Protein 8TRF (pdb70)

Organism: Rhizobium meliloti (strain 1021) (NCBI:txid266834)

Foldseek 3Di:
DFDWDWDWFDDDPPTWIKIKRKFAFVPVQAEEEEEAEADQDECPDQLNVLSCVLCVVVRGMYMTIAQDCHYPIHDNSLVDALVRRLRVSVVSQLVHGAGEYEYEAAAVGLLSLLLVLVVQCVGYHYAEYEYELYHALCLPPPPVVPDDPVQVVCCVPPQWDWAQDPPDRDTDIGGNCHSVVSVVSHQLPAAGDRPYEYEYEHECQAPRRHPVVVVSVVVRYDDHHYYYDYHDHDYRVQNDPVSSVVVSVVVVVSVVRD/DFDWDWDWFDDDPPTWIKIKRKFAQVVVQFEEEEEFEAQQDACPDQLNVLSCVLCNVVRGIYITIAFDCHYPIHDNSQPDALVRRLRVSVVSCVVHRGGEYEYEAAAVGLLSLLLVLVVQCVHYAEYEYELYHALCLPPPVVVPQDPVQVVCCVVPQWDWAQDPPDRDTHIDGVRRSVVSVVSHQLPAAGERPYAYEYEEECAAPRRHRVNVVSVVVRYDPPRYYYDYHDHDYRVLNDPVSSVVVSVRVVVSVVSD/DFDWDWDWFDDDPPTKIKIKGKFAFCLEEEEFEDLAAACVDLLNVVRCVLCNVVRHMYIGIAQDCYDPMHDNSQPDALVSRLRVSVVSCVVHVPAHHEYEAAAVGLLSVLLVLVVQCSHYAEYEYELHHALCLPVPVVVPADPVQVVCCVPPQWGWDPVGTDIGGVRRSVVSVVSGQLPAARESVYAYEYEHECQAPRRHVVNVVSVQVSYDDPHYYYDYHDHDYRVLNPPVSSVVVSVVVVVSVVSD/DPFDWDWDWDDDDPPIKIKTKRKFAFCQEEEEFEAQQEACPDQLNVVSCVLCNVVRGIYIGIAFDCHDPMHHNSQVDALVRRLVVSVVSCVVHRDDDHEYAYAAVGLLSVLLNLVVQCVHYQEYEYEQYHHLVLPPPNVVPQDPVQVVCCVPVQWGQDVNDIGGVCHSVVSVVSHQLPAARERVYAYEYEHECAEPSRHVVNVVSVQVSYDDDRYYYDYHDHDYRVLNDPVSSVVVSVVVVVSVVSD

Secondary structure (DSSP, 8-state):
-PPPEEEEESSGGG-EEEEEEEE----TT--EEEEE--TT--TTSHHHHHHHHHHHHHT-EEEEE--TTSTTSSS-GGG--HHHHHHHHHHHHHHT--SSEEEEEETHHHHHHHHHHHHT---PPEEEEEEES--TTHIIIIIGGG--HHHHHHHHHTSEEEE--SS-SSPEEEEHHHHHHHHTT-STTS----SS-EEEEEETT-SSS-HHHHHHHHHT--SS-EEEEEETT--SS--SHHHHHHHHHHHHHHHH--/-PPEEEEEESSGGG-EEEEEEEE----TT--EEEEE--TT--TTSHHHHHHHHHHHHHT-EEEEE--TTSTTSSS-GGG--HHHHHHHHHHHHHHT--SEEEEEEETHHHHHHHHHHHHT--EEEEEEEES--TTHIIIIIGGG--HHHHHHHHHHSEEEE--SSSSSPEEEEHHHHHHHHTT-SSSS----SS-EEEEEETT-SSS-HHHHHHHHHTS-SSSEEEEEETT--SS--SHHHHHHHHHHHHHHHHT-/-PPEEEEEESSGGG-EEEEEEEE----EEEEE--TT--TTSHHHHHHHHHHHHHT--EEEE--TTSTTSSS-GGG--HHHHHHHHHHHHHHH--S-EEEEEETHHHHHHHHHHHHT---EEEEEEES--TTHIIIIIGGG--HHHHHHHHHTSEEEE--PPEEEEHHHHHHHHTS-STTS----SS-EEEEEETT-SSS-HHHHHHHHHTS-STTEEEEEETT--SS--SHHHHHHHHHHHHHHHHT-/--SPPEEEEESSGGG-EEEEEEEE----EEEEE--TT--TTSHHHHHHHHHHHHHT-EEEEE--TTSTTSSS-GGG--HHHHHHHHHHHHHHH--S-EEEEEETHHHHHHHHHHHHT---EEEEEEES--TTHIIIIIGGG--HHHHHHHHHTSEEEE--EEEEHHHHHHHGGG--TTS----SS-EEEEEETT-SSS-HHHHHHHHHTS-SSSEEEEEETT--SS--SHHHHHHHHHHHHHHHHT-

B-factor: mean 56.82, std 18.23, range [16.77, 146.31]

InterPro domains:
  IPR000073 Alpha/beta hydrolase fold-1 [PF12697] (69-260)
  IPR029058 Alpha/Beta hydrolase fold [G3DSA:3.40.50.1820] (7-279)
  IPR029058 Alpha/Beta hydrolase fold [SSF53474] (39-277)
  IPR052382 Mitochondrial ABHD10 acyl-protein thioesterase [PTHR16138] (43-279)

Structure (mmCIF, N/CA/C/O backbone):
data_8TRF
#
_entry.id   8TRF
#
_cell.length_a   85.528
_cell.length_b   130.173
_cell.length_c   136.428
_cell.angle_alpha   90.000
_cell.angle_beta   90.000
_cell.angle_gamma   90.000
#
_symmetry.space_group_name_H-M   'P 21 21 21'
#
loop_
_entity.id
_entity.type
_entity.pdbx_description
1 polymer 'AB hydrolase-1 domain-containing protein'
2 non-polymer GLYCEROL
3 non-polymer 3,6,9,12,15,18,21,24,27,30,33,36,39-TRIDECAOXAHENTETRACONTANE-1,41-DIOL
4 non-polymer 'CHLORIDE ION'
5 water water
#
loop_
_atom_site.group_PDB
_atom_site.id
_atom_site.type_symbol
_atom_site.label_atom_id
_atom_site.label_alt_id
_atom_site.label_comp_id
_atom_site.label_asym_id
_atom_site.label_entity_id
_atom_site.label_seq_id
_atom_site.pdbx_PDB_ins_code
_atom_site.Cartn_x
_atom_site.Cartn_y
_atom_site.Cartn_z
_atom_site.occupancy
_atom_site.B_iso_or_equiv
_atom_site.auth_seq_id
_atom_site.auth_comp_id
_atom_site.auth_asym_id
_atom_site.auth_atom_id
_atom_site.pdbx_PDB_model_num
ATOM 1 N N . GLU A 1 7 ? 11.72400 38.09400 40.56200 1.000 86.98884 7 GLU A N 1
ATOM 2 C CA . GLU A 1 7 ? 12.86300 37.89000 41.45100 1.000 96.17343 7 GLU A CA 1
ATOM 3 C C . GLU A 1 7 ? 14.08500 37.42000 40.66700 1.000 90.25012 7 GLU A C 1
ATOM 4 O O . GLU A 1 7 ? 15.21000 37.82800 40.95300 1.000 98.76238 7 GLU A O 1
ATOM 10 N N . THR A 1 8 ? 13.85800 36.55900 39.67800 1.000 86.93310 8 THR A N 1
ATOM 11 C CA . THR A 1 8 ? 14.95500 36.04600 38.87000 1.000 88.80622 8 THR A CA 1
ATOM 12 C C . THR A 1 8 ? 15.45100 37.12600 37.91800 1.000 85.33913 8 THR A C 1
ATOM 13 O O . THR A 1 8 ? 14.66300 37.73700 37.18900 1.000 81.66024 8 THR A O 1
ATOM 17 N N . GLU A 1 9 ? 16.76000 37.35600 37.92700 1.000 84.57662 9 GLU A N 1
ATOM 18 C CA . GLU A 1 9 ? 17.36200 38.40000 37.11600 1.000 88.76355 9 GLU A CA 1
ATOM 19 C C . GLU A 1 9 ? 17.24400 38.07500 35.62800 1.000 73.56779 9 GLU A C 1
ATOM 20 O O . GLU A 1 9 ? 17.13300 36.91600 35.22200 1.000 71.08247 9 GLU A O 1
ATOM 26 N N . ILE A 1 10 ? 17.27900 39.12700 34.81300 1.000 66.79074 10 ILE A N 1
ATOM 27 C CA . ILE A 1 10 ? 17.22300 39.01300 33.36100 1.000 66.39510 10 ILE A CA 1
ATOM 28 C C . ILE A 1 10 ? 18.64400 39.10200 32.82400 1.000 64.99475 10 ILE A C 1
ATOM 29 O O . ILE A 1 10 ? 19.35600 40.07900 33.09000 1.000 70.45621 10 ILE A O 1
ATOM 34 N N . THR A 1 11 ? 19.06000 38.08500 32.07600 1.000 57.11032 11 THR A N 1
ATOM 35 C CA . THR A 1 11 ? 20.34000 38.07400 31.38800 1.000 59.93585 11 THR A CA 1
ATOM 36 C C . THR A 1 11 ? 20.09600 37.95500 29.88800 1.000 53.97573 11 THR A C 1
ATOM 37 O O . THR A 1 11 ? 19.05500 37.46200 29.44700 1.000 55.78271 11 THR A O 1
ATOM 41 N N . ARG A 1 12 ? 21.06500 38.41400 29.10000 1.000 51.23148 12 ARG A N 1
ATOM 42 C CA . ARG A 1 12 ? 20.88900 38.52400 27.66100 1.000 50.99481 12 ARG A CA 1
ATOM 43 C C . ARG A 1 12 ? 22.01600 37.82800 26.91600 1.000 52.32885 12 ARG A C 1
ATOM 44 O O . ARG A 1 12 ? 23.14500 37.73000 27.40600 1.000 54.83718 12 ARG A O 1
ATOM 52 N N . ILE A 1 13 ? 21.69400 37.34900 25.71600 1.000 49.61818 13 ILE A N 1
ATOM 53 C CA . ILE A 1 13 ? 22.68600 36.84000 24.78000 1.000 45.15842 13 ILE A CA 1
ATOM 54 C C . ILE A 1 13 ? 22.33900 37.36200 23.39400 1.000 48.35180 13 ILE A C 1
ATOM 55 O O . ILE A 1 13 ? 21.16900 37.59300 23.07200 1.000 50.53184 13 ILE A O 1
ATOM 60 N N . GLU A 1 14 ? 23.36500 37.55700 22.57300 1.000 46.70311 14 GLU A N 1
ATOM 61 C CA . GLU A 1 14 ? 23.17000 37.95600 21.18800 1.000 51.92191 14 GLU A CA 1
ATOM 62 C C . GLU A 1 14 ? 23.07900 36.70800 20.31900 1.000 51.34865 14 GLU A C 1
ATOM 63 O O . GLU A 1 14 ? 23.94000 35.82600 20.39500 1.000 54.99196 14 GLU A O 1
ATOM 69 N N . VAL A 1 15 ? 22.02600 36.62800 19.51000 1.000 53.30085 15 VAL A N 1
ATOM 70 C CA . VAL A 1 15 ? 21.82000 35.51800 18.59000 1.000 50.51979 15 VAL A CA 1
ATOM 71 C C . VAL A 1 15 ? 21.82600 36.06500 17.17100 1.000 50.38573 15 VAL A C 1
ATOM 72 O O . VAL A 1 15 ? 21.21600 37.10400 16.89200 1.000 47.39925 15 VAL A O 1
ATOM 76 N N . GLY A 1 16 ? 22.51900 35.36400 16.27800 1.000 50.55012 16 GLY A N 1
ATOM 77 C CA . GLY A 1 16 ? 22.65600 35.79800 14.90500 1.000 46.13926 16 GLY A CA 1
ATOM 78 C C . GLY A 1 16 ? 23.82600 36.74600 14.72200 1.000 58.62676 16 GLY A C 1
ATOM 79 O O . GLY A 1 16 ? 24.43700 37.23900 15.67100 1.000 58.89082 16 GLY A O 1
ATOM 80 N N . THR A 1 17 ? 24.14600 37.00300 13.46000 1.000 55.92059 17 THR A N 1
ATOM 81 C CA . THR A 1 17 ? 25.23200 37.90500 13.12600 1.000 55.43419 17 THR A CA 1
ATOM 82 C C . THR A 1 17 ? 24.77000 38.87800 12.05600 1.000 55.06298 17 THR A C 1
ATOM 83 O O . THR A 1 17 ? 23.80300 38.62800 11.33100 1.000 56.43080 17 THR A O 1
ATOM 87 N N . GLY A 1 18 ? 25.48300 39.99600 11.96400 1.000 51.81690 18 GLY A N 1
ATOM 88 C CA . GLY A 1 18 ? 25.15900 40.97600 10.94600 1.000 59.24164 18 GLY A CA 1
ATOM 89 C C . GLY A 1 18 ? 23.80700 41.60200 11.21600 1.000 61.40213 18 GLY A C 1
ATOM 90 O O . GLY A 1 18 ? 23.45000 41.90200 12.35900 1.000 61.93424 18 GLY A O 1
ATOM 91 N N . ALA A 1 19 ? 23.03200 41.79000 10.14700 1.000 64.81218 19 ALA A N 1
ATOM 92 C CA . ALA A 1 19 ? 21.71000 42.38200 10.28900 1.000 59.55858 19 ALA A CA 1
ATOM 93 C C . ALA A 1 19 ? 20.75200 41.50000 11.08200 1.000 54.83552 19 ALA A C 1
ATOM 94 O O . ALA A 1 19 ? 19.73000 41.99800 11.56200 1.000 60.86658 19 ALA A O 1
ATOM 96 N N . ALA A 1 20 ? 21.04600 40.21300 11.23600 1.000 50.08717 20 ALA A N 1
ATOM 97 C CA . ALA A 1 20 ? 20.14800 39.32600 11.96500 1.000 52.39108 20 ALA A CA 1
ATOM 98 C C . ALA A 1 20 ? 20.49600 39.20800 13.44400 1.000 53.08954 20 ALA A C 1
ATOM 99 O O . ALA A 1 20 ? 19.84100 38.44200 14.16000 1.000 51.67492 20 ALA A O 1
ATOM 101 N N . ALA A 1 21 ? 21.49400 39.95100 13.91700 1.000 50.08404 21 ALA A N 1
ATOM 102 C CA . ALA A 1 21 ? 21.86900 39.91200 15.32500 1.000 52.21576 21 ALA A CA 1
ATOM 103 C C . ALA A 1 21 ? 20.76000 40.50100 16.18900 1.000 52.19924 21 ALA A C 1
ATOM 104 O O . ALA A 1 21 ? 20.26600 41.60000 15.91900 1.000 47.57156 21 ALA A O 1
ATOM 106 N N . ARG A 1 22 ? 20.37200 39.77100 17.23300 1.000 48.71028 22 ARG A N 1
ATOM 107 C CA . ARG A 1 22 ? 19.29200 40.20900 18.10500 1.000 47.63699 22 ARG A CA 1
ATOM 108 C C . ARG A 1 22 ? 19.56700 39.74500 19.52800 1.000 48.75484 22 ARG A C 1
ATOM 109 O O . ARG A 1 22 ? 20.16200 38.68700 19.75000 1.000 43.99611 22 ARG A O 1
ATOM 117 N N . SER A 1 23 ? 19.11600 40.54700 20.49000 1.000 47.98000 23 SER A N 1
ATOM 118 C CA . SER A 1 23 ? 19.33700 40.26200 21.89900 1.000 45.20485 23 SER A CA 1
ATOM 119 C C . SER A 1 23 ? 18.15700 39.46700 22.45000 1.000 48.62203 23 SER A C 1
ATOM 120 O O . SER A 1 23 ? 16.99900 39.87700 22.30200 1.000 42.99955 23 SER A O 1
ATOM 123 N N . ILE A 1 24 ? 18.45300 38.32300 23.06600 1.000 46.98583 24 ILE A N 1
ATOM 124 C CA . ILE A 1 24 ? 17.44500 37.42700 23.62400 1.000 41.79491 24 ILE A CA 1
ATOM 125 C C . ILE A 1 24 ? 17.49100 37.52400 25.14200 1.000 42.62680 24 ILE A C 1
ATOM 126 O O . ILE A 1 24 ? 18.54900 37.32300 25.75200 1.000 51.80461 24 ILE A O 1
ATOM 131 N N . ALA A 1 25 ? 16.34400 37.82300 25.75100 1.000 45.26096 25 ALA A N 1
ATOM 132 C CA . ALA A 1 25 ? 16.24000 37.94800 27.19900 1.000 50.01577 25 ALA A CA 1
ATOM 133 C C . ALA A 1 25 ? 15.99400 36.58800 27.83900 1.000 46.73129 25 ALA A C 1
ATOM 134 O O . ALA A 1 25 ? 15.16000 35.80700 27.36800 1.000 43.59756 25 ALA A O 1
ATOM 136 N N . MET A 1 26 ? 16.71600 36.31600 28.92400 1.000 46.18763 26 MET A N 1
ATOM 137 C CA . MET A 1 26 ? 16.61500 35.05300 29.64000 1.000 49.65754 26 MET A CA 1
ATOM 138 C C . MET A 1 26 ? 16.36600 35.30900 31.12000 1.000 56.16626 26 MET A C 1
ATOM 139 O O . MET A 1 26 ? 16.74400 36.34700 31.66700 1.000 56.01028 26 MET A O 1
ATOM 144 N N . ARG A 1 27 ? 15.74000 34.32600 31.76900 1.000 53.33589 27 ARG A N 1
ATOM 145 C CA . ARG A 1 27 ? 15.55500 34.30400 33.22100 1.000 55.70276 27 ARG A CA 1
ATOM 146 C C . ARG A 1 27 ? 15.96900 32.91400 33.70300 1.000 53.36317 27 ARG A C 1
ATOM 147 O O . ARG A 1 27 ? 15.16700 31.97600 33.67900 1.000 50.14172 27 ARG A O 1
ATOM 155 N N . ILE A 1 28 ? 17.22000 32.79100 34.14500 1.000 50.95681 28 ILE A N 1
ATOM 156 C CA . ILE A 1 28 ? 17.81000 31.51200 34.52900 1.000 50.64365 28 ILE A CA 1
ATOM 157 C C . ILE A 1 28 ? 17.79900 31.39500 36.04600 1.000 52.46801 28 ILE A C 1
ATOM 158 O O . ILE A 1 28 ? 18.50300 32.14000 36.73900 1.000 52.65769 28 ILE A O 1
ATOM 163 N N . PHE A 1 29 ? 17.02600 30.44400 36.56000 1.000 46.54378 29 PHE A N 1
ATOM 164 C CA . PHE A 1 29 ? 17.02300 30.12200 37.98000 1.000 56.20331 29 PHE A CA 1
ATOM 165 C C . PHE A 1 29 ? 17.86800 28.87800 38.21800 1.000 52.90146 29 PHE A C 1
ATOM 166 O O . PHE A 1 29 ? 17.73000 27.88100 37.50200 1.000 54.31856 29 PHE A O 1
ATOM 174 N N . ARG A 1 30 ? 18.73000 28.93300 39.22900 1.000 53.27906 30 ARG A N 1
ATOM 175 C CA . ARG A 1 30 ? 19.56200 27.80400 39.61300 1.000 55.42982 30 ARG A CA 1
ATOM 176 C C . ARG A 1 30 ? 19.31800 27.46100 41.07500 1.000 59.56132 30 ARG A C 1
ATOM 177 O O . ARG A 1 30 ? 19.24300 28.35200 41.92800 1.000 66.57779 30 ARG A O 1
ATOM 185 N N . THR A 1 31 ? 19.18800 26.17000 41.36000 1.000 64.62352 31 THR A N 1
ATOM 186 C CA . THR A 1 31 ? 19.01800 25.71300 42.73400 1.000 68.45467 31 THR A CA 1
ATOM 187 C C . THR A 1 31 ? 20.37300 25.42000 43.37100 1.000 69.36857 31 THR A C 1
ATOM 188 O O . THR A 1 31 ? 20.81300 26.13300 44.27300 1.000 77.93988 31 THR A O 1
ATOM 192 N N . GLY A 1 40 ? 19.28200 14.46700 40.48500 1.000 109.36731 40 GLY A N 1
ATOM 193 C CA . GLY A 1 40 ? 20.65400 14.04100 40.70300 1.000 124.12120 40 GLY A CA 1
ATOM 194 C C . GLY A 1 40 ? 21.62100 15.19900 40.85200 1.000 109.57971 40 GLY A C 1
ATOM 195 O O . GLY A 1 40 ? 21.64700 16.09800 40.01900 1.000 99.77571 40 GLY A O 1
ATOM 196 N N . ASP A 1 41 ? 22.42200 15.17100 41.91800 1.000 112.51535 41 ASP A N 1
ATOM 197 C CA . ASP A 1 41 ? 23.34800 16.27300 42.18000 1.000 107.58824 41 ASP A CA 1
ATOM 198 C C . ASP A 1 41 ? 24.39000 16.45000 41.08000 1.000 103.49661 41 ASP A C 1
ATOM 199 O O . ASP A 1 41 ? 24.54100 17.58100 40.58500 1.000 101.65105 41 ASP A O 1
ATOM 204 N N . PRO A 1 42 ? 25.13300 15.41900 40.64600 1.000 95.60371 42 PRO A N 1
ATOM 205 C CA . PRO A 1 42 ? 26.12500 15.64800 39.58000 1.000 87.04570 42 PRO A CA 1
ATOM 206 C C . PRO A 1 42 ? 25.51500 15.94500 38.21800 1.000 84.09601 42 PRO A C 1
ATOM 207 O O . PRO A 1 42 ? 26.21100 16.50600 37.36200 1.000 85.49494 42 PRO A O 1
ATOM 211 N N . ARG A 1 43 ? 24.25000 15.59100 37.98700 1.000 84.51423 43 ARG A N 1
ATOM 212 C CA . ARG A 1 43 ? 23.56500 15.87200 36.72500 1.000 74.41258 43 ARG A CA 1
ATOM 213 C C . ARG A 1 43 ? 22.22300 16.54600 37.01600 1.000 74.30328 43 ARG A C 1
ATOM 214 O O . ARG A 1 43 ? 21.15700 16.02500 36.69000 1.000 62.27796 43 ARG A O 1
ATOM 222 N N . ARG A 1 44 ? 22.28100 17.72200 37.63500 1.000 73.23756 44 ARG A N 1
ATOM 223 C CA . ARG A 1 44 ? 21.07600 18.42900 38.04600 1.000 68.00866 44 ARG A CA 1
ATOM 224 C C . ARG A 1 44 ? 20.17900 18.72600 36.85000 1.000 63.91075 44 ARG A C 1
ATOM 225 O O . ARG A 1 44 ? 20.62800 19.37800 35.89000 1.000 63.08182 44 ARG A O 1
ATOM 233 N N . PRO A 1 45 ? 18.92500 18.27800 36.85900 1.000 61.74922 45 PRO A N 1
ATOM 234 C CA . PRO A 1 45 ? 18.04600 18.54200 35.71600 1.000 58.48670 45 PRO A CA 1
ATOM 235 C C . PRO A 1 45 ? 17.66700 20.01000 35.64700 1.000 52.59592 45 PRO A C 1
ATOM 236 O O . PRO A 1 45 ? 17.64200 20.72300 36.65200 1.000 57.22069 45 PRO A O 1
ATOM 240 N N . ALA A 1 46 ? 17.36800 20.45700 34.43700 1.000 50.03379 46 ALA A N 1
ATOM 241 C CA . ALA A 1 46 ? 16.92800 21.82100 34.20400 1.000 50.47115 46 ALA A CA 1
ATOM 242 C C . ALA A 1 46 ? 15.60200 21.77300 33.46800 1.000 46.77440 46 ALA A C 1
ATOM 243 O O . ALA A 1 46 ? 15.47700 21.08200 32.45100 1.000 41.71089 46 ALA A O 1
ATOM 245 N N . LEU A 1 47 ? 14.61000 22.47800 33.99800 1.000 45.38213 47 LEU A N 1
ATOM 246 C CA . LEU A 1 47 ? 13.37100 22.69600 33.27200 1.000 41.39735 47 LEU A CA 1
ATOM 247 C C . LEU A 1 47 ? 13.56900 23.85700 32.30900 1.000 42.24689 47 LEU A C 1
ATOM 248 O O . LEU A 1 47 ? 14.07100 24.91700 32.69700 1.000 46.38505 47 LEU A O 1
ATOM 253 N N . VAL A 1 48 ? 13.18900 23.65900 31.05300 1.000 39.60358 48 VAL A N 1
ATOM 254 C CA . VAL A 1 48 ? 13.27100 24.70400 30.04200 1.000 38.43169 48 VAL A CA 1
ATOM 255 C C . VAL A 1 48 ? 11.86700 24.98900 29.53100 1.000 45.68589 48 VAL A C 1
ATOM 256 O O . VAL A 1 48 ? 11.16300 24.07100 29.09300 1.000 44.60288 48 VAL A O 1
ATOM 260 N N . TRP A 1 49 ? 11.46300 26.25600 29.58800 1.000 41.90916 49 TRP A N 1
ATOM 261 C CA . TRP A 1 49 ? 10.14900 26.68300 29.12800 1.000 43.22609 49 TRP A CA 1
ATOM 262 C C . TRP A 1 49 ? 10.24100 27.22300 27.70600 1.000 40.52347 49 TRP A C 1
ATOM 263 O O . TRP A 1 49 ? 11.14300 28.00700 27.39100 1.000 42.07878 49 TRP A O 1
ATOM 274 N N . LEU A 1 50 ? 9.30600 26.80400 26.85400 1.000 34.71380 50 LEU A N 1
ATOM 275 C CA . LEU A 1 50 ? 9.17900 27.32900 25.49300 1.000 43.98574 50 LEU A CA 1
ATOM 276 C C . LEU A 1 50 ? 7.71900 27.73600 25.30800 1.000 44.82320 50 LEU A C 1
ATOM 277 O O . LEU A 1 50 ? 6.84300 26.88100 25.13500 1.000 35.19886 50 LEU A O 1
ATOM 282 N N . GLY A 1 51 ? 7.46500 29.04200 25.35500 1.000 37.37841 51 GLY A N 1
ATOM 283 C CA . GLY A 1 51 ? 6.11700 29.55900 25.30400 1.000 39.66990 51 GLY A CA 1
ATOM 284 C C . GLY A 1 51 ? 5.52600 29.50600 23.90600 1.000 43.02800 51 GLY A C 1
ATOM 285 O O . GLY A 1 51 ? 6.14000 29.05200 22.93900 1.000 36.08132 51 GLY A O 1
ATOM 286 N N . GLY A 1 52 ? 4.28900 29.99900 23.80800 1.000 40.91100 52 GLY A N 1
ATOM 287 C CA . GLY A 1 52 ? 3.55600 29.97600 22.56300 1.000 36.98588 52 GLY A CA 1
ATOM 288 C C . GLY A 1 52 ? 3.74800 31.23800 21.74500 1.000 42.26840 52 GLY A C 1
ATOM 289 O O . GLY A 1 52 ? 4.44400 32.17600 22.13300 1.000 39.76614 52 GLY A O 1
ATOM 290 N N . TYR A 1 53 ? 3.12000 31.23500 20.57300 1.000 39.75780 53 TYR A N 1
ATOM 291 C CA . TYR A 1 53 ? 3.05700 32.42000 19.73000 1.000 41.08847 53 TYR A CA 1
ATOM 292 C C . TYR A 1 53 ? 2.53700 33.61000 20.52800 1.000 43.42357 53 TYR A C 1
ATOM 293 O O . TYR A 1 53 ? 1.46300 33.53800 21.13400 1.000 49.08248 53 TYR A O 1
ATOM 302 N N . ARG A 1 54 ? 3.30500 34.70200 20.52600 1.000 44.40675 54 ARG A N 1
ATOM 303 C CA . ARG A 1 54 ? 2.99700 35.93500 21.25900 1.000 48.40053 54 ARG A CA 1
ATOM 304 C C . ARG A 1 54 ? 2.92800 35.73100 22.77400 1.000 47.62503 54 ARG A C 1
ATOM 305 O O . ARG A 1 54 ? 2.36200 36.56400 23.48600 1.000 50.57202 54 ARG A O 1
ATOM 313 N N . SER A 1 55 ? 3.49700 34.64600 23.29300 1.000 44.73466 55 SER A N 1
ATOM 314 C CA . SER A 1 55 ? 3.53200 34.42400 24.73000 1.000 45.78939 55 SER A CA 1
ATOM 315 C C . SER A 1 55 ? 4.58200 35.31500 25.38800 1.000 49.61398 55 SER A C 1
ATOM 316 O O . SER A 1 55 ? 5.31700 36.05900 24.73300 1.000 53.75498 55 SER A O 1
ATOM 319 N N . ASP A 1 56 ? 4.66000 35.22100 26.71100 1.000 54.43587 56 ASP A N 1
ATOM 320 C CA . ASP A 1 56 ? 5.59300 36.00100 27.50100 1.000 51.67654 56 ASP A CA 1
ATOM 321 C C . ASP A 1 56 ? 6.26400 35.10600 28.52900 1.000 51.60417 56 ASP A C 1
ATOM 322 O O . ASP A 1 56 ? 5.65900 34.17300 29.06600 1.000 45.51301 56 ASP A O 1
ATOM 327 N N . MET A 1 57 ? 7.53700 35.40600 28.78000 1.000 54.44107 57 MET A N 1
ATOM 328 C CA . MET A 1 57 ? 8.28700 34.73800 29.83600 1.000 52.86721 57 MET A CA 1
ATOM 329 C C . MET A 1 57 ? 7.60200 34.84000 31.19500 1.000 57.06919 57 MET A C 1
ATOM 330 O O . MET A 1 57 ? 7.83700 33.99600 32.06800 1.000 54.35445 57 MET A O 1
ATOM 335 N N . THR A 1 58 ? 6.79900 35.88300 31.41500 1.000 54.86347 58 THR A N 1
ATOM 336 C CA . THR A 1 58 ? 6.11200 36.09400 32.68300 1.000 53.71053 58 THR A CA 1
ATOM 337 C C . THR A 1 58 ? 4.66700 35.60900 32.65300 1.000 47.90388 58 THR A C 1
ATOM 338 O O . THR A 1 58 ? 3.85100 36.06300 33.46100 1.000 51.61424 58 THR A O 1
ATOM 342 N N . GLY A 1 59 ? 4.33300 34.70700 31.73900 1.000 50.81526 59 GLY A N 1
ATOM 343 C CA . GLY A 1 59 ? 3.00700 34.13400 31.72000 1.000 48.01441 59 GLY A CA 1
ATOM 344 C C . GLY A 1 59 ? 2.77100 33.22200 32.90800 1.000 54.53590 59 GLY A C 1
ATOM 345 O O . GLY A 1 59 ? 3.68800 32.83500 33.63500 1.000 46.67662 59 GLY A O 1
ATOM 346 N N . THR A 1 60 ? 1.49700 32.86800 33.09800 1.000 51.81422 60 THR A N 1
ATOM 347 C CA . THR A 1 60 ? 1.11600 32.05000 34.24600 1.000 52.51229 60 THR A CA 1
ATOM 348 C C . THR A 1 60 ? 1.84400 30.71000 34.24100 1.000 51.87639 60 THR A C 1
ATOM 349 O O . THR A 1 60 ? 2.50100 30.34600 35.22300 1.000 50.69345 60 THR A O 1
ATOM 353 N N . LYS A 1 61 ? 1.74400 29.96200 33.13900 1.000 51.99580 61 LYS A N 1
ATOM 354 C CA . LYS A 1 61 ? 2.37500 28.64600 33.08300 1.000 48.93360 61 LYS A CA 1
ATOM 355 C C . LYS A 1 61 ? 3.88900 28.74600 33.23100 1.000 48.29546 61 LYS A C 1
ATOM 356 O O . LYS A 1 61 ? 4.50800 27.91900 33.91100 1.000 46.91299 61 LYS A O 1
ATOM 362 N N . ALA A 1 62 ? 4.50300 29.75700 32.61000 1.000 44.19096 62 ALA A N 1
ATOM 363 C CA . ALA A 1 62 ? 5.95600 29.88900 32.68000 1.000 49.13144 62 ALA A CA 1
ATOM 364 C C . ALA A 1 62 ? 6.41900 30.20700 34.09700 1.000 51.56260 62 ALA A C 1
ATOM 365 O O . ALA A 1 62 ? 7.47400 29.73000 34.53400 1.000 48.87533 62 ALA A O 1
ATOM 367 N N . VAL A 1 63 ? 5.64400 31.00800 34.83000 1.000 48.12150 63 VAL A N 1
ATOM 368 C CA . VAL A 1 63 ? 6.00700 31.34700 36.20100 1.000 48.07713 63 VAL A CA 1
ATOM 369 C C . VAL A 1 63 ? 5.82200 30.14100 37.11100 1.000 52.79898 63 VAL A C 1
ATOM 370 O O . VAL A 1 63 ? 6.62700 29.89900 38.01900 1.000 53.43574 63 VAL A O 1
ATOM 374 N N . GLU A 1 64 ? 4.76500 29.36000 36.87800 1.000 51.27584 64 GLU A N 1
ATOM 375 C CA . GLU A 1 64 ? 4.55200 28.15200 37.66500 1.000 45.68608 64 GLU A CA 1
ATOM 376 C C . GLU A 1 64 ? 5.62500 27.10500 37.39200 1.000 51.47681 64 GLU A C 1
ATOM 377 O O . GLU A 1 64 ? 5.94300 26.30300 38.27800 1.000 50.45957 64 GLU A O 1
ATOM 383 N N . VAL A 1 65 ? 6.18900 27.09100 36.18100 1.000 47.71895 65 VAL A N 1
ATOM 384 C CA . VAL A 1 65 ? 7.26400 26.14900 35.88200 1.000 46.79876 65 VAL A CA 1
ATOM 385 C C . VAL A 1 65 ? 8.50400 26.47900 36.70600 1.000 52.30582 65 VAL A C 1
ATOM 386 O O . VAL A 1 65 ? 9.16000 25.58200 37.25000 1.000 51.83476 65 VAL A O 1
ATOM 390 N N . GLU A 1 66 ? 8.83900 27.76700 36.82700 1.000 47.44727 66 GLU A N 1
ATOM 391 C CA . GLU A 1 66 ? 9.98500 28.14500 37.64700 1.000 52.76742 66 GLU A CA 1
ATOM 392 C C . GLU A 1 66 ? 9.72900 27.85100 39.11800 1.000 55.25040 66 GLU A C 1
ATOM 393 O O . GLU A 1 66 ? 10.64100 27.42900 39.83900 1.000 57.15597 66 GLU A O 1
ATOM 399 N N . ARG A 1 67 ? 8.49600 28.06900 39.58200 1.000 54.79241 67 ARG A N 1
ATOM 400 C CA . ARG A 1 67 ? 8.16700 27.73700 40.96400 1.000 57.40591 67 ARG A CA 1
ATOM 401 C C . ARG A 1 67 ? 8.28900 26.24000 41.21200 1.000 58.40526 67 ARG A C 1
ATOM 402 O O . ARG A 1 67 ? 8.74300 25.81500 42.28400 1.000 51.97097 67 ARG A O 1
ATOM 410 N N . HIS A 1 68 ? 7.89500 25.42400 40.23000 1.000 50.89119 68 HIS A N 1
ATOM 411 C CA . HIS A 1 68 ? 8.03300 23.97900 40.37500 1.000 56.10984 68 HIS A CA 1
ATOM 412 C C . HIS A 1 68 ? 9.49900 23.56900 40.44900 1.000 56.53829 68 HIS A C 1
ATOM 413 O O . HIS A 1 68 ? 9.85600 22.63100 41.17400 1.000 52.61769 68 HIS A O 1
ATOM 420 N N . ALA A 1 69 ? 10.36400 24.25700 39.69900 1.000 54.01746 69 ALA A N 1
ATOM 421 C CA . ALA A 1 69 ? 11.79900 24.02600 39.82200 1.000 53.66031 69 ALA A CA 1
ATOM 422 C C . ALA A 1 69 ? 12.29900 24.42400 41.20300 1.000 56.98010 69 ALA A C 1
ATOM 423 O O . ALA A 1 69 ? 13.18300 23.76600 41.76500 1.000 53.24583 69 ALA A O 1
ATOM 425 N N . ARG A 1 70 ? 11.75300 25.50700 41.75700 1.000 53.66527 70 ARG A N 1
ATOM 426 C CA . ARG A 1 70 ? 12.11200 25.90100 43.11300 1.000 57.19403 70 ARG A CA 1
ATOM 427 C C . ARG A 1 70 ? 11.72100 24.82100 44.11500 1.000 61.74921 70 ARG A C 1
ATOM 428 O O . ARG A 1 70 ? 12.50200 24.48500 45.01300 1.000 53.90504 70 ARG A O 1
ATOM 436 N N . GLU A 1 71 ? 10.52200 24.25200 43.96400 1.000 61.58608 71 GLU A N 1
ATOM 437 C CA . GLU A 1 71 ? 10.06900 23.22800 44.90000 1.000 58.58961 71 GLU A CA 1
ATOM 438 C C . GLU A 1 71 ? 10.84100 21.93000 44.72000 1.000 60.27517 71 GLU A C 1
ATOM 439 O O . GLU A 1 71 ? 11.12600 21.22900 45.69900 1.000 63.34015 71 GLU A O 1
ATOM 445 N N . ALA A 1 72 ? 11.17600 21.58700 43.48100 1.000 56.55174 72 ALA A N 1
ATOM 446 C CA . ALA A 1 72 ? 11.82800 20.32400 43.17400 1.000 55.41361 72 ALA A CA 1
ATOM 447 C C . ALA A 1 72 ? 13.34600 20.40600 43.25500 1.000 55.80699 72 ALA A C 1
ATOM 448 O O . ALA A 1 72 ? 14.01700 19.38300 43.08600 1.000 56.51525 72 ALA A O 1
ATOM 450 N N . GLY A 1 73 ? 13.89900 21.58600 43.51700 1.000 58.19352 73 GLY A N 1
ATOM 451 C CA . GLY A 1 73 ? 15.33800 21.71900 43.62800 1.000 55.10652 73 GLY A CA 1
ATOM 452 C C . GLY A 1 73 ? 16.07700 21.52700 42.32400 1.000 60.71817 73 GLY A C 1
ATOM 453 O O . GLY A 1 73 ? 17.18300 20.97900 42.31900 1.000 59.72244 73 GLY A O 1
ATOM 454 N N . THR A 1 74 ? 15.49200 21.95400 41.21200 1.000 57.20875 74 THR A N 1
ATOM 455 C CA . THR A 1 74 ? 16.13100 21.86800 39.91000 1.000 57.97033 74 THR A CA 1
ATOM 456 C C . THR A 1 74 ? 16.35700 23.27000 39.36100 1.000 53.10838 74 THR A C 1
ATOM 457 O O . THR A 1 74 ? 15.88000 24.26400 39.91200 1.000 55.06522 74 THR A O 1
ATOM 461 N N . ASP A 1 75 ? 17.10100 23.34300 38.26400 1.000 47.94833 75 ASP A N 1
ATOM 462 C CA . ASP A 1 75 ? 17.28900 24.61600 37.59100 1.000 50.04336 75 ASP A CA 1
ATOM 463 C C . ASP A 1 75 ? 16.10300 24.89900 36.67100 1.000 50.81343 75 ASP A C 1
ATOM 464 O O . ASP A 1 75 ? 15.33800 24.00200 36.30800 1.000 47.25135 75 ASP A O 1
ATOM 469 N N . CYS A 1 76 ? 15.94400 26.16900 36.30200 1.000 50.11627 76 CYS A N 1
ATOM 470 C CA . CYS A 1 76 ? 14.89500 26.54200 35.36300 1.000 47.88062 76 CYS A CA 1
ATOM 471 C C . CYS A 1 76 ? 15.40300 27.60600 34.40700 1.000 50.63981 76 CYS A C 1
ATOM 472 O O . CYS A 1 76 ? 15.92500 28.63800 34.83900 1.000 48.45149 76 CYS A O 1
ATOM 475 N N . ILE A 1 77 ? 15.22500 27.36100 33.11300 1.000 50.05421 77 ILE A N 1
ATOM 476 C CA . ILE A 1 77 ? 15.63400 28.29000 32.06900 1.000 46.78921 77 ILE A CA 1
ATOM 477 C C . ILE A 1 77 ? 14.37800 28.82100 31.39600 1.000 46.66307 77 ILE A C 1
ATOM 478 O O . ILE A 1 77 ? 13.60900 28.05600 30.80000 1.000 46.71307 77 ILE A O 1
ATOM 483 N N . ARG A 1 78 ? 14.16200 30.12900 31.50600 1.000 48.26010 78 ARG A N 1
ATOM 484 C CA . ARG A 1 78 ? 13.09000 30.81700 30.80400 1.000 42.84029 78 ARG A CA 1
ATOM 485 C C . ARG A 1 78 ? 13.70300 31.87000 29.89200 1.000 48.45506 78 ARG A C 1
ATOM 486 O O . ARG A 1 78 ? 14.73700 32.46000 30.21900 1.000 49.04115 78 ARG A O 1
ATOM 494 N N . PHE A 1 79 ? 13.07500 32.09700 28.74500 1.000 41.00131 79 PHE A N 1
ATOM 495 C CA . PHE A 1 79 ? 13.56600 33.09000 27.80200 1.000 44.50081 79 PHE A CA 1
ATOM 496 C C . PHE A 1 79 ? 12.40400 33.56400 26.94200 1.000 40.75491 79 PHE A C 1
ATOM 497 O O . PHE A 1 79 ? 11.33100 32.96100 26.91900 1.000 41.90238 79 PHE A O 1
ATOM 505 N N . ASP A 1 80 ? 12.63700 34.65500 26.22600 1.000 42.48517 80 ASP A N 1
ATOM 506 C CA . ASP A 1 80 ? 11.65500 35.20900 25.30800 1.000 44.02391 80 ASP A CA 1
ATOM 507 C C . ASP A 1 80 ? 12.19000 35.11300 23.88900 1.000 38.76414 80 ASP A C 1
ATOM 508 O O . ASP A 1 80 ? 13.32500 35.52500 23.62300 1.000 36.74662 80 ASP A O 1
ATOM 513 N N . TYR A 1 81 ? 11.37900 34.55800 22.99000 1.000 38.38756 81 TYR A N 1
ATOM 514 C CA . TYR A 1 81 ? 11.68900 34.61400 21.57100 1.000 38.16831 81 TYR A CA 1
ATOM 515 C C . TYR A 1 81 ? 11.86800 36.06200 21.13300 1.000 40.05405 81 TYR A C 1
ATOM 516 O O . TYR A 1 81 ? 11.33700 36.99500 21.74600 1.000 35.10722 81 TYR A O 1
ATOM 525 N N . SER A 1 82 ? 12.61200 36.24200 20.04400 1.000 40.00224 82 SER A N 1
ATOM 526 C CA . SER A 1 82 ? 12.73200 37.56300 19.44400 1.000 39.14779 82 SER A CA 1
ATOM 527 C C . SER A 1 82 ? 11.34600 38.11300 19.13600 1.000 38.03707 82 SER A C 1
ATOM 528 O O . SER A 1 82 ? 10.44800 37.37600 18.72300 1.000 36.77574 82 SER A O 1
ATOM 531 N N . GLY A 1 83 ? 11.16900 39.41300 19.34500 1.000 37.26084 83 GLY A N 1
ATOM 532 C CA . GLY A 1 83 ? 9.86900 40.01400 19.15200 1.000 39.04407 83 GLY A CA 1
ATOM 533 C C . GLY A 1 83 ? 8.84200 39.67600 20.20900 1.000 41.63362 83 GLY A C 1
ATOM 534 O O . GLY A 1 83 ? 7.68500 40.08900 20.07200 1.000 38.70436 83 GLY A O 1
ATOM 535 N N . HIS A 1 84 ? 9.22300 38.94200 21.25400 1.000 40.18040 84 HIS A N 1
ATOM 536 C CA . HIS A 1 84 ? 8.33900 38.58600 22.35600 1.000 38.49562 84 HIS A CA 1
ATOM 537 C C . HIS A 1 84 ? 8.88900 39.15100 23.65800 1.000 45.62400 84 HIS A C 1
ATOM 538 O O . HIS A 1 84 ? 10.09500 39.07400 23.91500 1.000 50.52903 84 HIS A O 1
ATOM 545 N N . GLY A 1 85 ? 8.00200 39.70500 24.48000 1.000 50.41132 85 GLY A N 1
ATOM 546 C CA . GLY A 1 85 ? 8.36400 40.01400 25.85600 1.000 42.90793 85 GLY A CA 1
ATOM 547 C C . GLY A 1 85 ? 9.53500 40.97400 25.94600 1.000 45.86330 85 GLY A C 1
ATOM 548 O O . GLY A 1 85 ? 9.52900 42.05900 25.35400 1.000 47.99002 85 GLY A O 1
ATOM 549 N N . ALA A 1 86 ? 10.56500 40.57400 26.68800 1.000 46.34243 86 ALA A N 1
ATOM 550 C CA . ALA A 1 86 ? 11.70500 41.44700 26.93500 1.000 51.31827 86 ALA A CA 1
ATOM 551 C C . ALA A 1 86 ? 12.81800 41.28800 25.90600 1.000 44.91606 86 ALA A C 1
ATOM 552 O O . ALA A 1 86 ? 13.87400 41.91500 26.05100 1.000 46.24751 86 ALA A O 1
ATOM 554 N N . SER A 1 87 ? 12.60500 40.47900 24.87500 1.000 41.33612 87 SER A N 1
ATOM 555 C CA . SER A 1 87 ? 13.57500 40.32400 23.80800 1.000 45.94749 87 SER A CA 1
ATOM 556 C C . SER A 1 87 ? 13.42400 41.45800 22.79800 1.000 45.87854 87 SER A C 1
ATOM 557 O O . SER A 1 87 ? 12.38600 42.11800 22.72100 1.000 50.14297 87 SER A O 1
ATOM 560 N N . ASP A 1 88 ? 14.48000 41.67600 22.01700 1.000 46.06973 88 ASP A N 1
ATOM 561 C CA . ASP A 1 88 ? 14.45500 42.70400 20.98800 1.000 40.54688 88 ASP A CA 1
ATOM 562 C C . ASP A 1 88 ? 13.53600 42.30000 19.83800 1.000 41.76549 88 ASP A C 1
ATOM 563 O O . ASP A 1 88 ? 13.24800 41.11900 19.61800 1.000 44.58342 88 ASP A O 1
ATOM 568 N N . GLY A 1 89 ? 13.07600 43.30300 19.09700 1.000 45.83272 89 GLY A N 1
ATOM 569 C CA . GLY A 1 89 ? 12.52700 43.09100 17.77300 1.000 42.74613 89 GLY A CA 1
ATOM 570 C C . GLY A 1 89 ? 11.01300 43.03900 17.73900 1.000 49.91935 89 GLY A C 1
ATOM 571 O O . GLY A 1 89 ? 10.31300 43.11500 18.75400 1.000 49.14109 89 GLY A O 1
ATOM 572 N N . ASP A 1 90 ? 10.52200 42.91000 16.51100 1.000 52.02196 90 ASP A N 1
ATOM 573 C CA . ASP A 1 90 ? 9.10500 42.79600 16.20600 1.000 43.93300 90 ASP A CA 1
ATOM 574 C C . ASP A 1 90 ? 8.79200 41.34400 15.87800 1.000 43.34969 90 ASP A C 1
ATOM 575 O O . ASP A 1 90 ? 9.45400 40.74200 15.02600 1.000 37.99246 90 ASP A O 1
ATOM 580 N N . TYR A 1 91 ? 7.77600 40.78900 16.54500 1.000 38.15488 91 TYR A N 1
ATOM 581 C CA . TYR A 1 91 ? 7.44700 39.38700 16.32200 1.000 38.59292 91 TYR A CA 1
ATOM 582 C C . TYR A 1 91 ? 7.07800 39.12500 14.86600 1.000 44.59246 91 TYR A C 1
ATOM 583 O O . TYR A 1 91 ? 7.28000 38.01200 14.36700 1.000 42.25373 91 TYR A O 1
ATOM 592 N N . ARG A 1 92 ? 6.56700 40.13600 14.15800 1.000 42.75238 92 ARG A N 1
ATOM 593 C CA . ARG A 1 92 ? 6.27400 39.97300 12.73600 1.000 41.52624 92 ARG A CA 1
ATOM 594 C C . ARG A 1 92 ? 7.52600 39.81300 11.87800 1.000 41.25191 92 ARG A C 1
ATOM 595 O O . ARG A 1 92 ? 7.40500 39.50200 10.68600 1.000 36.52477 92 ARG A O 1
ATOM 603 N N . ASP A 1 93 ? 8.71600 40.02400 12.44000 1.000 41.36257 93 ASP A N 1
ATOM 604 C CA . ASP A 1 93 ? 9.95600 39.69900 11.75100 1.000 36.05742 93 ASP A CA 1
ATOM 605 C C . ASP A 1 93 ? 10.42600 38.28100 12.03500 1.000 32.32802 93 ASP A C 1
ATOM 606 O O . ASP A 1 93 ? 11.40000 37.83400 11.42500 1.000 34.94635 93 ASP A O 1
ATOM 611 N N . GLY A 1 94 ? 9.76900 37.57000 12.94400 1.000 36.11491 94 GLY A N 1
ATOM 612 C CA . GLY A 1 94 ? 10.25500 36.27600 13.35800 1.000 36.15461 94 GLY A CA 1
ATOM 613 C C . GLY A 1 94 ? 9.78000 35.14900 12.46800 1.000 39.74066 94 GLY A C 1
ATOM 614 O O . GLY A 1 94 ? 8.81200 35.28400 11.71300 1.000 36.95429 94 GLY A O 1
ATOM 615 N N . THR A 1 95 ? 10.49800 34.02900 12.55700 1.000 30.29780 95 THR A N 1
ATOM 616 C CA . THR A 1 95 ? 10.11500 32.79100 11.89700 1.000 35.66352 95 THR A CA 1
ATOM 617 C C . THR A 1 95 ? 10.39800 31.64100 12.84600 1.000 35.07067 95 THR A C 1
ATOM 618 O O . THR A 1 95 ? 11.08500 31.80000 13.85900 1.000 36.69129 95 THR A O 1
ATOM 622 N N . ILE A 1 96 ? 9.88600 30.46200 12.49200 1.000 29.67698 96 ILE A N 1
ATOM 623 C CA . ILE A 1 96 ? 10.20200 29.26700 13.26700 1.000 37.48551 96 ILE A CA 1
ATOM 624 C C . ILE A 1 96 ? 11.70900 29.02600 13.27400 1.000 35.21428 96 ILE A C 1
ATOM 625 O O . ILE A 1 96 ? 12.29800 28.72700 14.32000 1.000 30.96064 96 ILE A O 1
ATOM 630 N N . SER A 1 97 ? 12.36100 29.18700 12.11700 1.000 31.07000 97 SER A N 1
ATOM 631 C CA . SER A 1 97 ? 13.80900 28.99700 12.05400 1.000 35.33287 97 SER A CA 1
ATOM 632 C C . SER A 1 97 ? 14.53900 29.90300 13.04300 1.000 35.76985 97 SER A C 1
ATOM 633 O O . SER A 1 97 ? 15.45700 29.45500 13.73900 1.000 38.73425 97 SER A O 1
ATOM 636 N N . ARG A 1 98 ? 14.14300 31.17700 13.13400 1.000 35.72891 98 ARG A N 1
ATOM 637 C CA . ARG A 1 98 ? 14.82100 32.08500 14.05600 1.000 32.06253 98 ARG A CA 1
ATOM 638 C C . ARG A 1 98 ? 14.57100 31.69300 15.50600 1.000 35.54613 98 ARG A C 1
ATOM 639 O O . ARG A 1 98 ? 15.49100 31.72100 16.33200 1.000 35.29897 98 ARG A O 1
ATOM 647 N N . TRP A 1 99 ? 13.33300 31.31800 15.83400 1.000 36.12265 99 TRP A N 1
ATOM 648 C CA . TRP A 1 99 ? 13.00200 31.01800 17.22200 1.000 35.22190 99 TRP A CA 1
ATOM 649 C C . TRP A 1 99 ? 13.59000 29.68200 17.66600 1.000 34.06163 99 TRP A C 1
ATOM 650 O O . TRP A 1 99 ? 13.97200 29.53100 18.83200 1.000 35.76671 99 TRP A O 1
ATOM 661 N N . VAL A 1 100 ? 13.68000 28.70700 16.76400 1.000 34.02234 100 VAL A N 1
ATOM 662 C CA . VAL A 1 100 ? 14.38900 27.48000 17.10300 1.000 35.69885 100 VAL A CA 1
ATOM 663 C C . VAL A 1 100 ? 15.87000 27.77500 17.29800 1.000 38.75688 100 VAL A C 1
ATOM 664 O O . VAL A 1 100 ? 16.49600 27.28700 18.24700 1.000 38.99856 100 VAL A O 1
ATOM 668 N N . GLU A 1 101 ? 16.44000 28.61200 16.42600 1.000 37.96705 101 GLU A N 1
ATOM 669 C CA . GLU A 1 101 ? 17.83300 29.02600 16.56600 1.000 37.18526 101 GLU A CA 1
ATOM 670 C C . GLU A 1 101 ? 18.07900 29.68700 17.92000 1.000 37.53001 101 GLU A C 1
ATOM 671 O O . GLU A 1 101 ? 19.03600 29.34700 18.62600 1.000 39.60019 101 GLU A O 1
ATOM 677 N N . GLU A 1 102 ? 17.21200 30.63200 18.30300 1.000 39.42759 102 GLU A N 1
ATOM 678 C CA . GLU A 1 102 ? 17.34500 31.28600 19.60400 1.000 43.34186 102 GLU A CA 1
ATOM 679 C C . GLU A 1 102 ? 17.23500 30.28100 20.74600 1.000 41.38186 102 GLU A C 1
ATOM 680 O O . GLU A 1 102 ? 18.01900 30.32900 21.70300 1.000 39.38751 102 GLU A O 1
ATOM 686 N N . SER A 1 103 ? 16.26300 29.36800 20.66600 1.000 38.70203 103 SER A N 1
ATOM 687 C CA . SER A 1 103 ? 16.09900 28.36800 21.71600 1.000 40.73663 103 SER A CA 1
ATOM 688 C C . SER A 1 103 ? 17.35600 27.52200 21.86900 1.000 43.78545 103 SER A C 1
ATOM 689 O O . SER A 1 103 ? 17.79600 27.25500 22.99100 1.000 37.83781 103 SER A O 1
ATOM 692 N N . LEU A 1 104 ? 17.95500 27.10400 20.75000 1.000 41.71694 104 LEU A N 1
ATOM 693 C CA . LEU A 1 104 ? 19.17900 26.31500 20.82400 1.000 43.18482 104 LEU A CA 1
ATOM 694 C C . LEU A 1 104 ? 20.32300 27.12900 21.41100 1.000 44.63060 104 LEU A C 1
ATOM 695 O O . LEU A 1 104 ? 21.12100 26.60800 22.19900 1.000 47.33252 104 LEU A O 1
ATOM 700 N N . ALA A 1 105 ? 20.41100 28.41200 21.04600 1.000 42.98356 105 ALA A N 1
ATOM 701 C CA . ALA A 1 105 ? 21.43800 29.28800 21.60300 1.000 46.21811 105 ALA A CA 1
ATOM 702 C C . ALA A 1 105 ? 21.28900 29.42900 23.11100 1.000 48.25729 105 ALA A C 1
ATOM 703 O O . ALA A 1 105 ? 22.27700 29.34900 23.85100 1.000 48.18193 105 ALA A O 1
ATOM 705 N N . VAL A 1 106 ? 20.06100 29.66300 23.58100 1.000 45.16248 106 VAL A N 1
ATOM 706 C CA . VAL A 1 106 ? 19.81400 29.76000 25.01800 1.000 49.37109 106 VAL A CA 1
ATOM 707 C C . VAL A 1 106 ? 20.15300 28.44200 25.70100 1.000 47.41482 106 VAL A C 1
ATOM 708 O O . VAL A 1 106 ? 20.76500 28.41900 26.77600 1.000 53.07996 106 VAL A O 1
ATOM 712 N N . ILE A 1 107 ? 19.76700 27.32500 25.08000 1.000 46.85730 107 ILE A N 1
ATOM 713 C CA . ILE A 1 107 ? 20.02700 26.00600 25.65200 1.000 53.67441 107 ILE A CA 1
ATOM 714 C C . ILE A 1 107 ? 21.52700 25.77900 25.80200 1.000 58.65428 107 ILE A C 1
ATOM 715 O O . ILE A 1 107 ? 22.00100 25.30600 26.84200 1.000 52.40996 107 ILE A O 1
ATOM 720 N N . ASP A 1 108 ? 22.29700 26.11400 24.76100 1.000 53.85979 108 ASP A N 1
ATOM 721 C CA . ASP A 1 108 ? 23.73900 25.90600 24.83000 1.000 57.98899 108 ASP A CA 1
ATOM 722 C C . ASP A 1 108 ? 24.38900 26.81000 25.86500 1.000 55.56144 108 ASP A C 1
ATOM 723 O O . ASP A 1 108 ? 25.43200 26.45500 26.42600 1.000 53.40767 108 ASP A O 1
ATOM 728 N N . HIS A 1 109 ? 23.78800 27.96600 26.14200 1.000 53.19096 109 HIS A N 1
ATOM 729 C CA . HIS A 1 109 ? 24.37500 28.92600 27.06700 1.000 56.55283 109 HIS A CA 1
ATOM 730 C C . HIS A 1 109 ? 24.03700 28.63000 28.52600 1.000 54.85727 109 HIS A C 1
ATOM 731 O O . HIS A 1 109 ? 24.88400 28.82700 29.40000 1.000 53.94363 109 HIS A O 1
ATOM 738 N N . ALA A 1 110 ? 22.82200 28.16400 28.82100 1.000 57.88216 110 ALA A N 1
ATOM 739 C CA . ALA A 1 110 ? 22.39100 27.99900 30.20600 1.000 65.04591 110 ALA A CA 1
ATOM 740 C C . ALA A 1 110 ? 22.08500 26.55700 30.57900 1.000 64.60350 110 ALA A C 1
ATOM 741 O O . ALA A 1 110 ? 22.53300 26.09000 31.63100 1.000 63.12317 110 ALA A O 1
ATOM 743 N N . ALA A 1 111 ? 21.31800 25.84000 29.75600 1.000 64.70321 111 ALA A N 1
ATOM 744 C CA . ALA A 1 111 ? 20.80300 24.51800 30.11700 1.000 73.21188 111 ALA A CA 1
ATOM 745 C C . ALA A 1 111 ? 21.92800 23.48900 30.04700 1.000 80.87462 111 ALA A C 1
ATOM 746 O O . ALA A 1 111 ? 22.11100 22.77300 29.05800 1.000 79.21443 111 ALA A O 1
ATOM 748 N N . THR A 1 112 ? 22.70000 23.42200 31.12700 1.000 82.71255 112 THR A N 1
ATOM 749 C CA . THR A 1 112 ? 23.66500 22.35400 31.31300 1.000 89.15590 112 THR A CA 1
ATOM 750 C C . THR A 1 112 ? 22.97900 21.13200 31.91600 1.000 89.71107 112 THR A C 1
ATOM 751 O O . THR A 1 112 ? 21.86400 21.20600 32.43600 1.000 88.01643 112 THR A O 1
ATOM 755 N N . GLY A 1 113 ? 23.66000 19.99200 31.82500 1.000 82.99499 113 GLY A N 1
ATOM 756 C CA . GLY A 1 113 ? 23.13000 18.79700 32.44000 1.000 81.39841 113 GLY A CA 1
ATOM 757 C C . GLY A 1 113 ? 21.87000 18.28300 31.75700 1.000 73.20931 113 GLY A C 1
ATOM 758 O O . GLY A 1 113 ? 21.57000 18.58500 30.59800 1.000 74.14302 113 GLY A O 1
ATOM 759 N N . ARG A 1 114 ? 21.13000 17.48200 32.51800 1.000 59.41072 114 ARG A N 1
ATOM 760 C CA . ARG A 1 114 ? 19.88500 16.91200 32.02900 1.000 63.17772 114 ARG A CA 1
ATOM 761 C C . ARG A 1 114 ? 18.84900 18.00400 31.79700 1.000 65.10250 114 ARG A C 1
ATOM 762 O O . ARG A 1 114 ? 18.76200 18.96800 32.56300 1.000 65.79393 114 ARG A O 1
ATOM 770 N N . MET A 1 115 ? 18.05900 17.84200 30.73300 1.000 58.78897 115 MET A N 1
ATOM 771 C CA . MET A 1 115 ? 17.08600 18.83600 30.30400 1.000 54.47857 115 MET A CA 1
ATOM 772 C C . MET A 1 115 ? 15.71100 18.21200 30.14900 1.000 48.08986 115 MET A C 1
ATOM 773 O O . MET A 1 115 ? 15.57600 17.09200 29.64700 1.000 43.53098 115 MET A O 1
ATOM 778 N N . ILE A 1 116 ? 14.69600 18.96500 30.55300 1.000 48.04168 116 ILE A N 1
ATOM 779 C CA . ILE A 1 116 ? 13.30700 18.66000 30.25500 1.000 47.61815 116 ILE A CA 1
ATOM 780 C C . ILE A 1 116 ? 12.72700 19.90800 29.61000 1.000 43.67255 116 ILE A C 1
ATOM 781 O O . ILE A 1 116 ? 12.64700 20.96200 30.25500 1.000 38.79123 116 ILE A O 1
ATOM 786 N N . LEU A 1 117 ? 12.35000 19.80500 28.33900 1.000 44.50792 117 LEU A N 1
ATOM 787 C CA . LEU A 1 117 ? 11.72500 20.91300 27.63500 1.000 41.30768 117 LEU A CA 1
ATOM 788 C C . LEU A 1 117 ? 10.22000 20.88400 27.86500 1.000 45.37510 117 LEU A C 1
ATOM 789 O O . LEU A 1 117 ? 9.58300 19.83400 27.72500 1.000 42.37073 117 LEU A O 1
ATOM 794 N N . ILE A 1 118 ? 9.65700 22.03800 28.20100 1.000 44.97907 118 ILE A N 1
ATOM 795 C CA . ILE A 1 118 ? 8.22000 22.19600 28.38800 1.000 40.76947 118 ILE A CA 1
ATOM 796 C C . ILE A 1 118 ? 7.76600 23.23500 27.37200 1.000 41.00146 118 ILE A C 1
ATOM 797 O O . ILE A 1 118 ? 7.94600 24.44200 27.57800 1.000 43.76368 118 ILE A O 1
ATOM 802 N N . GLY A 1 119 ? 7.19400 22.77200 26.26500 1.000 39.63060 119 GLY A N 1
ATOM 803 C CA . GLY A 1 119 ? 6.80300 23.63200 25.16400 1.000 37.71415 119 GLY A CA 1
ATOM 804 C C . GLY A 1 119 ? 5.29000 23.76300 25.09300 1.000 41.18037 119 GLY A C 1
ATOM 805 O O . GLY A 1 119 ? 4.56600 22.76400 25.10600 1.000 38.33707 119 GLY A O 1
ATOM 806 N N . SER A 1 120 ? 4.83000 25.00500 25.01500 1.000 40.93359 120 SER A N 1
ATOM 807 C CA . SER A 1 120 ? 3.40800 25.30900 24.97900 1.000 40.03613 120 SER A CA 1
ATOM 808 C C . SER A 1 120 ? 3.03300 25.81800 23.59300 1.000 43.73859 120 SER A C 1
ATOM 809 O O . SER A 1 120 ? 3.65000 26.76500 23.08700 1.000 36.89911 120 SER A O 1
ATOM 812 N N . SER A 1 121 ? 2.02800 25.17600 22.98600 1.000 41.50968 121 SER A N 1
ATOM 813 C CA . SER A 1 121 ? 1.49800 25.56500 21.68200 1.000 39.14235 121 SER A CA 1
ATOM 814 C C . SER A 1 121 ? 2.60400 25.60900 20.63000 1.000 38.55087 121 SER A C 1
ATOM 815 O O . SER A 1 121 ? 3.10300 24.55900 20.20800 1.000 39.09729 121 SER A O 1
ATOM 818 N N . MET A 1 122 ? 2.99800 26.80900 20.19100 1.000 37.19315 122 MET A N 1
ATOM 819 C CA . MET A 1 122 ? 4.13100 26.89900 19.27400 1.000 41.62656 122 MET A CA 1
ATOM 820 C C . MET A 1 122 ? 5.41100 26.39000 19.92100 1.000 36.33554 122 MET A C 1
ATOM 821 O O . MET A 1 122 ? 6.28800 25.86100 19.22900 1.000 34.64743 122 MET A O 1
ATOM 826 N N . GLY A 1 123 ? 5.52800 26.52100 21.24500 1.000 36.17160 123 GLY A N 1
ATOM 827 C CA . GLY A 1 123 ? 6.70700 26.02000 21.92700 1.000 38.22587 123 GLY A CA 1
ATOM 828 C C . GLY A 1 123 ? 6.86200 24.51700 21.81800 1.000 36.89288 123 GLY A C 1
ATOM 829 O O . GLY A 1 123 ? 7.97200 23.99300 21.94200 1.000 35.45083 123 GLY A O 1
ATOM 830 N N . ALA A 1 124 ? 5.75900 23.80100 21.59700 1.000 35.57006 124 ALA A N 1
ATOM 831 C CA . ALA A 1 124 ? 5.86100 22.36300 21.38200 1.000 37.98574 124 ALA A CA 1
A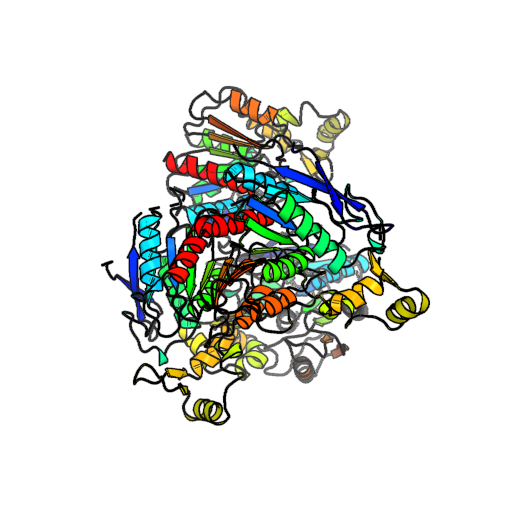TOM 832 C C . ALA A 1 124 ? 6.48300 22.06000 20.02900 1.000 33.71243 124 ALA A C 1
ATOM 833 O O . ALA A 1 124 ? 7.21900 21.07700 19.88100 1.000 37.19653 124 ALA A O 1
ATOM 835 N N . TRP A 1 125 ? 6.19000 22.88900 19.02800 1.000 35.23975 125 TRP A N 1
ATOM 836 C CA . TRP A 1 125 ? 6.85900 22.76300 17.73900 1.000 35.81654 125 TRP A CA 1
ATOM 837 C C . TRP A 1 125 ? 8.35600 22.99700 17.89600 1.000 36.48038 125 TRP A C 1
ATOM 838 O O . TRP A 1 125 ? 9.17800 22.20800 17.40900 1.000 32.78462 125 TRP A O 1
ATOM 849 N N . VAL A 1 126 ? 8.72900 24.06600 18.60500 1.000 35.07472 126 VAL A N 1
ATOM 850 C CA . VAL A 1 126 ? 10.13800 24.33700 18.87000 1.000 31.43427 126 VAL A CA 1
ATOM 851 C C . VAL A 1 126 ? 10.77500 23.17700 19.62400 1.000 35.41845 126 VAL A C 1
ATOM 852 O O . VAL A 1 126 ? 11.85400 22.69400 19.25500 1.000 38.24609 126 VAL A O 1
ATOM 856 N N . ALA A 1 127 ? 10.10700 22.70000 20.68000 1.000 33.46916 127 ALA A N 1
ATOM 857 C CA . ALA A 1 127 ? 10.63400 21.58300 21.45900 1.000 39.15529 127 ALA A CA 1
ATOM 858 C C . ALA A 1 127 ? 10.87700 20.35800 20.58400 1.000 41.70374 127 ALA A C 1
ATOM 859 O O . ALA A 1 127 ? 11.88700 19.65900 20.74600 1.000 36.06130 127 ALA A O 1
ATOM 861 N N . LEU A 1 128 ? 9.96500 20.08000 19.64900 1.000 32.22627 128 LEU A N 1
ATOM 862 C CA . LEU A 1 128 ? 10.15400 18.93400 18.76700 1.000 34.78153 128 LEU A CA 1
ATOM 863 C C . LEU A 1 128 ? 11.31700 19.15100 17.80500 1.000 35.95401 128 LEU A C 1
ATOM 864 O O . LEU A 1 128 ? 12.00500 18.18900 17.44700 1.000 40.36087 128 LEU A O 1
ATOM 869 N N . ARG A 1 129 ? 11.55900 20.39300 17.37000 1.000 35.13438 129 ARG A N 1
ATOM 870 C CA . ARG A 1 129 ? 12.72700 20.64000 16.52600 1.000 39.79436 129 ARG A CA 1
ATOM 871 C C . ARG A 1 129 ? 14.01000 20.49100 17.32800 1.000 40.94926 129 ARG A C 1
ATOM 872 O O . ARG A 1 129 ? 15.00000 19.93800 16.83500 1.000 40.63053 129 ARG A O 1
ATOM 880 N N . LEU A 1 130 ? 14.01400 20.99800 18.56100 1.000 38.65334 130 LEU A N 1
ATOM 881 C CA . LEU A 1 130 ? 15.18200 20.84200 19.41700 1.000 37.30698 130 LEU A CA 1
ATOM 882 C C . LEU A 1 130 ? 15.45000 19.37100 19.71400 1.000 41.97636 130 LEU A C 1
ATOM 883 O O . LEU A 1 130 ? 16.60200 18.92600 19.67400 1.000 45.20891 130 LEU A O 1
ATOM 888 N N . ALA A 1 131 ? 14.39500 18.59300 19.98000 1.000 38.80002 131 ALA A N 1
ATOM 889 C CA . ALA A 1 131 ? 14.57300 17.16800 20.25300 1.000 48.55767 131 ALA A CA 1
ATOM 890 C C . ALA A 1 131 ? 15.33400 16.48200 19.12700 1.000 52.04591 131 ALA A C 1
ATOM 891 O O . ALA A 1 131 ? 16.26400 15.70600 19.37400 1.000 56.58778 131 ALA A O 1
ATOM 893 N N . GLU A 1 132 ? 14.96100 16.76600 17.87900 1.000 48.63454 132 GLU A N 1
ATOM 894 C CA . GLU A 1 132 ? 15.64300 16.13700 16.75600 1.000 54.97436 132 GLU A CA 1
ATOM 895 C C . GLU A 1 132 ? 17.07800 16.63600 16.64300 1.000 56.03681 132 GLU A C 1
ATOM 896 O O . GLU A 1 132 ? 17.99600 15.85400 16.36700 1.000 61.41358 132 GLU A O 1
ATOM 902 N N . LYS A 1 133 ? 17.29400 17.92900 16.89100 1.000 54.24231 133 LYS A N 1
ATOM 903 C CA . LYS A 1 133 ? 18.63400 18.49900 16.83300 1.000 51.78244 133 LYS A CA 1
ATOM 904 C C . LYS A 1 133 ? 19.53700 17.99700 17.95300 1.000 61.33001 133 LYS A C 1
ATOM 905 O O . LYS A 1 133 ? 20.76200 18.00900 17.79500 1.000 62.51976 133 LYS A O 1
ATOM 911 N N . LEU A 1 134 ? 18.96900 17.55200 19.07100 1.000 61.37902 134 LEU A N 1
ATOM 912 C CA . LEU A 1 134 ? 19.74300 17.14400 20.23400 1.000 55.33231 134 LEU A CA 1
ATOM 913 C C . LEU A 1 134 ? 19.93200 15.63600 20.32200 1.000 67.06860 134 LEU A C 1
ATOM 914 O O . LEU A 1 134 ? 20.36600 15.13900 21.36400 1.000 68.86920 134 LEU A O 1
ATOM 919 N N . LYS A 1 135 ? 19.62700 14.90000 19.25700 1.000 82.37305 135 LYS A N 1
ATOM 920 C CA . LYS A 1 135 ? 19.80800 13.45200 19.24900 1.000 91.09864 135 LYS A CA 1
ATOM 921 C C . LYS A 1 135 ? 20.99100 13.04400 18.37100 1.000 86.72940 135 LYS A C 1
ATOM 922 O O . LYS A 1 135 ? 21.56200 11.96600 18.54100 1.000 92.53664 135 LYS A O 1
ATOM 928 N N . GLY A 1 144 ? 28.39700 20.18000 22.91100 1.000 115.43888 144 GLY A N 1
ATOM 929 C CA . GLY A 1 144 ? 28.57600 20.74600 24.23500 1.000 115.39797 144 GLY A CA 1
ATOM 930 C C . GLY A 1 144 ? 27.27200 21.16800 24.88300 1.000 119.53058 144 GLY A C 1
ATOM 931 O O . GLY A 1 144 ? 27.18300 22.24700 25.46900 1.000 123.78868 144 GLY A O 1
ATOM 932 N N . VAL A 1 145 ? 26.25900 20.31300 24.78000 1.000 121.03475 145 VAL A N 1
ATOM 933 C CA . VAL A 1 145 ? 24.93700 20.58400 25.33300 1.000 126.78770 145 VAL A CA 1
ATOM 934 C C . VAL A 1 145 ? 24.43600 19.33200 26.04000 1.000 123.87351 145 VAL A C 1
ATOM 935 O O . VAL A 1 145 ? 24.58400 18.21700 25.52800 1.000 117.63059 145 VAL A O 1
ATOM 939 N N . GLY A 1 146 ? 23.85300 19.51700 27.22500 1.000 100.26279 146 GLY A N 1
ATOM 940 C CA . GLY A 1 146 ? 23.29400 18.39600 27.95500 1.000 86.05409 146 GLY A CA 1
ATOM 941 C C . GLY A 1 146 ? 22.19600 17.69900 27.17600 1.000 77.60670 146 GLY A C 1
ATOM 942 O O . GLY A 1 146 ? 21.60800 18.25000 26.24500 1.000 84.64877 146 GLY A O 1
ATOM 943 N N . ARG A 1 147 ? 21.91500 16.45800 27.56300 1.000 74.20390 147 ARG A N 1
ATOM 944 C CA . ARG A 1 147 ? 20.95100 15.67700 26.80100 1.000 76.87018 147 ARG A CA 1
ATOM 945 C C . ARG A 1 147 ? 19.51200 15.96000 27.23200 1.000 68.98558 147 ARG A C 1
ATOM 946 O O . ARG A 1 147 ? 19.23800 16.43300 28.33800 1.000 67.88600 147 ARG A O 1
ATOM 954 N N . LEU A 1 148 ? 18.58700 15.63900 26.33000 1.000 62.65893 148 LEU A N 1
ATOM 955 C CA . LEU A 1 148 ? 17.16200 15.83300 26.55300 1.000 56.38385 148 LEU A CA 1
ATOM 956 C C . LEU A 1 148 ? 16.56100 14.57200 27.16300 1.000 53.33531 148 LEU A C 1
ATOM 957 O O . LEU A 1 148 ? 16.63700 13.49000 26.57000 1.000 50.56900 148 LEU A O 1
ATOM 962 N N . CYS A 1 149 ? 15.96300 14.71200 28.34800 1.000 49.64789 149 CYS A N 1
ATOM 963 C CA . CYS A 1 149 ? 15.45800 13.56600 29.09300 1.000 49.71673 149 CYS A CA 1
ATOM 964 C C . CYS A 1 149 ? 13.95000 13.39000 29.01900 1.000 51.47401 149 CYS A C 1
ATOM 965 O O . CYS A 1 149 ? 13.46700 12.27000 29.22200 1.000 57.10212 149 CYS A O 1
ATOM 968 N N . GLY A 1 150 ? 13.20100 14.45100 28.74000 1.000 47.15842 150 GLY A N 1
ATOM 969 C CA . GLY A 1 150 ? 11.75800 14.34700 28.66400 1.000 47.20718 150 GLY A CA 1
ATOM 970 C C . GLY A 1 150 ? 11.17500 15.54800 27.96200 1.000 44.89803 150 GLY A C 1
ATOM 971 O O . GLY A 1 150 ? 11.80400 16.60700 27.86600 1.000 51.27531 150 GLY A O 1
ATOM 972 N N . LEU A 1 151 ? 9.95200 15.36800 27.47400 1.000 44.78814 151 LEU A N 1
ATOM 973 C CA . LEU A 1 151 ? 9.23000 16.39400 26.73700 1.000 44.46245 151 LEU A CA 1
ATOM 974 C C . LEU A 1 151 ? 7.83700 16.52100 27.33500 1.000 43.90563 151 LEU A C 1
ATOM 975 O O . LEU A 1 151 ? 7.11600 15.52300 27.44100 1.000 39.93929 151 LEU A O 1
ATOM 980 N N . VAL A 1 152 ? 7.46200 17.73500 27.72900 1.000 36.62767 152 VAL A N 1
ATOM 981 C CA . VAL A 1 152 ? 6.10700 18.03300 28.18300 1.000 42.59287 152 VAL A CA 1
ATOM 982 C C . VAL A 1 152 ? 5.53600 19.07400 27.23200 1.000 42.85233 152 VAL A C 1
ATOM 983 O O . VAL A 1 152 ? 6.01600 20.21400 27.18500 1.000 43.76781 152 VAL A O 1
ATOM 987 N N . LEU A 1 153 ? 4.52500 18.68600 26.46300 1.000 42.16119 153 LEU A N 1
ATOM 988 C CA . LEU A 1 153 ? 3.93100 19.55400 25.45500 1.000 43.31992 153 LEU A CA 1
ATOM 989 C C . LEU A 1 153 ? 2.54200 19.96600 25.92400 1.000 43.68968 153 LEU A C 1
ATOM 990 O O . LEU A 1 153 ? 1.70700 19.10800 26.23800 1.000 40.19154 153 LEU A O 1
ATOM 995 N N . ILE A 1 154 ? 2.31300 21.27200 26.00700 1.000 42.20426 154 ILE A N 1
ATOM 996 C CA . ILE A 1 154 ? 1.04600 21.82500 26.46700 1.000 39.70284 154 ILE A CA 1
ATOM 997 C C . ILE A 1 154 ? 0.32100 22.40100 25.26300 1.000 41.53541 154 ILE A C 1
ATOM 998 O O . ILE A 1 154 ? 0.81300 23.34200 24.62500 1.000 41.75765 154 ILE A O 1
ATOM 1003 N N . ALA A 1 155 ? -0.84500 21.83500 24.96000 1.000 40.62307 155 ALA A N 1
ATOM 1004 C CA . ALA A 1 155 ? -1.63100 22.21600 23.79200 1.000 41.72558 155 ALA A CA 1
ATOM 1005 C C . ALA A 1 155 ? -0.75600 22.26400 22.54000 1.000 40.61384 155 ALA A C 1
ATOM 1006 O O . ALA A 1 155 ? -0.67500 23.31100 21.87400 1.000 40.07968 155 ALA A O 1
ATOM 1008 N N . PRO A 1 156 ? -0.09200 21.16500 22.18300 1.000 42.25822 156 PRO A N 1
ATOM 1009 C CA . PRO A 1 156 ? 0.96400 21.23200 21.16100 1.000 37.07588 156 PRO A CA 1
ATOM 1010 C C . PRO A 1 156 ? 0.45100 21.70200 19.80700 1.000 38.31229 156 PRO A C 1
ATOM 1011 O O . PRO A 1 156 ? -0.60600 21.27400 19.34000 1.000 41.51067 156 PRO A O 1
ATOM 1015 N N . ALA A 1 157 ? 1.22400 22.58000 19.16500 1.000 38.21772 157 ALA A N 1
ATOM 1016 C CA . ALA A 1 157 ? 0.88400 23.10500 17.83800 1.000 41.52807 157 ALA A CA 1
ATOM 1017 C C . ALA A 1 157 ? 2.03400 22.94900 16.84100 1.000 38.72492 157 ALA A C 1
ATOM 1018 O O . ALA A 1 157 ? 2.46800 23.92700 16.22400 1.000 35.05723 157 ALA A O 1
ATOM 1020 N N . PRO A 1 158 ? 2.53000 21.72800 16.61900 1.000 34.94259 158 PRO A N 1
ATOM 1021 C CA . PRO A 1 158 ? 3.54000 21.55100 15.57300 1.000 38.11270 158 PRO A CA 1
ATOM 1022 C C . PRO A 1 158 ? 2.94800 21.75900 14.18900 1.000 38.49599 158 PRO A C 1
ATOM 1023 O O . PRO A 1 158 ? 1.78200 21.44600 13.93000 1.000 37.90881 158 PRO A O 1
ATOM 1027 N N . ASP A 1 159 ? 3.77600 22.30300 13.29500 1.000 31.71198 159 ASP A N 1
ATOM 1028 C CA . ASP A 1 159 ? 3.41500 22.46400 11.88800 1.000 32.08366 159 ASP A CA 1
ATOM 1029 C C . ASP A 1 159 ? 2.11600 23.24200 11.72500 1.000 33.23841 159 ASP A C 1
ATOM 1030 O O . ASP A 1 159 ? 1.39400 23.05500 10.74500 1.000 37.99056 159 ASP A O 1
ATOM 1035 N N . PHE A 1 160 ? 1.80800 24.12100 12.68400 1.000 36.60767 160 PHE A N 1
ATOM 1036 C CA . PHE A 1 160 ? 0.51800 24.80200 12.66600 1.000 36.56235 160 PHE A CA 1
ATOM 1037 C C . PHE A 1 160 ? 0.33900 25.66200 11.42200 1.000 37.89155 160 PHE A C 1
ATOM 1038 O O . PHE A 1 160 ? -0.80100 25.89200 11.00500 1.000 38.33079 160 PHE A O 1
ATOM 1046 N N . THR A 1 161 ? 1.43400 26.12000 10.80700 1.000 34.03110 161 THR A N 1
ATOM 1047 C CA . THR A 1 161 ? 1.31800 26.87300 9.56200 1.000 35.07923 161 THR A CA 1
ATOM 1048 C C . THR A 1 161 ? 0.77000 26.00200 8.43800 1.000 37.31145 161 THR A C 1
ATOM 1049 O O . THR A 1 161 ? -0.11300 26.43100 7.68700 1.000 37.30490 161 THR A O 1
ATOM 1053 N N . ALA A 1 162 ? 1.27500 24.77300 8.30900 1.000 36.34048 162 ALA A N 1
ATOM 1054 C CA . ALA A 1 162 ? 0.88600 23.89400 7.21200 1.000 40.99291 162 ALA A CA 1
ATOM 1055 C C . ALA A 1 162 ? -0.31400 23.00900 7.53600 1.000 43.87783 162 ALA A C 1
ATOM 1056 O O . ALA A 1 162 ? -1.03100 22.59800 6.61500 1.000 41.52637 162 ALA A O 1
ATOM 1058 N N . GLU A 1 163 ? -0.55300 22.70200 8.81000 1.000 39.48798 163 GLU A N 1
ATOM 1059 C CA . GLU A 1 163 ? -1.65300 21.82500 9.19600 1.000 42.53205 163 GLU A CA 1
ATOM 1060 C C . GLU A 1 163 ? -2.91000 22.58600 9.59600 1.000 41.30571 163 GLU A C 1
ATOM 1061 O O . GLU A 1 163 ? -4.02200 22.13100 9.31200 1.000 41.71670 163 GLU A O 1
ATOM 1067 N N . LEU A 1 164 ? -2.76300 23.73500 10.25200 1.000 38.66215 164 LEU A N 1
ATOM 1068 C CA . LEU A 1 164 ? -3.90500 24.46200 10.78600 1.000 40.75158 164 LEU A CA 1
ATOM 1069 C C . LEU A 1 164 ? -4.25900 25.71600 10.00700 1.000 47.26455 164 LEU A C 1
ATOM 1070 O O . LEU A 1 164 ? -5.44300 26.04400 9.90200 1.000 44.27389 164 LEU A O 1
ATOM 1075 N N . ILE A 1 165 ? -3.27200 26.41800 9.45100 1.000 43.45223 165 ILE A N 1
ATOM 1076 C CA . ILE A 1 165 ? -3.53500 27.67500 8.76400 1.000 42.88979 165 ILE A CA 1
ATOM 1077 C C . ILE A 1 165 ? -3.75700 27.42200 7.27800 1.000 44.10837 165 ILE A C 1
ATOM 1078 O O . ILE A 1 165 ? -4.81500 27.75500 6.73500 1.000 40.95143 165 ILE A O 1
ATOM 1083 N N . GLU A 1 166 ? -2.76500 26.82400 6.61700 1.000 37.61391 166 GLU A N 1
ATOM 1084 C CA . GLU A 1 166 ? -2.81300 26.69000 5.16200 1.000 39.00461 166 GLU A CA 1
ATOM 1085 C C . GLU A 1 166 ? -4.05700 25.97100 4.65100 1.000 44.66494 166 GLU A C 1
ATOM 1086 O O . GLU A 1 166 ? -4.68100 26.47700 3.70200 1.000 43.11483 166 GLU A O 1
ATOM 1092 N N . PRO A 1 167 ? -4.47900 24.82100 5.19700 1.000 44.07978 167 PRO A N 1
ATOM 1093 C CA . PRO A 1 167 ? -5.68300 24.17100 4.65100 1.000 45.48611 167 PRO A CA 1
ATOM 1094 C C . PRO A 1 167 ? -6.95700 24.98800 4.82300 1.000 48.71835 167 PRO A C 1
ATOM 1095 O O . PRO A 1 167 ? -7.92000 24.75300 4.08300 1.000 44.84874 167 PRO A O 1
ATOM 1099 N N . ASN A 1 168 ? -6.99000 25.94800 5.75100 1.000 45.76209 168 ASN A N 1
ATOM 1100 C CA . ASN A 1 168 ? -8.19000 26.72600 6.03600 1.000 44.37250 168 ASN A CA 1
ATOM 1101 C C . ASN A 1 168 ? -8.11200 28.15900 5.52100 1.000 44.77778 168 ASN A C 1
ATOM 1102 O O . ASN A 1 168 ? -9.01600 28.95600 5.79700 1.000 46.29316 168 ASN A O 1
ATOM 1107 N N . LEU A 1 169 ? -7.06100 28.50300 4.77700 1.000 40.35802 169 LEU A N 1
ATOM 1108 C CA . LEU A 1 169 ? -6.94500 29.83200 4.19200 1.000 39.22232 169 LEU A CA 1
ATOM 1109 C C . LEU A 1 169 ? -8.10000 30.09600 3.23500 1.000 41.89372 169 LEU A C 1
ATOM 1110 O O . LEU A 1 169 ? -8.40900 29.26900 2.37000 1.000 40.74642 169 LEU A O 1
ATOM 1115 N N . THR A 1 170 ? -8.73600 31.25000 3.39100 1.000 38.91044 170 THR A N 1
ATOM 1116 C CA . THR A 1 170 ? -9.74600 31.68700 2.44500 1.000 43.04616 170 THR A CA 1
ATOM 1117 C C . THR A 1 170 ? -9.08700 32.36600 1.24900 1.000 38.15383 170 THR A C 1
ATOM 1118 O O . THR A 1 170 ? -7.90500 32.71900 1.27400 1.000 40.55084 170 THR A O 1
ATOM 1122 N N . GLU A 1 171 ? -9.87800 32.56000 0.19200 1.000 42.92800 171 GLU A N 1
ATOM 1123 C CA . GLU A 1 171 ? -9.39400 33.30000 -0.96900 1.000 43.22125 171 GLU A CA 1
ATOM 1124 C C . GLU A 1 171 ? -8.89500 34.68800 -0.57400 1.000 42.29881 171 GLU A C 1
ATOM 1125 O O . GLU A 1 171 ? -7.86900 35.15300 -1.08300 1.000 37.92859 171 GLU A O 1
ATOM 1131 N N . ALA A 1 172 ? -9.60300 35.36200 0.33900 1.000 38.42623 172 ALA A N 1
ATOM 1132 C CA . ALA A 1 172 ? -9.16600 36.68400 0.77900 1.000 37.93080 172 ALA A CA 1
ATOM 1133 C C . ALA A 1 172 ? -7.82500 36.61900 1.49800 1.000 40.33893 172 ALA A C 1
ATOM 1134 O O . ALA A 1 172 ? -6.97600 37.50000 1.31500 1.000 38.86663 172 ALA A O 1
ATOM 1136 N N . GLU A 1 173 ? -7.61500 35.59000 2.32500 1.000 34.55116 173 GLU A N 1
ATOM 1137 C CA . GLU A 1 173 ? -6.35100 35.47800 3.04700 1.000 42.08775 173 GLU A CA 1
ATOM 1138 C C . GLU A 1 173 ? -5.20000 35.18000 2.09300 1.000 39.30410 173 GLU A C 1
ATOM 1139 O O . GLU A 1 173 ? -4.10400 35.73500 2.24200 1.000 35.31204 173 GLU A O 1
ATOM 1145 N N . ARG A 1 174 ? -5.43200 34.31700 1.09900 1.000 36.00762 174 ARG A N 1
ATOM 1146 C CA . ARG A 1 174 ? -4.40200 34.05000 0.09800 1.000 38.94840 174 ARG A CA 1
ATOM 1147 C C . ARG A 1 174 ? -4.09900 35.29200 -0.72700 1.000 39.69746 174 ARG A C 1
ATOM 1148 O O . ARG A 1 174 ? -2.93200 35.56800 -1.03000 1.000 41.66727 174 ARG A O 1
ATOM 1156 N N . THR A 1 175 ? -5.13600 36.04200 -1.11300 1.000 35.80027 175 THR A N 1
ATOM 1157 C CA . THR A 1 175 ? -4.91200 37.32700 -1.76800 1.000 39.94835 175 THR A CA 1
ATOM 1158 C C . THR A 1 175 ? -4.09700 38.25000 -0.87900 1.000 38.97260 175 THR A C 1
ATOM 1159 O O . THR A 1 175 ? -3.16200 38.91100 -1.34700 1.000 38.51232 175 THR A O 1
ATOM 1163 N N . SER A 1 176 ? -4.44500 38.31800 0.40800 1.000 28.68151 176 SER A N 1
ATOM 1164 C CA . SER A 1 176 ? -3.73100 39.21000 1.31300 1.000 40.53343 176 SER A CA 1
ATOM 1165 C C . SER A 1 176 ? -2.26400 38.82200 1.42200 1.000 41.14379 176 SER A C 1
ATOM 1166 O O . SER A 1 176 ? -1.37900 39.68300 1.34200 1.000 37.09213 176 SER A O 1
ATOM 1169 N N . LEU A 1 177 ? -1.99000 37.52800 1.59800 1.000 35.51992 177 LEU A N 1
ATOM 1170 C CA . LEU A 1 177 ? -0.61000 37.06200 1.66700 1.000 39.96290 177 LEU A CA 1
ATOM 1171 C C . LEU A 1 177 ? 0.16600 37.43800 0.41100 1.000 42.47772 177 LEU A C 1
ATOM 1172 O O . LEU A 1 177 ? 1.34900 37.78600 0.48600 1.000 41.87009 177 LEU A O 1
ATOM 1177 N N . ALA A 1 178 ? -0.48200 37.38400 -0.75400 1.000 36.91677 178 ALA A N 1
ATOM 1178 C CA . ALA A 1 178 ? 0.22500 37.70200 -1.98900 1.000 40.52331 178 ALA A CA 1
ATOM 1179 C C . ALA A 1 178 ? 0.37000 39.20300 -2.19300 1.000 39.48512 178 ALA A C 1
ATOM 1180 O O . ALA A 1 178 ? 1.29200 39.64700 -2.89000 1.000 39.26608 178 ALA A O 1
ATOM 1182 N N . GLU A 1 179 ? -0.52200 39.98900 -1.59700 1.000 42.79399 179 GLU A N 1
ATOM 1183 C CA . GLU A 1 179 ? -0.58000 41.42700 -1.82000 1.000 43.07019 179 GLU A CA 1
ATOM 1184 C C . GLU A 1 179 ? 0.30400 42.20200 -0.85200 1.000 42.93200 179 GLU A C 1
ATOM 1185 O O . GLU A 1 179 ? 1.07800 43.07100 -1.26700 1.000 44.03107 179 GLU A O 1
ATOM 1191 N N . ARG A 1 180 ? 0.18800 41.91900 0.44000 1.000 41.02597 180 ARG A N 1
ATOM 1192 C CA . ARG A 1 180 ? 0.89900 42.68800 1.44600 1.000 43.03891 180 ARG A CA 1
ATOM 1193 C C . ARG A 1 180 ? 1.85700 41.84000 2.26200 1.000 42.93818 180 ARG A C 1
ATOM 1194 O O . ARG A 1 180 ? 2.62000 42.39100 3.05900 1.000 41.31014 180 ARG A O 1
ATOM 1202 N N . GLY A 1 181 ? 1.84600 40.52300 2.08200 1.000 45.13472 181 GLY A N 1
ATOM 1203 C CA . GLY A 1 181 ? 2.80700 39.66700 2.74200 1.000 40.45999 181 GLY A CA 1
ATOM 1204 C C . GLY A 1 181 ? 2.36900 39.12800 4.07800 1.000 41.78630 181 GLY A C 1
ATOM 1205 O O . GLY A 1 181 ? 3.20600 38.60800 4.82400 1.000 41.89409 181 GLY A O 1
ATOM 1206 N N . TYR A 1 182 ? 1.08600 39.22400 4.40400 1.000 39.44370 182 TYR A N 1
ATOM 1207 C CA . TYR A 1 182 ? 0.58600 38.75000 5.68600 1.000 41.56652 182 TYR A CA 1
ATOM 1208 C C . TYR A 1 182 ? -0.93000 38.74900 5.62500 1.000 39.08737 182 TYR A C 1
ATOM 1209 O O . TYR A 1 182 ? -1.53600 39.30400 4.70400 1.000 41.22725 182 TYR A O 1
ATOM 1218 N N . PHE A 1 183 ? -1.53600 38.12000 6.62600 1.000 36.71178 183 PHE A N 1
ATOM 1219 C CA . PHE A 1 183 ? -2.95300 38.28600 6.89100 1.000 37.19881 183 PHE A CA 1
ATOM 1220 C C . PHE A 1 183 ? -3.13900 38.38800 8.39900 1.000 40.25249 183 PHE A C 1
ATOM 1221 O O . PHE A 1 183 ? -2.26200 38.00800 9.17700 1.000 42.34977 183 PHE A O 1
ATOM 1229 N N . GLU A 1 184 ? -4.27700 38.93700 8.80800 1.000 40.04761 184 GLU A N 1
ATOM 1230 C CA . GLU A 1 184 ? -4.55800 39.16400 10.21700 1.000 41.31116 184 GLU A CA 1
ATOM 1231 C C . GLU A 1 184 ? -5.70800 38.28100 10.68300 1.000 36.57559 184 GLU A C 1
ATOM 1232 O O . GLU A 1 184 ? -6.64300 37.99500 9.93000 1.000 42.17693 184 GLU A O 1
ATOM 1238 N N . GLU A 1 185 ? -5.63000 37.85600 11.93500 1.000 43.02139 185 GLU A N 1
ATOM 1239 C CA . GLU A 1 185 ? -6.69400 37.07700 12.56600 1.000 45.67306 185 GLU A CA 1
ATOM 1240 C C . GLU A 1 185 ? -7.12900 37.77900 13.84300 1.000 43.57021 185 GLU A C 1
ATOM 1241 O O . GLU A 1 185 ? -6.34900 37.82700 14.81400 1.000 42.43892 185 GLU A O 1
ATOM 1247 N N . PRO A 1 186 ? -8.33200 38.35200 13.89300 1.000 48.64174 186 PRO A N 1
ATOM 1248 C CA . PRO A 1 186 ? -8.79200 38.99000 15.13200 1.000 43.75107 186 PRO A CA 1
ATOM 1249 C C . PRO A 1 186 ? -8.81300 37.99700 16.28300 1.000 48.44346 186 PRO A C 1
ATOM 1250 O O . PRO A 1 186 ? -9.12000 36.81600 16.10800 1.000 46.79420 186 PRO A O 1
ATOM 1254 N N . SER A 1 187 ? -8.48000 38.49000 17.47000 1.000 55.37329 187 SER A N 1
ATOM 1255 C CA . SER A 1 187 ? -8.34500 37.65900 18.65500 1.000 53.30114 187 SER A CA 1
ATOM 1256 C C . SER A 1 187 ? -9.50600 37.91200 19.60300 1.000 59.59935 187 SER A C 1
ATOM 1257 O O . SER A 1 187 ? -9.97300 39.04600 19.74200 1.000 56.06138 187 SER A O 1
ATOM 1260 N N . GLU A 1 188 ? -9.97100 36.84500 20.25100 1.000 63.77619 188 GLU A N 1
ATOM 1261 C CA . GLU A 1 188 ? -11.00800 36.97700 21.26300 1.000 71.16894 188 GLU A CA 1
ATOM 1262 C C . GLU A 1 188 ? -10.46300 37.46500 22.59600 1.000 70.87821 188 GLU A C 1
ATOM 1263 O O . GLU A 1 188 ? -11.24500 37.90700 23.44300 1.000 67.34063 188 GLU A O 1
ATOM 1269 N N . TYR A 1 189 ? -9.14700 37.39800 22.80000 1.000 79.11364 189 TYR A N 1
ATOM 1270 C CA . TYR A 1 189 ? -8.54100 37.81100 24.06000 1.000 84.97516 189 TYR A CA 1
ATOM 1271 C C . TYR A 1 189 ? -8.17900 39.29300 24.07000 1.000 86.03061 189 TYR A C 1
ATOM 1272 O O . TYR A 1 189 ? -8.54200 40.02100 24.99900 1.000 92.98566 189 TYR A O 1
ATOM 1281 N N . SER A 1 190 ? -7.46500 39.74900 23.05000 1.000 79.61029 190 SER A N 1
ATOM 1282 C CA . SER A 1 190 ? -6.83200 41.05400 23.02300 1.000 75.08781 190 SER A CA 1
ATOM 1283 C C . SER A 1 190 ? -7.44900 41.94100 21.94800 1.000 73.96193 190 SER A C 1
ATOM 1284 O O . SER A 1 190 ? -8.03000 41.44600 20.97500 1.000 68.12143 190 SER A O 1
ATOM 1287 N N . PRO A 1 191 ? -7.35900 43.26500 22.10500 1.000 67.66730 191 PRO A N 1
ATOM 1288 C CA . PRO A 1 191 ? -7.70900 44.15400 20.98800 1.000 59.41888 191 PRO A CA 1
ATOM 1289 C C . PRO A 1 191 ? -6.75000 44.05000 19.81900 1.000 59.41177 191 PRO A C 1
ATOM 1290 O O . PRO A 1 191 ? -7.11800 44.43100 18.70000 1.000 60.20969 191 PRO A O 1
ATOM 1294 N N . GLU A 1 192 ? -5.54000 43.54400 20.03600 1.000 56.91440 192 GLU A N 1
ATOM 1295 C CA . GLU A 1 192 ? -4.56400 43.43500 18.96500 1.000 63.06995 192 GLU A CA 1
ATOM 1296 C C . GLU A 1 192 ? -4.76600 42.12200 18.22100 1.000 53.96410 192 GLU A C 1
ATOM 1297 O O . GLU A 1 192 ? -4.76700 41.05800 18.85500 1.000 50.70884 192 GLU A O 1
ATOM 1303 N N . PRO A 1 193 ? -4.95600 42.14300 16.90600 1.000 46.39183 193 PRO A N 1
ATOM 1304 C CA . PRO A 1 193 ? -5.12800 40.89400 16.16100 1.000 48.90556 193 PRO A CA 1
ATOM 1305 C C . PRO A 1 193 ? -3.80100 40.18100 15.94600 1.000 49.79471 193 PRO A C 1
ATOM 1306 O O . PRO A 1 193 ? -2.72000 40.75200 16.09800 1.000 54.68631 193 PRO A O 1
ATOM 1310 N N . ASN A 1 194 ? -3.90300 38.90000 15.60300 1.000 44.93344 194 ASN A N 1
ATOM 1311 C CA . ASN A 1 194 ? -2.72200 38.10300 15.30100 1.000 45.80602 194 ASN A CA 1
ATOM 1312 C C . ASN A 1 194 ? -2.31100 38.33700 13.85600 1.000 45.43677 194 ASN A C 1
ATOM 1313 O O . ASN A 1 194 ? -3.13300 38.21600 12.94200 1.000 47.63976 194 ASN A O 1
ATOM 1318 N N . VAL A 1 195 ? -1.04500 38.67100 13.64600 1.000 41.48268 195 VAL A N 1
ATOM 1319 C CA . VAL A 1 195 ? -0.48600 38.80300 12.30700 1.000 43.33796 195 VAL A CA 1
ATOM 1320 C C . VAL A 1 195 ? 0.23700 37.50900 11.96800 1.000 38.93207 195 VAL A C 1
ATOM 1321 O O . VAL A 1 195 ? 0.99000 36.97500 12.79100 1.000 43.67382 195 VAL A O 1
ATOM 1325 N N . PHE A 1 196 ? 0.00300 36.99600 10.76400 1.000 36.57181 196 PHE A N 1
ATOM 1326 C CA . PHE A 1 196 ? 0.67100 35.79200 10.27600 1.000 40.14232 196 PHE A CA 1
ATOM 1327 C C . PHE A 1 196 ? 1.33600 36.15700 8.95500 1.000 36.15270 196 PHE A C 1
ATOM 1328 O O . PHE A 1 196 ? 0.67400 36.21300 7.91500 1.000 38.21803 196 PHE A O 1
ATOM 1336 N N . THR A 1 197 ? 2.64100 36.41200 8.99000 1.000 35.53018 197 THR A N 1
ATOM 1337 C CA . THR A 1 197 ? 3.32800 36.82200 7.77700 1.000 37.36247 197 THR A CA 1
ATOM 1338 C C . THR A 1 197 ? 3.48200 35.65600 6.81200 1.000 35.09954 197 THR A C 1
ATOM 1339 O O . THR A 1 197 ? 3.47900 34.48500 7.19900 1.000 36.70250 197 THR A O 1
ATOM 1343 N N . ARG A 1 198 ? 3.65800 35.99600 5.53800 1.000 34.38737 198 ARG A N 1
ATOM 1344 C CA . ARG A 1 198 ? 3.90300 34.96300 4.54200 1.000 37.62422 198 ARG A CA 1
ATOM 1345 C C . ARG A 1 198 ? 5.26000 34.29600 4.75200 1.000 35.14615 198 ARG A C 1
ATOM 1346 O O . ARG A 1 198 ? 5.40800 33.09700 4.48400 1.000 35.47743 198 ARG A O 1
ATOM 1354 N N . ALA A 1 199 ? 6.25000 35.04000 5.25400 1.000 31.60983 199 ALA A N 1
ATOM 1355 C CA . ALA A 1 199 ? 7.52700 34.42100 5.59900 1.000 36.82135 199 ALA A CA 1
ATOM 1356 C C . ALA A 1 199 ? 7.36900 33.38000 6.70300 1.000 35.56236 199 ALA A C 1
ATOM 1357 O O . ALA A 1 199 ? 8.06600 32.36000 6.69400 1.000 34.05592 199 ALA A O 1
ATOM 1359 N N . LEU A 1 200 ? 6.46200 33.60700 7.65600 1.000 33.08947 200 LEU A N 1
ATOM 1360 C CA . LEU A 1 200 ? 6.25200 32.60900 8.70100 1.000 36.99132 200 LEU A CA 1
ATOM 1361 C C . LEU A 1 200 ? 5.76700 31.29300 8.10300 1.000 35.31415 200 LEU A C 1
ATOM 1362 O O . LEU A 1 200 ? 6.29000 30.22000 8.42500 1.000 35.21880 200 LEU A O 1
ATOM 1367 N N . ILE A 1 201 ? 4.78100 31.36100 7.20800 1.000 30.83899 201 ILE A N 1
ATOM 1368 C CA . ILE A 1 201 ? 4.21600 30.14500 6.63300 1.000 33.58634 201 ILE A CA 1
ATOM 1369 C C . ILE A 1 201 ? 5.20800 29.49200 5.68200 1.000 32.29301 201 ILE A C 1
ATOM 1370 O O . ILE A 1 201 ? 5.38400 28.26600 5.68500 1.000 32.83066 201 ILE A O 1
ATOM 1375 N N . GLU A 1 202 ? 5.86900 30.30000 4.85300 1.000 29.54865 202 GLU A N 1
ATOM 1376 C CA . GLU A 1 202 ? 6.85900 29.77700 3.91800 1.000 33.59984 202 GLU A CA 1
ATOM 1377 C C . GLU A 1 202 ? 8.01800 29.11300 4.65800 1.000 34.43119 202 GLU A C 1
ATOM 1378 O O . GLU A 1 202 ? 8.40800 27.98300 4.33900 1.000 32.74766 202 GLU A O 1
ATOM 1384 N N . ASP A 1 203 ? 8.56800 29.79200 5.67000 1.000 32.42464 203 ASP A N 1
ATOM 1385 C CA . ASP A 1 203 ? 9.64200 29.19000 6.45500 1.000 25.90296 203 ASP A CA 1
ATOM 1386 C C . ASP A 1 203 ? 9.13800 28.01600 7.28400 1.000 36.32714 203 ASP A C 1
ATOM 1387 O O . ASP A 1 203 ? 9.91300 27.10100 7.58900 1.000 35.21127 203 ASP A O 1
ATOM 1392 N N . GLY A 1 204 ? 7.85200 28.01600 7.65000 1.000 35.36553 204 GLY A N 1
ATOM 1393 C CA . GLY A 1 204 ? 7.28800 26.86000 8.32800 1.000 33.39306 204 GLY A CA 1
ATOM 1394 C C . GLY A 1 204 ? 7.45600 25.56900 7.54800 1.000 31.87833 204 GLY A C 1
ATOM 1395 O O . GLY A 1 204 ? 7.62500 24.49800 8.14000 1.000 34.03111 204 GLY A O 1
ATOM 1396 N N . ARG A 1 205 ? 7.42100 25.64700 6.21400 1.000 30.36501 205 ARG A N 1
ATOM 1397 C CA . ARG A 1 205 ? 7.57300 24.44500 5.39900 1.000 38.07904 205 ARG A CA 1
ATOM 1398 C C . ARG A 1 205 ? 8.92400 23.77600 5.62400 1.000 38.44145 205 ARG A C 1
ATOM 1399 O O . ARG A 1 205 ? 9.03400 22.54700 5.52500 1.000 40.98543 205 ARG A O 1
ATOM 1407 N N . ASN A 1 206 ? 9.95800 24.55700 5.93200 1.000 34.02052 206 ASN A N 1
ATOM 1408 C CA . ASN A 1 206 ? 11.27100 24.00000 6.22700 1.000 38.06000 206 ASN A CA 1
ATOM 1409 C C . ASN A 1 206 ? 11.38100 23.46500 7.64800 1.000 39.09864 206 ASN A C 1
ATOM 1410 O O . ASN A 1 206 ? 12.40900 22.86600 7.98800 1.000 37.67258 206 ASN A O 1
ATOM 1415 N N . ASN A 1 207 ? 10.35700 23.66200 8.48000 1.000 38.37467 207 ASN A N 1
ATOM 1416 C CA . ASN A 1 207 ? 10.41300 23.24900 9.87600 1.000 37.72403 207 ASN A CA 1
ATOM 1417 C C . ASN A 1 207 ? 9.38700 22.17900 10.21900 1.000 35.71844 207 ASN A C 1
ATOM 1418 O O . ASN A 1 207 ? 9.17600 21.89700 11.40500 1.000 36.21721 207 ASN A O 1
ATOM 1423 N N . LEU A 1 208 ? 8.74900 21.57300 9.22200 1.000 38.20877 208 LEU A N 1
ATOM 1424 C CA . LEU A 1 208 ? 7.70500 20.59500 9.49500 1.000 39.81036 208 LEU A CA 1
ATOM 1425 C C . LEU A 1 208 ? 8.29100 19.36000 10.16500 1.000 40.52395 208 LEU A C 1
ATOM 1426 O O . LEU A 1 208 ? 9.25800 18.76700 9.67300 1.000 38.30369 208 LEU A O 1
ATOM 1431 N N . VAL A 1 209 ? 7.71100 18.98200 11.30200 1.000 42.37048 209 VAL A N 1
ATOM 1432 C CA . VAL A 1 209 ? 8.10500 17.75200 11.97700 1.000 41.09545 209 VAL A CA 1
ATOM 1433 C C . VAL A 1 209 ? 7.16400 16.59600 11.65700 1.000 44.08445 209 VAL A C 1
ATOM 1434 O O . VAL A 1 209 ? 7.58100 15.43100 11.75300 1.000 44.14128 209 VAL A O 1
ATOM 1438 N N . MET A 1 210 ? 5.92700 16.87500 11.25500 1.000 43.33431 210 MET A N 1
ATOM 1439 C CA . MET A 1 210 ? 4.95500 15.82900 10.97900 1.000 51.52753 210 MET A CA 1
ATOM 1440 C C . MET A 1 210 ? 4.91900 15.42700 9.51100 1.000 50.52873 210 MET A C 1
ATOM 1441 O O . MET A 1 210 ? 3.96500 14.76900 9.08500 1.000 47.10419 210 MET A O 1
ATOM 1446 N N . LYS A 1 211 ? 5.92800 15.81100 8.72500 1.000 51.49140 211 LYS A N 1
ATOM 1447 C CA . LYS A 1 211 ? 5.99100 15.33300 7.35000 1.000 58.40997 211 LYS A CA 1
ATOM 1448 C C . LYS A 1 211 ? 6.32300 13.84800 7.30100 1.000 61.73433 211 LYS A C 1
ATOM 1449 O O . LYS A 1 211 ? 5.86600 13.13800 6.39600 1.000 66.01313 211 LYS A O 1
ATOM 1455 N N . GLY A 1 212 ? 7.10400 13.36400 8.26300 1.000 51.93221 212 GLY A N 1
ATOM 1456 C CA . GLY A 1 212 ? 7.39500 11.95900 8.39200 1.000 54.03248 212 GLY A CA 1
ATOM 1457 C C . GLY A 1 212 ? 7.26500 11.52300 9.83500 1.000 60.28554 212 GLY A C 1
ATOM 1458 O O . GLY A 1 212 ? 6.60400 12.18100 10.64400 1.000 63.54365 212 GLY A O 1
ATOM 1459 N N . PRO A 1 213 ? 7.89900 10.40800 10.19100 1.000 62.32339 213 PRO A N 1
ATOM 1460 C CA . PRO A 1 213 ? 7.87400 9.97300 11.59100 1.000 56.26528 213 PRO A CA 1
ATOM 1461 C C . PRO A 1 213 ? 8.68200 10.91200 12.47000 1.000 58.23711 213 PRO A C 1
ATOM 1462 O O . PRO A 1 213 ? 9.63900 11.55400 12.02800 1.000 55.37134 213 PRO A O 1
ATOM 1466 N N . ILE A 1 214 ? 8.27900 10.99200 13.73400 1.000 52.45048 214 ILE A N 1
ATOM 1467 C CA . ILE A 1 214 ? 8.93300 11.84000 14.72000 1.000 51.53026 214 ILE A CA 1
ATOM 1468 C C . ILE A 1 214 ? 9.64700 10.94600 15.72200 1.000 55.47332 214 ILE A C 1
ATOM 1469 O O . ILE A 1 214 ? 9.06000 9.99000 16.24300 1.000 62.03998 214 ILE A O 1
ATOM 1474 N N . GLU A 1 215 ? 10.91300 11.25600 15.98400 1.000 50.90914 215 GLU A N 1
ATOM 1475 C CA . GLU A 1 215 ? 11.73400 10.51600 16.93600 1.000 55.29023 215 GLU A CA 1
ATOM 1476 C C . GLU A 1 215 ? 12.33600 11.51800 17.90900 1.000 56.93724 215 GLU A C 1
ATOM 1477 O O . GLU A 1 215 ? 13.23200 12.28300 17.53800 1.000 67.20312 215 GLU A O 1
ATOM 1483 N N . THR A 1 216 ? 11.84200 11.52600 19.14500 1.000 51.74611 216 THR A N 1
ATOM 1484 C CA . THR A 1 216 ? 12.37200 12.43900 20.15000 1.000 54.40958 216 THR A CA 1
ATOM 1485 C C . THR A 1 216 ? 13.50400 11.84100 20.97400 1.000 50.45638 216 THR A C 1
ATOM 1486 O O . THR A 1 216 ? 14.29000 12.59600 21.55700 1.000 55.10069 216 THR A O 1
ATOM 1490 N N . GLY A 1 217 ? 13.60800 10.51800 21.04800 1.000 50.98838 217 GLY A N 1
ATOM 1491 C CA . GLY A 1 217 ? 14.64000 9.92300 21.87200 1.000 51.02229 217 GLY A CA 1
ATOM 1492 C C . GLY A 1 217 ? 14.43700 10.08700 23.36200 1.000 55.50608 217 GLY A C 1
ATOM 1493 O O . GLY A 1 217 ? 15.39600 9.95700 24.12700 1.000 48.41232 217 GLY A O 1
ATOM 1494 N N . CYS A 1 218 ? 13.21200 10.35700 23.80100 1.000 50.27545 218 CYS A N 1
ATOM 1495 C CA . CYS A 1 218 ? 12.93500 10.61100 25.20600 1.000 48.06930 218 CYS A CA 1
ATOM 1496 C C . CYS A 1 218 ? 11.43900 10.46200 25.43300 1.000 47.15066 218 CYS A C 1
ATOM 1497 O O . CYS A 1 218 ? 10.65200 10.58600 24.48800 1.000 48.44781 218 CYS A O 1
ATOM 1500 N N . PRO A 1 219 ? 11.01600 10.18100 26.66500 1.000 49.23040 219 PRO A N 1
ATOM 1501 C CA . PRO A 1 219 ? 9.57800 10.11100 26.94500 1.000 51.61935 219 PRO A CA 1
ATOM 1502 C C . PRO A 1 219 ? 8.90200 11.44400 26.66200 1.000 47.62691 219 PRO A C 1
ATOM 1503 O O . PRO A 1 219 ? 9.51200 12.51100 26.76600 1.000 47.89106 219 PRO A O 1
ATOM 1507 N N . VAL A 1 220 ? 7.63300 11.37200 26.27000 1.000 47.45092 220 VAL A N 1
ATOM 1508 C CA . VAL A 1 220 ? 6.84600 12.55400 25.94500 1.000 46.33155 220 VAL A CA 1
ATOM 1509 C C . VAL A 1 220 ? 5.51600 12.47300 26.67900 1.000 44.39309 220 VAL A C 1
ATOM 1510 O O . VAL A 1 220 ? 4.88500 11.41100 26.73200 1.000 44.51304 220 VAL A O 1
ATOM 1514 N N . HIS A 1 221 ? 5.09400 13.59700 27.25200 1.000 45.17638 221 HIS A N 1
ATOM 1515 C CA . HIS A 1 221 ? 3.78200 13.71500 27.86900 1.000 43.81754 221 HIS A CA 1
ATOM 1516 C C . HIS A 1 221 ? 3.08600 14.95000 27.31500 1.000 39.23494 221 HIS A C 1
ATOM 1517 O O . HIS A 1 221 ? 3.67400 16.03700 27.28700 1.000 39.37046 221 HIS A O 1
ATOM 1524 N N . ILE A 1 222 ? 1.84100 14.78000 26.87700 1.000 40.79763 222 ILE A N 1
ATOM 1525 C CA . ILE A 1 222 ? 1.05800 15.84100 26.25500 1.000 38.95424 222 ILE A CA 1
ATOM 1526 C C . ILE A 1 222 ? -0.08700 16.21100 27.18600 1.000 46.78059 222 ILE A C 1
ATOM 1527 O O . ILE A 1 222 ? -0.79300 15.33000 27.69200 1.000 47.15417 222 ILE A O 1
ATOM 1532 N N . LEU A 1 223 ? -0.26900 17.50800 27.41300 1.000 45.37142 223 LEU A N 1
ATOM 1533 C CA . LEU A 1 223 ? -1.44300 18.03800 28.09500 1.000 41.69981 223 LEU A CA 1
ATOM 1534 C C . LEU A 1 223 ? -2.26400 18.81700 27.07800 1.000 48.35657 223 LEU A C 1
ATOM 1535 O O . LEU A 1 223 ? -1.73700 19.71900 26.41500 1.000 44.13159 223 LEU A O 1
ATOM 1540 N N . GLN A 1 224 ? -3.54600 18.47100 26.95600 1.000 45.17863 224 GLN A N 1
ATOM 1541 C CA . GLN A 1 224 ? -4.40800 19.04400 25.93000 1.000 47.15636 224 GLN A CA 1
ATOM 1542 C C . GLN A 1 224 ? -5.82800 19.19100 26.45800 1.000 50.39132 224 GLN A C 1
ATOM 1543 O O . GLN A 1 224 ? -6.36500 18.26100 27.06600 1.000 51.74304 224 GLN A O 1
ATOM 1549 N N . GLY A 1 225 ? -6.43600 20.35200 26.21500 1.000 52.59866 225 GLY A N 1
ATOM 1550 C CA . GLY A 1 225 ? -7.82200 20.57900 26.59300 1.000 49.70558 225 GLY A CA 1
ATOM 1551 C C . GLY A 1 225 ? -8.76600 20.21600 25.45700 1.000 51.95293 225 GLY A C 1
ATOM 1552 O O . GLY A 1 225 ? -8.51200 20.52800 24.29600 1.000 55.08936 225 GLY A O 1
ATOM 1553 N N . MET A 1 226 ? -9.86800 19.54600 25.80900 1.000 57.17307 226 MET A N 1
ATOM 1554 C CA . MET A 1 226 ? -10.78400 19.07800 24.77300 1.000 57.21601 226 MET A CA 1
ATOM 1555 C C . MET A 1 226 ? -11.51100 20.23600 24.11400 1.000 57.42848 226 MET A C 1
ATOM 1556 O O . MET A 1 226 ? -11.75100 20.21700 22.90200 1.000 56.10918 226 MET A O 1
ATOM 1561 N N . ARG A 1 227 ? -11.89300 21.24300 24.89700 1.000 61.30749 227 ARG A N 1
ATOM 1562 C CA . ARG A 1 227 ? -12.56100 22.42300 24.36800 1.000 59.22219 227 ARG A CA 1
ATOM 1563 C C . ARG A 1 227 ? -11.58000 23.50200 23.92700 1.000 54.99723 227 ARG A C 1
ATOM 1564 O O . ARG A 1 227 ? -11.90600 24.69400 23.99900 1.000 61.33358 227 ARG A O 1
ATOM 1572 N N . ASP A 1 228 ? -10.39400 23.11800 23.47000 1.000 56.87933 228 ASP A N 1
ATOM 1573 C CA . ASP A 1 228 ? -9.39800 24.06300 22.97100 1.000 57.85334 228 ASP A CA 1
ATOM 1574 C C . ASP A 1 228 ? -9.88800 24.69900 21.67400 1.000 50.35308 228 ASP A C 1
ATOM 1575 O O . ASP A 1 228 ? -9.99700 23.99800 20.65800 1.000 50.04555 228 ASP A O 1
ATOM 1580 N N . PRO A 1 229 ? -10.18000 26.00400 21.65200 1.000 53.13204 229 PRO A N 1
ATOM 1581 C CA . PRO A 1 229 ? -10.70000 26.63300 20.42700 1.000 49.07811 229 PRO A CA 1
ATOM 1582 C C . PRO A 1 229 ? -9.63500 27.03400 19.41600 1.000 56.63401 229 PRO A C 1
ATOM 1583 O O . PRO A 1 229 ? -9.98900 27.35700 18.27400 1.000 61.94586 229 PRO A O 1
ATOM 1587 N N . ASP A 1 230 ? -8.35500 27.04000 19.78700 1.000 49.98354 230 ASP A N 1
ATOM 1588 C CA . ASP A 1 230 ? -7.28600 27.45700 18.88600 1.000 53.76096 230 ASP A CA 1
ATOM 1589 C C . ASP A 1 230 ? -6.58200 26.27500 18.23300 1.000 53.50911 230 ASP A C 1
ATOM 1590 O O . ASP A 1 230 ? -6.33000 26.28600 17.02400 1.000 54.09289 230 ASP A O 1
ATOM 1595 N N . VAL A 1 231 ? -6.25300 25.25500 19.01500 1.000 52.75365 231 VAL A N 1
ATOM 1596 C CA . VAL A 1 231 ? -5.64500 24.03000 18.51600 1.000 47.73278 231 VAL A CA 1
ATOM 1597 C C . VAL A 1 231 ? -6.64000 22.89700 18.75300 1.000 50.28403 231 VAL A C 1
ATOM 1598 O O . VAL A 1 231 ? -6.87100 22.51000 19.90900 1.000 51.51611 231 VAL A O 1
ATOM 1602 N N . PRO A 1 232 ? -7.26700 22.35400 17.71100 1.000 54.63702 232 PRO A N 1
ATOM 1603 C CA . PRO A 1 232 ? -8.19800 21.24100 17.92100 1.000 46.92948 232 PRO A CA 1
ATOM 1604 C C . PRO A 1 232 ? -7.46200 20.05900 18.52900 1.000 50.21555 232 PRO A C 1
ATOM 1605 O O . PRO A 1 232 ? -6.32400 19.76100 18.16000 1.000 47.13433 232 PRO A O 1
ATOM 1609 N N . TYR A 1 233 ? -8.11200 19.40000 19.49000 1.000 53.92573 233 TYR A N 1
ATOM 1610 C CA . TYR A 1 233 ? -7.45000 18.31800 20.20900 1.000 49.85378 233 TYR A CA 1
ATOM 1611 C C . TYR A 1 233 ? -7.08600 17.15700 19.29700 1.000 51.26120 233 TYR A C 1
ATOM 1612 O O . TYR A 1 233 ? -6.16800 16.39300 19.62100 1.000 47.33605 233 TYR A O 1
ATOM 1621 N N . THR A 1 234 ? -7.77300 17.01100 18.16300 1.000 47.19599 234 THR A N 1
ATOM 1622 C CA . THR A 1 234 ? -7.39800 15.98500 17.19900 1.000 50.22284 234 THR A CA 1
ATOM 1623 C C . THR A 1 234 ? -6.02200 16.24500 16.59900 1.000 48.17195 234 THR A C 1
ATOM 1624 O O . THR A 1 234 ? -5.38200 15.30800 16.11000 1.000 46.82576 234 THR A O 1
ATOM 1628 N N . HIS A 1 235 ? -5.55100 17.49300 16.63100 1.000 42.64410 235 HIS A N 1
ATOM 1629 C CA . HIS A 1 235 ? -4.23100 17.80200 16.09400 1.000 41.72167 235 HIS A CA 1
ATOM 1630 C C . HIS A 1 235 ? -3.13800 17.12200 16.90800 1.000 48.16424 235 HIS A C 1
ATOM 1631 O O . HIS A 1 235 ? -2.19100 16.55500 16.35000 1.000 48.08055 235 HIS A O 1
ATOM 1638 N N . ALA A 1 236 ? -3.25100 17.17600 18.23600 1.000 45.75654 236 ALA A N 1
ATOM 1639 C CA . ALA A 1 236 ? -2.31500 16.46300 19.09200 1.000 49.24830 236 ALA A CA 1
ATOM 1640 C C . ALA A 1 236 ? -2.45800 14.95500 18.95900 1.000 45.78844 236 ALA A C 1
ATOM 1641 O O . ALA A 1 236 ? -1.48800 14.22900 19.19400 1.000 41.69806 236 ALA A O 1
ATOM 1643 N N . LEU A 1 237 ? -3.64800 14.47100 18.59700 1.000 50.94333 237 LEU A N 1
ATOM 1644 C CA . LEU A 1 237 ? -3.81100 13.05700 18.28400 1.000 51.33540 237 LEU A CA 1
ATOM 1645 C C . LEU A 1 237 ? -2.99500 12.68200 17.05400 1.000 51.07495 237 LEU A C 1
ATOM 1646 O O . LEU A 1 237 ? -2.28600 11.66700 17.04700 1.000 46.63650 237 LEU A O 1
ATOM 1651 N N . LYS A 1 238 ? -3.09300 13.49400 15.99700 1.000 47.64616 238 LYS A N 1
ATOM 1652 C CA . LYS A 1 238 ? -2.28900 13.27200 14.80000 1.000 49.12874 238 LYS A CA 1
ATOM 1653 C C . LYS A 1 238 ? -0.80600 13.30200 15.13600 1.000 46.86751 238 LYS A C 1
ATOM 1654 O O . LYS A 1 238 ? -0.02400 12.49100 14.62600 1.000 43.66865 238 LYS A O 1
ATOM 1660 N N . LEU A 1 239 ? -0.40500 14.23500 16.00000 1.000 45.31920 239 LEU A N 1
ATOM 1661 C CA . LEU A 1 239 ? 0.98400 14.30400 16.43200 1.000 46.75294 239 LEU A CA 1
ATOM 1662 C C . LEU A 1 239 ? 1.41600 13.00200 17.09300 1.000 51.58757 239 LEU A C 1
ATOM 1663 O O . LEU A 1 239 ? 2.51600 12.49800 16.83500 1.000 46.12048 239 LEU A O 1
ATOM 1668 N N . MET A 1 240 ? 0.55000 12.42300 17.92600 1.000 49.26249 240 MET A N 1
ATOM 1669 C CA . MET A 1 240 ? 0.89600 11.16300 18.56900 1.000 49.00323 240 MET A CA 1
ATOM 1670 C C . MET A 1 240 ? 1.00900 10.02700 17.56000 1.000 55.62652 240 MET A C 1
ATOM 1671 O O . MET A 1 240 ? 1.81200 9.10700 17.75700 1.000 51.00353 240 MET A O 1
ATOM 1676 N N . GLU A 1 241 ? 0.22500 10.07300 16.47900 1.000 51.72488 241 GLU A N 1
ATOM 1677 C CA . GLU A 1 241 ? 0.30200 9.03200 15.46100 1.000 57.23746 241 GLU A CA 1
ATOM 1678 C C . GLU A 1 241 ? 1.61700 9.07200 14.69500 1.000 55.45407 241 GLU A C 1
ATOM 1679 O O . GLU A 1 241 ? 1.99300 8.06800 14.08100 1.000 56.44155 241 GLU A O 1
ATOM 1685 N N . HIS A 1 242 ? 2.31800 10.20200 14.71300 1.000 54.36086 242 HIS A N 1
ATOM 1686 C CA . HIS A 1 242 ? 3.59800 10.32700 14.03600 1.000 55.63991 242 HIS A CA 1
ATOM 1687 C C . HIS A 1 242 ? 4.77200 9.90000 14.90100 1.000 52.70687 242 HIS A C 1
ATOM 1688 O O . HIS A 1 242 ? 5.91100 9.93200 14.42600 1.000 55.22724 242 HIS A O 1
ATOM 1695 N N . MET A 1 243 ? 4.53300 9.49900 16.15200 1.000 56.29625 243 MET A N 1
ATOM 1696 C CA . MET A 1 243 ? 5.61400 9.09200 17.04600 1.000 58.74974 243 MET A CA 1
ATOM 1697 C C . MET A 1 243 ? 5.57300 7.59200 17.28900 1.000 64.66901 243 MET A C 1
ATOM 1698 O O . MET A 1 243 ? 4.82500 7.12500 18.16000 1.000 73.44182 243 MET A O 1
ATOM 1703 N N . PRO A 1 244 ? 6.35300 6.79800 16.57500 1.000 71.61505 244 PRO A N 1
ATOM 1704 C CA . PRO A 1 244 ? 6.29800 5.35000 16.79700 1.000 76.71053 244 PRO A CA 1
ATOM 1705 C C . PRO A 1 244 ? 7.28700 4.86300 17.84600 1.000 82.80088 244 PRO A C 1
ATOM 1706 O O . PRO A 1 244 ? 7.04900 3.84100 18.49500 1.000 90.89946 244 PRO A O 1
ATOM 1710 N N . ALA A 1 245 ? 8.38500 5.59500 18.04100 1.000 98.08830 245 ALA A N 1
ATOM 1711 C CA . ALA A 1 245 ? 9.53700 5.06100 18.75700 1.000 102.79542 245 ALA A CA 1
ATOM 1712 C C . ALA A 1 245 ? 9.49900 5.31600 20.26000 1.000 108.44229 245 ALA A C 1
ATOM 1713 O O . ALA A 1 245 ? 9.94700 4.46500 21.03800 1.000 105.02077 245 ALA A O 1
ATOM 1715 N N . ASP A 1 246 ? 8.98500 6.46200 20.69100 1.000 103.16390 246 ASP A N 1
ATOM 1716 C CA . ASP A 1 246 ? 9.13500 6.89500 22.07200 1.000 94.19872 246 ASP A CA 1
ATOM 1717 C C . ASP A 1 246 ? 7.86500 6.65200 22.88300 1.000 98.49654 246 ASP A C 1
ATOM 1718 O O . ASP A 1 246 ? 6.76000 6.53700 22.34400 1.000 106.67084 246 ASP A O 1
ATOM 1723 N N . ASP A 1 247 ? 8.05100 6.56400 24.20200 1.000 81.92411 247 ASP A N 1
ATOM 1724 C CA . ASP A 1 247 ? 6.95400 6.43100 25.15800 1.000 62.19968 247 ASP A CA 1
ATOM 1725 C C . ASP A 1 247 ? 6.20900 7.75600 25.24900 1.000 59.88452 247 ASP A C 1
ATOM 1726 O O . ASP A 1 247 ? 6.73700 8.74400 25.77200 1.000 56.05745 247 ASP A O 1
ATOM 1731 N N . VAL A 1 248 ? 4.98200 7.77700 24.73700 1.000 48.69434 248 VAL A N 1
ATOM 1732 C CA . VAL A 1 248 ? 4.19900 8.99600 24.59200 1.000 52.24139 248 VAL A CA 1
ATOM 1733 C C . VAL A 1 248 ? 2.86500 8.79400 25.29400 1.000 54.11947 248 VAL A C 1
ATOM 1734 O O . VAL A 1 248 ? 2.13000 7.84800 24.98400 1.000 56.78287 248 VAL A O 1
ATOM 1738 N N . VAL A 1 249 ? 2.55300 9.68100 26.23100 1.000 49.03816 249 VAL A N 1
ATOM 1739 C CA . VAL A 1 249 ? 1.28900 9.65800 26.95100 1.000 45.98865 249 VAL A CA 1
ATOM 1740 C C . VAL A 1 249 ? 0.63200 11.02000 26.79800 1.000 43.50893 249 VAL A C 1
ATOM 1741 O O . VAL A 1 249 ? 1.31000 12.04500 26.68000 1.000 44.38174 249 VAL A O 1
ATOM 1745 N N . MET A 1 250 ? -0.69700 11.03300 26.79400 1.000 47.16064 250 MET A N 1
ATOM 1746 C CA . MET A 1 250 ? -1.43900 12.28300 26.73900 1.000 48.56302 250 MET A CA 1
ATOM 1747 C C . MET A 1 250 ? -2.47900 12.32300 27.84700 1.000 45.79965 250 MET A C 1
ATOM 1748 O O . MET A 1 250 ? -3.16900 11.32900 28.09600 1.000 48.88262 250 MET A O 1
ATOM 1753 N N . THR A 1 251 ? -2.56700 13.46800 28.51900 1.000 45.79554 251 THR A N 1
ATOM 1754 C CA . THR A 1 251 ? -3.62200 13.75300 29.48200 1.000 50.05405 251 THR A CA 1
ATOM 1755 C C . THR A 1 251 ? -4.61100 14.69500 28.80400 1.000 52.87122 251 THR A C 1
ATOM 1756 O O . THR A 1 251 ? -4.26100 15.83000 28.46400 1.000 54.21796 251 THR A O 1
ATOM 1760 N N . LEU A 1 252 ? -5.83700 14.22700 28.60200 1.000 53.05593 252 LEU A N 1
ATOM 1761 C CA . LEU A 1 252 ? -6.87300 15.00200 27.93300 1.000 51.84312 252 LEU A CA 1
ATOM 1762 C C . LEU A 1 252 ? -7.83700 15.55900 28.97500 1.000 53.29980 252 LEU A C 1
ATOM 1763 O O . LEU A 1 252 ? -8.45600 14.79400 29.72200 1.000 49.42993 252 LEU A O 1
ATOM 1768 N N . ILE A 1 253 ? -7.96200 16.88400 29.02100 1.000 52.21048 253 ILE A N 1
ATOM 1769 C CA . ILE A 1 253 ? -8.82600 17.57100 29.97800 1.000 55.57565 253 ILE A CA 1
ATOM 1770 C C . ILE A 1 253 ? -10.11500 17.96100 29.26300 1.000 59.29861 253 ILE A C 1
ATOM 1771 O O . ILE A 1 253 ? -10.08800 18.71600 28.28300 1.000 54.87486 253 ILE A O 1
ATOM 1776 N N . ARG A 1 254 ? -11.24600 17.45400 29.76300 1.000 57.50294 254 ARG A N 1
ATOM 1777 C CA . ARG A 1 254 ? -12.51200 17.57900 29.04300 1.000 58.11817 254 ARG A CA 1
ATOM 1778 C C . ARG A 1 254 ? -12.95200 19.03300 28.90400 1.000 67.02044 254 ARG A C 1
ATOM 1779 O O . ARG A 1 254 ? -13.44600 19.43500 27.84400 1.000 63.05568 254 ARG A O 1
ATOM 1787 N N . ASP A 1 255 ? -12.77700 19.83700 29.95100 1.000 68.53122 255 ASP A N 1
ATOM 1788 C CA . ASP A 1 255 ? -13.21500 21.22800 29.94500 1.000 68.16731 255 ASP A CA 1
ATOM 1789 C C . ASP A 1 255 ? -12.06000 22.21400 29.81700 1.000 66.90620 255 ASP A C 1
ATOM 1790 O O . ASP A 1 255 ? -12.25100 23.40800 30.06800 1.000 68.34730 255 ASP A O 1
ATOM 1795 N N . GLY A 1 256 ? -10.87300 21.75100 29.43000 1.000 59.31553 256 GLY A N 1
ATOM 1796 C CA . GLY A 1 256 ? -9.72500 22.64200 29.33900 1.000 55.64303 256 GLY A CA 1
ATOM 1797 C C . GLY A 1 256 ? -9.69500 23.38300 28.01200 1.000 54.29392 256 GLY A C 1
ATOM 1798 O O . GLY A 1 256 ? -10.01100 22.83200 26.95800 1.000 52.20580 256 GLY A O 1
ATOM 1799 N N . ASP A 1 257 ? -9.31000 24.65700 28.07400 1.000 48.86745 257 ASP A N 1
ATOM 1800 C CA . ASP A 1 257 ? -9.22100 25.45500 26.85700 1.000 51.31759 257 ASP A CA 1
ATOM 1801 C C . ASP A 1 257 ? -7.79700 25.42600 26.31700 1.000 50.15126 257 ASP A C 1
ATOM 1802 O O . ASP A 1 257 ? -7.07200 24.44800 26.52300 1.000 51.31929 257 ASP A O 1
ATOM 1807 N N . HIS A 1 258 ? -7.38200 26.49000 25.63100 1.000 51.97348 258 HIS A N 1
ATOM 1808 C CA . HIS A 1 258 ? -6.03400 26.51300 25.07900 1.000 51.10930 258 HIS A CA 1
ATOM 1809 C C . HIS A 1 258 ? -5.00100 26.94800 26.10800 1.000 52.31428 258 HIS A C 1
ATOM 1810 O O . HIS A 1 258 ? -3.89700 26.39400 26.15100 1.000 51.96997 258 HIS A O 1
ATOM 1817 N N . ARG A 1 259 ? -5.33000 27.93900 26.93700 1.000 51.06646 259 ARG A N 1
ATOM 1818 C CA . ARG A 1 259 ? -4.32200 28.51600 27.81900 1.000 52.32745 259 ARG A CA 1
ATOM 1819 C C . ARG A 1 259 ? -3.94300 27.54300 28.93400 1.000 55.85376 259 ARG A C 1
ATOM 1820 O O . ARG A 1 259 ? -2.76900 27.45500 29.31100 1.000 56.80990 259 ARG A O 1
ATOM 1828 N N . LEU A 1 260 ? -4.91600 26.78600 29.44700 1.000 56.69297 260 LEU A N 1
ATOM 1829 C CA . LEU A 1 260 ? -4.71300 25.76400 30.48000 1.000 55.75615 260 LEU A CA 1
ATOM 1830 C C . LEU A 1 260 ? -3.92300 26.31700 31.67200 1.000 56.80978 260 LEU A C 1
ATOM 1831 O O . LEU A 1 260 ? -2.77800 25.94600 31.92800 1.000 55.78211 260 LEU A O 1
ATOM 1836 N N . SER A 1 261 ? -4.57600 27.21400 32.41400 1.000 56.66782 261 SER A N 1
ATOM 1837 C CA . SER A 1 261 ? -3.89800 27.85800 33.53200 1.000 61.38137 261 SER A CA 1
ATOM 1838 C C . SER A 1 261 ? -4.74300 27.93800 34.79600 1.000 57.55144 261 SER A C 1
ATOM 1839 O O . SER A 1 261 ? -4.35500 28.65300 35.72700 1.000 64.80105 261 SER A O 1
ATOM 1842 N N . ARG A 1 262 ? -5.89700 27.27500 34.84900 1.000 58.30948 262 ARG A N 1
ATOM 1843 C CA . ARG A 1 262 ? -6.60500 27.14300 36.11100 1.000 59.11746 262 ARG A CA 1
ATOM 1844 C C . ARG A 1 262 ? -5.72800 26.39700 37.11200 1.000 63.60049 262 ARG A C 1
ATOM 1845 O O . ARG A 1 262 ? -4.76800 25.71400 36.74400 1.000 64.41366 262 ARG A O 1
ATOM 1853 N N . GLU A 1 263 ? -6.05900 26.54300 38.39900 1.000 68.55820 263 GLU A N 1
ATOM 1854 C CA . GLU A 1 263 ? -5.33300 25.79900 39.42400 1.000 66.07801 263 GLU A CA 1
ATOM 1855 C C . GLU A 1 263 ? -5.34700 24.30500 39.12500 1.000 66.55663 263 GLU A C 1
ATOM 1856 O O . GLU A 1 263 ? -4.34100 23.61300 39.32600 1.000 67.98625 263 GLU A O 1
ATOM 1862 N N . GLU A 1 264 ? -6.46900 23.80000 38.60800 1.000 67.00016 264 GLU A N 1
ATOM 1863 C CA . GLU A 1 264 ? -6.56000 22.38500 38.26400 1.000 63.32314 264 GLU A CA 1
ATOM 1864 C C . GLU A 1 264 ? -5.66300 22.04300 37.08200 1.000 60.14918 264 GLU A C 1
ATOM 1865 O O . GLU A 1 264 ? -5.07900 20.95400 37.03600 1.000 60.65715 264 GLU A O 1
ATOM 1871 N N . ASP A 1 265 ? -5.54900 22.95600 36.11300 1.000 63.78296 265 ASP A N 1
ATOM 1872 C CA . ASP A 1 265 ? -4.69600 22.71700 34.95200 1.000 55.17803 265 ASP A CA 1
ATOM 1873 C C . ASP A 1 265 ? -3.22300 22.75400 35.33700 1.000 53.06846 265 ASP A C 1
ATOM 1874 O O . ASP A 1 265 ? -2.44400 21.88100 34.93900 1.000 48.79644 265 ASP A O 1
ATOM 1879 N N . ILE A 1 266 ? -2.82100 23.77200 36.10100 1.000 55.89354 266 ILE A N 1
ATOM 1880 C CA . ILE A 1 266 ? -1.42800 23.88600 36.52200 1.000 54.74097 266 ILE A CA 1
ATOM 1881 C C . ILE A 1 266 ? -1.02900 22.68700 37.37000 1.000 57.96432 266 ILE A C 1
ATOM 1882 O O . ILE A 1 266 ? 0.10000 22.18800 37.27300 1.000 55.77878 266 ILE A O 1
ATOM 1887 N N . ALA A 1 267 ? -1.94800 22.19700 38.20700 1.000 56.55554 267 ALA A N 1
ATOM 1888 C CA . ALA A 1 267 ? -1.64700 21.03000 39.02900 1.000 55.13059 267 ALA A CA 1
ATOM 1889 C C . ALA A 1 267 ? -1.25800 19.83700 38.16600 1.000 55.39672 267 ALA A C 1
ATOM 1890 O O . ALA A 1 267 ? -0.27700 19.14100 38.45500 1.000 49.27763 267 ALA A O 1
ATOM 1892 N N . LYS A 1 268 ? -2.01000 19.58800 37.09200 1.000 45.47674 268 LYS A N 1
ATOM 1893 C CA . LYS A 1 268 ? -1.64500 18.48200 36.21600 1.000 52.30186 268 LYS A CA 1
ATOM 1894 C C . LYS A 1 268 ? -0.31600 18.74500 35.52200 1.000 49.04123 268 LYS A C 1
ATOM 1895 O O . LYS A 1 268 ? 0.45700 17.80800 35.29200 1.000 47.35221 268 LYS A O 1
ATOM 1901 N N . LEU A 1 269 ? -0.02700 20.00700 35.19600 1.000 47.49469 269 LEU A N 1
ATOM 1902 C CA . LEU A 1 269 ? 1.26500 20.34000 34.60500 1.000 52.48067 269 LEU A CA 1
ATOM 1903 C C . LEU A 1 269 ? 2.40200 20.01500 35.56700 1.000 51.04044 269 LEU A C 1
ATOM 1904 O O . LEU A 1 269 ? 3.42900 19.45400 35.16500 1.000 43.21566 269 LEU A O 1
ATOM 1909 N N . LYS A 1 270 ? 2.23300 20.36100 36.84500 1.000 48.54065 270 LYS A N 1
ATOM 1910 C CA . LYS A 1 270 ? 3.23800 20.01000 37.84000 1.000 51.67251 270 LYS A CA 1
ATOM 1911 C C . LYS A 1 270 ? 3.34600 18.50000 38.00400 1.000 54.13683 270 LYS A C 1
ATOM 1912 O O . LYS A 1 270 ? 4.43900 17.97800 38.25100 1.000 53.63995 270 LYS A O 1
ATOM 1918 N N . GLN A 1 271 ? 2.22900 17.78200 37.85800 1.000 49.86906 271 GLN A N 1
ATOM 1919 C CA . GLN A 1 271 ? 2.28500 16.32600 37.90100 1.000 44.77141 271 GLN A CA 1
ATOM 1920 C C . GLN A 1 271 ? 3.05100 15.77200 36.70700 1.000 47.44082 271 GLN A C 1
ATOM 1921 O O . GLN A 1 271 ? 3.86300 14.85200 36.85700 1.000 46.04764 271 GLN A O 1
ATOM 1927 N N . ALA A 1 272 ? 2.80800 16.32200 35.51400 1.000 46.94011 272 ALA A N 1
ATOM 1928 C CA . ALA A 1 272 ? 3.51900 15.85300 34.32900 1.000 48.03352 272 ALA A CA 1
ATOM 1929 C C . ALA A 1 272 ? 5.01900 16.09200 34.45600 1.000 46.82289 272 ALA A C 1
ATOM 1930 O O . ALA A 1 272 ? 5.82400 15.24300 34.05500 1.000 45.77017 272 ALA A O 1
ATOM 1932 N N . ILE A 1 273 ? 5.41300 17.23900 35.01800 1.000 45.81714 273 ILE A N 1
ATOM 1933 C CA . ILE A 1 273 ? 6.83200 17.51600 35.22600 1.000 49.21518 273 ILE A CA 1
ATOM 1934 C C . ILE A 1 273 ? 7.42500 16.53900 36.23100 1.000 47.90363 273 ILE A C 1
ATOM 1935 O O . ILE A 1 273 ? 8.50100 15.97200 36.00700 1.000 50.76818 273 ILE A O 1
ATOM 1940 N N . ASP A 1 274 ? 6.73800 16.32800 37.35300 1.000 45.43021 274 ASP A N 1
ATOM 1941 C CA . ASP A 1 274 ? 7.23100 15.38600 38.35100 1.000 52.23226 274 ASP A CA 1
ATOM 1942 C C . ASP A 1 274 ? 7.38900 13.99200 37.75700 1.000 54.23188 274 ASP A C 1
ATOM 1943 O O . ASP A 1 274 ? 8.43300 13.35100 37.92400 1.000 52.78413 274 ASP A O 1
ATOM 1948 N N . ALA A 1 275 ? 6.36700 13.51000 37.04000 1.000 46.39733 275 ALA A N 1
ATOM 1949 C CA . ALA A 1 275 ? 6.46100 12.18500 36.43100 1.000 49.29964 275 ALA A CA 1
ATOM 1950 C C . ALA A 1 275 ? 7.63800 12.10100 35.47400 1.000 52.92525 275 ALA A C 1
ATOM 1951 O O . ALA A 1 275 ? 8.27800 11.05000 35.36000 1.000 59.31113 275 ALA A O 1
ATOM 1953 N N . MET A 1 276 ? 7.93800 13.20100 34.78900 1.000 53.11685 276 MET A N 1
ATOM 1954 C CA . MET A 1 276 ? 9.07300 13.23900 33.88300 1.000 53.81148 276 MET A CA 1
ATOM 1955 C C . MET A 1 276 ? 10.39200 13.27500 34.64500 1.000 58.44267 276 MET A C 1
ATOM 1956 O O . MET A 1 276 ? 11.40600 12.75700 34.16100 1.000 56.28822 276 MET A O 1
ATOM 1961 N N . LEU A 1 277 ? 10.39400 13.86700 35.83900 1.000 59.66212 277 LEU A N 1
ATOM 1962 C CA . LEU A 1 277 ? 11.60700 13.89600 36.64700 1.000 57.09466 277 LEU A CA 1
ATOM 1963 C C . LEU A 1 277 ? 11.92000 12.52900 37.24100 1.000 62.98087 277 LEU A C 1
ATOM 1964 O O . LEU A 1 277 ? 13.09300 12.19400 37.43300 1.000 63.29583 277 LEU A O 1
ATOM 1969 N N . THR A 1 278 ? 10.89600 11.72900 37.54000 1.000 61.43664 278 THR A N 1
ATOM 1970 C CA . THR A 1 278 ? 11.15900 10.40700 38.09500 1.000 69.22604 278 THR A CA 1
ATOM 1971 C C . THR A 1 278 ? 11.73500 9.46700 37.04500 1.000 73.20899 278 THR A C 1
ATOM 1972 O O . THR A 1 278 ? 12.46200 8.53100 37.39000 1.000 86.94543 278 THR A O 1
ATOM 1976 N N . LYS A 1 279 ? 11.42700 9.69600 35.77200 1.000 77.10802 279 LYS A N 1
ATOM 1977 C CA . LYS A 1 279 ? 12.04300 8.93100 34.69100 1.000 86.67669 279 LYS A CA 1
ATOM 1978 C C . LYS A 1 279 ? 13.51500 9.32000 34.61800 1.000 95.02739 279 LYS A C 1
ATOM 1979 O O . LYS A 1 279 ? 13.86100 10.40000 34.13400 1.000 95.56950 279 LYS A O 1
ATOM 1985 N N . ALA A 1 280 ? 14.38200 8.44000 35.11800 1.000 92.92525 280 ALA A N 1
ATOM 1986 C CA . ALA A 1 280 ? 15.80700 8.72700 35.29400 1.000 99.68895 280 ALA A CA 1
ATOM 1987 C C . ALA A 1 280 ? 16.47000 9.26000 34.02600 1.000 101.23431 280 ALA A C 1
ATOM 1988 O O . ALA A 1 280 ? 16.96600 10.38800 34.00600 1.000 87.49810 280 ALA A O 1
ATOM 1990 N N . GLU B 1 7 ? -12.59400 73.47700 -4.21600 1.000 77.22221 7 GLU B N 1
ATOM 1991 C CA . GLU B 1 7 ? -12.00400 74.50000 -3.35700 1.000 83.72636 7 GLU B CA 1
ATOM 1992 C C . GLU B 1 7 ? -10.58800 74.12000 -2.90600 1.000 85.07184 7 GLU B C 1
ATOM 1993 O O . GLU B 1 7 ? -9.62100 74.80100 -3.24500 1.000 86.08216 7 GLU B O 1
ATOM 1999 N N . THR B 1 8 ? -10.47500 73.03600 -2.13700 1.000 80.29614 8 THR B N 1
ATOM 2000 C CA . THR B 1 8 ? -9.18400 72.54200 -1.67200 1.000 73.60493 8 THR B CA 1
ATOM 2001 C C . THR B 1 8 ? -8.55300 71.65400 -2.73900 1.000 68.68165 8 THR B C 1
ATOM 2002 O O . THR B 1 8 ? -9.22200 70.78700 -3.31100 1.000 71.41596 8 THR B O 1
ATOM 2006 N N . GLU B 1 9 ? -7.26500 71.86600 -2.99100 1.000 69.70202 9 GLU B N 1
ATOM 2007 C CA . GLU B 1 9 ? -6.57000 71.17400 -4.06800 1.000 65.15934 9 GLU B CA 1
ATOM 2008 C C . GLU B 1 9 ? -6.47600 69.67600 -3.79700 1.000 65.16146 9 GLU B C 1
ATOM 2009 O O . GLU B 1 9 ? -6.34800 69.23100 -2.65300 1.000 59.06776 9 GLU B O 1
ATOM 2015 N N . ILE B 1 10 ? -6.52300 68.89500 -4.87200 1.000 61.35536 10 ILE B N 1
ATOM 2016 C CA . ILE B 1 10 ? -6.42100 67.44500 -4.79700 1.000 59.80835 10 ILE B CA 1
ATOM 2017 C C . ILE B 1 10 ? -4.97300 67.05600 -5.06500 1.000 60.81474 10 ILE B C 1
ATOM 2018 O O . ILE B 1 10 ? -4.39800 67.43300 -6.09400 1.000 61.80807 10 ILE B O 1
ATOM 2023 N N . THR B 1 11 ? -4.38000 66.32000 -4.13100 1.000 53.83413 11 THR B N 1
ATOM 2024 C CA . THR B 1 11 ? -3.06700 65.72500 -4.31000 1.000 55.73933 11 THR B CA 1
ATOM 2025 C C . THR B 1 11 ? -3.19000 64.21500 -4.16200 1.000 52.26357 11 THR B C 1
ATOM 2026 O O . THR B 1 11 ? -4.18600 63.69700 -3.64600 1.000 45.44756 11 THR B O 1
ATOM 2030 N N . ARG B 1 12 ? -2.17200 63.50200 -4.62800 1.000 49.89926 12 ARG B N 1
ATOM 2031 C CA . ARG B 1 12 ? -2.25100 62.05600 -4.74200 1.000 45.79898 12 ARG B CA 1
ATOM 2032 C C . ARG B 1 12 ? -0.98000 61.40800 -4.22000 1.000 46.08386 12 ARG B C 1
ATOM 2033 O O . ARG B 1 12 ? 0.11000 61.98200 -4.28900 1.000 49.30245 12 ARG B O 1
ATOM 2041 N N . ILE B 1 13 ? -1.14400 60.20200 -3.69100 1.000 45.36173 13 ILE B N 1
ATOM 2042 C CA . ILE B 1 13 ? -0.04000 59.33200 -3.31700 1.000 49.05949 13 ILE B CA 1
ATOM 2043 C C . ILE B 1 13 ? -0.34100 57.94200 -3.85300 1.000 46.53823 13 ILE B C 1
ATOM 2044 O O . ILE B 1 13 ? -1.50300 57.53500 -3.95200 1.000 43.25201 13 ILE B O 1
ATOM 2049 N N . GLU B 1 14 ? 0.71300 57.22100 -4.22000 1.000 44.83399 14 GLU B N 1
ATOM 2050 C CA . GLU B 1 14 ? 0.58700 55.83300 -4.64000 1.000 43.88383 14 GLU B CA 1
ATOM 2051 C C . GLU B 1 14 ? 0.63300 54.94600 -3.40200 1.000 46.02237 14 GLU B C 1
ATOM 2052 O O . GLU B 1 14 ? 1.55600 55.05400 -2.58900 1.000 46.79058 14 GLU B O 1
ATOM 2058 N N . VAL B 1 15 ? -0.36500 54.08100 -3.25700 1.000 44.59284 15 VAL B N 1
ATOM 2059 C CA . VAL B 1 15 ? -0.44100 53.13800 -2.15000 1.000 41.82037 15 VAL B CA 1
ATOM 2060 C C . VAL B 1 15 ? -0.36600 51.73200 -2.72200 1.000 39.45335 15 VAL B C 1
ATOM 2061 O O . VAL B 1 15 ? -0.92600 51.45500 -3.78800 1.000 46.76250 15 VAL B O 1
ATOM 2065 N N . GLY B 1 16 ? 0.34100 50.85300 -2.02400 1.000 49.47668 16 GLY B N 1
ATOM 2066 C CA . GLY B 1 16 ? 0.47600 49.48000 -2.45200 1.000 47.93464 16 GLY B CA 1
ATOM 2067 C C . GLY B 1 16 ? 1.61700 49.28400 -3.43400 1.000 51.46013 16 GLY B C 1
ATOM 2068 O O . GLY B 1 16 ? 2.13700 50.22400 -4.03400 1.000 51.13263 16 GLY B O 1
ATOM 2069 N N . THR B 1 17 ? 2.00400 48.02400 -3.59500 1.000 53.83224 17 THR B N 1
ATOM 2070 C CA . THR B 1 17 ? 3.12900 47.65600 -4.43500 1.000 55.88261 17 THR B CA 1
ATOM 2071 C C . THR B 1 17 ? 2.67000 46.74300 -5.56300 1.000 57.91248 17 THR B C 1
ATOM 2072 O O . THR B 1 17 ? 1.57700 46.17100 -5.52400 1.000 56.37866 17 THR B O 1
ATOM 2076 N N . GLY B 1 18 ? 3.53000 46.61400 -6.57000 1.000 62.92445 18 GLY B N 1
ATOM 2077 C CA . GLY B 1 18 ? 3.28500 45.67700 -7.65300 1.000 60.26610 18 GLY B CA 1
ATOM 2078 C C . GLY B 1 18 ? 2.00400 45.98700 -8.39800 1.000 58.58523 18 GLY B C 1
ATOM 2079 O O . GLY B 1 18 ? 1.66700 47.14800 -8.65400 1.000 59.50035 18 GLY B O 1
ATOM 2080 N N . ALA B 1 19 ? 1.27400 44.92700 -8.75100 1.000 55.36850 19 ALA B N 1
ATOM 2081 C CA . ALA B 1 19 ? -0.00600 45.07200 -9.43000 1.000 54.36144 19 ALA B CA 1
ATOM 2082 C C . ALA B 1 19 ? -1.09600 45.63500 -8.52800 1.000 63.64046 19 ALA B C 1
ATOM 2083 O O . ALA B 1 19 ? -2.16300 45.99900 -9.03200 1.000 60.41243 19 ALA B O 1
ATOM 2085 N N . ALA B 1 20 ? -0.86300 45.71300 -7.22000 1.000 55.49130 20 ALA B N 1
ATOM 2086 C CA . ALA B 1 20 ? -1.84300 46.26200 -6.29500 1.000 49.03068 20 ALA B CA 1
ATOM 2087 C C . ALA B 1 20 ? -1.68900 47.76200 -6.08700 1.000 50.07478 20 ALA B C 1
ATOM 2088 O O . ALA B 1 20 ? -2.49700 48.35700 -5.36700 1.000 50.01654 20 ALA B O 1
ATOM 2090 N N . ALA B 1 21 ? -0.67900 48.38100 -6.69700 1.000 50.37209 21 ALA B N 1
ATOM 2091 C CA . ALA B 1 21 ? -0.46200 49.81200 -6.54000 1.000 50.51925 21 ALA B CA 1
ATOM 2092 C C . ALA B 1 21 ? -1.64400 50.60100 -7.08800 1.000 53.88728 21 ALA B C 1
ATOM 2093 O O . ALA B 1 21 ? -2.22100 50.25600 -8.12400 1.000 50.66560 21 ALA B O 1
ATOM 2095 N N . ARG B 1 22 ? -2.00100 51.67000 -6.38300 1.000 44.73813 22 ARG B N 1
ATOM 2096 C CA . ARG B 1 22 ? -3.15200 52.47400 -6.75600 1.000 38.86836 22 ARG B CA 1
ATOM 2097 C C . ARG B 1 22 ? -2.98400 53.86600 -6.17500 1.000 38.85099 22 ARG B C 1
ATOM 2098 O O . ARG B 1 22 ? -2.38600 54.04300 -5.11100 1.000 42.87495 22 ARG B O 1
ATOM 2106 N N . SER B 1 23 ? -3.51900 54.85000 -6.88200 1.000 39.76355 23 SER B N 1
ATOM 2107 C CA . SER B 1 23 ? -3.37300 56.24100 -6.48800 1.000 41.96316 23 SER B CA 1
ATOM 2108 C C . SER B 1 23 ? -4.58000 56.67000 -5.65800 1.000 40.43703 23 SER B C 1
ATOM 2109 O O . SER B 1 23 ? -5.72800 56.42300 -6.04200 1.000 41.33626 23 SER B O 1
ATOM 2112 N N . ILE B 1 24 ? -4.31000 57.29500 -4.51500 1.000 36.34116 24 ILE B N 1
ATOM 2113 C CA . ILE B 1 24 ? -5.33000 57.73800 -3.57100 1.000 43.00383 24 ILE B CA 1
ATOM 2114 C C . ILE B 1 24 ? -5.39700 59.25800 -3.61400 1.000 43.05798 24 ILE B C 1
ATOM 2115 O O . ILE B 1 24 ? -4.38000 59.93300 -3.41600 1.000 44.40792 24 ILE B O 1
ATOM 2120 N N . ALA B 1 25 ? -6.58900 59.79700 -3.86700 1.000 45.65173 25 ALA B N 1
ATOM 2121 C CA . ALA B 1 25 ? -6.78600 61.24000 -3.93200 1.000 41.34792 25 ALA B CA 1
ATOM 2122 C C . ALA B 1 25 ? -7.06000 61.80600 -2.54400 1.000 45.48376 25 ALA B C 1
ATOM 2123 O O . ALA B 1 25 ? -7.85500 61.24400 -1.78300 1.000 40.85973 25 ALA B O 1
ATOM 2125 N N . MET B 1 26 ? -6.40800 62.92600 -2.22400 1.000 46.04553 26 MET B N 1
ATOM 2126 C CA . MET B 1 26 ? -6.57900 63.60000 -0.94500 1.000 44.41898 26 MET B CA 1
ATOM 2127 C C . MET B 1 26 ? -6.86600 65.08200 -1.15700 1.000 47.59660 26 MET B C 1
ATOM 2128 O O . MET B 1 26 ? -6.50400 65.66900 -2.17900 1.000 49.90784 26 MET B O 1
ATOM 2133 N N . ARG B 1 27 ? -7.52000 65.68500 -0.16300 1.000 48.64101 27 ARG B N 1
ATOM 2134 C CA . ARG B 1 27 ? -7.74800 67.13000 -0.10000 1.000 50.36758 27 ARG B CA 1
ATOM 2135 C C . ARG B 1 27 ? -7.22800 67.58100 1.26100 1.000 47.80779 27 ARG B C 1
ATOM 2136 O O . ARG B 1 27 ? -7.95600 67.53200 2.25600 1.000 49.38451 27 ARG B O 1
ATOM 2144 N N . ILE B 1 28 ? -5.97100 68.00900 1.30600 1.000 44.40297 28 ILE B N 1
ATOM 2145 C CA . ILE B 1 28 ? -5.32800 68.40100 2.55500 1.000 51.37360 28 ILE B CA 1
ATOM 2146 C C . ILE B 1 28 ? -5.53000 69.89500 2.76700 1.000 50.80183 28 ILE B C 1
ATOM 2147 O O . ILE B 1 28 ? -5.08200 70.71100 1.95500 1.000 59.18547 28 ILE B O 1
ATOM 2152 N N . PHE B 1 29 ? -6.19100 70.25400 3.86300 1.000 51.54945 29 PHE B N 1
ATOM 2153 C CA . PHE B 1 29 ? -6.34300 71.64600 4.26500 1.000 52.31176 29 PHE B CA 1
ATOM 2154 C C . PHE B 1 29 ? -5.44100 71.94100 5.45700 1.000 54.44882 29 PHE B C 1
ATOM 2155 O O . PHE B 1 29 ? -5.36500 71.14900 6.40200 1.000 55.43146 29 PHE B O 1
ATOM 2163 N N . ARG B 1 30 ? -4.75700 73.08300 5.40600 1.000 55.89226 30 ARG B N 1
ATOM 2164 C CA . ARG B 1 30 ? -3.88800 73.53300 6.48600 1.000 57.15212 30 ARG B CA 1
ATOM 2165 C C . ARG B 1 30 ? -4.22300 74.98000 6.81300 1.000 61.06432 30 ARG B C 1
ATOM 2166 O O . ARG B 1 30 ? -4.19200 75.84400 5.93100 1.000 66.56732 30 ARG B O 1
ATOM 2174 N N . THR B 1 31 ? -4.53500 75.24200 8.07700 1.000 60.45677 31 THR B N 1
ATOM 2175 C CA . THR B 1 31 ? -4.93500 76.57500 8.49900 1.000 65.76898 31 THR B CA 1
ATOM 2176 C C . THR B 1 31 ? -3.73500 77.51400 8.60100 1.000 66.11119 31 THR B C 1
ATOM 2177 O O . THR B 1 31 ? -2.58500 77.08900 8.48500 1.000 59.43984 31 THR B O 1
ATOM 2181 N N . GLY B 1 40 ? -0.91200 71.75500 21.05000 1.000 101.26345 40 GLY B N 1
ATOM 2182 C CA . GLY B 1 40 ? -1.88100 72.72300 20.57100 1.000 109.58660 40 GLY B CA 1
ATOM 2183 C C . GLY B 1 40 ? -1.36000 73.54500 19.41100 1.000 102.18328 40 GLY B C 1
ATOM 2184 O O . GLY B 1 40 ? -1.81100 73.39900 18.27700 1.000 99.12293 40 GLY B O 1
ATOM 2185 N N . ASP B 1 41 ? -0.40500 74.41800 19.70500 1.000 103.83776 41 ASP B N 1
ATOM 2186 C CA . ASP B 1 41 ? 0.24900 75.22900 18.68600 1.000 107.36005 41 ASP B CA 1
ATOM 2187 C C . ASP B 1 41 ? 1.44300 74.46400 18.11300 1.000 103.41730 41 ASP B C 1
ATOM 2188 O O . ASP B 1 41 ? 1.57800 74.38700 16.88500 1.000 102.87639 41 ASP B O 1
ATOM 2193 N N . PRO B 1 42 ? 2.32400 73.87300 18.93700 1.000 86.91799 42 PRO B N 1
ATOM 2194 C CA . PRO B 1 42 ? 3.32400 72.95300 18.37000 1.000 77.45451 42 PRO B CA 1
ATOM 2195 C C . PRO B 1 42 ? 2.73400 71.62600 17.92600 1.000 79.79650 42 PRO B C 1
ATOM 2196 O O . PRO B 1 42 ? 3.35100 70.93800 17.10300 1.000 79.50913 42 PRO B O 1
ATOM 2200 N N . ARG B 1 43 ? 1.56900 71.24300 18.44900 1.000 77.83762 43 ARG B N 1
ATOM 2201 C CA . ARG B 1 43 ? 0.90000 70.01200 18.04500 1.000 73.63304 43 ARG B CA 1
ATOM 2202 C C . ARG B 1 43 ? -0.46400 70.32000 17.44400 1.000 70.62854 43 ARG B C 1
ATOM 2203 O O . ARG B 1 43 ? -1.48400 69.83300 17.94100 1.000 69.43674 43 ARG B O 1
ATOM 2211 N N . ARG B 1 44 ? -0.49000 71.13200 16.38500 1.000 69.36169 44 ARG B N 1
ATOM 2212 C CA . ARG B 1 44 ? -1.72300 71.49400 15.69600 1.000 67.67045 44 ARG B CA 1
ATOM 2213 C C . ARG B 1 44 ? -2.48900 70.23600 15.30700 1.000 62.91229 44 ARG B C 1
ATOM 2214 O O . ARG B 1 44 ? -2.01800 69.45100 14.47300 1.000 55.58752 44 ARG B O 1
ATOM 2222 N N . PRO B 1 45 ? -3.65800 70.00100 15.89600 1.000 56.89681 45 PRO B N 1
ATOM 2223 C CA . PRO B 1 45 ? -4.40700 68.78800 15.56900 1.000 59.21760 45 PRO B CA 1
ATOM 2224 C C . PRO B 1 45 ? -4.95700 68.84400 14.15500 1.000 56.42661 45 PRO B C 1
ATOM 2225 O O . PRO B 1 45 ? -5.20400 69.91400 13.59300 1.000 55.27602 45 PRO B O 1
ATOM 2229 N N . ALA B 1 46 ? -5.12500 67.66300 13.57300 1.000 53.23709 46 ALA B N 1
ATOM 2230 C CA . ALA B 1 46 ? -5.73000 67.51200 12.26100 1.000 48.89416 46 ALA B CA 1
ATOM 2231 C C . ALA B 1 46 ? -7.01000 66.70700 12.40400 1.000 49.86169 46 ALA B C 1
ATOM 2232 O O . ALA B 1 46 ? -7.01900 65.65700 13.05700 1.000 47.79599 46 ALA B O 1
ATOM 2234 N N . LEU B 1 47 ? -8.09000 67.21500 11.82300 1.000 45.89861 47 LEU B N 1
ATOM 2235 C CA . LEU B 1 47 ? -9.28100 66.40800 11.61200 1.000 41.20226 47 LEU B CA 1
ATOM 2236 C C . LEU B 1 47 ? -9.05800 65.51200 10.40300 1.000 45.43207 47 LEU B C 1
ATOM 2237 O O . LEU B 1 47 ? -8.52600 65.95700 9.38100 1.000 44.04021 47 LEU B O 1
ATOM 2242 N N . VAL B 1 48 ? -9.44500 64.24500 10.52200 1.000 40.51933 48 VAL B N 1
ATOM 2243 C CA . VAL B 1 48 ? -9.32200 63.27900 9.43700 1.000 38.85576 48 VAL B CA 1
ATOM 2244 C C . VAL B 1 48 ? -10.70300 62.69700 9.17600 1.000 44.93395 48 VAL B C 1
ATOM 2245 O O . VAL B 1 48 ? -11.29900 62.07800 10.06600 1.000 46.83275 48 VAL B O 1
ATOM 2249 N N . TRP B 1 49 ? -11.20800 62.88900 7.96000 1.000 44.95857 49 TRP B N 1
ATOM 2250 C CA . TRP B 1 49 ? -12.48900 62.32400 7.56000 1.000 40.56543 49 TRP B CA 1
ATOM 2251 C C . TRP B 1 49 ? -12.29500 60.91400 7.01200 1.000 40.19369 49 TRP B C 1
ATOM 2252 O O . TRP B 1 49 ? -11.32000 60.63900 6.30700 1.000 40.81864 49 TRP B O 1
ATOM 2263 N N . LEU B 1 50 ? -13.22400 60.01700 7.35700 1.000 39.40727 50 LEU B N 1
ATOM 2264 C CA . LEU B 1 50 ? -13.24100 58.64400 6.84100 1.000 37.20746 50 LEU B CA 1
ATOM 2265 C C . LEU B 1 50 ? -14.68800 58.29500 6.50200 1.000 39.95551 50 LEU B C 1
ATOM 2266 O O . LEU B 1 50 ? -15.49300 58.02800 7.40000 1.000 33.99982 50 LEU B O 1
ATOM 2271 N N . GLY B 1 51 ? -15.01200 58.29000 5.21000 1.000 36.31018 51 GLY B N 1
ATOM 2272 C CA . GLY B 1 51 ? -16.38500 58.14400 4.77700 1.000 35.71420 51 GLY B CA 1
ATOM 2273 C C . GLY B 1 51 ? -16.86500 56.70300 4.75400 1.000 37.78991 51 GLY B C 1
ATOM 2274 O O . GLY B 1 51 ? -16.12400 55.74900 4.99600 1.000 34.12902 51 GLY B O 1
ATOM 2275 N N . GLY B 1 52 ? -18.15400 56.55400 4.44600 1.000 34.85915 52 GLY B N 1
ATOM 2276 C CA . GLY B 1 52 ? -18.78500 55.25500 4.37300 1.000 37.94573 52 GLY B CA 1
ATOM 2277 C C . GLY B 1 52 ? -18.59300 54.58000 3.02700 1.000 40.06513 52 GLY B C 1
ATOM 2278 O O . GLY B 1 52 ? -17.91500 55.08100 2.12800 1.000 35.90930 52 GLY B O 1
ATOM 2279 N N . TYR B 1 53 ? -19.20900 53.40600 2.90400 1.000 38.47085 53 TYR B N 1
ATOM 2280 C CA . TYR B 1 53 ? -19.16900 52.62700 1.67400 1.000 36.09191 53 TYR B CA 1
ATOM 2281 C C . TYR B 1 53 ? -19.73200 53.43200 0.51100 1.000 38.99545 53 TYR B C 1
ATOM 2282 O O . TYR B 1 53 ? -20.84400 53.96300 0.58900 1.000 41.13715 53 TYR B O 1
ATOM 2291 N N . ARG B 1 54 ? -18.95700 53.52500 -0.56700 1.000 36.96650 54 ARG B N 1
ATOM 2292 C CA . ARG B 1 54 ? -19.33500 54.27700 -1.76300 1.000 43.17559 54 ARG B CA 1
ATOM 2293 C C . ARG B 1 54 ? -19.59700 55.75600 -1.46700 1.000 44.38365 54 ARG B C 1
ATOM 2294 O O . ARG B 1 54 ? -20.27900 56.43800 -2.23700 1.000 44.96334 54 ARG B O 1
ATOM 2302 N N . SER B 1 55 ? -19.06400 56.27400 -0.36200 1.000 41.37665 55 SER B N 1
ATOM 2303 C CA . SER B 1 55 ? -19.14800 57.69500 -0.06200 1.000 42.05952 55 SER B CA 1
ATOM 2304 C C . SER B 1 55 ? -18.11500 58.47300 -0.87800 1.000 38.66883 55 SER B C 1
ATOM 2305 O O . SER B 1 55 ? -17.31300 57.90900 -1.62700 1.000 38.83708 55 SER B O 1
ATOM 2308 N N . ASP B 1 56 ? -18.12000 59.79100 -0.69100 1.000 41.40841 56 ASP B N 1
ATOM 2309 C CA . ASP B 1 56 ? -17.32600 60.73000 -1.47100 1.000 43.99159 56 ASP B CA 1
ATOM 2310 C C . ASP B 1 56 ? -16.81800 61.82500 -0.54400 1.000 37.50422 56 ASP B C 1
ATOM 2311 O O . ASP B 1 56 ? -17.57800 62.34100 0.28100 1.000 43.08418 56 ASP B O 1
ATOM 2316 N N . MET B 1 57 ? -15.54100 62.19700 -0.68600 1.000 38.38561 57 MET B N 1
ATOM 2317 C CA . MET B 1 57 ? -15.00200 63.23200 0.19400 1.000 41.73980 57 MET B CA 1
ATOM 2318 C C . MET B 1 57 ? -15.60200 64.60800 -0.06700 1.000 44.05596 57 MET B C 1
ATOM 2319 O O . MET B 1 57 ? -15.34000 65.53100 0.71300 1.000 42.19235 57 MET B O 1
ATOM 2324 N N . THR B 1 58 ? -16.40100 64.77400 -1.12000 1.000 42.98806 58 THR B N 1
ATOM 2325 C CA . THR B 1 58 ? -17.14800 66.00600 -1.32900 1.000 43.62937 58 THR B CA 1
ATOM 2326 C C . THR B 1 58 ? -18.56200 65.94000 -0.76500 1.000 38.51075 58 THR B C 1
ATOM 2327 O O . THR B 1 58 ? -19.36300 66.84100 -1.03200 1.000 39.99833 58 THR B O 1
ATOM 2331 N N . GLY B 1 59 ? -18.88900 64.89800 -0.00400 1.000 41.02074 59 GLY B N 1
ATOM 2332 C CA . GLY B 1 59 ? -20.20900 64.78200 0.58000 1.000 39.51478 59 GLY B CA 1
ATOM 2333 C C . GLY B 1 59 ? -20.47000 65.82600 1.65300 1.000 46.32895 59 GLY B C 1
ATOM 2334 O O . GLY B 1 59 ? -19.58800 66.57600 2.08000 1.000 45.06900 59 GLY B O 1
ATOM 2335 N N . THR B 1 60 ? -21.72600 65.85000 2.11000 1.000 44.60870 60 THR B N 1
ATOM 2336 C CA . THR B 1 60 ? -22.17800 66.89000 3.03300 1.000 43.64127 60 THR B CA 1
ATOM 2337 C C . THR B 1 60 ? -21.38700 66.87100 4.33500 1.000 44.98264 60 THR B C 1
ATOM 2338 O O . THR B 1 60 ? -20.88100 67.90600 4.78300 1.000 45.03005 60 THR B O 1
ATOM 2342 N N . LYS B 1 61 ? -21.27100 65.70200 4.96300 1.000 42.56083 61 LYS B N 1
ATOM 2343 C CA . LYS B 1 61 ? -20.56800 65.63500 6.23900 1.000 40.39237 61 LYS B CA 1
ATOM 2344 C C . LYS B 1 61 ? -19.09000 65.97600 6.07700 1.000 44.04609 61 LYS B C 1
ATOM 2345 O O . LYS B 1 61 ? -18.51200 66.66400 6.92700 1.000 39.39914 61 LYS B O 1
ATOM 2351 N N . ALA B 1 62 ? -18.46600 65.52400 4.98600 1.000 43.84384 62 ALA B N 1
ATOM 2352 C CA . ALA B 1 62 ? -17.02800 65.72800 4.82600 1.000 41.56446 62 ALA B CA 1
ATOM 2353 C C . ALA B 1 62 ? -16.69600 67.20100 4.61700 1.000 45.43520 62 ALA B C 1
ATOM 2354 O O . ALA B 1 62 ? -15.69300 67.69900 5.14500 1.000 41.31844 62 ALA B O 1
ATOM 2356 N N . VAL B 1 63 ? -17.52400 67.91100 3.85000 1.000 43.55992 63 VAL B N 1
ATOM 2357 C CA . VAL B 1 63 ? -17.31500 69.33900 3.63200 1.000 42.62900 63 VAL B CA 1
ATOM 2358 C C . VAL B 1 63 ? -17.46100 70.10900 4.94000 1.000 47.83533 63 VAL B C 1
ATOM 2359 O O . VAL B 1 63 ? -16.71400 71.06100 5.20600 1.000 36.49655 63 VAL B O 1
ATOM 2363 N N . GLU B 1 64 ? -18.42200 69.70900 5.78100 1.000 46.65606 64 GLU B N 1
ATOM 2364 C CA . GLU B 1 64 ? -18.62900 70.39100 7.05500 1.000 42.42794 64 GLU B CA 1
ATOM 2365 C C . GLU B 1 64 ? -17.46400 70.16300 8.01100 1.000 45.06627 64 GLU B C 1
ATOM 2366 O O . GLU B 1 64 ? -17.14500 71.04300 8.82000 1.000 47.75515 64 GLU B O 1
ATOM 2372 N N . VAL B 1 65 ? -16.82000 68.99700 7.93400 1.000 42.62529 65 VAL B N 1
ATOM 2373 C CA . VAL B 1 65 ? -15.66800 68.72600 8.78800 1.000 44.56714 65 VAL B CA 1
ATOM 2374 C C . VAL B 1 65 ? -14.50900 69.65300 8.43600 1.000 47.05799 65 VAL B C 1
ATOM 2375 O O . VAL B 1 65 ? -13.83300 70.18500 9.32500 1.000 48.90488 65 VAL B O 1
ATOM 2379 N N . GLU B 1 66 ? -14.25400 69.86100 7.14100 1.000 48.16074 66 GLU B N 1
ATOM 2380 C CA . GLU B 1 66 ? -13.22100 70.81800 6.75800 1.000 49.37734 66 GLU B CA 1
ATOM 2381 C C . GLU B 1 66 ? -13.63500 72.23600 7.11900 1.000 49.49527 66 GLU B C 1
ATOM 2382 O O . GLU B 1 66 ? -12.79500 73.05400 7.51000 1.000 48.52646 66 GLU B O 1
ATOM 2388 N N . ARG B 1 67 ? -14.92800 72.54400 6.99300 1.000 47.46032 67 ARG B N 1
ATOM 2389 C CA . ARG B 1 67 ? -15.41400 73.84200 7.44100 1.000 51.08318 67 ARG B CA 1
ATOM 2390 C C . ARG B 1 67 ? -15.16400 74.02200 8.93300 1.000 52.28218 67 ARG B C 1
ATOM 2391 O O . ARG B 1 67 ? -14.73000 75.09300 9.37400 1.000 50.40749 67 ARG B O 1
ATOM 2399 N N . HIS B 1 68 ? -15.41200 72.97300 9.72400 1.000 43.23610 68 HIS B N 1
ATOM 2400 C CA . HIS B 1 68 ? -15.16100 73.06200 11.15800 1.000 48.65571 68 HIS B CA 1
ATOM 2401 C C . HIS B 1 68 ? -13.68100 73.27000 11.44500 1.000 49.45016 68 HIS B C 1
ATOM 2402 O O . HIS B 1 68 ? -13.31900 74.01700 12.36200 1.000 46.69229 68 HIS B O 1
ATOM 2409 N N . ALA B 1 69 ? -12.80900 72.62000 10.67000 1.000 46.67901 69 ALA B N 1
ATOM 2410 C CA . ALA B 1 69 ? -11.37600 72.84800 10.82300 1.000 49.11657 69 ALA B CA 1
ATOM 2411 C C . ALA B 1 69 ? -11.00300 74.28000 10.45700 1.000 50.49657 69 ALA B C 1
ATOM 2412 O O . ALA B 1 69 ? -10.16800 74.89800 11.12800 1.000 52.33893 69 ALA B O 1
ATOM 2414 N N . ARG B 1 70 ? -11.60700 74.82400 9.39600 1.000 48.54310 70 ARG B N 1
ATOM 2415 C CA . ARG B 1 70 ? -11.34400 76.21700 9.04200 1.000 54.71337 70 ARG B CA 1
ATOM 2416 C C . ARG B 1 70 ? -11.77200 77.15700 10.16100 1.000 53.52677 70 ARG B C 1
ATOM 2417 O O . ARG B 1 70 ? -11.10700 78.16700 10.42200 1.000 53.94612 70 ARG B O 1
ATOM 2425 N N . GLU B 1 71 ? -12.88000 76.83800 10.83700 1.000 49.82672 71 GLU B N 1
ATOM 2426 C CA . GLU B 1 71 ? -13.36700 77.67900 11.92600 1.000 52.96655 71 GLU B CA 1
ATOM 2427 C C . GLU B 1 71 ? -12.58700 77.44600 13.21400 1.000 57.55536 71 GLU B C 1
ATOM 2428 O O . GLU B 1 71 ? -12.32800 78.39400 13.96400 1.000 59.67167 71 GLU B O 1
ATOM 2434 N N . ALA B 1 72 ? -12.21000 76.19800 13.49700 1.000 52.87330 72 ALA B N 1
ATOM 2435 C CA . ALA B 1 72 ? -11.48900 75.90600 14.73000 1.000 51.39762 72 ALA B CA 1
ATOM 2436 C C . ALA B 1 72 ? -9.99700 76.19100 14.62600 1.000 55.66031 72 ALA B C 1
ATOM 2437 O O . ALA B 1 72 ? -9.29700 76.11500 15.64200 1.000 54.19220 72 ALA B O 1
ATOM 2439 N N . GLY B 1 73 ? -9.49700 76.52100 13.44000 1.000 56.54213 73 GLY B N 1
ATOM 2440 C CA . GLY B 1 73 ? -8.08100 76.80700 13.29400 1.000 51.90967 73 GLY B CA 1
ATOM 2441 C C . GLY B 1 73 ? -7.21000 75.57100 13.30700 1.000 53.42774 73 GLY B C 1
ATOM 2442 O O . GLY B 1 73 ? -6.08600 75.61300 13.82500 1.000 49.96865 73 GLY B O 1
ATOM 2443 N N . THR B 1 74 ? -7.70400 74.46700 12.75700 1.000 45.39907 74 THR B N 1
ATOM 2444 C CA . THR B 1 74 ? -6.95700 73.22200 12.67600 1.000 50.96350 74 THR B CA 1
ATOM 2445 C C . THR B 1 74 ? -6.84000 72.78500 11.22400 1.000 50.99314 74 THR B C 1
ATOM 2446 O O . THR B 1 74 ? -7.46500 73.35100 10.32500 1.000 52.16330 74 THR B O 1
ATOM 2450 N N . ASP B 1 75 ? -6.03100 71.75300 11.01000 1.000 48.16844 75 ASP B N 1
ATOM 2451 C CA . ASP B 1 75 ? -5.91100 71.13600 9.70200 1.000 48.33899 75 ASP B CA 1
ATOM 2452 C C . ASP B 1 75 ? -7.04600 70.13800 9.48100 1.000 48.24394 75 ASP B C 1
ATOM 2453 O O . ASP B 1 75 ? -7.73000 69.71300 10.41700 1.000 48.48693 75 ASP B O 1
ATOM 2458 N N . CYS B 1 76 ? -7.24500 69.76200 8.21900 1.000 47.60456 76 CYS B N 1
ATOM 2459 C CA . CYS B 1 76 ? -8.24500 68.76000 7.87000 1.000 43.15252 76 CYS B CA 1
ATOM 2460 C C . CYS B 1 76 ? -7.70100 67.84400 6.78300 1.000 47.45789 76 CYS B C 1
ATOM 2461 O O . CYS B 1 76 ? -7.14100 68.32000 5.79000 1.000 47.37478 76 CYS B O 1
ATOM 2464 N N . ILE B 1 77 ? -7.86800 66.53600 6.97600 1.000 39.76919 77 ILE B N 1
ATOM 2465 C CA . ILE B 1 77 ? -7.40800 65.52000 6.03000 1.000 44.31290 77 ILE B CA 1
ATOM 2466 C C . ILE B 1 77 ? -8.63800 64.81000 5.47100 1.000 51.50882 77 ILE B C 1
ATOM 2467 O O . ILE B 1 77 ? -9.28900 64.02200 6.17300 1.000 43.55099 77 ILE B O 1
ATOM 2472 N N . ARG B 1 78 ? -8.95000 65.06900 4.20400 1.000 46.62964 78 ARG B N 1
ATOM 2473 C CA . ARG B 1 78 ? -9.99400 64.35400 3.48400 1.000 39.81029 78 ARG B CA 1
ATOM 2474 C C . ARG B 1 78 ? -9.36000 63.51400 2.38200 1.000 44.30628 78 ARG B C 1
ATOM 2475 O O . ARG B 1 78 ? -8.35900 63.91900 1.78000 1.000 44.05211 78 ARG B O 1
ATOM 2483 N N . PHE B 1 79 ? -9.94000 62.34600 2.11800 1.000 41.58215 79 PHE B N 1
ATOM 2484 C CA . PHE B 1 79 ? -9.42100 61.47500 1.07200 1.000 44.10277 79 PHE B CA 1
ATOM 2485 C C . PHE B 1 79 ? -10.50200 60.49100 0.65000 1.000 42.37769 79 PHE B C 1
ATOM 2486 O O . PHE B 1 79 ? -11.46900 60.25000 1.37700 1.000 39.54085 79 PHE B O 1
ATOM 2494 N N . ASP B 1 80 ? -10.31500 59.91300 -0.53200 1.000 37.34201 80 ASP B N 1
ATOM 2495 C CA . ASP B 1 80 ? -11.23000 58.92000 -1.07800 1.000 40.92915 80 ASP B CA 1
ATOM 2496 C C . ASP B 1 80 ? -10.57500 57.54600 -1.06600 1.000 38.76422 80 ASP B C 1
ATOM 2497 O O . ASP B 1 80 ? -9.41500 57.39700 -1.46300 1.000 38.03929 80 ASP B O 1
ATOM 2502 N N . TYR B 1 81 ? -11.31700 56.54500 -0.59700 1.000 38.05631 81 TYR B N 1
ATOM 2503 C CA . TYR B 1 81 ? -10.85900 55.16900 -0.71700 1.000 36.34693 81 TYR B CA 1
ATOM 2504 C C . TYR B 1 81 ? -10.69800 54.79800 -2.18700 1.000 35.29809 81 TYR B C 1
ATOM 2505 O O . TYR B 1 81 ? -11.24500 55.45200 -3.07900 1.000 33.43997 81 TYR B O 1
ATOM 2514 N N . SER B 1 82 ? -9.94900 53.72400 -2.44100 1.000 34.64008 82 SER B N 1
ATOM 2515 C CA . SER B 1 82 ? -9.80500 53.26200 -3.81500 1.000 35.18761 82 SER B CA 1
ATOM 2516 C C . SER B 1 82 ? -11.16900 52.83100 -4.34500 1.000 42.42871 82 SER B C 1
ATOM 2517 O O . SER B 1 82 ? -11.95100 52.19200 -3.63800 1.000 36.32696 82 SER B O 1
ATOM 2520 N N . GLY B 1 83 ? -11.47400 53.21600 -5.57900 1.000 37.15187 83 GLY B N 1
ATOM 2521 C CA . GLY B 1 83 ? -12.79800 52.98400 -6.10200 1.000 38.53715 83 GLY B CA 1
ATOM 2522 C C . GLY B 1 83 ? -13.84000 53.98800 -5.66600 1.000 38.91040 83 GLY B C 1
ATOM 2523 O O . GLY B 1 83 ? -14.99300 53.87300 -6.09000 1.000 31.26205 83 GLY B O 1
ATOM 2524 N N . HIS B 1 84 ? -13.47500 54.97000 -4.84400 1.000 37.71883 84 HIS B N 1
ATOM 2525 C CA . HIS B 1 84 ? -14.37800 56.02600 -4.40700 1.000 34.51970 84 HIS B CA 1
ATOM 2526 C C . HIS B 1 84 ? -13.92600 57.36300 -4.97400 1.000 40.33127 84 HIS B C 1
ATOM 2527 O O . HIS B 1 84 ? -12.72400 57.61200 -5.11800 1.000 44.33410 84 HIS B O 1
ATOM 2534 N N . GLY B 1 85 ? -14.89800 58.21900 -5.28900 1.000 37.15858 85 GLY B N 1
ATOM 2535 C CA . GLY B 1 85 ? -14.63900 59.58800 -5.70000 1.000 38.12222 85 GLY B CA 1
ATOM 2536 C C . GLY B 1 85 ? -13.51100 59.77500 -6.69400 1.000 38.19475 85 GLY B C 1
ATOM 2537 O O . GLY B 1 85 ? -13.52400 59.18000 -7.77500 1.000 40.45665 85 GLY B O 1
ATOM 2538 N N . ALA B 1 86 ? -12.51600 60.58300 -6.33200 1.000 42.36745 86 ALA B N 1
ATOM 2539 C CA . ALA B 1 86 ? -11.42400 60.91200 -7.23900 1.000 45.59622 86 ALA B CA 1
ATOM 2540 C C . ALA B 1 86 ? -10.27600 59.90800 -7.20000 1.000 45.41600 86 ALA B C 1
ATOM 2541 O O . ALA B 1 86 ? -9.30700 60.07600 -7.95000 1.000 39.88312 86 ALA B O 1
ATOM 2543 N N . SER B 1 87 ? -10.35300 58.87800 -6.35800 1.000 39.07666 87 SER B N 1
ATOM 2544 C CA . SER B 1 87 ? -9.29000 57.88700 -6.29100 1.000 38.94501 87 SER B CA 1
ATOM 2545 C C . SER B 1 87 ? -9.42100 56.87600 -7.43000 1.000 41.27386 87 SER B C 1
ATOM 2546 O O . SER B 1 87 ? -10.49200 56.69400 -8.01500 1.000 45.87881 87 SER B O 1
ATOM 2549 N N . ASP B 1 88 ? -8.30900 56.21400 -7.73900 1.000 43.04946 88 ASP B N 1
ATOM 2550 C CA . ASP B 1 88 ? -8.29500 55.21600 -8.79800 1.000 39.52026 88 ASP B CA 1
ATOM 2551 C C . ASP B 1 88 ? -9.07900 53.97300 -8.38100 1.000 37.62403 88 ASP B C 1
ATOM 2552 O O . ASP B 1 88 ? -9.26800 53.69000 -7.19300 1.000 32.45945 88 ASP B O 1
ATOM 2557 N N . GLY B 1 89 ? -9.54700 53.23000 -9.37800 1.000 35.81683 89 GLY B N 1
ATOM 2558 C CA . GLY B 1 89 ? -10.00500 51.87300 -9.17300 1.000 36.45444 89 GLY B CA 1
ATOM 2559 C C . GLY B 1 89 ? -11.51800 51.73600 -9.17400 1.000 49.35540 89 GLY B C 1
ATOM 2560 O O . GLY B 1 89 ? -12.27700 52.70700 -9.22100 1.000 47.06814 89 GLY B O 1
ATOM 2561 N N . ASP B 1 90 ? -11.94100 50.47600 -9.12800 1.000 48.99658 90 ASP B N 1
ATOM 2562 C CA . ASP B 1 90 ? -13.33800 50.07800 -9.03200 1.000 39.78317 90 ASP B CA 1
ATOM 2563 C C . ASP B 1 90 ? -13.60700 49.59000 -7.61400 1.000 42.47581 90 ASP B C 1
ATOM 2564 O O . ASP B 1 90 ? -12.92200 48.68000 -7.13200 1.000 41.37256 90 ASP B O 1
ATOM 2569 N N . TYR B 1 91 ? -14.61000 50.18100 -6.95300 1.000 38.51265 91 TYR B N 1
ATOM 2570 C CA . TYR B 1 91 ? -14.88500 49.83500 -5.55900 1.000 41.86124 91 TYR B CA 1
ATOM 2571 C C . TYR B 1 91 ? -15.18500 48.35100 -5.37600 1.000 42.91935 91 TYR B C 1
ATOM 2572 O O . TYR B 1 91 ? -14.98600 47.82300 -4.27600 1.000 42.33959 91 TYR B O 1
ATOM 2581 N N . ARG B 1 92 ? -15.64700 47.66800 -6.42500 1.000 40.35927 92 ARG B N 1
ATOM 2582 C CA . ARG B 1 92 ? -15.90100 46.23300 -6.35800 1.000 44.55411 92 ARG B CA 1
ATOM 2583 C C . ARG B 1 92 ? -14.62200 45.40800 -6.25800 1.000 45.26245 92 ARG B C 1
ATOM 2584 O O . ARG B 1 92 ? -14.70400 44.19900 -6.00600 1.000 39.48666 92 ARG B O 1
ATOM 2592 N N . ASP B 1 93 ? -13.45300 46.02100 -6.45900 1.000 42.56114 93 ASP B N 1
ATOM 2593 C CA . ASP B 1 93 ? -12.17000 45.37400 -6.21300 1.000 43.03743 93 ASP B CA 1
ATOM 2594 C C . ASP B 1 93 ? -11.63200 45.64600 -4.81500 1.000 39.40258 93 ASP B C 1
ATOM 2595 O O . ASP B 1 93 ? -10.56300 45.13100 -4.46500 1.000 44.17569 93 ASP B O 1
ATOM 2600 N N . GLY B 1 94 ? -12.32500 46.45900 -4.02400 1.000 34.86158 94 GLY B N 1
ATOM 2601 C CA . GLY B 1 94 ? -11.79400 46.88500 -2.75100 1.000 35.91035 94 GLY B CA 1
ATOM 2602 C C . GLY B 1 94 ? -12.10400 45.91800 -1.62700 1.000 39.98303 94 GLY B C 1
ATOM 2603 O O . GLY B 1 94 ? -13.00300 45.08200 -1.71500 1.000 34.40296 94 GLY B O 1
ATOM 2604 N N . THR B 1 95 ? -11.32400 46.02900 -0.55800 1.000 33.53068 95 THR B N 1
ATOM 2605 C CA . THR B 1 95 ? -11.57000 45.30000 0.67400 1.000 34.26212 95 THR B CA 1
ATOM 2606 C C . THR B 1 95 ? -11.36700 46.25200 1.84100 1.000 32.75780 95 THR B C 1
ATOM 2607 O O . THR B 1 95 ? -10.77600 47.32600 1.70200 1.000 33.92615 95 THR B O 1
ATOM 2611 N N . ILE B 1 96 ? -11.85600 45.83900 3.00800 1.000 31.09284 96 ILE B N 1
ATOM 2612 C CA . ILE B 1 96 ? -11.55900 46.58700 4.22400 1.000 33.67779 96 ILE B CA 1
ATOM 2613 C C . ILE B 1 96 ? -10.05000 46.68500 4.42500 1.000 34.25388 96 ILE B C 1
ATOM 2614 O O . ILE B 1 96 ? -9.52900 47.74400 4.79500 1.000 35.97247 96 ILE B O 1
ATOM 2619 N N . SER B 1 97 ? -9.31900 45.59600 4.15400 1.000 31.54821 97 SER B N 1
ATOM 2620 C CA . SER B 1 97 ? -7.86600 45.62400 4.31600 1.000 39.66194 97 SER B CA 1
ATOM 2621 C C . SER B 1 97 ? -7.23000 46.68800 3.42900 1.000 38.93954 97 SER B C 1
ATOM 2622 O O . SER B 1 97 ? -6.36300 47.44800 3.87600 1.000 38.17206 97 SER B O 1
ATOM 2625 N N . ARG B 1 98 ? -7.65700 46.76200 2.17000 1.000 37.10332 98 ARG B N 1
ATOM 2626 C CA . ARG B 1 98 ? -7.09100 47.75100 1.26300 1.000 37.58573 98 ARG B CA 1
ATOM 2627 C C . ARG B 1 98 ? -7.43900 49.16700 1.70100 1.000 40.85973 98 ARG B C 1
ATOM 2628 O O . ARG B 1 98 ? -6.59900 50.07200 1.62900 1.000 39.20916 98 ARG B O 1
ATOM 2636 N N . TRP B 1 99 ? -8.66700 49.37700 2.17500 1.000 35.40550 99 TRP B N 1
ATOM 2637 C CA . TRP B 1 99 ? -9.08100 50.72400 2.53900 1.000 37.43396 99 TRP B CA 1
ATOM 2638 C C . TRP B 1 99 ? -8.47600 51.16400 3.86700 1.000 38.09692 99 TRP B C 1
ATOM 2639 O O . TRP B 1 99 ? -8.19100 52.35100 4.04400 1.000 34.13084 99 TRP B O 1
ATOM 2650 N N . VAL B 1 100 ? -8.27100 50.23700 4.80600 1.000 34.87348 100 VAL B N 1
ATOM 2651 C CA . VAL B 1 100 ? -7.50000 50.56700 6.00200 1.000 42.03334 100 VAL B CA 1
ATOM 2652 C C . VAL B 1 100 ? -6.06900 50.90600 5.61600 1.000 40.72302 100 VAL B C 1
ATOM 2653 O O . VAL B 1 100 ? -5.47400 51.86300 6.12800 1.000 38.33321 100 VAL B O 1
ATOM 2657 N N . GLU B 1 101 ? -5.51000 50.13700 4.68300 1.000 39.50482 101 GLU B N 1
ATOM 2658 C CA . GLU B 1 101 ? -4.15700 50.37200 4.19200 1.000 39.60885 101 GLU B CA 1
ATOM 2659 C C . GLU B 1 101 ? -4.01000 51.77500 3.61400 1.000 44.14655 101 GLU B C 1
ATOM 2660 O O . GLU B 1 101 ? -3.03700 52.48300 3.90200 1.000 35.86602 101 GLU B O 1
ATOM 2666 N N . GLU B 1 102 ? -4.96300 52.19000 2.77700 1.000 43.22199 102 GLU B N 1
ATOM 2667 C CA . GLU B 1 102 ? -4.86400 53.50400 2.15300 1.000 41.39228 102 GLU B CA 1
ATOM 2668 C C . GLU B 1 102 ? -5.03000 54.61000 3.18500 1.000 39.27618 102 GLU B C 1
ATOM 2669 O O . GLU B 1 102 ? -4.29000 55.60200 3.16700 1.000 41.25148 102 GLU B O 1
ATOM 2675 N N . SER B 1 103 ? -5.99600 54.44700 4.09500 1.000 34.08045 103 SER B N 1
ATOM 2676 C CA . SER B 1 103 ? -6.19400 55.41500 5.17100 1.000 39.35731 103 SER B CA 1
ATOM 2677 C C . SER B 1 103 ? -4.93300 55.58900 6.01000 1.000 44.26460 103 SER B C 1
ATOM 2678 O O . SER B 1 103 ? -4.56500 56.71700 6.36100 1.000 45.76955 103 SER B O 1
ATOM 2681 N N . LEU B 1 104 ? -4.25700 54.48800 6.34500 1.000 40.84199 104 LEU B N 1
ATOM 2682 C CA . LEU B 1 104 ? -3.01500 54.59900 7.10100 1.000 40.51514 104 LEU B CA 1
ATOM 2683 C C . LEU B 1 104 ? -1.94800 55.33100 6.29700 1.000 42.81507 104 LEU B C 1
ATOM 2684 O O . LEU B 1 104 ? -1.17400 56.11900 6.85200 1.000 43.86286 104 LEU B O 1
ATOM 2689 N N . ALA B 1 105 ? -1.89700 55.09300 4.98400 1.000 37.29783 105 ALA B N 1
ATOM 2690 C CA . ALA B 1 105 ? -0.91000 55.77100 4.15000 1.000 39.58971 105 ALA B CA 1
ATOM 2691 C C . ALA B 1 105 ? -1.20000 57.26300 4.04300 1.000 41.24805 105 ALA B C 1
ATOM 2692 O O . ALA B 1 105 ? -0.27400 58.08200 4.06600 1.000 45.16576 105 ALA B O 1
ATOM 2694 N N . VAL B 1 106 ? -2.47500 57.63700 3.91600 1.000 40.81616 106 VAL B N 1
ATOM 2695 C CA . VAL B 1 106 ? -2.81900 59.05500 3.84800 1.000 44.20275 106 VAL B CA 1
ATOM 2696 C C . VAL B 1 106 ? -2.49500 59.73800 5.16600 1.000 50.25743 106 VAL B C 1
ATOM 2697 O O . VAL B 1 106 ? -1.99800 60.87100 5.19400 1.000 48.15242 106 VAL B O 1
ATOM 2701 N N . ILE B 1 107 ? -2.76800 59.05500 6.27900 1.000 44.10695 107 ILE B N 1
ATOM 2702 C CA . ILE B 1 107 ? -2.44000 59.60100 7.59100 1.000 52.95230 107 ILE B CA 1
ATOM 2703 C C . ILE B 1 107 ? -0.93400 59.77500 7.73600 1.000 54.46729 107 ILE B C 1
ATOM 2704 O O . ILE B 1 107 ? -0.45700 60.80000 8.23900 1.000 49.65208 107 ILE B O 1
ATOM 2709 N N . ASP B 1 108 ? -0.15900 58.77900 7.29900 1.000 46.67895 108 ASP B N 1
ATOM 2710 C CA . ASP B 1 108 ? 1.28900 58.86100 7.45200 1.000 54.15526 108 ASP B CA 1
ATOM 2711 C C . ASP B 1 108 ? 1.88300 59.94300 6.56300 1.000 54.48909 108 ASP B C 1
ATOM 2712 O O . ASP B 1 108 ? 2.92900 60.51200 6.89800 1.000 60.32009 108 ASP B O 1
ATOM 2717 N N . HIS B 1 109 ? 1.23000 60.25800 5.44400 1.000 51.55585 109 HIS B N 1
ATOM 2718 C CA . HIS B 1 109 ? 1.77900 61.24600 4.52800 1.000 57.69221 109 HIS B CA 1
ATOM 2719 C C . HIS B 1 109 ? 1.37700 62.66900 4.89500 1.000 58.46546 109 HIS B C 1
ATOM 2720 O O . HIS B 1 109 ? 2.16300 63.60500 4.70700 1.000 56.52919 109 HIS B O 1
ATOM 2727 N N . ALA B 1 110 ? 0.17700 62.85300 5.42100 1.000 57.22749 110 ALA B N 1
ATOM 2728 C CA . ALA B 1 110 ? -0.36700 64.18900 5.62300 1.000 64.66177 110 ALA B CA 1
ATOM 2729 C C . ALA B 1 110 ? -0.73400 64.48600 7.06500 1.000 69.88782 110 ALA B C 1
ATOM 2730 O O . ALA B 1 110 ? -0.43100 65.57700 7.56100 1.000 81.31362 110 ALA B O 1
ATOM 2732 N N . ALA B 1 111 ? -1.37700 63.54500 7.75300 1.000 93.67267 111 ALA B N 1
ATOM 2733 C CA . ALA B 1 111 ? -1.87400 63.79000 9.09900 1.000 100.71641 111 ALA B CA 1
ATOM 2734 C C . ALA B 1 111 ? -0.72300 64.00900 10.07000 1.000 107.97897 111 ALA B C 1
ATOM 2735 O O . ALA B 1 111 ? -0.22400 63.05900 10.68500 1.000 106.99363 111 ALA B O 1
ATOM 2737 N N . THR B 1 112 ? -0.29600 65.26300 10.20500 1.000 106.75748 112 THR B N 1
ATOM 2738 C CA . THR B 1 112 ? 0.82800 65.62200 11.05900 1.000 110.15069 112 THR B CA 1
ATOM 2739 C C . THR B 1 112 ? 0.35400 65.81000 12.49800 1.000 114.64935 112 THR B C 1
ATOM 2740 O O . THR B 1 112 ? -0.68300 66.43800 12.74200 1.000 111.36048 112 THR B O 1
ATOM 2744 N N . GLY B 1 113 ? 1.11400 65.25800 13.43900 1.000 94.92542 113 GLY B N 1
ATOM 2745 C CA . GLY B 1 113 ? 0.86600 65.43500 14.85700 1.000 85.21404 113 GLY B CA 1
ATOM 2746 C C . GLY B 1 113 ? -0.38700 64.81300 15.42500 1.000 77.20226 113 GLY B C 1
ATOM 2747 O O . GLY B 1 113 ? -0.67400 63.63800 15.18100 1.000 79.64625 113 GLY B O 1
ATOM 2748 N N . ARG B 1 114 ? -1.14000 65.60100 16.18900 1.000 70.20534 114 ARG B N 1
ATOM 2749 C CA . ARG B 1 114 ? -2.34100 65.08700 16.82900 1.000 68.31599 114 ARG B CA 1
ATOM 2750 C C . ARG B 1 114 ? -3.45800 64.90100 15.81300 1.000 64.76154 114 ARG B C 1
ATOM 2751 O O . ARG B 1 114 ? -3.64400 65.71700 14.90400 1.000 67.55050 114 ARG B O 1
ATOM 2759 N N . MET B 1 115 ? -4.21400 63.82700 15.98900 1.000 58.98085 115 MET B N 1
ATOM 2760 C CA . MET B 1 115 ? -5.24900 63.42900 15.05400 1.000 56.43586 115 MET B CA 1
ATOM 2761 C C . MET B 1 115 ? -6.55700 63.19000 15.78500 1.000 53.89589 115 MET B C 1
ATOM 2762 O O . MET B 1 115 ? -6.57200 62.62400 16.88200 1.000 53.79435 115 MET B O 1
ATOM 2767 N N . ILE B 1 116 ? -7.65000 63.61500 15.16100 1.000 50.63009 116 ILE B N 1
ATOM 2768 C CA . ILE B 1 116 ? -8.99300 63.20500 15.53800 1.000 45.78092 116 ILE B CA 1
ATOM 2769 C C . ILE B 1 116 ? -9.61200 62.59500 14.28900 1.000 40.53972 116 ILE B C 1
ATOM 2770 O O . ILE B 1 116 ? -9.88500 63.31000 13.31800 1.000 38.25465 116 ILE B O 1
ATOM 2775 N N . LEU B 1 117 ? -9.79800 61.27600 14.29500 1.000 40.66912 117 LEU B N 1
ATOM 2776 C CA . LEU B 1 117 ? -10.44200 60.59300 13.18300 1.000 42.14404 117 LEU B CA 1
ATOM 2777 C C . LEU B 1 117 ? -11.95600 60.70400 13.30900 1.000 42.11819 117 LEU B C 1
ATOM 2778 O O . LEU B 1 117 ? -12.52000 60.43600 14.37500 1.000 42.92779 117 LEU B O 1
ATOM 2783 N N . ILE B 1 118 ? -12.61200 61.09700 12.22000 1.000 43.00468 118 ILE B N 1
ATOM 2784 C CA . ILE B 1 118 ? -14.06600 61.20800 12.15400 1.000 37.53692 118 ILE B CA 1
ATOM 2785 C C . ILE B 1 118 ? -14.53600 60.21100 11.10200 1.000 37.19171 118 ILE B C 1
ATOM 2786 O O . ILE B 1 118 ? -14.47400 60.48900 9.89800 1.000 41.90607 118 ILE B O 1
ATOM 2791 N N . GLY B 1 119 ? -15.00800 59.05000 11.54700 1.000 39.45982 119 GLY B N 1
ATOM 2792 C CA . GLY B 1 119 ? -15.41800 57.97400 10.66000 1.000 34.02724 119 GLY B CA 1
ATOM 2793 C C . GLY B 1 119 ? -16.93100 57.81900 10.64000 1.000 42.01996 119 GLY B C 1
ATOM 2794 O O . GLY B 1 119 ? -17.57300 57.74100 11.69200 1.000 38.43146 119 GLY B O 1
ATOM 2795 N N . SER B 1 120 ? -17.48100 57.76100 9.42900 1.000 36.64177 120 SER B N 1
ATOM 2796 C CA . SER B 1 120 ? -18.91400 57.61100 9.20300 1.000 38.25097 120 SER B CA 1
ATOM 2797 C C . SER B 1 120 ? -19.20400 56.24200 8.60500 1.000 40.50934 120 SER B C 1
ATOM 2798 O O . SER B 1 120 ? -18.63000 55.87800 7.57200 1.000 39.74493 120 SER B O 1
ATOM 2801 N N . SER B 1 121 ? -20.10000 55.49400 9.25300 1.000 38.60394 121 SER B N 1
ATOM 2802 C CA . SER B 1 121 ? -20.50200 54.16700 8.79900 1.000 37.22423 121 SER B CA 1
ATOM 2803 C C . SER B 1 121 ? -19.28900 53.25500 8.64100 1.000 38.06524 121 SER B C 1
ATOM 2804 O O . SER B 1 121 ? -18.65900 52.89100 9.64000 1.000 40.40767 121 SER B O 1
ATOM 2807 N N . MET B 1 122 ? -18.94800 52.87700 7.40200 1.000 40.67780 122 MET B N 1
ATOM 2808 C CA . MET B 1 122 ? -17.76800 52.04200 7.18700 1.000 38.79576 122 MET B CA 1
ATOM 2809 C C . MET B 1 122 ? -16.49500 52.74300 7.63700 1.000 39.31362 122 MET B C 1
ATOM 2810 O O . MET B 1 122 ? -15.55300 52.08400 8.09000 1.000 38.68434 122 MET B O 1
ATOM 2815 N N . GLY B 1 123 ? -16.44800 54.07200 7.51900 1.000 37.16682 123 GLY B N 1
ATOM 2816 C CA . GLY B 1 123 ? -15.29100 54.80800 8.00100 1.000 37.51539 123 GLY B CA 1
ATOM 2817 C C . GLY B 1 123 ? -15.04600 54.63100 9.48700 1.000 39.98210 123 GLY B C 1
ATOM 2818 O O . GLY B 1 123 ? -13.90400 54.71400 9.94600 1.000 36.89401 123 GLY B O 1
ATOM 2819 N N . ALA B 1 124 ? -16.10800 54.38800 10.26100 1.000 36.23466 124 ALA B N 1
ATOM 2820 C CA . ALA B 1 124 ? -15.92500 54.13200 11.68700 1.000 37.75330 124 ALA B CA 1
ATOM 2821 C C . ALA B 1 124 ? -15.21800 52.80200 11.91600 1.000 35.79470 124 ALA B C 1
ATOM 2822 O O . ALA B 1 124 ? -14.39600 52.67600 12.83100 1.000 35.71134 124 ALA B O 1
ATOM 2824 N N . TRP B 1 125 ? -15.53300 51.79700 11.09400 1.000 37.23870 125 TRP B N 1
ATOM 2825 C CA . TRP B 1 125 ? -14.79100 50.54000 11.12900 1.000 35.27622 125 TRP B CA 1
ATOM 2826 C C . TRP B 1 125 ? -13.32100 50.76500 10.79700 1.000 37.54179 125 TRP B C 1
ATOM 2827 O O . TRP B 1 125 ? -12.43400 50.17900 11.43100 1.000 34.28396 125 TRP B O 1
ATOM 2838 N N . VAL B 1 126 ? -13.04600 51.61200 9.80200 1.000 33.61708 126 VAL B N 1
ATOM 2839 C CA . VAL B 1 126 ? -11.66600 51.91200 9.44000 1.000 37.28918 126 VAL B CA 1
ATOM 2840 C C . VAL B 1 126 ? -10.97900 52.66800 10.56500 1.000 39.80489 126 VAL B C 1
ATOM 2841 O O . VAL B 1 126 ? -9.82100 52.39000 10.90300 1.000 39.51848 126 VAL B O 1
ATOM 2845 N N . ALA B 1 127 ? -11.68100 53.63400 11.16400 1.000 33.86196 127 ALA B N 1
ATOM 2846 C CA . ALA B 1 127 ? -11.10400 54.40500 12.25800 1.000 35.64745 127 ALA B CA 1
ATOM 2847 C C . ALA B 1 127 ? -10.76400 53.51300 13.44400 1.000 40.52771 127 ALA B C 1
ATOM 2848 O O . ALA B 1 127 ? -9.72900 53.69900 14.09500 1.000 38.38735 127 ALA B O 1
ATOM 2850 N N . LEU B 1 128 ? -11.62100 52.53700 13.74600 1.000 34.02364 128 LEU B N 1
ATOM 2851 C CA . LEU B 1 128 ? -11.30600 51.64400 14.85300 1.000 35.45996 128 LEU B CA 1
ATOM 2852 C C . LEU B 1 128 ? -10.10900 50.76200 14.52300 1.000 37.60633 128 LEU B C 1
ATOM 2853 O O . LEU B 1 128 ? -9.28300 50.48400 15.40000 1.000 41.78643 128 LEU B O 1
ATOM 2858 N N . ARG B 1 129 ? -9.98000 50.33300 13.26400 1.000 36.82553 129 ARG B N 1
ATOM 2859 C CA . ARG B 1 129 ? -8.79400 49.58000 12.86900 1.000 39.19351 129 ARG B CA 1
ATOM 2860 C C . ARG B 1 129 ? -7.54900 50.45300 12.93500 1.000 39.24801 129 ARG B C 1
ATOM 2861 O O . ARG B 1 129 ? -6.48900 49.99900 13.38300 1.000 40.59845 129 ARG B O 1
ATOM 2869 N N . LEU B 1 130 ? -7.65900 51.71000 12.50200 1.000 34.56097 130 LEU B N 1
ATOM 2870 C CA . LEU B 1 130 ? -6.52400 52.62200 12.58600 1.000 40.54792 130 LEU B CA 1
ATOM 2871 C C . LEU B 1 130 ? -6.14000 52.89300 14.03400 1.000 43.58482 130 LEU B C 1
ATOM 2872 O O . LEU B 1 130 ? -4.95000 52.92600 14.36900 1.000 44.09319 130 LEU B O 1
ATOM 2877 N N . ALA B 1 131 ? -7.13200 53.08900 14.90600 1.000 40.92231 131 ALA B N 1
ATOM 2878 C CA . ALA B 1 131 ? -6.84000 53.31600 16.31700 1.000 40.61052 131 ALA B 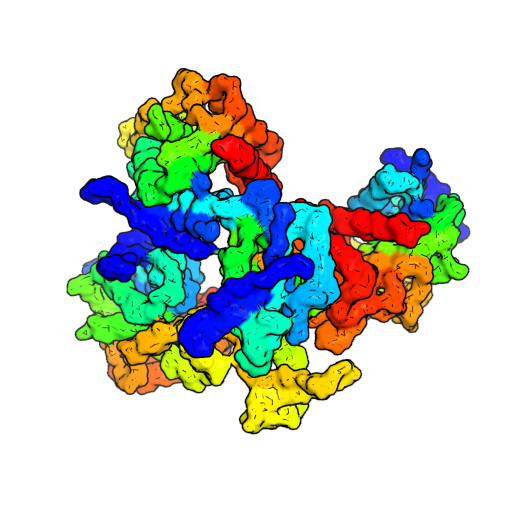CA 1
ATOM 2879 C C . ALA B 1 131 ? -6.04600 52.15900 16.90500 1.000 50.50355 131 ALA B C 1
ATOM 2880 O O . ALA B 1 131 ? -5.13200 52.36900 17.71300 1.000 55.96267 131 ALA B O 1
ATOM 2882 N N . GLU B 1 132 ? -6.36900 50.93000 16.50000 1.000 47.28678 132 GLU B N 1
ATOM 2883 C CA . GLU B 1 132 ? -5.62700 49.77500 16.98900 1.000 50.36620 132 GLU B CA 1
ATOM 2884 C C . GLU B 1 132 ? -4.20000 49.78000 16.45900 1.000 50.83525 132 GLU B C 1
ATOM 2885 O O . GLU B 1 132 ? -3.25800 49.45100 17.19100 1.000 55.94328 132 GLU B O 1
ATOM 2891 N N . LYS B 1 133 ? -4.01800 50.17700 15.19800 1.000 45.19208 133 LYS B N 1
ATOM 2892 C CA . LYS B 1 133 ? -2.69100 50.15500 14.60100 1.000 44.43167 133 LYS B CA 1
ATOM 2893 C C . LYS B 1 133 ? -1.83900 51.33400 15.05100 1.000 54.00182 133 LYS B C 1
ATOM 2894 O O . LYS B 1 133 ? -0.61200 51.21600 15.11100 1.000 52.45978 133 LYS B O 1
ATOM 2900 N N . LEU B 1 134 ? -2.45700 52.46900 15.37800 1.000 55.11792 134 LEU B N 1
ATOM 2901 C CA . LEU B 1 134 ? -1.72400 53.64300 15.82800 1.000 48.57389 134 LEU B CA 1
ATOM 2902 C C . LEU B 1 134 ? -1.49500 53.65400 17.33600 1.000 59.29576 134 LEU B C 1
ATOM 2903 O O . LEU B 1 134 ? -1.10500 54.68900 17.88900 1.000 50.84095 134 LEU B O 1
ATOM 2908 N N . LYS B 1 135 ? -1.71400 52.53000 18.00800 1.000 66.22949 135 LYS B N 1
ATOM 2909 C CA . LYS B 1 135 ? -1.50700 52.45500 19.44800 1.000 63.81170 135 LYS B CA 1
ATOM 2910 C C . LYS B 1 135 ? -0.42200 51.43900 19.78500 1.000 62.74810 135 LYS B C 1
ATOM 2911 O O . LYS B 1 135 ? 0.55500 51.76400 20.45900 1.000 75.76886 135 LYS B O 1
ATOM 2917 N N . GLY B 1 146 ? 1.25900 60.48000 13.31100 1.000 71.32236 146 GLY B N 1
ATOM 2918 C CA . GLY B 1 146 ? 1.24300 61.02300 14.65900 1.000 73.62910 146 GLY B CA 1
ATOM 2919 C C . GLY B 1 146 ? 0.67500 60.07300 15.69900 1.000 77.26592 146 GLY B C 1
ATOM 2920 O O . GLY B 1 146 ? 1.15900 58.94700 15.84800 1.000 90.47852 146 GLY B O 1
ATOM 2921 N N . ARG B 1 147 ? -0.34400 60.52700 16.42800 1.000 62.19686 147 ARG B N 1
ATOM 2922 C CA . ARG B 1 147 ? -0.99300 59.70500 17.44300 1.000 66.68958 147 ARG B CA 1
ATOM 2923 C C . ARG B 1 147 ? -2.43600 60.17600 17.60700 1.000 62.32151 147 ARG B C 1
ATOM 2924 O O . ARG B 1 147 ? -2.74200 61.35500 17.41200 1.000 58.13841 147 ARG B O 1
ATOM 2932 N N . LEU B 1 148 ? -3.32500 59.23600 17.93300 1.000 59.61444 148 LEU B N 1
ATOM 2933 C CA . LEU B 1 148 ? -4.75000 59.53300 18.03900 1.000 52.48384 148 LEU B CA 1
ATOM 2934 C C . LEU B 1 148 ? -5.11000 60.11600 19.39500 1.000 48.84397 148 LEU B C 1
ATOM 2935 O O . LEU B 1 148 ? -4.73500 59.57700 20.44100 1.000 61.78573 148 LEU B O 1
ATOM 2940 N N . CYS B 1 149 ? -5.88100 61.20700 19.37600 1.000 43.72089 149 CYS B N 1
ATOM 2941 C CA . CYS B 1 149 ? -6.34200 61.81600 20.61700 1.000 57.02696 149 CYS B CA 1
ATOM 2942 C C . CYS B 1 149 ? -7.86000 61.94200 20.67900 1.000 45.67892 149 CYS B C 1
ATOM 2943 O O . CYS B 1 149 ? -8.37700 62.59400 21.59700 1.000 50.74610 149 CYS B O 1
ATOM 2946 N N . GLY B 1 150 ? -8.58300 61.33200 19.73800 1.000 44.38278 150 GLY B N 1
ATOM 2947 C CA . GLY B 1 150 ? -10.03400 61.33800 19.75000 1.000 41.86606 150 GLY B CA 1
ATOM 2948 C C . GLY B 1 150 ? -10.64000 60.61500 18.56500 1.000 44.96865 150 GLY B C 1
ATOM 2949 O O . GLY B 1 150 ? -10.05700 60.59800 17.47600 1.000 48.76166 150 GLY B O 1
ATOM 2950 N N . LEU B 1 151 ? -11.80500 60.00500 18.77100 1.000 39.45067 151 LEU B N 1
ATOM 2951 C CA . LEU B 1 151 ? -12.56100 59.34800 17.71200 1.000 42.07239 151 LEU B CA 1
ATOM 2952 C C . LEU B 1 151 ? -13.99500 59.85300 17.75900 1.000 41.96045 151 LEU B C 1
ATOM 2953 O O . LEU B 1 151 ? -14.64400 59.78600 18.81000 1.000 45.04256 151 LEU B O 1
ATOM 2958 N N . VAL B 1 152 ? -14.48000 60.36500 16.63300 1.000 40.03670 152 VAL B N 1
ATOM 2959 C CA . VAL B 1 152 ? -15.88100 60.73000 16.44800 1.000 43.00027 152 VAL B CA 1
ATOM 2960 C C . VAL B 1 152 ? -16.44800 59.75200 15.43000 1.000 40.38774 152 VAL B C 1
ATOM 2961 O O . VAL B 1 152 ? -16.01800 59.74000 14.27000 1.000 40.72286 152 VAL B O 1
ATOM 2965 N N . LEU B 1 153 ? -17.39700 58.92000 15.84600 1.000 41.45890 153 LEU B N 1
ATOM 2966 C CA . LEU B 1 153 ? -17.96800 57.90300 14.96900 1.000 36.37845 153 LEU B CA 1
ATOM 2967 C C . LEU B 1 153 ? -19.41800 58.27500 14.67600 1.000 41.33882 153 LEU B C 1
ATOM 2968 O O . LEU B 1 153 ? -20.22800 58.40600 15.60000 1.000 42.23926 153 LEU B O 1
ATOM 2973 N N . ILE B 1 154 ? -19.73700 58.46000 13.39600 1.000 36.98503 154 ILE B N 1
ATOM 2974 C CA . ILE B 1 154 ? -21.08600 58.79600 12.95200 1.000 37.23853 154 ILE B CA 1
ATOM 2975 C C . ILE B 1 154 ? -21.70100 57.54300 12.35000 1.000 33.71606 154 ILE B C 1
ATOM 2976 O O . ILE B 1 154 ? -21.14500 56.96400 11.41100 1.000 34.38556 154 ILE B O 1
ATOM 2981 N N . ALA B 1 155 ? -22.84000 57.12300 12.89600 1.000 36.71865 155 ALA B N 1
ATOM 2982 C CA . ALA B 1 155 ? -23.55000 55.93200 12.44400 1.000 40.60798 155 ALA B CA 1
ATOM 2983 C C . ALA B 1 155 ? -22.59400 54.74700 12.28400 1.000 36.90278 155 ALA B C 1
ATOM 2984 O O . ALA B 1 155 ? -22.48500 54.17500 11.19200 1.000 38.22496 155 ALA B O 1
ATOM 2986 N N . PRO B 1 156 ? -21.89000 54.35700 13.34500 1.000 34.14796 156 PRO B N 1
ATOM 2987 C CA . PRO B 1 156 ? -20.78200 53.40900 13.18500 1.000 35.76263 156 PRO B CA 1
ATOM 2988 C C . PRO B 1 156 ? -21.25900 52.04800 12.70200 1.000 38.21438 156 PRO B C 1
ATOM 2989 O O . PRO B 1 156 ? -22.25300 51.50700 13.18900 1.000 46.96763 156 PRO B O 1
ATOM 2993 N N . ALA B 1 157 ? -20.53300 51.49000 11.73600 1.000 37.61434 157 ALA B N 1
ATOM 2994 C CA . ALA B 1 157 ? -20.84700 50.17200 11.18400 1.000 44.92151 157 ALA B CA 1
ATOM 2995 C C . ALA B 1 157 ? -19.62900 49.25200 11.22900 1.000 39.49000 157 ALA B C 1
ATOM 2996 O O . ALA B 1 157 ? -19.19400 48.73000 10.19700 1.000 37.58248 157 ALA B O 1
ATOM 2998 N N . PRO B 1 158 ? -19.06800 48.99700 12.41500 1.000 37.57340 158 PRO B N 1
ATOM 2999 C CA . PRO B 1 158 ? -17.95800 48.04100 12.48500 1.000 41.11366 158 PRO B CA 1
ATOM 3000 C C . PRO B 1 158 ? -18.44400 46.63200 12.19800 1.000 38.29760 158 PRO B C 1
ATOM 3001 O O . PRO B 1 158 ? -19.57000 46.26300 12.54300 1.000 31.60093 158 PRO B O 1
ATOM 3005 N N . ASP B 1 159 ? -17.58500 45.85300 11.53800 1.000 32.54133 159 ASP B N 1
ATOM 3006 C CA . ASP B 1 159 ? -17.84100 44.43900 11.27300 1.000 33.46238 159 ASP B CA 1
ATOM 3007 C C . ASP B 1 159 ? -19.14500 44.22200 10.50900 1.000 32.32726 159 ASP B C 1
ATOM 3008 O O . ASP B 1 159 ? -19.76600 43.16300 10.62500 1.000 34.66718 159 ASP B O 1
ATOM 3013 N N . PHE B 1 160 ? -19.56300 45.20800 9.70700 1.000 33.10987 160 PHE B N 1
ATOM 3014 C CA . PHE B 1 160 ? -20.88400 45.13800 9.08700 1.000 36.63927 160 PHE B CA 1
ATOM 3015 C C . PHE B 1 160 ? -21.02500 43.96000 8.13100 1.000 35.65507 160 PHE B C 1
ATOM 3016 O O . PHE B 1 160 ? -22.15600 43.54100 7.85500 1.000 38.45367 160 PHE B O 1
ATOM 3024 N N . THR B 1 161 ? -19.91300 43.41900 7.62500 1.000 29.19944 161 THR B N 1
ATOM 3025 C CA . THR B 1 161 ? -19.98400 42.23000 6.78200 1.000 33.66140 161 THR B CA 1
ATOM 3026 C C . THR B 1 161 ? -20.44500 41.02200 7.58800 1.000 32.89453 161 THR B C 1
ATOM 3027 O O . THR B 1 161 ? -21.33100 40.27600 7.15900 1.000 36.73755 161 THR B O 1
ATOM 3031 N N . ALA B 1 162 ? -19.84900 40.80700 8.75900 1.000 30.86331 162 ALA B N 1
ATOM 3032 C CA . ALA B 1 162 ? -20.20000 39.64400 9.56200 1.000 38.24968 162 ALA B CA 1
ATOM 3033 C C . ALA B 1 162 ? -21.41600 39.87900 10.44700 1.000 40.43034 162 ALA B C 1
ATOM 3034 O O . ALA B 1 162 ? -22.16100 38.93200 10.72700 1.000 37.37086 162 ALA B O 1
ATOM 3036 N N . GLU B 1 163 ? -21.65200 41.12000 10.87600 1.000 37.37015 163 GLU B N 1
ATOM 3037 C CA . GLU B 1 163 ? -22.73700 41.40700 11.80800 1.000 38.66348 163 GLU B CA 1
ATOM 3038 C C . GLU B 1 163 ? -24.04900 41.76300 11.12100 1.000 38.81782 163 GLU B C 1
ATOM 3039 O O . GLU B 1 163 ? -25.11800 41.42200 11.63800 1.000 35.72913 163 GLU B O 1
ATOM 3045 N N . LEU B 1 164 ? -24.00400 42.43500 9.97200 1.000 39.61233 164 LEU B N 1
ATOM 3046 C CA . LEU B 1 164 ? -25.21400 42.92600 9.32000 1.000 37.36726 164 LEU B CA 1
ATOM 3047 C C . LEU B 1 164 ? -25.51600 42.25300 7.99300 1.000 39.12714 164 LEU B C 1
ATOM 3048 O O . LEU B 1 164 ? -26.68400 42.00900 7.68700 1.000 37.57680 164 LEU B O 1
ATOM 3053 N N . ILE B 1 165 ? -24.50300 41.94700 7.18600 1.000 41.02307 165 ILE B N 1
ATOM 3054 C CA . ILE B 1 165 ? -24.76000 41.32100 5.89400 1.000 38.94923 165 ILE B CA 1
ATOM 3055 C C . ILE B 1 165 ? -24.95400 39.81800 6.05400 1.000 38.48383 165 ILE B C 1
ATOM 3056 O O . ILE B 1 165 ? -26.01900 39.27900 5.73000 1.000 39.86550 165 ILE B O 1
ATOM 3061 N N . GLU B 1 166 ? -23.93200 39.12800 6.57300 1.000 35.25292 166 GLU B N 1
ATOM 3062 C CA . GLU B 1 166 ? -23.96300 37.66700 6.63900 1.000 37.51069 166 GLU B CA 1
ATOM 3063 C C . GLU B 1 166 ? -25.20200 37.11300 7.33300 1.000 43.83040 166 GLU B C 1
ATOM 3064 O O . GLU B 1 166 ? -25.83000 36.19800 6.77200 1.000 39.45346 166 GLU B O 1
ATOM 3070 N N . PRO B 1 167 ? -25.62100 37.59500 8.51300 1.000 41.39224 167 PRO B N 1
ATOM 3071 C CA . PRO B 1 167 ? -26.81000 37.00200 9.14500 1.000 43.49307 167 PRO B CA 1
ATOM 3072 C C . PRO B 1 167 ? -28.08900 37.19900 8.34800 1.000 41.78935 167 PRO B C 1
ATOM 3073 O O . PRO B 1 167 ? -29.05900 36.47500 8.59300 1.000 38.78855 167 PRO B O 1
ATOM 3077 N N . ASN B 1 168 ? -28.13600 38.14700 7.41300 1.000 43.16314 168 ASN B N 1
ATOM 3078 C CA . ASN B 1 168 ? -29.35100 38.40800 6.65000 1.000 44.27106 168 ASN B CA 1
ATOM 3079 C C . ASN B 1 168 ? -29.24200 37.96100 5.20100 1.000 42.15237 168 ASN B C 1
ATOM 3080 O O . ASN B 1 168 ? -30.08400 38.34100 4.37900 1.000 43.14667 168 ASN B O 1
ATOM 3085 N N . LEU B 1 169 ? -28.23900 37.15500 4.87000 1.000 37.32052 169 LEU B N 1
ATOM 3086 C CA . LEU B 1 169 ? -28.11100 36.64600 3.51400 1.000 41.21108 169 LEU B CA 1
ATOM 3087 C C . LEU B 1 169 ? -29.22400 35.65000 3.22200 1.000 40.81247 169 LEU B C 1
ATOM 3088 O O . LEU B 1 169 ? -29.45900 34.71500 3.99400 1.000 38.06183 169 LEU B O 1
ATOM 3093 N N . THR B 1 170 ? -29.91500 35.85400 2.11000 1.000 37.28016 170 THR B N 1
ATOM 3094 C CA . THR B 1 170 ? -30.86800 34.86400 1.65100 1.000 41.80324 170 THR B CA 1
ATOM 3095 C C . THR B 1 170 ? -30.13300 33.68600 1.02000 1.000 38.97910 170 THR B C 1
ATOM 3096 O O . THR B 1 170 ? -28.92100 33.72700 0.78800 1.000 40.37355 170 THR B O 1
ATOM 3100 N N . GLU B 1 171 ? -30.88100 32.61400 0.75400 1.000 39.57996 171 GLU B N 1
ATOM 3101 C CA . GLU B 1 171 ? -30.30100 31.47300 0.05200 1.000 38.12833 171 GLU B CA 1
ATOM 3102 C C . GLU B 1 171 ? -29.79400 31.88100 -1.32800 1.000 40.38409 171 GLU B C 1
ATOM 3103 O O . GLU B 1 171 ? -28.73900 31.41100 -1.77500 1.000 37.82086 171 GLU B O 1
ATOM 3109 N N . ALA B 1 172 ? -30.52800 32.76200 -2.01400 1.000 32.15008 172 ALA B N 1
ATOM 3110 C CA . ALA B 1 172 ? -30.11000 33.20900 -3.33900 1.000 34.41391 172 ALA B CA 1
ATOM 3111 C C . ALA B 1 172 ? -28.82500 34.02300 -3.27200 1.000 41.37035 172 ALA B C 1
ATOM 3112 O O . ALA B 1 172 ? -27.96700 33.91100 -4.15500 1.000 35.29402 172 ALA B O 1
ATOM 3114 N N . GLU B 1 173 ? -28.68500 34.86200 -2.24200 1.000 39.93549 173 GLU B N 1
ATOM 3115 C CA . GLU B 1 173 ? -27.48100 35.67500 -2.11500 1.000 38.86778 173 GLU B CA 1
ATOM 3116 C C . GLU B 1 173 ? -26.27200 34.81700 -1.75900 1.000 40.48056 173 GLU B C 1
ATOM 3117 O O . GLU B 1 173 ? -25.15900 35.08100 -2.23000 1.000 37.39415 173 GLU B O 1
ATOM 3123 N N . ARG B 1 174 ? -26.46700 33.78000 -0.93400 1.000 37.85364 174 ARG B N 1
ATOM 3124 C CA . ARG B 1 174 ? -25.36800 32.85800 -0.64900 1.000 39.29828 174 ARG B CA 1
ATOM 3125 C C . ARG B 1 174 ? -24.97300 32.08500 -1.89800 1.000 40.36338 174 ARG B C 1
ATOM 3126 O O . ARG B 1 174 ? -23.78500 31.83400 -2.13500 1.000 38.61318 174 ARG B O 1
ATOM 3134 N N . THR B 1 175 ? -25.95700 31.70600 -2.71200 1.000 37.35480 175 THR B N 1
ATOM 3135 C CA . THR B 1 175 ? -25.66400 30.99000 -3.94600 1.000 36.89744 175 THR B CA 1
ATOM 3136 C C . THR B 1 175 ? -24.90200 31.87200 -4.92900 1.000 36.24312 175 THR B C 1
ATOM 3137 O O . THR B 1 175 ? -23.90400 31.44000 -5.51800 1.000 36.76575 175 THR B O 1
ATOM 3141 N N . SER B 1 176 ? -25.34400 33.11700 -5.11700 1.000 34.81894 176 SER B N 1
ATOM 3142 C CA . SER B 1 176 ? -24.64900 33.97100 -6.07400 1.000 41.89744 176 SER B CA 1
ATOM 3143 C C . SER B 1 176 ? -23.25900 34.34400 -5.57700 1.000 40.58677 176 SER B C 1
ATOM 3144 O O . SER B 1 176 ? -22.35000 34.56000 -6.38700 1.000 44.07675 176 SER B O 1
ATOM 3147 N N . LEU B 1 177 ? -23.06800 34.41100 -4.25900 1.000 38.73327 177 LEU B N 1
ATOM 3148 C CA . LEU B 1 177 ? -21.72200 34.58500 -3.72800 1.000 40.15650 177 LEU B CA 1
ATOM 3149 C C . LEU B 1 177 ? -20.83000 33.40900 -4.11500 1.000 42.58913 177 LEU B C 1
ATOM 3150 O O . LEU B 1 177 ? -19.67200 33.60000 -4.50500 1.000 37.40138 177 LEU B O 1
ATOM 3155 N N . ALA B 1 178 ? -21.36400 32.18600 -4.03800 1.000 42.19396 178 ALA B N 1
ATOM 3156 C CA . ALA B 1 178 ? -20.59100 30.99900 -4.39300 1.000 40.44029 178 ALA B CA 1
ATOM 3157 C C . ALA B 1 178 ? -20.44500 30.84000 -5.90400 1.000 41.80622 178 ALA B C 1
ATOM 3158 O O . ALA B 1 178 ? -19.39100 30.40700 -6.38400 1.000 41.18769 178 ALA B O 1
ATOM 3160 N N . GLU B 1 179 ? -21.48900 31.17400 -6.66600 1.000 38.77001 179 GLU B N 1
ATOM 3161 C CA . GLU B 1 179 ? -21.45500 30.97400 -8.11300 1.000 40.80317 179 GLU B CA 1
ATOM 3162 C C . GLU B 1 179 ? -20.69100 32.08900 -8.81800 1.000 41.91908 179 GLU B C 1
ATOM 3163 O O . GLU B 1 179 ? -19.90000 31.82100 -9.73000 1.000 39.16048 179 GLU B O 1
ATOM 3169 N N . ARG B 1 180 ? -20.91200 33.34300 -8.40500 1.000 41.35524 180 ARG B N 1
ATOM 3170 C CA . ARG B 1 180 ? -20.39900 34.50600 -9.11500 1.000 40.36169 180 ARG B CA 1
ATOM 3171 C C . ARG B 1 180 ? -19.42500 35.36400 -8.31300 1.000 36.16097 180 ARG B C 1
ATOM 3172 O O . ARG B 1 180 ? -18.81200 36.26700 -8.89400 1.000 34.73735 180 ARG B O 1
ATOM 3180 N N . GLY B 1 181 ? -19.26600 35.13000 -7.01200 1.000 40.73791 181 GLY B N 1
ATOM 3181 C CA . GLY B 1 181 ? -18.35500 35.93600 -6.22000 1.000 37.21234 181 GLY B CA 1
ATOM 3182 C C . GLY B 1 181 ? -18.90300 37.26200 -5.74100 1.000 35.48192 181 GLY B C 1
ATOM 3183 O O . GLY B 1 181 ? -18.12800 38.09900 -5.26500 1.000 35.07289 181 GLY B O 1
ATOM 3184 N N . TYR B 1 182 ? -20.20900 37.48100 -5.84600 1.000 39.20370 182 TYR B N 1
ATOM 3185 C CA . TYR B 1 182 ? -20.82700 38.72500 -5.40200 1.000 40.50109 182 TYR B CA 1
ATOM 3186 C C . TYR B 1 182 ? -22.33700 38.53900 -5.44300 1.000 36.12397 182 TYR B C 1
ATOM 3187 O O . TYR B 1 182 ? -22.84900 37.59800 -6.05300 1.000 39.93542 182 TYR B O 1
ATOM 3196 N N . PHE B 1 183 ? -23.04400 39.45000 -4.77700 1.000 36.19461 183 PHE B N 1
ATOM 3197 C CA . PHE B 1 183 ? -24.48300 39.59100 -4.94400 1.000 34.84608 183 PHE B CA 1
ATOM 3198 C C . PHE B 1 183 ? -24.80700 41.07700 -5.02000 1.000 39.28135 183 PHE B C 1
ATOM 3199 O O . PHE B 1 183 ? -24.00000 41.92700 -4.63500 1.000 40.14680 183 PHE B O 1
ATOM 3207 N N . GLU B 1 184 ? -25.99600 41.38600 -5.53100 1.000 35.80317 184 GLU B N 1
ATOM 3208 C CA . GLU B 1 184 ? -26.38900 42.75600 -5.82500 1.000 35.58715 184 GLU B CA 1
ATOM 3209 C C . GLU B 1 184 ? -27.60800 43.15600 -5.00200 1.000 39.98145 184 GLU B C 1
ATOM 3210 O O . GLU B 1 184 ? -28.48700 42.33400 -4.71800 1.000 40.19734 184 GLU B O 1
ATOM 3216 N N . GLU B 1 185 ? -27.65200 44.43300 -4.63200 1.000 38.83413 185 GLU B N 1
ATOM 3217 C CA . GLU B 1 185 ? -28.79400 45.03000 -3.93600 1.000 39.41870 185 GLU B CA 1
ATOM 3218 C C . GLU B 1 185 ? -29.31400 46.21200 -4.73800 1.000 39.58722 185 GLU B C 1
ATOM 3219 O O . GLU B 1 185 ? -28.65900 47.27100 -4.75900 1.000 42.85714 185 GLU B O 1
ATOM 3225 N N . PRO B 1 186 ? -30.46500 46.09600 -5.40000 1.000 43.79362 186 PRO B N 1
ATOM 3226 C CA . PRO B 1 186 ? -30.99300 47.23200 -6.16800 1.000 44.11098 186 PRO B CA 1
ATOM 3227 C C . PRO B 1 186 ? -31.16200 48.47300 -5.30600 1.000 44.74678 186 PRO B C 1
ATOM 3228 O O . PRO B 1 186 ? -31.51900 48.39300 -4.13000 1.000 47.19485 186 PRO B O 1
ATOM 3232 N N . SER B 1 187 ? -30.89100 49.62900 -5.90200 1.000 48.47648 187 SER B N 1
ATOM 3233 C CA . SER B 1 187 ? -30.97300 50.90100 -5.19900 1.000 54.56781 187 SER B CA 1
ATOM 3234 C C . SER B 1 187 ? -32.24200 51.63500 -5.60400 1.000 60.46946 187 SER B C 1
ATOM 3235 O O . SER B 1 187 ? -32.59000 51.69400 -6.78700 1.000 62.58739 187 SER B O 1
ATOM 3238 N N . GLU B 1 188 ? -32.93300 52.19100 -4.61800 1.000 63.98157 188 GLU B N 1
ATOM 3239 C CA . GLU B 1 188 ? -34.12600 52.97700 -4.88700 1.000 69.82010 188 GLU B CA 1
ATOM 3240 C C . GLU B 1 188 ? -33.81000 54.43700 -5.17400 1.000 74.28597 188 GLU B C 1
ATOM 3241 O O . GLU B 1 188 ? -34.73600 55.22600 -5.39000 1.000 72.26726 188 GLU B O 1
ATOM 3247 N N . TYR B 1 189 ? -32.53400 54.81400 -5.18800 1.000 72.54856 189 TYR B N 1
ATOM 3248 C CA . TYR B 1 189 ? -32.14000 56.18800 -5.45500 1.000 77.31294 189 TYR B CA 1
ATOM 3249 C C . TYR B 1 189 ? -31.26000 56.34300 -6.68500 1.000 72.93749 189 TYR B C 1
ATOM 3250 O O . TYR B 1 189 ? -31.28000 57.40400 -7.30900 1.000 76.99979 189 TYR B O 1
ATOM 3259 N N . SER B 1 190 ? -30.50200 55.32000 -7.05200 1.000 72.75794 190 SER B N 1
ATOM 3260 C CA . SER B 1 190 ? -29.65800 55.37400 -8.22900 1.000 72.43060 190 SER B CA 1
ATOM 3261 C C . SER B 1 190 ? -29.94500 54.17500 -9.11900 1.000 72.39596 190 SER B C 1
ATOM 3262 O O . SER B 1 190 ? -30.32500 53.10800 -8.62700 1.000 72.98980 190 SER B O 1
ATOM 3265 N N . PRO B 1 191 ? -29.79300 54.32500 -10.43600 1.000 68.37990 191 PRO B N 1
ATOM 3266 C CA . PRO B 1 191 ? -29.96100 53.15700 -11.31100 1.000 63.63612 191 PRO B CA 1
ATOM 3267 C C . PRO B 1 191 ? -28.92200 52.07900 -11.06800 1.000 62.42917 191 PRO B C 1
ATOM 3268 O O . PRO B 1 191 ? -29.18400 50.90400 -11.35100 1.000 55.87410 191 PRO B O 1
ATOM 3272 N N . GLU B 1 192 ? -27.75600 52.43300 -10.54400 1.000 58.33996 192 GLU B N 1
ATOM 3273 C CA . GLU B 1 192 ? -26.71500 51.44400 -10.31500 1.000 62.50355 192 GLU B CA 1
ATOM 3274 C C . GLU B 1 192 ? -27.03900 50.64100 -9.06200 1.000 55.27211 192 GLU B C 1
ATOM 3275 O O . GLU B 1 192 ? -27.24300 51.23100 -7.99600 1.000 52.41024 192 GLU B O 1
ATOM 3281 N N . PRO B 1 193 ? -27.11800 49.31700 -9.14600 1.000 50.65004 193 PRO B N 1
ATOM 3282 C CA . PRO B 1 193 ? -27.29800 48.51500 -7.93500 1.000 46.51594 193 PRO B CA 1
ATOM 3283 C C . PRO B 1 193 ? -26.05600 48.55500 -7.06200 1.000 51.91019 193 PRO B C 1
ATOM 3284 O O . PRO B 1 193 ? -24.95200 48.88800 -7.49900 1.000 51.43692 193 PRO B O 1
ATOM 3288 N N . ASN B 1 194 ? -26.26000 48.21000 -5.80100 1.000 45.76642 194 ASN B N 1
ATOM 3289 C CA . ASN B 1 194 ? -25.17000 48.07800 -4.85300 1.000 45.50731 194 ASN B CA 1
ATOM 3290 C C . ASN B 1 194 ? -24.63200 46.65400 -4.89800 1.000 38.46089 194 ASN B C 1
ATOM 3291 O O . ASN B 1 194 ? -25.40200 45.69300 -4.94200 1.000 45.55848 194 ASN B O 1
ATOM 3296 N N . VAL B 1 195 ? -23.30900 46.52300 -4.89400 1.000 36.30135 195 VAL B N 1
ATOM 3297 C CA . VAL B 1 195 ? -22.64100 45.23400 -5.03700 1.000 44.75459 195 VAL B CA 1
ATOM 3298 C C . VAL B 1 195 ? -21.87400 44.93000 -3.75600 1.000 41.89487 195 VAL B C 1
ATOM 3299 O O . VAL B 1 195 ? -21.23000 45.81600 -3.18500 1.000 44.26439 195 VAL B O 1
ATOM 3303 N N . PHE B 1 196 ? -21.96600 43.68100 -3.29600 1.000 40.38821 196 PHE B N 1
ATOM 3304 C CA . PHE B 1 196 ? -21.16500 43.16600 -2.19000 1.000 36.88117 196 PHE B CA 1
ATOM 3305 C C . PHE B 1 196 ? -20.45200 41.91100 -2.66600 1.000 35.09745 196 PHE B C 1
ATOM 3306 O O . PHE B 1 196 ? -21.09900 40.90400 -2.96800 1.000 36.18429 196 PHE B O 1
ATOM 3314 N N . THR B 1 197 ? -19.13500 41.97000 -2.74000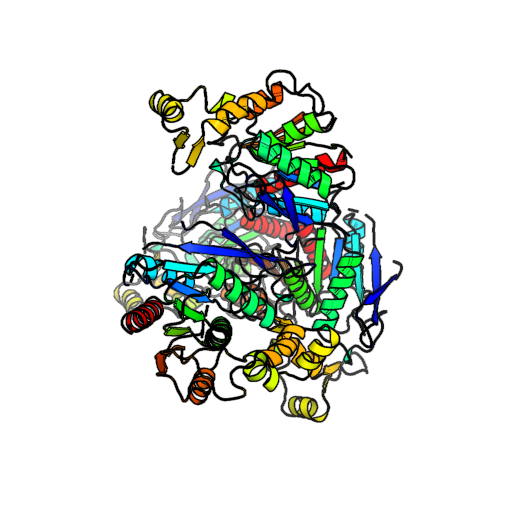 1.000 36.63538 197 THR B N 1
ATOM 3315 C CA . THR B 1 197 ? -18.37600 40.84500 -3.25100 1.000 32.53662 197 THR B CA 1
ATOM 3316 C C . THR B 1 197 ? -18.04900 39.85600 -2.14200 1.000 36.49791 197 THR B C 1
ATOM 3317 O O . THR B 1 197 ? -18.02600 40.19500 -0.95700 1.000 35.83344 197 THR B O 1
ATOM 3321 N N . ARG B 1 198 ? -17.79000 38.61000 -2.55000 1.000 35.28715 198 ARG B N 1
ATOM 3322 C CA . ARG B 1 198 ? -17.32800 37.60700 -1.59700 1.000 36.83726 198 ARG B CA 1
ATOM 3323 C C . ARG B 1 198 ? -16.01700 38.03100 -0.94900 1.000 35.83696 198 ARG B C 1
ATOM 3324 O O . ARG B 1 198 ? -15.81500 37.80500 0.25100 1.000 38.70398 198 ARG B O 1
ATOM 3332 N N . ALA B 1 199 ? -15.13200 38.66800 -1.71900 1.000 30.31590 199 ALA B N 1
ATOM 3333 C CA . ALA B 1 199 ? -13.85800 39.13000 -1.17600 1.000 37.49061 199 ALA B CA 1
ATOM 3334 C C . ALA B 1 199 ? -14.06300 40.12200 -0.03800 1.000 32.19904 199 ALA B C 1
ATOM 3335 O O . ALA B 1 199 ? -13.40200 40.02400 1.00200 1.000 41.03489 199 ALA B O 1
ATOM 3337 N N . LEU B 1 200 ? -14.96800 41.08700 -0.21800 1.000 32.33217 200 LEU B N 1
ATOM 3338 C CA . LEU B 1 200 ? -15.24600 42.04400 0.84900 1.000 36.00610 200 LEU B CA 1
ATOM 3339 C C . LEU B 1 200 ? -15.72800 41.33500 2.10800 1.000 36.04207 200 LEU B C 1
ATOM 3340 O O . LEU B 1 200 ? -15.32000 41.68600 3.22200 1.000 38.87078 200 LEU B O 1
ATOM 3345 N N . ILE B 1 201 ? -16.58100 40.31900 1.95000 1.000 34.37134 201 ILE B N 1
ATOM 3346 C CA . ILE B 1 201 ? -17.13600 39.62700 3.10900 1.000 31.53408 201 ILE B CA 1
ATOM 3347 C C . ILE B 1 201 ? -16.10200 38.69400 3.72600 1.000 36.29928 201 ILE B C 1
ATOM 3348 O O . ILE B 1 201 ? -16.02100 38.55900 4.95400 1.000 33.35122 201 ILE B O 1
ATOM 3353 N N . GLU B 1 202 ? -15.31700 38.01100 2.89000 1.000 34.52031 202 GLU B N 1
ATOM 3354 C CA . GLU B 1 202 ? -14.27600 37.13400 3.41500 1.000 38.00380 202 GLU B CA 1
ATOM 3355 C C . GLU B 1 202 ? -13.20000 37.94400 4.12300 1.000 35.03244 202 GLU B C 1
ATOM 3356 O O . GLU B 1 202 ? -12.83300 37.65000 5.26600 1.000 34.41678 202 GLU B O 1
ATOM 3362 N N . ASP B 1 203 ? -12.68900 38.97800 3.45600 1.000 35.53859 203 ASP B N 1
ATOM 3363 C CA . ASP B 1 203 ? -11.65000 39.80000 4.05600 1.000 35.56433 203 ASP B CA 1
ATOM 3364 C C . ASP B 1 203 ? -12.17400 40.55600 5.26800 1.000 37.66741 203 ASP B C 1
ATOM 3365 O O . ASP B 1 203 ? -11.39900 40.88200 6.17500 1.000 38.20090 203 ASP B O 1
ATOM 3370 N N . GLY B 1 204 ? -13.48400 40.82700 5.30800 1.000 35.58703 204 GLY B N 1
ATOM 3371 C CA . GLY B 1 204 ? -14.07900 41.39900 6.50500 1.000 29.41062 204 GLY B CA 1
ATOM 3372 C C . GLY B 1 204 ? -13.76300 40.60700 7.75900 1.000 35.58705 204 GLY B C 1
ATOM 3373 O O . GLY B 1 204 ? -13.51100 41.19000 8.81900 1.000 32.39989 204 GLY B O 1
ATOM 3374 N N . ARG B 1 205 ? -13.75500 39.27200 7.65700 1.000 33.11503 205 ARG B N 1
ATOM 3375 C CA . ARG B 1 205 ? -13.44900 38.43900 8.81800 1.000 39.07450 205 ARG B CA 1
ATOM 3376 C C . ARG B 1 205 ? -12.04900 38.71700 9.36400 1.000 37.63315 205 ARG B C 1
ATOM 3377 O O . ARG B 1 205 ? -11.81800 38.58900 10.57100 1.000 38.86171 205 ARG B O 1
ATOM 3385 N N . ASN B 1 206 ? -11.10200 39.08200 8.50200 1.000 35.95095 206 ASN B N 1
ATOM 3386 C CA . ASN B 1 206 ? -9.75500 39.38200 8.97400 1.000 41.62147 206 ASN B CA 1
ATOM 3387 C C . ASN B 1 206 ? -9.63800 40.78800 9.55000 1.000 39.55192 206 ASN B C 1
ATOM 3388 O O . ASN B 1 206 ? -8.53500 41.18700 9.94200 1.000 38.63358 206 ASN B O 1
ATOM 3393 N N . ASN B 1 207 ? -10.74800 41.53300 9.62500 1.000 35.95522 207 ASN B N 1
ATOM 3394 C CA . ASN B 1 207 ? -10.74700 42.91000 10.10500 1.000 38.25111 207 ASN B CA 1
ATOM 3395 C C . ASN B 1 207 ? -11.74300 43.15200 11.23800 1.000 35.78040 207 ASN B C 1
ATOM 3396 O O . ASN B 1 207 ? -11.93400 44.30800 11.63600 1.000 38.07177 207 ASN B O 1
ATOM 3401 N N . LEU B 1 208 ? -12.38700 42.10800 11.76100 1.000 33.06467 208 LEU B N 1
ATOM 3402 C CA . LEU B 1 208 ? -13.40000 42.30200 12.79300 1.000 34.40266 208 LEU B CA 1
ATOM 3403 C C . LEU B 1 208 ? -12.78700 42.93600 14.03700 1.000 36.90735 208 LEU B C 1
ATOM 3404 O O . LEU B 1 208 ? -11.72900 42.51200 14.51300 1.000 40.72020 208 LEU B O 1
ATOM 3409 N N . VAL B 1 209 ? -13.44800 43.96400 14.56100 1.000 34.30368 209 VAL B N 1
ATOM 3410 C CA . VAL B 1 209 ? -12.97000 44.60900 15.77500 1.000 37.37840 209 VAL B CA 1
ATOM 3411 C C . VAL B 1 209 ? -13.80600 44.12500 16.95200 1.000 44.31635 209 VAL B C 1
ATOM 3412 O O . VAL B 1 209 ? -13.34600 44.13300 18.09900 1.000 49.86657 209 VAL B O 1
ATOM 3416 N N . MET B 1 210 ? -15.02700 43.66900 16.67600 1.000 42.50826 210 MET B N 1
ATOM 3417 C CA . MET B 1 210 ? -15.95300 43.26900 17.72600 1.000 46.09322 210 MET B CA 1
ATOM 3418 C C . MET B 1 210 ? -15.83900 41.79100 18.07000 1.000 52.74295 210 MET B C 1
ATOM 3419 O O . MET B 1 210 ? -16.81300 41.18600 18.53400 1.000 54.33579 210 MET B O 1
ATOM 3424 N N . LYS B 1 211 ? -14.68000 41.20000 17.82600 1.000 50.55122 211 LYS B N 1
ATOM 3425 C CA . LYS B 1 211 ? -14.31000 39.90200 18.36400 1.000 54.55242 211 LYS B CA 1
ATOM 3426 C C . LYS B 1 211 ? -13.27600 40.18700 19.44600 1.000 52.18960 211 LYS B C 1
ATOM 3427 O O . LYS B 1 211 ? -12.18400 40.68600 19.15200 1.000 65.31097 211 LYS B O 1
ATOM 3433 N N . GLY B 1 212 ? -13.63600 39.92400 20.69500 1.000 54.06875 212 GLY B N 1
ATOM 3434 C CA . GLY B 1 212 ? -12.80400 40.31100 21.80800 1.000 60.20180 212 GLY B CA 1
ATOM 3435 C C . GLY B 1 212 ? -12.90300 41.79800 22.08300 1.000 54.96161 212 GLY B C 1
ATOM 3436 O O . GLY B 1 212 ? -13.63500 42.53100 21.41100 1.000 55.58018 212 GLY B O 1
ATOM 3437 N N . PRO B 1 213 ? -12.15800 42.27400 23.07600 1.000 56.86088 213 PRO B N 1
ATOM 3438 C CA . PRO B 1 213 ? -12.26800 43.68000 23.47200 1.000 53.65480 213 PRO B CA 1
ATOM 3439 C C . PRO B 1 213 ? -11.65600 44.61300 22.43900 1.000 54.98922 213 PRO B C 1
ATOM 3440 O O . PRO B 1 213 ? -10.82800 44.23100 21.60900 1.000 53.41956 213 PRO B O 1
ATOM 3444 N N . ILE B 1 214 ? -12.08300 45.86900 22.51500 1.000 52.46502 214 ILE B N 1
ATOM 3445 C CA . ILE B 1 214 ? -11.58900 46.94200 21.66500 1.000 52.00459 214 ILE B CA 1
ATOM 3446 C C . ILE B 1 214 ? -10.92700 47.97900 22.55700 1.000 55.89517 214 ILE B C 1
ATOM 3447 O O . ILE B 1 214 ? -11.52300 48.42700 23.54200 1.000 55.96065 214 ILE B O 1
ATOM 3452 N N . GLU B 1 215 ? -9.69900 48.35500 22.21600 1.000 51.11152 215 GLU B N 1
ATOM 3453 C CA . GLU B 1 215 ? -8.98500 49.41700 22.91100 1.000 55.04931 215 GLU B CA 1
ATOM 3454 C C . GLU B 1 215 ? -8.53500 50.43200 21.87400 1.000 54.73413 215 GLU B C 1
ATOM 3455 O O . GLU B 1 215 ? -7.84000 50.07600 20.91800 1.000 61.52372 215 GLU B O 1
ATOM 3461 N N . THR B 1 216 ? -8.94200 51.68900 22.05200 1.000 49.66307 216 THR B N 1
ATOM 3462 C CA . THR B 1 216 ? -8.56100 52.75100 21.13200 1.000 47.26116 216 THR B CA 1
ATOM 3463 C C . THR B 1 216 ? -7.49700 53.69000 21.67400 1.000 50.53701 216 THR B C 1
ATOM 3464 O O . THR B 1 216 ? -6.86300 54.39400 20.88200 1.000 50.97635 216 THR B O 1
ATOM 3468 N N . GLY B 1 217 ? -7.29200 53.73200 22.98800 1.000 48.87359 217 GLY B N 1
ATOM 3469 C CA . GLY B 1 217 ? -6.30500 54.63200 23.55200 1.000 45.28155 217 GLY B CA 1
ATOM 3470 C C . GLY B 1 217 ? -6.64400 56.10400 23.46800 1.000 48.81159 217 GLY B C 1
ATOM 3471 O O . GLY B 1 217 ? -5.75900 56.94000 23.67900 1.000 49.03758 217 GLY B O 1
ATOM 3472 N N . CYS B 1 218 ? -7.89500 56.45100 23.17500 1.000 44.38498 218 CYS B N 1
ATOM 3473 C CA . CYS B 1 218 ? -8.32000 57.83800 23.05000 1.000 49.35134 218 CYS B CA 1
ATOM 3474 C C . CYS B 1 218 ? -9.80600 57.90800 23.35500 1.000 43.46088 218 CYS B C 1
ATOM 3475 O O . CYS B 1 218 ? -10.52700 56.93200 23.11500 1.000 41.44825 218 CYS B O 1
ATOM 3478 N N . PRO B 1 219 ? -10.29900 59.03800 23.86500 1.000 44.13163 219 PRO B N 1
ATOM 3479 C CA . PRO B 1 219 ? -11.74500 59.16800 24.08500 1.000 45.71993 219 PRO B CA 1
ATOM 3480 C C . PRO B 1 219 ? -12.51200 58.99700 22.78200 1.000 45.82094 219 PRO B C 1
ATOM 3481 O O . PRO B 1 219 ? -12.01900 59.31500 21.69700 1.000 42.71501 219 PRO B O 1
ATOM 3485 N N . VAL B 1 220 ? -13.72800 58.46700 22.89500 1.000 42.89156 220 VAL B N 1
ATOM 3486 C CA . VAL B 1 220 ? -14.55100 58.14300 21.73700 1.000 41.35651 220 VAL B CA 1
ATOM 3487 C C . VAL B 1 220 ? -15.93900 58.73400 21.94300 1.000 39.58231 220 VAL B C 1
ATOM 3488 O O . VAL B 1 220 ? -16.55300 58.53200 22.99700 1.000 40.37642 220 VAL B O 1
ATOM 3492 N N . HIS B 1 221 ? -16.43100 59.46600 20.94400 1.000 34.64984 221 HIS B N 1
ATOM 3493 C CA . HIS B 1 221 ? -17.80900 59.93500 20.92000 1.000 40.43607 221 HIS B CA 1
ATOM 3494 C C . HIS B 1 221 ? -18.51800 59.36500 19.69900 1.000 40.37249 221 HIS B C 1
ATOM 3495 O O . HIS B 1 221 ? -17.99700 59.43700 18.57900 1.000 39.31386 221 HIS B O 1
ATOM 3502 N N . ILE B 1 222 ? -19.70900 58.81600 19.92200 1.000 37.20950 222 ILE B N 1
ATOM 3503 C CA . ILE B 1 222 ? -20.50000 58.15500 18.89200 1.000 38.68080 222 ILE B CA 1
ATOM 3504 C C . ILE B 1 222 ? -21.77100 58.96200 18.66300 1.000 40.65815 222 ILE B C 1
ATOM 3505 O O . ILE B 1 222 ? -22.48100 59.29500 19.62000 1.000 39.13063 222 ILE B O 1
ATOM 3510 N N . LEU B 1 223 ? -22.05200 59.27500 17.40100 1.000 38.92550 223 LEU B N 1
ATOM 3511 C CA . LEU B 1 223 ? -23.32700 59.84100 16.97700 1.000 34.30085 223 LEU B CA 1
ATOM 3512 C C . LEU B 1 223 ? -24.13100 58.75200 16.28400 1.000 43.08727 223 LEU B C 1
ATOM 3513 O O . LEU B 1 223 ? -23.64700 58.13400 15.32800 1.000 38.81946 223 LEU B O 1
ATOM 3518 N N . GLN B 1 224 ? -25.36000 58.53300 16.74800 1.000 44.78594 224 GLN B N 1
ATOM 3519 C CA . GLN B 1 224 ? -26.21100 57.47400 16.22600 1.000 40.56236 224 GLN B CA 1
ATOM 3520 C C . GLN B 1 224 ? -27.65700 57.94700 16.22100 1.000 43.14473 224 GLN B C 1
ATOM 3521 O O . GLN B 1 224 ? -28.09800 58.62200 17.15500 1.000 41.91381 224 GLN B O 1
ATOM 3527 N N . GLY B 1 225 ? -28.38600 57.60700 15.16100 1.000 42.43738 225 GLY B N 1
ATOM 3528 C CA . GLY B 1 225 ? -29.81400 57.86800 15.09000 1.000 43.27765 225 GLY B CA 1
ATOM 3529 C C . GLY B 1 225 ? -30.60700 56.60900 15.39100 1.000 43.37763 225 GLY B C 1
ATOM 3530 O O . GLY B 1 225 ? -30.31100 55.53400 14.86300 1.000 42.61165 225 GLY B O 1
ATOM 3531 N N . MET B 1 226 ? -31.61900 56.75500 16.25700 1.000 45.42514 226 MET B N 1
ATOM 3532 C CA . MET B 1 226 ? -32.47700 55.62200 16.59500 1.000 42.53980 226 MET B CA 1
ATOM 3533 C C . MET B 1 226 ? -33.25000 55.12900 15.38000 1.000 44.24495 226 MET B C 1
ATOM 3534 O O . MET B 1 226 ? -33.57200 53.93900 15.29000 1.000 48.48687 226 MET B O 1
ATOM 3539 N N . ARG B 1 227 ? -33.53800 56.01500 14.42700 1.000 41.69497 227 ARG B N 1
ATOM 3540 C CA . ARG B 1 227 ? -34.28600 55.64800 13.23300 1.000 52.47464 227 ARG B CA 1
ATOM 3541 C C . ARG B 1 227 ? -33.37300 55.27400 12.06800 1.000 47.71086 227 ARG B C 1
ATOM 3542 O O . ARG B 1 227 ? -33.77000 55.38700 10.90300 1.000 46.25918 227 ARG B O 1
ATOM 3550 N N . ASP B 1 228 ? -32.16600 54.81800 12.35800 1.000 48.38555 228 ASP B N 1
ATOM 3551 C CA . ASP B 1 228 ? -31.23900 54.42700 11.30600 1.000 47.61738 228 ASP B CA 1
ATOM 3552 C C . ASP B 1 228 ? -31.76200 53.17700 10.60700 1.000 51.85743 228 ASP B C 1
ATOM 3553 O O . ASP B 1 228 ? -31.84100 52.11400 11.23900 1.000 48.02451 228 ASP B O 1
ATOM 3558 N N . PRO B 1 229 ? -32.12500 53.24800 9.32100 1.000 48.73210 229 PRO B N 1
ATOM 3559 C CA . PRO B 1 229 ? -32.65000 52.05400 8.64300 1.000 50.06863 229 PRO B CA 1
ATOM 3560 C C . PRO B 1 229 ? -31.57700 51.09800 8.15700 1.000 55.06552 229 PRO B C 1
ATOM 3561 O O . PRO B 1 229 ? -31.88200 49.91800 7.93700 1.000 55.51267 229 PRO B O 1
ATOM 3565 N N . ASP B 1 230 ? -30.34300 51.56100 7.97700 1.000 51.03610 230 ASP B N 1
ATOM 3566 C CA . ASP B 1 230 ? -29.26700 50.73400 7.44400 1.000 52.40330 230 ASP B CA 1
ATOM 3567 C C . ASP B 1 230 ? -28.41600 50.08400 8.52400 1.000 50.25209 230 ASP B C 1
ATOM 3568 O O . ASP B 1 230 ? -28.00400 48.93100 8.36900 1.000 50.88865 230 ASP B O 1
ATOM 3573 N N . VAL B 1 231 ? -28.13600 50.79400 9.61100 1.000 49.30363 231 VAL B N 1
ATOM 3574 C CA . VAL B 1 231 ? -27.40700 50.21900 10.73900 1.000 46.74519 231 VAL B CA 1
ATOM 3575 C C . VAL B 1 231 ? -28.28000 50.34900 11.97800 1.000 46.71824 231 VAL B C 1
ATOM 3576 O O . VAL B 1 231 ? -28.45500 51.46700 12.49000 1.000 44.29035 231 VAL B O 1
ATOM 3580 N N . PRO B 1 232 ? -28.85300 49.25800 12.48700 1.000 45.57269 232 PRO B N 1
ATOM 3581 C CA . PRO B 1 232 ? -29.70600 49.37300 13.67600 1.000 43.68218 232 PRO B CA 1
ATOM 3582 C C . PRO B 1 232 ? -28.91800 50.00800 14.80800 1.000 41.76462 232 PRO B C 1
ATOM 3583 O O . PRO B 1 232 ? -27.72800 49.73800 14.98200 1.000 42.33898 232 PRO B O 1
ATOM 3587 N N . TYR B 1 233 ? -29.57200 50.90200 15.54900 1.000 38.37867 233 TYR B N 1
ATOM 3588 C CA . TYR B 1 233 ? -28.84600 51.62400 16.58700 1.000 43.42521 233 TYR B CA 1
ATOM 3589 C C . TYR B 1 233 ? -28.31900 50.68700 17.66600 1.000 42.84136 233 TYR B C 1
ATOM 3590 O O . TYR B 1 233 ? -27.34700 51.02700 18.35000 1.000 41.05269 233 TYR B O 1
ATOM 3599 N N . THR B 1 234 ? -28.92200 49.50600 17.81000 1.000 39.56976 234 THR B N 1
ATOM 3600 C CA . THR B 1 234 ? -28.40800 48.50700 18.74000 1.000 44.01272 234 THR B CA 1
ATOM 3601 C C . THR B 1 234 ? -27.01300 48.03600 18.35700 1.000 41.65321 234 THR B C 1
ATOM 3602 O O . THR B 1 234 ? -26.25800 47.58000 19.22300 1.000 39.88545 234 THR B O 1
ATOM 3606 N N . HIS B 1 235 ? -26.67100 48.10400 17.06700 1.000 39.26744 235 HIS B N 1
ATOM 3607 C CA . HIS B 1 235 ? -25.34100 47.70000 16.62000 1.000 41.21467 235 HIS B CA 1
ATOM 3608 C C . HIS B 1 235 ? -24.27000 48.56300 17.26700 1.000 43.38775 235 HIS B C 1
ATOM 3609 O O . HIS B 1 235 ? -23.20300 48.06900 17.65300 1.000 38.65748 235 HIS B O 1
ATOM 3616 N N . ALA B 1 236 ? -24.54400 49.85500 17.40600 1.000 40.34498 236 ALA B N 1
ATOM 3617 C CA . ALA B 1 236 ? -23.60500 50.74800 18.05800 1.000 43.38259 236 ALA B CA 1
ATOM 3618 C C . ALA B 1 236 ? -23.58100 50.56000 19.57100 1.000 42.32993 236 ALA B C 1
ATOM 3619 O O . ALA B 1 236 ? -22.56600 50.86800 20.20300 1.000 40.62098 236 ALA B O 1
ATOM 3621 N N . LEU B 1 237 ? -24.65900 50.04400 20.16800 1.000 38.32570 237 LEU B N 1
ATOM 3622 C CA . LEU B 1 237 ? -24.57400 49.63200 21.56600 1.000 42.36441 237 LEU B CA 1
ATOM 3623 C C . LEU B 1 237 ? -23.63100 48.44800 21.72400 1.000 45.48587 237 LEU B C 1
ATOM 3624 O O . LEU B 1 237 ? -22.82100 48.41300 22.65800 1.000 46.23764 237 LEU B O 1
ATOM 3629 N N . LYS B 1 238 ? -23.73000 47.46500 20.82300 1.000 38.75315 238 LYS B N 1
ATOM 3630 C CA . LYS B 1 238 ? -22.83100 46.31600 20.87700 1.000 46.02710 238 LYS B CA 1
ATOM 3631 C C . LYS B 1 238 ? -21.37900 46.76200 20.77400 1.000 45.65827 238 LYS B C 1
ATOM 3632 O O . LYS B 1 238 ? -20.50400 46.23400 21.47300 1.000 38.78841 238 LYS B O 1
ATOM 3638 N N . LEU B 1 239 ? -21.11100 47.74400 19.90900 1.000 37.26771 239 LEU B N 1
ATOM 3639 C CA . LEU B 1 239 ? -19.77100 48.30500 19.79500 1.000 45.34408 239 LEU B CA 1
ATOM 3640 C C . LEU B 1 239 ? -19.30000 48.88700 21.12400 1.000 47.29625 239 LEU B C 1
ATOM 3641 O O . LEU B 1 239 ? -18.16200 48.65100 21.54400 1.000 42.84989 239 LEU B O 1
ATOM 3646 N N . MET B 1 240 ? -20.16600 49.64100 21.80700 1.000 48.11713 240 MET B N 1
ATOM 3647 C CA . MET B 1 240 ? -19.76400 50.26200 23.06600 1.000 48.65277 240 MET B CA 1
ATOM 3648 C C . MET B 1 240 ? -19.48800 49.22100 24.14200 1.000 51.42029 240 MET B C 1
ATOM 3649 O O . MET B 1 240 ? -18.59600 49.40800 24.97800 1.000 56.87595 240 MET B O 1
ATOM 3654 N N . GLU B 1 241 ? -20.23600 48.11500 24.13700 1.000 43.30080 241 GLU B N 1
ATOM 3655 C CA . GLU B 1 241 ? -20.01400 47.07100 25.13100 1.000 49.71594 241 GLU B CA 1
ATOM 3656 C C . GLU B 1 241 ? -18.68200 46.36500 24.94400 1.000 49.75626 241 GLU B C 1
ATOM 3657 O O . GLU B 1 241 ? -18.21100 45.70500 25.87700 1.000 48.04171 241 GLU B O 1
ATOM 3663 N N . HIS B 1 242 ? -18.07700 46.47700 23.76600 1.000 47.99722 242 HIS B N 1
ATOM 3664 C CA . HIS B 1 242 ? -16.77100 45.89500 23.50000 1.000 49.94447 242 HIS B CA 1
ATOM 3665 C C . HIS B 1 242 ? -15.62300 46.83000 23.85400 1.000 51.17512 242 HIS B C 1
ATOM 3666 O O . HIS B 1 242 ? -14.46200 46.42800 23.72700 1.000 51.62926 242 HIS B O 1
ATOM 3673 N N . MET B 1 243 ? -15.91100 48.05000 24.30200 1.000 50.86823 243 MET B N 1
ATOM 3674 C CA . MET B 1 243 ? -14.90100 49.05700 24.59500 1.000 64.32110 243 MET B CA 1
ATOM 3675 C C . MET B 1 243 ? -14.73100 49.24400 26.10100 1.000 66.22283 243 MET B C 1
ATOM 3676 O O . MET B 1 243 ? -15.64600 48.95200 26.87800 1.000 72.53020 243 MET B O 1
ATOM 3681 N N . PRO B 1 244 ? -13.55300 49.72900 26.56100 1.000 95.03832 244 PRO B N 1
ATOM 3682 C CA . PRO B 1 244 ? -13.28700 49.76000 28.00500 1.000 97.89192 244 PRO B CA 1
ATOM 3683 C C . PRO B 1 244 ? -14.20400 50.69900 28.76700 1.000 103.38346 244 PRO B C 1
ATOM 3684 O O . PRO B 1 244 ? -15.01600 51.41700 28.17500 1.000 96.15102 244 PRO B O 1
ATOM 3688 N N . ALA B 1 245 ? -14.06500 50.70700 30.09100 1.000 103.37398 245 ALA B N 1
ATOM 3689 C CA . ALA B 1 245 ? -14.87600 51.57000 30.94600 1.000 95.38277 245 ALA B CA 1
ATOM 3690 C C . ALA B 1 245 ? -14.13600 52.88700 31.18400 1.000 101.16166 245 ALA B C 1
ATOM 3691 O O . ALA B 1 245 ? -13.69400 53.20700 32.29100 1.000 104.83684 245 ALA B O 1
ATOM 3693 N N . ASP B 1 246 ? -14.00500 53.65800 30.10200 1.000 101.05425 246 ASP B N 1
ATOM 3694 C CA . ASP B 1 246 ? -13.38600 54.98000 30.18000 1.000 102.05349 246 ASP B CA 1
ATOM 3695 C C . ASP B 1 246 ? -13.70100 55.77000 28.91800 1.000 93.25888 246 ASP B C 1
ATOM 3696 O O . ASP B 1 246 ? -13.28400 55.37900 27.82100 1.000 84.97068 246 ASP B O 1
ATOM 3701 N N . ASP B 1 247 ? -14.43500 56.87000 29.08600 1.000 78.42414 247 ASP B N 1
ATOM 3702 C CA . ASP B 1 247 ? -14.64900 57.90800 28.07500 1.000 60.67958 247 ASP B CA 1
ATOM 3703 C C . ASP B 1 247 ? -15.02700 57.33500 26.71000 1.000 58.11520 247 ASP B C 1
ATOM 3704 O O . ASP B 1 247 ? -14.34500 57.52500 25.70000 1.000 48.75165 247 ASP B O 1
ATOM 3709 N N . VAL B 1 248 ? -16.14900 56.63000 26.69800 1.000 53.91887 248 VAL B N 1
ATOM 3710 C CA . VAL B 1 248 ? -16.85000 56.29100 25.47300 1.000 44.27625 248 VAL B CA 1
ATOM 3711 C C . VAL B 1 248 ? -18.27000 56.80700 25.66300 1.000 46.65245 248 VAL B C 1
ATOM 3712 O O . VAL B 1 248 ? -18.98300 56.35300 26.56600 1.000 40.53762 248 VAL B O 1
ATOM 3716 N N . VAL B 1 249 ? -18.66500 57.78400 24.85300 1.000 42.41730 249 VAL B N 1
ATOM 3717 C CA . VAL B 1 249 ? -19.95900 58.44300 24.98800 1.000 41.49366 249 VAL B CA 1
ATOM 3718 C C . VAL B 1 249 ? -20.69600 58.34500 23.66100 1.000 41.53727 249 VAL B C 1
ATOM 3719 O O . VAL B 1 249 ? -20.07600 58.40900 22.59400 1.000 45.44040 249 VAL B O 1
ATOM 3723 N N . MET B 1 250 ? -22.01900 58.19000 23.72700 1.000 40.84360 250 MET B N 1
ATOM 3724 C CA . MET B 1 250 ? -22.86100 58.14800 22.53900 1.000 42.11212 250 MET B CA 1
A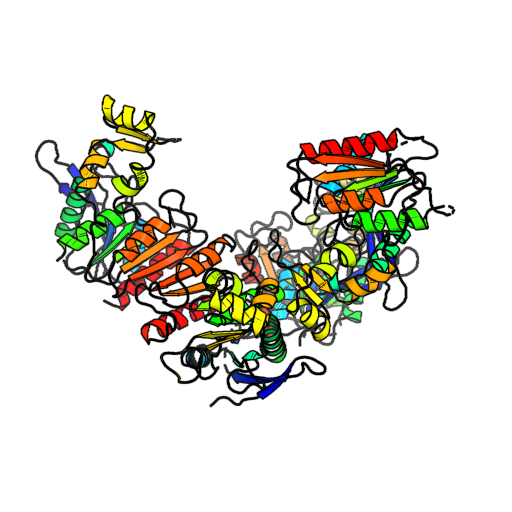TOM 3725 C C . MET B 1 250 ? -23.98000 59.17200 22.64900 1.000 44.10268 250 MET B C 1
ATOM 3726 O O . MET B 1 250 ? -24.67200 59.23400 23.67100 1.000 38.75234 250 MET B O 1
ATOM 3731 N N . THR B 1 251 ? -24.15900 59.96300 21.58700 1.000 37.80573 251 THR B N 1
ATOM 3732 C CA . THR B 1 251 ? -25.31300 60.84100 21.43700 1.000 36.66321 251 THR B CA 1
ATOM 3733 C C . THR B 1 251 ? -26.30500 60.09900 20.55200 1.000 41.47899 251 THR B C 1
ATOM 3734 O O . THR B 1 251 ? -26.05600 59.89900 19.35800 1.000 45.01052 251 THR B O 1
ATOM 3738 N N . LEU B 1 252 ? -27.40100 59.65800 21.15000 1.000 36.88973 252 LEU B N 1
ATOM 3739 C CA . LEU B 1 252 ? -28.44700 58.93100 20.45100 1.000 39.99137 252 LEU B CA 1
ATOM 3740 C C . LEU B 1 252 ? -29.54900 59.91600 20.08000 1.000 46.23309 252 LEU B C 1
ATOM 3741 O O . LEU B 1 252 ? -30.14700 60.54500 20.96200 1.000 42.83491 252 LEU B O 1
ATOM 3746 N N . ILE B 1 253 ? -29.79600 60.06400 18.78200 1.000 40.03895 253 ILE B N 1
ATOM 3747 C CA . ILE B 1 253 ? -30.77700 61.00700 18.25500 1.000 42.34202 253 ILE B CA 1
ATOM 3748 C C . ILE B 1 253 ? -32.03900 60.22600 17.91400 1.000 46.83708 253 ILE B C 1
ATOM 3749 O O . ILE B 1 253 ? -32.00200 59.29700 17.09700 1.000 46.95197 253 ILE B O 1
ATOM 3754 N N . ARG B 1 254 ? -33.15900 60.61000 18.53600 1.000 45.06903 254 ARG B N 1
ATOM 3755 C CA . ARG B 1 254 ? -34.39300 59.83700 18.41500 1.000 49.16443 254 ARG B CA 1
ATOM 3756 C C . ARG B 1 254 ? -34.86100 59.73800 16.97100 1.000 46.57903 254 ARG B C 1
ATOM 3757 O O . ARG B 1 254 ? -35.28200 58.66600 16.52100 1.000 49.44909 254 ARG B O 1
ATOM 3765 N N . ASP B 1 255 ? -34.80400 60.84700 16.23100 1.000 46.75904 255 ASP B N 1
ATOM 3766 C CA . ASP B 1 255 ? -35.32200 60.90900 14.87000 1.000 52.96979 255 ASP B CA 1
ATOM 3767 C C . ASP B 1 255 ? -34.21700 60.94800 13.81600 1.000 48.72888 255 ASP B C 1
ATOM 3768 O O . ASP B 1 255 ? -34.48000 61.31400 12.66800 1.000 44.24601 255 ASP B O 1
ATOM 3773 N N . GLY B 1 256 ? -32.98800 60.58200 14.17600 1.000 42.64614 256 GLY B N 1
ATOM 3774 C CA . GLY B 1 256 ? -31.91800 60.54700 13.19400 1.000 42.48192 256 GLY B CA 1
ATOM 3775 C C . GLY B 1 256 ? -31.95800 59.29800 12.33000 1.000 45.03952 256 GLY B C 1
ATOM 3776 O O . GLY B 1 256 ? -32.34700 58.21700 12.76900 1.000 46.06870 256 GLY B O 1
ATOM 3777 N N . ASP B 1 257 ? -31.54900 59.45500 11.06700 1.000 44.83131 257 ASP B N 1
ATOM 3778 C CA . ASP B 1 257 ? -31.45000 58.31800 10.16200 1.000 47.06193 257 ASP B CA 1
ATOM 3779 C C . ASP B 1 257 ? -29.98300 57.89600 10.05000 1.000 45.80475 257 ASP B C 1
ATOM 3780 O O . ASP B 1 257 ? -29.17500 58.16800 10.94600 1.000 37.94831 257 ASP B O 1
ATOM 3785 N N . HIS B 1 258 ? -29.62400 57.23800 8.94700 1.000 47.68905 258 HIS B N 1
ATOM 3786 C CA . HIS B 1 258 ? -28.24300 56.80700 8.77700 1.000 45.45941 258 HIS B CA 1
ATOM 3787 C C . HIS B 1 258 ? -27.35100 57.93200 8.27300 1.000 45.00754 258 HIS B C 1
ATOM 3788 O O . HIS B 1 258 ? -26.16200 57.96500 8.60400 1.000 47.77187 258 HIS B O 1
ATOM 3795 N N . ARG B 1 259 ? -27.89900 58.85500 7.47900 1.000 49.49136 259 ARG B N 1
ATOM 3796 C CA . ARG B 1 259 ? -27.07700 59.92300 6.91700 1.000 51.52184 259 ARG B CA 1
ATOM 3797 C C . ARG B 1 259 ? -26.62900 60.89900 7.99700 1.000 51.62384 259 ARG B C 1
ATOM 3798 O O . ARG B 1 259 ? -25.46400 61.31800 8.01800 1.000 51.45094 259 ARG B O 1
ATOM 3806 N N . LEU B 1 260 ? -27.54000 61.26100 8.90200 1.000 46.13637 260 LEU B N 1
ATOM 3807 C CA . LEU B 1 260 ? -27.27800 62.24200 9.95500 1.000 47.84348 260 LEU B CA 1
ATOM 3808 C C . LEU B 1 260 ? -26.67600 63.51700 9.36800 1.000 48.79939 260 LEU B C 1
ATOM 3809 O O . LEU B 1 260 ? -25.68000 64.04900 9.85900 1.000 49.40804 260 LEU B O 1
ATOM 3814 N N . SER B 1 261 ? -27.29500 64.01200 8.29700 1.000 49.96193 261 SER B N 1
ATOM 3815 C CA . SER B 1 261 ? -26.77400 65.16900 7.58100 1.000 50.57771 261 SER B CA 1
ATOM 3816 C C . SER B 1 261 ? -27.72900 66.35700 7.57400 1.000 50.30069 261 SER B C 1
ATOM 3817 O O . SER B 1 261 ? -27.53000 67.28800 6.78700 1.000 49.69931 261 SER B O 1
ATOM 3820 N N . ARG B 1 262 ? -28.75600 66.35900 8.41800 1.000 47.90302 262 ARG B N 1
ATOM 3821 C CA . ARG B 1 262 ? -29.55900 67.56100 8.56900 1.000 49.99934 262 ARG B CA 1
ATOM 3822 C C . ARG B 1 262 ? -28.76900 68.61900 9.33200 1.000 49.79388 262 ARG B C 1
ATOM 3823 O O . ARG B 1 262 ? -27.78100 68.32400 10.01200 1.000 48.12639 262 ARG B O 1
ATOM 3831 N N . GLU B 1 263 ? -29.23000 69.86800 9.21800 1.000 49.15612 263 GLU B N 1
ATOM 3832 C CA . GLU B 1 263 ? -28.58400 70.97400 9.92000 1.000 51.61626 263 GLU B CA 1
ATOM 3833 C C . GLU B 1 263 ? -28.43100 70.67600 11.40900 1.000 51.70217 263 GLU B C 1
ATOM 3834 O O . GLU B 1 263 ? -27.36800 70.92000 11.99100 1.000 47.78595 263 GLU B O 1
ATOM 3840 N N . GLU B 1 264 ? -29.47700 70.13200 12.03800 1.000 52.28487 264 GLU B N 1
ATOM 3841 C CA . GLU B 1 264 ? -29.38500 69.78200 13.45200 1.000 45.30770 264 GLU B CA 1
ATOM 3842 C C . GLU B 1 264 ? -28.40100 68.64400 13.68800 1.000 50.13760 264 GLU B C 1
ATOM 3843 O O . GLU B 1 264 ? -27.74400 68.60000 14.73500 1.000 46.83572 264 GLU B O 1
ATOM 3849 N N . ASP B 1 265 ? -28.28300 67.71700 12.73900 1.000 48.99288 265 ASP B N 1
ATOM 3850 C CA . ASP B 1 265 ? -27.31600 66.63900 12.90300 1.000 47.38114 265 ASP B CA 1
ATOM 3851 C C . ASP B 1 265 ? -25.89000 67.15500 12.75000 1.000 47.15486 265 ASP B C 1
ATOM 3852 O O . ASP B 1 265 ? -25.00900 66.80700 13.54600 1.000 41.47101 265 ASP B O 1
ATOM 3857 N N . ILE B 1 266 ? -25.64600 68.00300 11.74800 1.000 45.26424 266 ILE B N 1
ATOM 3858 C CA . ILE B 1 266 ? -24.31400 68.57400 11.57400 1.000 46.09556 266 ILE B CA 1
ATOM 3859 C C . ILE B 1 266 ? -23.91100 69.36300 12.81500 1.000 49.79104 266 ILE B C 1
ATOM 3860 O O . ILE B 1 266 ? -22.75500 69.30800 13.25600 1.000 43.12665 266 ILE B O 1
ATOM 3865 N N . ALA B 1 267 ? -24.86700 70.07900 13.41600 1.000 47.58628 267 ALA B N 1
ATOM 3866 C CA . ALA B 1 267 ? -24.59900 70.82200 14.64600 1.000 48.54661 267 ALA B CA 1
ATOM 3867 C C . ALA B 1 267 ? -24.03400 69.91600 15.73500 1.000 48.88513 267 ALA B C 1
ATOM 3868 O O . ALA B 1 267 ? -23.00700 70.23000 16.34900 1.000 44.64535 267 ALA B O 1
ATOM 3870 N N . LYS B 1 268 ? -24.69700 68.78400 15.99100 1.000 49.60109 268 LYS B N 1
ATOM 3871 C CA . LYS B 1 268 ? -24.20000 67.84900 16.99700 1.000 46.79086 268 LYS B CA 1
ATOM 3872 C C . LYS B 1 268 ? -22.84900 67.26800 16.60600 1.000 44.31636 268 LYS B C 1
ATOM 3873 O O . LYS B 1 268 ? -22.03300 66.96000 17.48300 1.000 42.25446 268 LYS B O 1
ATOM 3879 N N . LEU B 1 269 ? -22.59200 67.11100 15.30500 1.000 46.67849 269 LEU B N 1
ATOM 3880 C CA . LEU B 1 269 ? -21.27600 66.65500 14.86600 1.000 43.78598 269 LEU B CA 1
ATOM 3881 C C . LEU B 1 269 ? -20.19900 67.67000 15.22300 1.000 45.94919 269 LEU B C 1
ATOM 3882 O O . LEU B 1 269 ? -19.12700 67.29900 15.71700 1.000 37.56658 269 LEU B O 1
ATOM 3887 N N . LYS B 1 270 ? -20.46700 68.95600 14.98500 1.000 42.49741 270 LYS B N 1
ATOM 3888 C CA . LYS B 1 270 ? -19.49500 69.98500 15.33400 1.000 44.38759 270 LYS B CA 1
ATOM 3889 C C . LYS B 1 270 ? -19.31200 70.07000 16.84600 1.000 47.01900 270 LYS B C 1
ATOM 3890 O O . LYS B 1 270 ? -18.19600 70.29300 17.33100 1.000 51.70590 270 LYS B O 1
ATOM 3896 N N . GLN B 1 271 ? -20.39300 69.88300 17.60500 1.000 46.24933 271 GLN B N 1
ATOM 3897 C CA . GLN B 1 271 ? -20.26900 69.82200 19.05700 1.000 47.54429 271 GLN B CA 1
ATOM 3898 C C . GLN B 1 271 ? -19.38700 68.65700 19.48300 1.000 44.91687 271 GLN B C 1
ATOM 3899 O O . GLN B 1 271 ? -18.57400 68.78900 20.40500 1.000 50.13942 271 GLN B O 1
ATOM 3905 N N . ALA B 1 272 ? -19.52700 67.50800 18.81700 1.000 40.88853 272 ALA B N 1
ATOM 3906 C CA . ALA B 1 272 ? -18.70000 66.35600 19.16000 1.000 42.63748 272 ALA B CA 1
ATOM 3907 C C . ALA B 1 272 ? -17.23500 66.61100 18.83200 1.000 47.13029 272 ALA B C 1
ATOM 3908 O O . ALA B 1 272 ? -16.34600 66.26600 19.62100 1.000 49.03885 272 ALA B O 1
ATOM 3910 N N . ILE B 1 273 ? -16.96200 67.21400 17.67300 1.000 38.69945 273 ILE B N 1
ATOM 3911 C CA . ILE B 1 273 ? -15.58700 67.54500 17.31200 1.000 42.75066 273 ILE B CA 1
ATOM 3912 C C . ILE B 1 273 ? -14.99200 68.52600 18.31700 1.000 52.49967 273 ILE B C 1
ATOM 3913 O O . ILE B 1 273 ? -13.85800 68.35500 18.78100 1.000 49.59292 273 ILE B O 1
ATOM 3918 N N . ASP B 1 274 ? -15.75100 69.56400 18.67600 1.000 46.58541 274 ASP B N 1
ATOM 3919 C CA . ASP B 1 274 ? -15.25200 70.54300 19.63700 1.000 49.09174 274 ASP B CA 1
ATOM 3920 C C . ASP B 1 274 ? -14.93300 69.88800 20.97200 1.000 54.65542 274 ASP B C 1
ATOM 3921 O O . ASP B 1 274 ? -13.89800 70.18000 21.58200 1.000 50.23435 274 ASP B O 1
ATOM 3926 N N . ALA B 1 275 ? -15.80900 68.99300 21.43900 1.000 54.18551 275 ALA B N 1
ATOM 3927 C CA . ALA B 1 275 ? -15.55000 68.28900 22.69000 1.000 50.42547 275 ALA B CA 1
ATOM 3928 C C . ALA B 1 275 ? -14.25100 67.50000 22.61600 1.000 54.96789 275 ALA B C 1
ATOM 3929 O O . ALA B 1 275 ? -13.47000 67.48600 23.57500 1.000 56.92711 275 ALA B O 1
ATOM 3931 N N . MET B 1 276 ? -13.99500 66.84300 21.48000 1.000 49.35566 276 MET B N 1
ATOM 3932 C CA . MET B 1 276 ? -12.73800 66.11900 21.32600 1.000 53.55797 276 MET B CA 1
ATOM 3933 C C . MET B 1 276 ? -11.54600 67.05800 21.28200 1.000 56.60001 276 MET B C 1
ATOM 3934 O O . MET B 1 276 ? -10.44900 66.67800 21.70400 1.000 58.75735 276 MET B O 1
ATOM 3939 N N . LEU B 1 277 ? -11.73700 68.27700 20.77600 1.000 52.03241 277 LEU B N 1
ATOM 3940 C CA . LEU B 1 277 ? -10.64500 69.24000 20.71600 1.000 57.09015 277 LEU B CA 1
ATOM 3941 C C . LEU B 1 277 ? -10.30500 69.81800 22.08300 1.000 64.16102 277 LEU B C 1
ATOM 3942 O O . LEU B 1 277 ? -9.16200 70.22800 22.30300 1.000 63.28005 277 LEU B O 1
ATOM 3947 N N . THR B 1 278 ? -11.27000 69.86900 23.00700 1.000 63.31629 278 THR B N 1
ATOM 3948 C CA . THR B 1 278 ? -10.99200 70.39600 24.33800 1.000 67.64908 278 THR B CA 1
ATOM 3949 C C . THR B 1 278 ? -10.27800 69.39400 25.23300 1.000 77.33473 278 THR B C 1
ATOM 3950 O O . THR B 1 278 ? -9.63000 69.80500 26.20200 1.000 88.04664 278 THR B O 1
ATOM 3954 N N . LYS B 1 279 ? -10.38400 68.10300 24.94100 1.000 78.10501 279 LYS B N 1
ATOM 3955 C CA . LYS B 1 279 ? -9.68100 67.06700 25.70200 1.000 89.82582 279 LYS B CA 1
ATOM 3956 C C . LYS B 1 279 ? -8.38600 66.66100 25.00800 1.000 97.33408 279 LYS B C 1
ATOM 3957 O O . LYS B 1 279 ? -8.10000 65.47800 24.81500 1.000 106.42781 279 LYS B O 1
ATOM 3963 N N . ALA B 1 280 ? -7.59200 67.66200 24.63200 1.000 110.61854 280 ALA B N 1
ATOM 3964 C CA . ALA B 1 280 ? -6.31200 67.46700 23.95100 1.000 114.24264 280 ALA B CA 1
ATOM 3965 C C . ALA B 1 280 ? -6.46600 66.61800 22.69200 1.000 116.51339 280 ALA B C 1
ATOM 3966 O O . ALA B 1 280 ? -6.50800 67.14300 21.57900 1.000 113.94982 280 ALA B O 1
ATOM 3968 N N . GLU C 1 7 ? -26.79900 77.57300 51.56500 1.000 80.86206 7 GLU C N 1
ATOM 3969 C CA . GLU C 1 7 ? -26.93200 78.96400 51.14400 1.000 74.96324 7 GLU C CA 1
ATOM 3970 C C . GLU C 1 7 ? -28.40500 79.35400 50.95200 1.000 78.53468 7 GLU C C 1
ATOM 3971 O O . GLU C 1 7 ? -28.81400 80.44300 51.35100 1.000 83.65038 7 GLU C O 1
ATOM 3977 N N . THR C 1 8 ? -29.19500 78.46000 50.35000 1.000 72.91586 8 THR C N 1
ATOM 3978 C CA . THR C 1 8 ? -30.62200 78.68800 50.13600 1.000 62.04507 8 THR C CA 1
ATOM 3979 C C . THR C 1 8 ? -31.42500 78.10400 51.29100 1.000 62.82455 8 THR C C 1
ATOM 3980 O O . THR C 1 8 ? -31.31900 76.91000 51.58800 1.000 57.66998 8 THR C O 1
ATOM 3984 N N . GLU C 1 9 ? -32.25200 78.93700 51.91900 1.000 65.18239 9 GLU C N 1
ATOM 3985 C CA . GLU C 1 9 ? -32.95100 78.51800 53.12400 1.000 55.73921 9 GLU C CA 1
ATOM 3986 C C . GLU C 1 9 ? -34.20000 77.71100 52.79200 1.000 53.40763 9 GLU C C 1
ATOM 3987 O O . GLU C 1 9 ? -34.76700 77.79400 51.69800 1.000 51.08631 9 GLU C O 1
ATOM 3993 N N . ILE C 1 10 ? -34.63200 76.93100 53.77200 1.000 53.90714 10 ILE C N 1
ATOM 3994 C CA . ILE C 1 10 ? -35.74300 76.00700 53.60700 1.000 50.67784 10 ILE C CA 1
ATOM 3995 C C . ILE C 1 10 ? -37.04600 76.75400 53.85600 1.000 51.86235 10 ILE C C 1
ATOM 3996 O O . ILE C 1 10 ? -37.18600 77.46400 54.85900 1.000 54.73059 10 ILE C O 1
ATOM 4001 N N . THR C 1 11 ? -37.98700 76.62300 52.92600 1.000 51.51230 11 THR C N 1
ATOM 4002 C CA . THR C 1 11 ? -39.36300 77.04700 53.13100 1.000 51.10026 11 THR C CA 1
ATOM 4003 C C . THR C 1 11 ? -40.25700 75.82100 52.99700 1.000 50.62926 11 THR C C 1
ATOM 4004 O O . THR C 1 11 ? -39.86400 74.80800 52.41000 1.000 47.68069 11 THR C O 1
ATOM 4008 N N . ARG C 1 12 ? -41.46400 75.90300 53.54900 1.000 50.01455 12 ARG C N 1
ATOM 4009 C CA . ARG C 1 12 ? -42.28300 74.70900 53.69400 1.000 52.58240 12 ARG C CA 1
ATOM 4010 C C . ARG C 1 12 ? -43.73200 74.98400 53.31500 1.000 52.09753 12 ARG C C 1
ATOM 4011 O O . ARG C 1 12 ? -44.24600 76.09300 53.49400 1.000 51.52194 12 ARG C O 1
ATOM 4019 N N . ILE C 1 13 ? -44.38500 73.95000 52.79100 1.000 48.48712 13 ILE C N 1
ATOM 4020 C CA . ILE C 1 13 ? -45.82200 73.95900 52.55200 1.000 51.92943 13 ILE C CA 1
ATOM 4021 C C . ILE C 1 13 ? -46.40000 72.67400 53.12700 1.000 46.96840 13 ILE C C 1
ATOM 4022 O O . ILE C 1 13 ? -45.70800 71.65700 53.24500 1.000 48.35031 13 ILE C O 1
ATOM 4027 N N . GLU C 1 14 ? -47.67000 72.72700 53.50900 1.000 53.44473 14 GLU C N 1
ATOM 4028 C CA . GLU C 1 14 ? -48.37000 71.56000 54.02300 1.000 51.94011 14 GLU C CA 1
ATOM 4029 C C . GLU C 1 14 ? -49.13000 70.90300 52.87800 1.000 49.81610 14 GLU C C 1
ATOM 4030 O O . GLU C 1 14 ? -49.89900 71.57000 52.17700 1.000 48.07692 14 GLU C O 1
ATOM 4036 N N . VAL C 1 15 ? -48.89500 69.60900 52.67200 1.000 51.41737 15 VAL C N 1
ATOM 4037 C CA . VAL C 1 15 ? -49.55100 68.84400 51.61900 1.000 44.16594 15 VAL C CA 1
ATOM 4038 C C . VAL C 1 15 ? -50.39300 67.75500 52.27100 1.000 49.53633 15 VAL C C 1
ATOM 4039 O O . VAL C 1 15 ? -49.95200 67.10400 53.22500 1.000 48.29689 15 VAL C O 1
ATOM 4043 N N . GLY C 1 16 ? -51.61100 67.57000 51.77000 1.000 55.43070 16 GLY C N 1
ATOM 4044 C CA . GLY C 1 16 ? -52.50900 66.56200 52.29200 1.000 48.16810 16 GLY C CA 1
ATOM 4045 C C . GLY C 1 16 ? -53.33900 67.06700 53.46000 1.000 55.66468 16 GLY C C 1
ATOM 4046 O O . GLY C 1 16 ? -52.99400 68.03000 54.14300 1.000 60.21633 16 GLY C O 1
ATOM 4047 N N . THR C 1 17 ? -54.45900 66.39000 53.68900 1.000 60.05465 17 THR C N 1
ATOM 4048 C CA . THR C 1 17 ? -55.39200 66.76700 54.73900 1.000 59.31266 17 THR C CA 1
ATOM 4049 C C . THR C 1 17 ? -55.52400 65.63800 55.75200 1.000 58.64550 17 THR C C 1
ATOM 4050 O O . THR C 1 17 ? -55.27900 64.46900 55.43900 1.000 59.48738 17 THR C O 1
ATOM 4054 N N . GLY C 1 18 ? -55.90000 66.00500 56.97600 1.000 65.05615 18 GLY C N 1
ATOM 4055 C CA . GLY C 1 18 ? -56.09100 65.00900 58.01700 1.000 53.18635 18 GLY C CA 1
ATOM 4056 C C . GLY C 1 18 ? -54.78000 64.36900 58.43000 1.000 61.11924 18 GLY C C 1
ATOM 4057 O O . GLY C 1 18 ? -53.72600 65.01500 58.47600 1.000 56.77721 18 GLY C O 1
ATOM 4058 N N . ALA C 1 19 ? -54.84200 63.07200 58.73700 1.000 59.01638 19 ALA C N 1
ATOM 4059 C CA . ALA C 1 19 ? -53.63800 62.35300 59.13200 1.000 65.64460 19 ALA C CA 1
ATOM 4060 C C . ALA C 1 19 ? -52.63600 62.22500 57.99000 1.000 59.25145 19 ALA C C 1
ATOM 4061 O O . ALA C 1 19 ? -51.47000 61.90700 58.24200 1.000 59.68608 19 ALA C O 1
ATOM 4063 N N . ALA C 1 20 ? -53.05600 62.46500 56.74800 1.000 56.83884 20 ALA C N 1
ATOM 4064 C CA . ALA C 1 20 ? -52.14500 62.45800 55.61000 1.000 56.86012 20 ALA C CA 1
ATOM 4065 C C . ALA C 1 20 ? -51.43600 63.79000 55.41200 1.000 57.67981 20 ALA C C 1
ATOM 4066 O O . ALA C 1 20 ? -50.57300 63.88900 54.53300 1.000 55.18455 20 ALA C O 1
ATOM 4068 N N . ALA C 1 21 ? -51.78600 64.81200 56.19100 1.000 52.62942 21 ALA C N 1
ATOM 4069 C CA . ALA C 1 21 ? -51.11400 66.09800 56.07800 1.000 54.36566 21 ALA C CA 1
ATOM 4070 C C . ALA C 1 21 ? -49.64800 65.96200 56.46500 1.000 53.43009 21 ALA C C 1
ATOM 4071 O O . ALA C 1 21 ? -49.30600 65.29200 57.44500 1.000 54.62228 21 ALA C O 1
ATOM 4073 N N . ARG C 1 22 ? -48.77800 66.60200 55.68700 1.000 48.88634 22 ARG C N 1
ATOM 4074 C CA . ARG C 1 22 ? -47.34200 66.48800 55.89000 1.000 53.70787 22 ARG C CA 1
ATOM 4075 C C . ARG C 1 22 ? -46.65200 67.75500 55.40300 1.000 52.40309 22 ARG C C 1
ATOM 4076 O O . ARG C 1 22 ? -47.05000 68.34000 54.38900 1.000 46.64806 22 ARG C O 1
ATOM 4084 N N . SER C 1 23 ? -45.60600 68.15900 56.12000 1.000 47.82165 23 SER C N 1
ATOM 4085 C CA . SER C 1 23 ? -44.83200 69.34300 55.77400 1.000 48.20981 23 SER C CA 1
ATOM 4086 C C . SER C 1 23 ? -43.74700 68.97400 54.76800 1.000 52.30085 23 SER C C 1
ATOM 4087 O O . SER C 1 23 ? -42.96100 68.04800 55.00200 1.000 42.47453 23 SER C O 1
ATOM 4090 N N . ILE C 1 24 ? -43.70300 69.70000 53.65500 1.000 48.50220 24 ILE C N 1
ATOM 4091 C CA . ILE C 1 24 ? -42.74500 69.44800 52.58600 1.000 46.11645 24 ILE C CA 1
ATOM 4092 C C . ILE C 1 24 ? -41.70700 70.56100 52.61300 1.000 44.71609 24 ILE C C 1
ATOM 4093 O O . ILE C 1 24 ? -42.04400 71.74000 52.44700 1.000 45.16133 24 ILE C O 1
ATOM 4098 N N . ALA C 1 25 ? -40.44800 70.18900 52.83300 1.000 43.30298 25 ALA C N 1
ATOM 4099 C CA . ALA C 1 25 ? -39.36100 71.15600 52.82800 1.000 45.38077 25 ALA C CA 1
ATOM 4100 C C . ALA C 1 25 ? -38.96300 71.49600 51.39800 1.000 45.16094 25 ALA C C 1
ATOM 4101 O O . ALA C 1 25 ? -38.86600 70.61300 50.53900 1.000 43.55366 25 ALA C O 1
ATOM 4103 N N . MET C 1 26 ? -38.73600 72.78500 51.14600 1.000 42.29282 26 MET C N 1
ATOM 4104 C CA . MET C 1 26 ? -38.31700 73.26500 49.83800 1.000 42.07447 26 MET C CA 1
ATOM 4105 C C . MET C 1 26 ? -37.18900 74.27200 49.98500 1.000 48.51743 26 MET C C 1
ATOM 4106 O O . MET C 1 26 ? -37.14100 75.04200 50.94900 1.000 48.31429 26 MET C O 1
ATOM 4111 N N . ARG C 1 27 ? -36.30000 74.28000 48.99600 1.000 41.79429 27 ARG C N 1
ATOM 4112 C CA . ARG C 1 27 ? -35.29100 75.32500 48.84600 1.000 44.71831 27 ARG C CA 1
ATOM 4113 C C . ARG C 1 27 ? -35.55200 75.99800 47.50300 1.000 45.31292 27 ARG C C 1
ATOM 4114 O O . ARG C 1 27 ? -35.26900 75.42300 46.44500 1.000 46.68467 27 ARG C O 1
ATOM 4122 N N . ILE C 1 28 ? -36.09800 77.20900 47.54900 1.000 44.12384 28 ILE C N 1
ATOM 4123 C CA . ILE C 1 28 ? -36.44300 77.97600 46.35700 1.000 47.26055 28 ILE C CA 1
ATOM 4124 C C . ILE C 1 28 ? -35.35900 79.02500 46.14900 1.000 51.68707 28 ILE C C 1
ATOM 4125 O O . ILE C 1 28 ? -35.25400 79.97800 46.92800 1.000 56.59817 28 ILE C O 1
ATOM 4130 N N . PHE C 1 29 ? -34.56100 78.86800 45.09500 1.000 49.12563 29 PHE C N 1
ATOM 4131 C CA . PHE C 1 29 ? -33.58300 79.88200 44.72200 1.000 51.79294 29 PHE C CA 1
ATOM 4132 C C . PHE C 1 29 ? -34.19000 80.86500 43.72700 1.000 54.80177 29 PHE C C 1
ATOM 4133 O O . PHE C 1 29 ? -34.88400 80.46700 42.78500 1.000 52.51697 29 PHE C O 1
ATOM 4141 N N . ARG C 1 30 ? -33.91200 82.15100 43.93800 1.000 54.12637 30 ARG C N 1
ATOM 4142 C CA . ARG C 1 30 ? -34.39000 83.22900 43.08000 1.000 56.68546 30 ARG C CA 1
ATOM 4143 C C . ARG C 1 30 ? -33.19300 84.01000 42.55900 1.000 64.83547 30 ARG C C 1
ATOM 4144 O O . ARG C 1 30 ? -32.40200 84.54100 43.34700 1.000 68.39606 30 ARG C O 1
ATOM 4152 N N . THR C 1 31 ? -33.07300 84.09400 41.23800 1.000 68.87870 31 THR C N 1
ATOM 4153 C CA . THR C 1 31 ? -31.93600 84.75800 40.62400 1.000 69.38033 31 THR C CA 1
ATOM 4154 C C . THR C 1 31 ? -32.04100 86.27400 40.79600 1.000 77.02152 31 THR C C 1
ATOM 4155 O O . THR C 1 31 ? -33.07800 86.81900 41.18300 1.000 73.12099 31 THR C O 1
ATOM 4159 N N . GLY C 1 32 ? -30.93800 86.95800 40.50500 1.000 90.36426 32 GLY C N 1
ATOM 4160 C CA . GLY C 1 32 ? -30.89500 88.40700 40.58400 1.000 92.03115 32 GLY C CA 1
ATOM 4161 C C . GLY C 1 32 ? -30.68500 89.07400 39.23800 1.000 101.30354 32 GLY C C 1
ATOM 4162 O O . GLY C 1 32 ? -31.41700 88.81200 38.28100 1.000 92.90262 32 GLY C O 1
ATOM 4163 N N . PRO C 1 45 ? -37.20900 81.07600 33.24100 1.000 62.46290 45 PRO C N 1
ATOM 4164 C CA . PRO C 1 45 ? -37.11300 79.63700 32.96000 1.000 66.08322 45 PRO C CA 1
ATOM 4165 C C . PRO C 1 45 ? -36.44800 78.85800 34.10100 1.000 59.96475 45 PRO C C 1
ATOM 4166 O O . PRO C 1 45 ? -35.28000 78.48000 33.98200 1.000 55.91321 45 PRO C O 1
ATOM 4170 N N . ALA C 1 46 ? -37.18800 78.61500 35.18200 1.000 55.49152 46 ALA C N 1
ATOM 4171 C CA . ALA C 1 46 ? -36.61600 78.01300 36.37900 1.000 54.77425 46 ALA C CA 1
ATOM 4172 C C . ALA C 1 46 ? -36.25000 76.54600 36.15100 1.000 49.31956 46 ALA C C 1
ATOM 4173 O O . ALA C 1 46 ? -36.82200 75.85400 35.30800 1.000 45.93818 46 ALA C O 1
ATOM 4175 N N . LEU C 1 47 ? -35.28500 76.07300 36.93200 1.000 42.72198 47 LEU C N 1
ATOM 4176 C CA . LEU C 1 47 ? -34.95000 74.65900 36.98700 1.000 43.66155 47 LEU C CA 1
ATOM 4177 C C . LEU C 1 47 ? -35.67500 74.02300 38.16800 1.000 48.32978 47 LEU C C 1
ATOM 4178 O O . LEU C 1 47 ? -35.70700 74.58800 39.26400 1.000 44.65509 47 LEU C O 1
ATOM 4183 N N . VAL C 1 48 ? -36.26200 72.85100 37.94100 1.000 37.09128 48 VAL C N 1
ATOM 4184 C CA . VAL C 1 48 ? -36.94000 72.09400 38.98700 1.000 37.10266 48 VAL C CA 1
ATOM 4185 C C . VAL C 1 48 ? -36.27400 70.73200 39.10200 1.000 44.26459 48 VAL C C 1
ATOM 4186 O O . VAL C 1 48 ? -36.06200 70.05200 38.09100 1.000 44.90464 48 VAL C O 1
ATOM 4190 N N . TRP C 1 49 ? -35.97000 70.32400 40.33100 1.000 40.99128 49 TRP C N 1
ATOM 4191 C CA . TRP C 1 49 ? -35.30800 69.05500 40.59400 1.000 39.19189 49 TRP C CA 1
ATOM 4192 C C . TRP C 1 49 ? -36.29200 68.05500 41.18800 1.000 39.23927 49 TRP C C 1
ATOM 4193 O O . TRP C 1 49 ? -37.10000 68.40300 42.05400 1.000 43.01751 49 TRP C O 1
ATOM 4204 N N . LEU C 1 50 ? -36.21700 66.81000 40.71500 1.000 38.08720 50 LEU C N 1
ATOM 4205 C CA . LEU C 1 50 ? -37.00300 65.70000 41.25000 1.000 34.91924 50 LEU C CA 1
ATOM 4206 C C . LEU C 1 50 ? -36.04900 64.54600 41.52400 1.000 44.29229 50 LEU C C 1
ATOM 4207 O O . LEU C 1 50 ? -35.52600 63.93400 40.58800 1.000 43.33151 50 LEU C O 1
ATOM 4212 N N . GLY C 1 51 ? -35.82000 64.24800 42.80100 1.000 40.13362 51 GLY C N 1
ATOM 4213 C CA . GLY C 1 51 ? -34.78500 63.31200 43.18400 1.000 42.47689 51 GLY C CA 1
ATOM 4214 C C . GLY C 1 51 ? -35.22600 61.86000 43.14100 1.000 44.64843 51 GLY C C 1
ATOM 4215 O O . GLY C 1 51 ? -36.34600 61.51500 42.76200 1.000 39.49416 51 GLY C O 1
ATOM 4216 N N . GLY C 1 52 ? -34.30600 60.99600 43.56400 1.000 45.77097 52 GLY C N 1
ATOM 4217 C CA . GLY C 1 52 ? -34.50800 59.56500 43.52900 1.000 44.09182 52 GLY C CA 1
ATOM 4218 C C . GLY C 1 52 ? -35.30400 59.03500 44.71100 1.000 50.22491 52 GLY C C 1
ATOM 4219 O O . GLY C 1 52 ? -35.78100 59.77100 45.57700 1.000 48.52836 52 GLY C O 1
ATOM 4220 N N . TYR C 1 53 ? -35.40200 57.70200 44.74900 1.000 53.27092 53 TYR C N 1
ATOM 4221 C CA . TYR C 1 53 ? -36.34900 57.02100 45.62900 1.000 50.05537 53 TYR C CA 1
ATOM 4222 C C . TYR C 1 53 ? -36.05600 57.28200 47.10100 1.000 64.47796 53 TYR C C 1
ATOM 4223 O O . TYR C 1 53 ? -36.97800 57.53100 47.88600 1.000 73.91759 53 TYR C O 1
ATOM 4232 N N . ARG C 1 54 ? -34.79300 57.20700 47.50700 1.000 58.16990 54 ARG C N 1
ATOM 4233 C CA . ARG C 1 54 ? -34.45000 57.44900 48.90500 1.000 61.04172 54 ARG C CA 1
ATOM 4234 C C . ARG C 1 54 ? -33.31900 58.46200 49.01800 1.000 60.96485 54 ARG C C 1
ATOM 4235 O O . ARG C 1 54 ? -32.41200 58.32200 49.84500 1.000 55.24308 54 ARG C O 1
ATOM 4243 N N . SER C 1 55 ? -33.35400 59.50100 48.18800 1.000 52.97879 55 SER C N 1
ATOM 4244 C CA . SER C 1 55 ? -32.37600 60.57500 48.21300 1.000 50.57423 55 SER C CA 1
ATOM 4245 C C . SER C 1 55 ? -32.99000 61.81400 48.86000 1.000 52.80200 55 SER C C 1
ATOM 4246 O O . SER C 1 55 ? -34.08900 61.77000 49.42200 1.000 51.92016 55 SER C O 1
ATOM 4249 N N . ASP C 1 56 ? -32.27300 62.93100 48.78600 1.000 54.49166 56 ASP C N 1
ATOM 4250 C CA . ASP C 1 56 ? -32.81800 64.19700 49.25300 1.000 55.65354 56 ASP C CA 1
ATOM 4251 C C . ASP C 1 56 ? -32.11900 65.33500 48.52400 1.000 48.09722 56 ASP C C 1
ATOM 4252 O O . ASP C 1 56 ? -31.10600 65.14100 47.84600 1.000 49.14679 56 ASP C O 1
ATOM 4257 N N . MET C 1 57 ? -32.67200 66.53700 48.69400 1.000 48.46776 57 MET C N 1
ATOM 4258 C CA . MET C 1 57 ? -32.28800 67.70800 47.91600 1.000 49.17992 57 MET C CA 1
ATOM 4259 C C . MET C 1 57 ? -30.85700 68.17400 48.16000 1.000 49.29776 57 MET C C 1
ATOM 4260 O O . MET C 1 57 ? -30.38700 69.05000 47.42900 1.000 46.08534 57 MET C O 1
ATOM 4265 N N . THR C 1 58 ? -30.15800 67.65100 49.16300 1.000 49.90496 58 THR C N 1
ATOM 4266 C CA . THR C 1 58 ? -28.77100 68.04200 49.37200 1.000 49.00441 58 THR C CA 1
ATOM 4267 C C . THR C 1 58 ? -27.79400 67.12300 48.65700 1.000 53.20980 58 THR C C 1
ATOM 4268 O O . THR C 1 58 ? -26.58100 67.25600 48.85100 1.000 50.34214 58 THR C O 1
ATOM 4272 N N . GLY C 1 59 ? -28.29100 66.20200 47.83900 1.000 52.27285 59 GLY C N 1
ATOM 4273 C CA . GLY C 1 59 ? -27.41800 65.32500 47.09300 1.000 45.23030 59 GLY C CA 1
ATOM 4274 C C . GLY C 1 59 ? -26.58600 66.07900 46.07400 1.000 47.76690 59 GLY C C 1
ATOM 4275 O O . GLY C 1 59 ? -26.87400 67.21800 45.69900 1.000 44.32140 59 GLY C O 1
ATOM 4276 N N . THR C 1 60 ? -25.52800 65.40200 45.61700 1.000 50.01909 60 THR C N 1
ATOM 4277 C CA . THR C 1 60 ? -24.56100 66.02200 44.71500 1.000 45.51257 60 THR C CA 1
ATOM 4278 C C . THR C 1 60 ? -25.24700 66.64700 43.50700 1.000 48.42613 60 THR C C 1
ATOM 4279 O O . THR C 1 60 ? -25.04800 67.83200 43.21300 1.000 42.24694 60 THR C O 1
ATOM 4283 N N . LYS C 1 61 ? -26.06000 65.86000 42.79400 1.000 45.21010 61 LYS C N 1
ATOM 4284 C CA . LYS C 1 61 ? -26.66400 66.34600 41.55600 1.000 43.93958 61 LYS C CA 1
ATOM 4285 C C . LYS C 1 61 ? -27.66400 67.46000 41.83200 1.000 44.82271 61 LYS C C 1
ATOM 4286 O O . LYS C 1 61 ? -27.74100 68.43500 41.07400 1.000 47.25054 61 LYS C O 1
ATOM 4292 N N . ALA C 1 62 ? -28.45300 67.32700 42.90100 1.000 45.44616 62 ALA C N 1
ATOM 4293 C CA . ALA C 1 62 ? -29.39700 68.38400 43.24200 1.000 44.81379 62 ALA C CA 1
ATOM 4294 C C . ALA C 1 62 ? -28.66900 69.68600 43.55600 1.000 44.25567 62 ALA C C 1
ATOM 4295 O O . ALA C 1 62 ? -29.06900 70.75700 43.08300 1.000 40.82432 62 ALA C O 1
ATOM 4297 N N . VAL C 1 63 ? -27.58700 69.61200 44.33600 1.000 40.31692 63 VAL C N 1
ATOM 4298 C CA . VAL C 1 63 ? -26.82200 70.81300 44.66100 1.000 43.54436 63 VAL C CA 1
ATOM 4299 C C . VAL C 1 63 ? -26.25000 71.44100 43.39600 1.000 48.19190 63 VAL C C 1
ATOM 4300 O O . VAL C 1 63 ? -26.18200 72.67100 43.27400 1.000 48.31332 63 VAL C O 1
ATOM 4304 N N . GLU C 1 64 ? -25.84900 70.61300 42.42400 1.000 49.36547 64 GLU C N 1
ATOM 4305 C CA . GLU C 1 64 ? -25.26900 71.14000 41.19100 1.000 49.46189 64 GLU C CA 1
ATOM 4306 C C . GLU C 1 64 ? -26.31400 71.74300 40.26300 1.000 44.76551 64 GLU C C 1
ATOM 4307 O O . GLU C 1 64 ? -25.96100 72.54200 39.38900 1.000 44.72875 64 GLU C O 1
ATOM 4313 N N . VAL C 1 65 ? -27.58400 71.38000 40.42400 1.000 46.05522 65 VAL C N 1
ATOM 4314 C CA . VAL C 1 65 ? -28.62100 71.95200 39.57600 1.000 43.41306 65 VAL C CA 1
ATOM 4315 C C . VAL C 1 65 ? -28.91000 73.39100 39.98300 1.000 45.04482 65 VAL C C 1
ATOM 4316 O O . VAL C 1 65 ? -28.94300 74.29300 39.13900 1.000 47.55310 65 VAL C O 1
ATOM 4320 N N . GLU C 1 66 ? -29.09900 73.63700 41.28200 1.000 47.58358 66 GLU C N 1
ATOM 4321 C CA . GLU C 1 66 ? -29.25500 75.01500 41.73500 1.000 47.45101 66 GLU C CA 1
ATOM 4322 C C . GLU C 1 66 ? -28.00500 75.82400 41.44400 1.000 49.61980 66 GLU C C 1
ATOM 4323 O O . GLU C 1 66 ? -28.07100 77.03300 41.18600 1.000 48.62763 66 GLU C O 1
ATOM 4329 N N . ARG C 1 67 ? -26.86100 75.16100 41.44800 1.000 47.30071 67 ARG C N 1
ATOM 4330 C CA . ARG C 1 67 ? -25.61600 75.82900 41.10800 1.000 49.80093 67 ARG C CA 1
ATOM 4331 C C . ARG C 1 67 ? -25.58200 76.19700 39.62900 1.000 53.13030 67 ARG C C 1
ATOM 4332 O O . ARG C 1 67 ? -25.05100 77.24800 39.25000 1.000 45.55895 67 ARG C O 1
ATOM 4340 N N . HIS C 1 68 ? -26.17500 75.35400 38.78000 1.000 48.82294 68 HIS C N 1
ATOM 4341 C CA . HIS C 1 68 ? -26.30700 75.71100 37.37500 1.000 47.84784 68 HIS C CA 1
ATOM 4342 C C . HIS C 1 68 ? -27.25500 76.88900 37.20300 1.000 49.78973 68 HIS C C 1
ATOM 4343 O O . HIS C 1 68 ? -26.99500 77.78600 36.39300 1.000 47.54448 68 HIS C O 1
ATOM 4350 N N . ALA C 1 69 ? -28.34600 76.91400 37.97500 1.000 46.86588 69 ALA C N 1
ATOM 4351 C CA . ALA C 1 69 ? -29.27600 78.03600 37.91400 1.000 44.26170 69 ALA C CA 1
ATOM 4352 C C . ALA C 1 69 ? -28.60100 79.34700 38.29300 1.000 49.28514 69 ALA C C 1
ATOM 4353 O O . ALA C 1 69 ? -28.92300 80.39700 37.72500 1.000 52.62583 69 ALA C O 1
ATOM 4355 N N . ARG C 1 70 ? -27.66400 79.30400 39.24600 1.000 50.48779 70 ARG C N 1
ATOM 4356 C CA . ARG C 1 70 ? -26.94400 80.51000 39.64500 1.000 58.82923 70 ARG C CA 1
ATOM 4357 C C . ARG C 1 70 ? -26.07700 81.05600 38.51900 1.000 55.38555 70 ARG C C 1
ATOM 4358 O O . ARG C 1 70 ? -25.80200 82.26100 38.48200 1.000 58.04064 70 ARG C O 1
ATOM 4366 N N . GLU C 1 71 ? -25.62900 80.19700 37.60500 1.000 57.54046 71 GLU C N 1
ATOM 4367 C CA . GLU C 1 71 ? -24.78000 80.64300 36.51100 1.000 58.76239 71 GLU C CA 1
ATOM 4368 C C . GLU C 1 71 ? -25.57200 81.02900 35.27300 1.000 60.83180 71 GLU C C 1
ATOM 4369 O O . GLU C 1 71 ? -25.12700 81.89200 34.50700 1.000 65.35898 71 GLU C O 1
ATOM 4375 N N . ALA C 1 72 ? -26.73300 80.41300 35.05700 1.000 55.01264 72 ALA C N 1
ATOM 4376 C CA . ALA C 1 72 ? -27.55100 80.73900 33.90100 1.000 52.35000 72 ALA C CA 1
ATOM 4377 C C . ALA C 1 72 ? -28.48200 81.91700 34.15400 1.000 52.28528 72 ALA C C 1
ATOM 4378 O O . ALA C 1 72 ? -29.15600 82.36700 33.22000 1.000 61.52781 72 ALA C O 1
ATOM 4380 N N . GLY C 1 73 ? -28.52700 82.42500 35.38300 1.000 51.36605 73 GLY C N 1
ATOM 4381 C CA . GLY C 1 73 ? -29.38700 83.54000 35.72100 1.000 52.84372 73 GLY C CA 1
ATOM 4382 C C . GLY C 1 73 ? -30.85000 83.15300 35.73600 1.000 58.30014 73 GLY C C 1
ATOM 4383 O O . GLY C 1 73 ? -31.67900 83.81200 35.10000 1.000 61.37517 73 GLY C O 1
ATOM 4384 N N . THR C 1 74 ? -31.18300 82.08400 36.45700 1.000 53.79405 74 THR C N 1
ATOM 4385 C CA . THR C 1 74 ? -32.55300 81.60200 36.53700 1.000 49.83854 74 THR C CA 1
ATOM 4386 C C . THR C 1 74 ? -32.82900 81.06800 37.93600 1.000 51.49299 74 THR C C 1
ATOM 4387 O O . THR C 1 74 ? -31.92100 80.89200 38.75200 1.000 52.85630 74 THR C O 1
ATOM 4391 N N . ASP C 1 75 ? -34.10300 80.80800 38.21100 1.000 45.97067 75 ASP C N 1
ATOM 4392 C CA . ASP C 1 75 ? -34.49600 80.26200 39.49700 1.000 45.10028 75 ASP C CA 1
ATOM 4393 C C . ASP C 1 75 ? -34.25000 78.75800 39.54100 1.000 49.54876 75 ASP C C 1
ATOM 4394 O O . ASP C 1 75 ? -34.01100 78.10500 38.52100 1.000 47.35795 75 ASP C O 1
ATOM 4399 N N . CYS C 1 76 ? -34.31700 78.20400 40.75100 1.000 46.32036 76 CYS C N 1
ATOM 4400 C CA . CYS C 1 76 ? -34.21800 76.76700 40.94700 1.000 45.36811 76 CYS C CA 1
ATOM 4401 C C . CYS C 1 76 ? -35.17800 76.35200 42.05100 1.000 46.47483 76 CYS C C 1
ATOM 4402 O O . CYS C 1 76 ? -35.28300 77.02400 43.08200 1.000 47.74021 76 CYS C O 1
ATOM 4405 N N . ILE C 1 77 ? -35.88600 75.25200 41.82000 1.000 45.09930 77 ILE C N 1
ATOM 4406 C CA . ILE C 1 77 ? -36.85000 74.71300 42.76900 1.000 46.24114 77 ILE C CA 1
ATOM 4407 C C . ILE C 1 77 ? -36.37100 73.32200 43.16100 1.000 47.46763 77 ILE C C 1
ATOM 4408 O O . ILE C 1 77 ? -36.29400 72.42100 42.31400 1.000 43.36654 77 ILE C O 1
ATOM 4413 N N . ARG C 1 78 ? -36.02200 73.15400 44.43400 1.000 48.69896 78 ARG C N 1
ATOM 4414 C CA . ARG C 1 78 ? -35.69200 71.85800 45.00400 1.000 44.58866 78 ARG C CA 1
ATOM 4415 C C . ARG C 1 78 ? -36.58800 71.60300 46.20900 1.000 43.36573 78 ARG C C 1
ATOM 4416 O O . ARG C 1 78 ? -36.96400 72.53400 46.93100 1.000 40.43968 78 ARG C O 1
ATOM 4424 N N . PHE C 1 79 ? -36.91800 70.33400 46.43100 1.000 37.49835 79 PHE C N 1
ATOM 4425 C CA . PHE C 1 79 ? -37.73800 69.94800 47.57000 1.000 42.74062 79 PHE C CA 1
ATOM 4426 C C . PHE C 1 79 ? -37.42600 68.50200 47.93000 1.000 45.57394 79 PHE C C 1
ATOM 4427 O O . PHE C 1 79 ? -36.75400 67.78500 47.18400 1.000 52.24687 79 PHE C O 1
ATOM 4435 N N . ASP C 1 80 ? -37.92300 68.08600 49.09200 1.000 44.39516 80 ASP C N 1
ATOM 4436 C CA . ASP C 1 80 ? -37.80100 66.71500 49.57000 1.000 44.92045 80 ASP C CA 1
ATOM 4437 C C . ASP C 1 80 ? -39.18200 66.07100 49.58500 1.000 45.50993 80 ASP C C 1
ATOM 4438 O O . ASP C 1 80 ? -40.13800 66.66700 50.09400 1.000 46.41245 80 ASP C O 1
ATOM 4443 N N . TYR C 1 81 ? -39.29200 64.87700 49.00000 1.000 43.80391 81 TYR C N 1
ATOM 4444 C CA . TYR C 1 81 ? -40.52100 64.10300 49.12200 1.000 48.28886 81 TYR C CA 1
ATOM 4445 C C . TYR C 1 81 ? -40.81200 63.80900 50.59100 1.000 51.61784 81 TYR C C 1
ATOM 4446 O O . TYR C 1 81 ? -39.91400 63.80300 51.44100 1.000 45.99870 81 TYR C O 1
ATOM 4455 N N . SER C 1 82 ? -42.08500 63.54800 50.88600 1.000 40.67767 82 SER C N 1
ATOM 4456 C CA . SER C 1 82 ? -42.44500 63.07200 52.21600 1.000 50.42239 82 SER C CA 1
ATOM 4457 C C . SER C 1 82 ? -41.65900 61.80700 52.54000 1.000 50.38668 82 SER C C 1
ATOM 4458 O O . SER C 1 82 ? -41.48800 60.92900 51.69100 1.000 46.47790 82 SER C O 1
ATOM 4461 N N . GLY C 1 83 ? -41.17000 61.71800 53.77300 1.000 49.60785 83 GLY C N 1
ATOM 4462 C CA . GLY C 1 83 ? -40.31900 60.60900 54.14200 1.000 53.25182 83 GLY C CA 1
ATOM 4463 C C . GLY C 1 83 ? -38.89300 60.72200 53.65900 1.000 50.90510 83 GLY C C 1
ATOM 4464 O O . GLY C 1 83 ? -38.11500 59.78000 53.84700 1.000 46.09504 83 GLY C O 1
ATOM 4465 N N . HIS C 1 84 ? -38.52900 61.84500 53.04500 1.000 47.56434 84 HIS C N 1
ATOM 4466 C CA . HIS C 1 84 ? -37.19300 62.07700 52.52000 1.000 51.74160 84 HIS C CA 1
ATOM 4467 C C . HIS C 1 84 ? -36.64900 63.37400 53.09900 1.000 50.08696 84 HIS C C 1
ATOM 4468 O O . HIS C 1 84 ? -37.39800 64.33900 53.28700 1.000 46.51860 84 HIS C O 1
ATOM 4475 N N . GLY C 1 85 ? -35.34900 63.39000 53.38200 1.000 45.96367 85 GLY C N 1
ATOM 4476 C CA . GLY C 1 85 ? -34.66400 64.60500 53.78300 1.000 49.58884 85 GLY C CA 1
ATOM 4477 C C . GLY C 1 85 ? -35.27100 65.32100 54.97000 1.000 51.19158 85 GLY C C 1
ATOM 4478 O O . GLY C 1 85 ? -35.39900 64.74200 56.05300 1.000 51.72264 85 GLY C O 1
ATOM 4479 N N . ALA C 1 86 ? -35.66000 66.58100 54.77700 1.000 48.46488 86 ALA C N 1
ATOM 4480 C CA . ALA C 1 86 ? -36.17100 67.40700 55.86300 1.000 58.09216 86 ALA C CA 1
ATOM 4481 C C . ALA C 1 86 ? -37.69400 67.49800 55.86600 1.000 49.63225 86 ALA C C 1
ATOM 4482 O O . ALA C 1 86 ? -38.25400 68.39400 56.50900 1.000 51.29422 86 ALA C O 1
ATOM 4484 N N . SER C 1 87 ? -38.37300 66.59700 55.16800 1.000 47.17821 87 SER C N 1
ATOM 4485 C CA . SER C 1 87 ? -39.82700 66.57200 55.13300 1.000 48.14019 87 SER C CA 1
ATOM 4486 C C . SER C 1 87 ? -40.36700 65.52800 56.10600 1.000 50.71699 87 SER C C 1
ATOM 4487 O O . SER C 1 87 ? -39.67900 64.57400 56.48100 1.000 56.33632 87 SER C O 1
ATOM 4490 N N . ASP C 1 88 ? -41.61800 65.72700 56.51600 1.000 49.98653 88 ASP C N 1
ATOM 4491 C CA . ASP C 1 88 ? -42.24900 64.83200 57.47300 1.000 53.09458 88 ASP C CA 1
ATOM 4492 C C . ASP C 1 88 ? -42.46400 63.44700 56.87200 1.000 53.09335 88 ASP C C 1
ATOM 4493 O O . ASP C 1 88 ? -42.43600 63.25300 55.65300 1.000 54.26670 88 ASP C O 1
ATOM 4498 N N . GLY C 1 89 ? -42.69300 62.48000 57.75400 1.000 56.29038 89 GLY C N 1
ATOM 4499 C CA . GLY C 1 89 ? -43.21400 61.18400 57.37600 1.000 55.05442 89 GLY C CA 1
ATOM 4500 C C . GLY C 1 89 ? -42.13500 60.12400 57.21900 1.000 58.28435 89 GLY C C 1
ATOM 4501 O O . GLY C 1 89 ? -40.93300 60.39800 57.15500 1.000 54.21240 89 GLY C O 1
ATOM 4502 N N . ASP C 1 90 ? -42.60200 58.88000 57.16300 1.000 59.28724 90 ASP C N 1
ATOM 4503 C CA . ASP C 1 90 ? -41.76800 57.72100 56.88400 1.000 60.36171 90 ASP C CA 1
ATOM 4504 C C . ASP C 1 90 ? -41.90000 57.36500 55.40800 1.000 55.89009 90 ASP C C 1
ATOM 4505 O O . ASP C 1 90 ? -43.01700 57.28700 54.88400 1.000 52.31071 90 ASP C O 1
ATOM 4510 N N . TYR C 1 91 ? -40.76200 57.15400 54.73900 1.000 53.94594 91 TYR C N 1
ATOM 4511 C CA . TYR C 1 91 ? -40.79200 56.89600 53.30200 1.000 58.22323 91 TYR C CA 1
ATOM 4512 C C . TYR C 1 91 ? -41.55100 55.62300 52.96000 1.000 60.44933 91 TYR C C 1
ATOM 4513 O O . TYR C 1 91 ? -42.02300 55.48300 51.82600 1.000 60.97180 91 TYR C O 1
ATOM 4522 N N . ARG C 1 92 ? -41.67200 54.69200 53.90900 1.000 59.19530 92 ARG C N 1
ATOM 4523 C CA . ARG C 1 92 ? -42.42600 53.46700 53.68000 1.000 61.64734 92 ARG C CA 1
ATOM 4524 C C . ARG C 1 92 ? -43.92900 53.70300 53.60400 1.000 57.02620 92 ARG C C 1
ATOM 4525 O O . ARG C 1 92 ? -44.65600 52.80400 53.17100 1.000 54.95915 92 ARG C O 1
ATOM 4533 N N . ASP C 1 93 ? -44.41100 54.87500 54.01500 1.000 59.29617 93 ASP C N 1
ATOM 4534 C CA . ASP C 1 93 ? -45.80900 55.24800 53.84500 1.000 54.98803 93 ASP C CA 1
ATOM 4535 C C . ASP C 1 93 ? -46.07300 55.94200 52.51300 1.000 55.63357 93 ASP C C 1
ATOM 4536 O O . ASP C 1 93 ? -47.23200 56.23300 52.20300 1.000 59.10526 93 ASP C O 1
ATOM 4541 N N . GLY C 1 94 ? -45.03000 56.21100 51.71700 1.000 49.98935 94 GLY C N 1
ATOM 4542 C CA . GLY C 1 94 ? -45.19700 56.96500 50.49400 1.000 47.66961 94 GLY C CA 1
ATOM 4543 C C . GLY C 1 94 ? -45.57500 56.11200 49.29100 1.000 53.68472 94 GLY C C 1
ATOM 4544 O O . GLY C 1 94 ? -45.38800 54.89400 49.27700 1.000 53.99694 94 GLY C O 1
ATOM 4545 N N . THR C 1 95 ? -46.13300 56.78500 48.28300 1.000 47.47155 95 THR C N 1
ATOM 4546 C CA . THR C 1 95 ? -46.43100 56.19500 46.98600 1.000 44.82326 95 THR C CA 1
ATOM 4547 C C . THR C 1 95 ? -46.02000 57.18300 45.90400 1.000 47.05539 95 THR C C 1
ATOM 4548 O O . THR C 1 95 ? -45.73000 58.35100 46.18100 1.000 48.47572 95 THR C O 1
ATOM 4552 N N . ILE C 1 96 ? -46.00000 56.70900 44.65600 1.000 43.82577 96 ILE C N 1
ATOM 4553 C CA . ILE C 1 96 ? -45.75700 57.60900 43.53100 1.000 43.68256 96 ILE C CA 1
ATOM 4554 C C . ILE C 1 96 ? -46.80900 58.71500 43.49800 1.000 49.26920 96 ILE C C 1
ATOM 4555 O O . ILE C 1 96 ? -46.47600 59.90000 43.37200 1.000 44.58463 96 ILE C O 1
ATOM 4560 N N . SER C 1 97 ? -48.09400 58.35000 43.63100 1.000 44.51621 97 SER C N 1
ATOM 4561 C CA . SER C 1 97 ? -49.15400 59.36000 43.66400 1.000 50.48954 97 SER C CA 1
ATOM 4562 C C . SER C 1 97 ? -48.89200 60.41600 44.73300 1.000 49.52592 97 SER C C 1
ATOM 4563 O O . SER C 1 97 ? -49.03900 61.61700 44.47400 1.000 48.55892 97 SER C O 1
ATOM 4566 N N . ARG C 1 98 ? -48.50500 59.98900 45.94100 1.000 45.41581 98 ARG C N 1
ATOM 4567 C CA . ARG C 1 98 ? -48.22600 60.94100 47.01700 1.000 47.14062 98 ARG C CA 1
ATOM 4568 C C . ARG C 1 98 ? -47.08700 61.87600 46.64000 1.000 46.02240 98 ARG C C 1
ATOM 4569 O O . ARG C 1 98 ? -47.12900 63.07900 46.92400 1.000 43.75799 98 ARG C O 1
ATOM 4577 N N . TRP C 1 99 ? -46.05400 61.33600 46.00800 1.000 43.54215 99 TRP C N 1
ATOM 4578 C CA . TRP C 1 99 ? -44.89900 62.15700 45.69500 1.000 44.15093 99 TRP C CA 1
ATOM 4579 C C . TRP C 1 99 ? -45.14600 63.03000 44.47400 1.000 45.11030 99 TRP C C 1
ATOM 4580 O O . TRP C 1 99 ? -44.61700 64.14400 44.40200 1.000 46.74719 99 TRP C O 1
ATOM 4591 N N . VAL C 1 100 ? -45.95700 62.55600 43.52400 1.000 38.44786 100 VAL C N 1
ATOM 4592 C CA . VAL C 1 100 ? -46.39900 63.42000 42.43400 1.000 43.75573 100 VAL C CA 1
ATOM 4593 C C . VAL C 1 100 ? -47.22000 64.58100 42.98200 1.000 46.50188 100 VAL C C 1
ATOM 4594 O O . VAL C 1 100 ? -47.05700 65.73200 42.55700 1.000 47.84298 100 VAL C O 1
ATOM 4598 N N . GLU C 1 101 ? -48.11300 64.29600 43.93700 1.000 45.32401 101 GLU C N 1
ATOM 4599 C CA . GLU C 1 101 ? -48.90700 65.35100 44.56300 1.000 48.32644 101 GLU C CA 1
ATOM 4600 C C . GLU C 1 101 ? -48.01700 66.41700 45.18400 1.000 44.57793 101 GLU C C 1
ATOM 4601 O O . GLU C 1 101 ? -48.25500 67.61800 45.00800 1.000 44.04627 101 GLU C O 1
ATOM 4607 N N . GLU C 1 102 ? -46.97800 65.99500 45.90700 1.000 43.93215 102 GLU C N 1
ATOM 4608 C CA . GLU C 1 102 ? -46.08600 66.95600 46.54200 1.000 49.13287 102 GLU C CA 1
ATOM 4609 C C . GLU C 1 102 ? -45.33500 67.78400 45.50300 1.000 45.17388 102 GLU C C 1
ATOM 4610 O O . GLU C 1 102 ? -45.15900 68.99500 45.67900 1.000 45.40714 102 GLU C O 1
ATOM 4616 N N . SER C 1 103 ? -44.89800 67.15500 44.40600 1.000 41.40785 103 SER C N 1
ATOM 4617 C CA . SER C 1 103 ? -44.21100 67.89900 43.35300 1.000 44.57687 103 SER C CA 1
ATOM 4618 C C . SER C 1 103 ? -45.12400 68.94400 42.72400 1.000 48.52429 103 SER C C 1
ATOM 4619 O O . SER C 1 103 ? -44.71000 70.09000 42.50800 1.000 44.55627 103 SER C O 1
ATOM 4622 N N . LEU C 1 104 ? -46.36700 68.56600 42.41400 1.000 43.74854 104 LEU C N 1
ATOM 4623 C CA . LEU C 1 104 ? -47.32600 69.53100 41.88800 1.000 46.42653 104 LEU C CA 1
ATOM 4624 C C . LEU C 1 104 ? -47.51400 70.69700 42.84600 1.000 48.62843 104 LEU C C 1
ATOM 4625 O O . LEU C 1 104 ? -47.51200 71.86100 42.42900 1.000 48.93986 104 LEU C O 1
ATOM 4630 N N . ALA C 1 105 ? -47.68400 70.40100 44.13700 1.000 48.28692 105 ALA C N 1
ATOM 4631 C CA . ALA C 1 105 ? -47.91400 71.46100 45.10900 1.000 45.45236 105 ALA C CA 1
ATOM 4632 C C . ALA C 1 105 ? -46.71800 72.39700 45.19000 1.000 49.20369 105 ALA C C 1
ATOM 4633 O O . ALA C 1 105 ? -46.88000 73.61600 45.31500 1.000 48.13551 105 ALA C O 1
ATOM 4635 N N . VAL C 1 106 ? -45.50500 71.84700 45.10800 1.000 45.69825 106 VAL C N 1
ATOM 4636 C CA . VAL C 1 106 ? -44.31800 72.68900 45.19100 1.000 50.27833 106 VAL C CA 1
ATOM 4637 C C . VAL C 1 106 ? -44.18000 73.53900 43.93400 1.000 47.45650 106 VAL C C 1
ATOM 4638 O O . VAL C 1 106 ? -43.77800 74.70800 43.99600 1.000 43.86368 106 VAL C O 1
ATOM 4642 N N . ILE C 1 107 ? -44.53300 72.97700 42.77800 1.000 43.89178 107 ILE C N 1
ATOM 4643 C CA . ILE C 1 107 ? -44.45800 73.72600 41.52700 1.000 50.89015 107 ILE C CA 1
ATOM 4644 C C . ILE C 1 107 ? -45.48000 74.85600 41.52100 1.000 57.55066 107 ILE C C 1
ATOM 4645 O O . ILE C 1 107 ? -45.16500 75.99900 41.16600 1.000 57.34754 107 ILE C O 1
ATOM 4650 N N . ASP C 1 108 ? -46.72100 74.55200 41.91300 1.000 50.84405 108 ASP C N 1
ATOM 4651 C CA . ASP C 1 108 ? -47.75700 75.58000 41.95400 1.000 55.94916 108 ASP C CA 1
ATOM 4652 C C . ASP C 1 108 ? -47.38900 76.70300 42.91800 1.000 56.76246 108 ASP C C 1
ATOM 4653 O O . ASP C 1 108 ? -47.73000 77.86700 42.67700 1.000 58.87369 108 ASP C O 1
ATOM 4658 N N . HIS C 1 109 ? -46.67700 76.37900 43.99700 1.000 46.07430 109 HIS C N 1
ATOM 4659 C CA . HIS C 1 109 ? -46.32900 77.38700 44.99100 1.000 52.23986 109 HIS C CA 1
ATOM 4660 C C . HIS C 1 109 ? -45.14300 78.23900 44.54800 1.000 57.58614 109 HIS C C 1
ATOM 4661 O O . HIS C 1 109 ? -45.12300 79.45200 44.79100 1.000 52.08167 109 HIS C O 1
ATOM 4668 N N . ALA C 1 110 ? -44.15600 77.63000 43.89200 1.000 49.01983 110 ALA C N 1
ATOM 4669 C CA . ALA C 1 110 ? -42.88700 78.28900 43.60700 1.000 58.34171 110 ALA C CA 1
ATOM 4670 C C . ALA C 1 110 ? -42.71000 78.71000 42.15700 1.000 66.43378 110 ALA C C 1
ATOM 4671 O O . ALA C 1 110 ? -42.22900 79.81500 41.90200 1.000 65.60449 110 ALA C O 1
ATOM 4673 N N . ALA C 1 111 ? -43.06500 77.85900 41.19500 1.000 71.24432 111 ALA C N 1
ATOM 4674 C CA . ALA C 1 111 ? -42.76400 78.14200 39.79400 1.000 67.69163 111 ALA C CA 1
ATOM 4675 C C . ALA C 1 111 ? -43.60100 79.32200 39.32000 1.000 72.64209 111 ALA C C 1
ATOM 4676 O O . ALA C 1 111 ? -44.82600 79.21900 39.20100 1.000 69.70269 111 ALA C O 1
ATOM 4678 N N . THR C 1 112 ? -42.94000 80.44700 39.06000 1.000 72.26391 112 THR C N 1
ATOM 4679 C CA . THR C 1 112 ?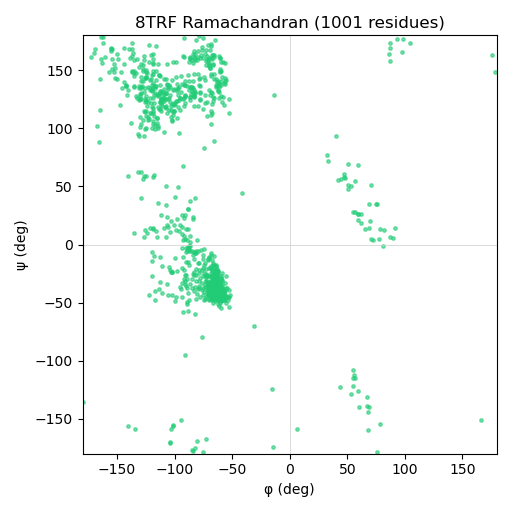 -43.61500 81.65500 38.61000 1.000 77.18160 112 THR C CA 1
ATOM 4680 C C . THR C 1 112 ? -43.74500 81.72900 37.09500 1.000 76.11583 112 THR C C 1
ATOM 4681 O O . THR C 1 112 ? -44.22800 82.74200 36.57900 1.000 74.72123 112 THR C O 1
ATOM 4685 N N . GLY C 1 113 ? -43.32700 80.69300 36.37300 1.000 75.56911 113 GLY C N 1
ATOM 4686 C CA . GLY C 1 113 ? -43.43200 80.70600 34.92800 1.000 76.27187 113 GLY C CA 1
ATOM 4687 C C . GLY C 1 113 ? -42.92500 79.43800 34.27700 1.000 67.53821 113 GLY C C 1
ATOM 4688 O O . GLY C 1 113 ? -43.22200 78.33300 34.74100 1.000 70.15299 113 GLY C O 1
ATOM 4689 N N . ARG C 1 114 ? -42.16000 79.58800 33.20000 1.000 67.21596 114 ARG C N 1
ATOM 4690 C CA . ARG C 1 114 ? -41.62300 78.43600 32.49300 1.000 69.64471 114 ARG C CA 1
ATOM 4691 C C . ARG C 1 114 ? -40.61600 77.69200 33.36300 1.000 64.98351 114 ARG C C 1
ATOM 4692 O O . ARG C 1 114 ? -39.99200 78.26400 34.26200 1.000 63.10760 114 ARG C O 1
ATOM 4700 N N . MET C 1 115 ? -40.45400 76.40200 33.08200 1.000 57.15664 115 MET C N 1
ATOM 4701 C CA . MET C 1 115 ? -39.55200 75.58900 33.87900 1.000 53.11203 115 MET C CA 1
ATOM 4702 C C . MET C 1 115 ? -39.00500 74.44200 33.04400 1.000 49.52766 115 MET C C 1
ATOM 4703 O O . MET C 1 115 ? -39.60700 74.01400 32.05400 1.000 50.46904 115 MET C O 1
ATOM 4708 N N . ILE C 1 116 ? -37.83700 73.96100 33.46000 1.000 41.86147 116 ILE C N 1
ATOM 4709 C CA . ILE C 1 116 ? -37.21900 72.75600 32.92600 1.000 43.23619 116 ILE C CA 1
ATOM 4710 C C . ILE C 1 116 ? -37.18400 71.73700 34.05800 1.000 46.22822 116 ILE C C 1
ATOM 4711 O O . ILE C 1 116 ? -36.57500 71.98800 35.10600 1.000 46.23473 116 ILE C O 1
ATOM 4716 N N . LEU C 1 117 ? -37.87200 70.61300 33.87100 1.000 44.07092 117 LEU C N 1
ATOM 4717 C CA . LEU C 1 117 ? -37.88200 69.56600 34.88400 1.000 45.25306 117 LEU C CA 1
ATOM 4718 C C . LEU C 1 117 ? -36.65100 68.68300 34.74300 1.000 46.09718 117 LEU C C 1
ATOM 4719 O O . LEU C 1 117 ? -36.36200 68.17100 33.65500 1.000 42.12142 117 LEU C O 1
ATOM 4724 N N . ILE C 1 118 ? -35.92700 68.50100 35.84300 1.000 40.70062 118 ILE C N 1
ATOM 4725 C CA . ILE C 1 118 ? -34.75400 67.63800 35.87500 1.000 43.14448 118 ILE C CA 1
ATOM 4726 C C . ILE C 1 118 ? -35.04300 66.51400 36.86100 1.000 41.08440 118 ILE C C 1
ATOM 4727 O O . ILE C 1 118 ? -35.11800 66.74600 38.07500 1.000 40.42070 118 ILE C O 1
ATOM 4732 N N . GLY C 1 119 ? -35.20900 65.30500 36.34200 1.000 41.07078 119 GLY C N 1
ATOM 4733 C CA . GLY C 1 119 ? -35.60700 64.15900 37.14500 1.000 35.62450 119 GLY C CA 1
ATOM 4734 C C . GLY C 1 119 ? -34.56000 63.06600 37.09300 1.000 40.00037 119 GLY C C 1
ATOM 4735 O O . GLY C 1 119 ? -34.06800 62.71800 36.01700 1.000 43.22015 119 GLY C O 1
ATOM 4736 N N . SER C 1 120 ? -34.23100 62.52200 38.26200 1.000 35.89582 120 SER C N 1
ATOM 4737 C CA . SER C 1 120 ? -33.21700 61.48400 38.40200 1.000 37.99291 120 SER C CA 1
ATOM 4738 C C . SER C 1 120 ? -33.85400 60.21300 38.94300 1.000 39.10482 120 SER C C 1
ATOM 4739 O O . SER C 1 120 ? -34.41800 60.21900 40.04300 1.000 35.77245 120 SER C O 1
ATOM 4742 N N . SER C 1 121 ? -33.72500 59.12500 38.18400 1.000 37.05100 121 SER C N 1
ATOM 4743 C CA . SER C 1 121 ? -34.25900 57.81400 38.53900 1.000 38.79641 121 SER C CA 1
ATOM 4744 C C . SER C 1 121 ? -35.76200 57.91100 38.77700 1.000 40.57908 121 SER C C 1
ATOM 4745 O O . SER C 1 121 ? -36.51200 58.20000 37.84000 1.000 43.50401 121 SER C O 1
ATOM 4748 N N . MET C 1 122 ? -36.21600 57.68000 40.01600 1.000 44.49748 122 MET C N 1
ATOM 4749 C CA . MET C 1 122 ? -37.63900 57.82600 40.32300 1.000 39.84429 122 MET C CA 1
ATOM 4750 C C . MET C 1 122 ? -38.14600 59.23100 40.02500 1.000 39.28178 122 MET C C 1
ATOM 4751 O O . MET C 1 122 ? -39.32600 59.40700 39.69600 1.000 42.32293 122 MET C O 1
ATOM 4756 N N . GLY C 1 123 ? -37.28100 60.24000 40.14700 1.000 38.11456 123 GLY C N 1
ATOM 4757 C CA . GLY C 1 123 ? -37.68200 61.59100 39.79700 1.000 36.94972 123 GLY C CA 1
ATOM 4758 C C . GLY C 1 123 ? -38.01400 61.74500 38.32700 1.000 42.36441 123 GLY C C 1
ATOM 4759 O O . GLY C 1 123 ? -38.86300 62.56300 37.95900 1.000 40.59263 123 GLY C O 1
ATOM 4760 N N . ALA C 1 124 ? -37.35400 60.96800 37.46400 1.000 35.75207 124 ALA C N 1
ATOM 4761 C CA . ALA C 1 124 ? -37.72800 60.98200 36.05400 1.000 39.45266 124 ALA C CA 1
ATOM 4762 C C . ALA C 1 124 ? -39.14000 60.44200 35.86100 1.000 43.55525 124 ALA C C 1
ATOM 4763 O O . ALA C 1 124 ? -39.90300 60.96400 35.03900 1.000 41.80403 124 ALA C O 1
ATOM 4765 N N . TRP C 1 125 ? -39.50900 59.40300 36.61700 1.000 42.46283 125 TRP C N 1
ATOM 4766 C CA . TRP C 1 125 ? -40.88700 58.92300 36.58400 1.000 42.66994 125 TRP C CA 1
ATOM 4767 C C . TRP C 1 125 ? -41.85000 60.00600 37.05200 1.000 45.18721 125 TRP C C 1
ATOM 4768 O O . TRP C 1 125 ? -42.89900 60.22500 36.43500 1.000 45.07759 125 TRP C O 1
ATOM 4779 N N . VAL C 1 126 ? -41.50500 60.70000 38.13900 1.000 43.03397 126 VAL C N 1
ATOM 4780 C CA . VAL C 1 126 ? -42.33200 61.80500 38.61000 1.000 41.63823 126 VAL C CA 1
ATOM 4781 C C . VAL C 1 126 ? -42.37700 62.91600 37.56700 1.000 44.96703 126 VAL C C 1
ATOM 4782 O O . VAL C 1 126 ? -43.43800 63.49600 37.30000 1.000 41.97596 126 VAL C O 1
ATOM 4786 N N . ALA C 1 127 ? -41.23100 63.22200 36.95200 1.000 42.53247 127 ALA C N 1
ATOM 4787 C CA . ALA C 1 127 ? -41.20000 64.28000 35.94700 1.000 46.63566 127 ALA C CA 1
ATOM 4788 C C . ALA C 1 127 ? -42.13500 63.96000 34.78800 1.000 42.20860 127 ALA C C 1
ATOM 4789 O O . ALA C 1 127 ? -42.84800 64.84100 34.29500 1.000 41.50282 127 ALA C O 1
ATOM 4791 N N . LEU C 1 128 ? -42.15800 62.70000 34.35100 1.000 44.20446 128 LEU C N 1
ATOM 4792 C CA . LEU C 1 128 ? -43.00600 62.33200 33.22400 1.000 42.46810 128 LEU C CA 1
ATOM 4793 C C . LEU C 1 128 ? -44.48700 62.42500 33.57800 1.000 46.30116 128 LEU C C 1
ATOM 4794 O O . LEU C 1 128 ? -45.30200 62.79300 32.72500 1.000 46.36827 128 LEU C O 1
ATOM 4799 N N . ARG C 1 129 ? -44.85400 62.12300 34.82700 1.000 46.38088 129 ARG C N 1
ATOM 4800 C CA . ARG C 1 129 ? -46.23800 62.31800 35.24800 1.000 46.47088 129 ARG C CA 1
ATOM 4801 C C . ARG C 1 129 ? -46.58900 63.80100 35.29200 1.000 50.89193 129 ARG C C 1
ATOM 4802 O O . ARG C 1 129 ? -47.68400 64.19900 34.87400 1.000 52.53714 129 ARG C O 1
ATOM 4810 N N . LEU C 1 130 ? -45.66700 64.63300 35.78800 1.000 45.19565 130 LEU C N 1
ATOM 4811 C CA . LEU C 1 130 ? -45.88800 66.07700 35.78600 1.000 50.60351 130 LEU C CA 1
ATOM 4812 C C . LEU C 1 130 ? -46.00500 66.61800 34.36800 1.000 53.43148 130 LEU C C 1
ATOM 4813 O O . LEU C 1 130 ? -46.79800 67.53100 34.10700 1.000 58.93996 130 LEU C O 1
ATOM 4818 N N . ALA C 1 131 ? -45.22000 66.06900 33.43700 1.000 54.26690 131 ALA C N 1
ATOM 4819 C CA . ALA C 1 131 ? -45.26600 66.54200 32.05900 1.000 55.99133 131 ALA C CA 1
ATOM 4820 C C . ALA C 1 131 ? -46.64800 66.36100 31.45100 1.000 60.76370 131 ALA C C 1
ATOM 4821 O O . ALA C 1 131 ? -47.07200 67.17600 30.62300 1.000 67.21267 131 ALA C O 1
ATOM 4823 N N . GLU C 1 132 ? -47.36700 65.31100 31.85100 1.000 60.02847 132 GLU C N 1
ATOM 4824 C CA . GLU C 1 132 ? -48.69800 65.08400 31.30400 1.000 71.66114 132 GLU C CA 1
ATOM 4825 C C . GLU C 1 132 ? -49.70800 66.06900 31.87900 1.000 73.66684 132 GLU C C 1
ATOM 4826 O O . GLU C 1 132 ? -50.57400 66.57100 31.15400 1.000 78.06342 132 GLU C O 1
ATOM 4832 N N . LYS C 1 133 ? -49.62100 66.35600 33.18000 1.000 75.80906 133 LYS C N 1
ATOM 4833 C CA . LYS C 1 133 ? -50.54100 67.31800 33.77800 1.000 77.77044 133 LYS C CA 1
ATOM 4834 C C . LYS C 1 133 ? -50.22000 68.75200 33.37700 1.000 75.69209 133 LYS C C 1
ATOM 4835 O O . LYS C 1 133 ? -51.06800 69.63500 33.54500 1.000 87.36533 133 LYS C O 1
ATOM 4841 N N . LEU C 1 134 ? -49.02300 69.00600 32.84900 1.000 70.46949 134 LEU C N 1
ATOM 4842 C CA . LEU C 1 134 ? -48.60800 70.34500 32.45200 1.000 77.40889 134 LEU C CA 1
ATOM 4843 C C . LEU C 1 134 ? -49.07700 70.71800 31.05200 1.000 90.14045 134 LEU C C 1
ATOM 4844 O O . LEU C 1 134 ? -48.43900 71.56200 30.40700 1.000 92.71472 134 LEU C O 1
ATOM 4849 N N . LYS C 1 135 ? -50.14400 70.09400 30.56000 1.000 103.38126 135 LYS C N 1
ATOM 4850 C CA . LYS C 1 135 ? -50.73500 70.45000 29.27200 1.000 102.68902 135 LYS C CA 1
ATOM 4851 C C . LYS C 1 135 ? -52.25900 70.39700 29.35500 1.000 88.39376 135 LYS C C 1
ATOM 4852 O O . LYS C 1 135 ? -52.88400 71.19600 30.05500 1.000 90.49172 135 LYS C O 1
ATOM 4858 N N . GLY C 1 146 ? -47.30100 76.44700 35.39500 1.000 76.98311 146 GLY C N 1
ATOM 4859 C CA . GLY C 1 146 ? -46.38100 76.86000 34.34900 1.000 91.23001 146 GLY C CA 1
ATOM 4860 C C . GLY C 1 146 ? -46.40700 75.97100 33.11800 1.000 92.97780 146 GLY C C 1
ATOM 4861 O O . GLY C 1 146 ? -47.23800 75.06900 33.01300 1.000 101.67202 146 GLY C O 1
ATOM 4862 N N . ARG C 1 147 ? -45.49500 76.22800 32.18100 1.000 73.27238 147 ARG C N 1
ATOM 4863 C CA . ARG C 1 147 ? -45.39600 75.46800 30.94200 1.000 70.36544 147 ARG C CA 1
ATOM 4864 C C . ARG C 1 147 ? -44.01400 74.83700 30.82600 1.000 69.77317 147 ARG C C 1
ATOM 4865 O O . ARG C 1 147 ? -43.00700 75.45100 31.19100 1.000 63.08354 147 ARG C O 1
ATOM 4873 N N . LEU C 1 148 ? -43.97700 73.61100 30.30600 1.000 66.26718 148 LEU C N 1
ATOM 4874 C CA . LEU C 1 148 ? -42.73700 72.85500 30.18400 1.000 61.15175 148 LEU C CA 1
ATOM 4875 C C . LEU C 1 148 ? -41.91200 73.34600 29.00100 1.000 55.75384 148 LEU C C 1
ATOM 4876 O O . LEU C 1 148 ? -42.42200 73.46200 27.88200 1.000 59.63593 148 LEU C O 1
ATOM 4881 N N . CYS C 1 149 ? -40.62500 73.60900 29.24600 1.000 55.11531 149 CYS C N 1
ATOM 4882 C CA . CYS C 1 149 ? -39.69500 73.97700 28.19000 1.000 50.33274 149 CYS C CA 1
ATOM 4883 C C . CYS C 1 149 ? -38.64800 72.91300 27.89800 1.000 46.92244 149 CYS C C 1
ATOM 4884 O O . CYS C 1 149 ? -38.04600 72.94500 26.82100 1.000 50.61117 149 CYS C O 1
ATOM 4887 N N . GLY C 1 150 ? -38.42500 71.97500 28.80900 1.000 42.20865 150 GLY C N 1
ATOM 4888 C CA . GLY C 1 150 ? -37.45800 70.92600 28.56400 1.000 43.95824 150 GLY C CA 1
ATOM 4889 C C . GLY C 1 150 ? -37.50400 69.88500 29.65500 1.000 45.75563 150 GLY C C 1
ATOM 4890 O O . GLY C 1 150 ? -38.01800 70.12400 30.75400 1.000 45.24943 150 GLY C O 1
ATOM 4891 N N . LEU C 1 151 ? -36.95000 68.72100 29.33300 1.000 43.43193 151 LEU C N 1
ATOM 4892 C CA . LEU C 1 151 ? -36.91300 67.57800 30.23300 1.000 42.78411 151 LEU C CA 1
ATOM 4893 C C . LEU C 1 151 ? -35.49600 67.02800 30.23400 1.000 48.22691 151 LEU C C 1
ATOM 4894 O O . LEU C 1 151 ? -34.94100 66.74200 29.16800 1.000 42.99881 151 LEU C O 1
ATOM 4899 N N . VAL C 1 152 ? -34.90500 66.90000 31.41700 1.000 41.89410 152 VAL C N 1
ATOM 4900 C CA . VAL C 1 152 ? -33.60900 66.25500 31.58300 1.000 41.50676 152 VAL C CA 1
ATOM 4901 C C . VAL C 1 152 ? -33.83100 65.08100 32.52700 1.000 43.13834 152 VAL C C 1
ATOM 4902 O O . VAL C 1 152 ? -34.17700 65.27600 33.70000 1.000 43.67992 152 VAL C O 1
ATOM 4906 N N . LEU C 1 153 ? -33.66800 63.86400 32.01400 1.000 36.98224 153 LEU C N 1
ATOM 4907 C CA . LEU C 1 153 ? -33.90900 62.64400 32.77200 1.000 32.33683 153 LEU C CA 1
ATOM 4908 C C . LEU C 1 153 ? -32.57200 61.95500 33.01500 1.000 43.34578 153 LEU C C 1
ATOM 4909 O O . LEU C 1 153 ? -31.84500 61.64500 32.06300 1.000 38.57372 153 LEU C O 1
ATOM 4914 N N . ILE C 1 154 ? -32.24600 61.73100 34.28500 1.000 34.91184 154 ILE C N 1
ATOM 4915 C CA . ILE C 1 154 ? -30.95300 61.19100 34.68200 1.000 42.89526 154 ILE C CA 1
ATOM 4916 C C . ILE C 1 154 ? -31.18700 59.78800 35.21900 1.000 41.44483 154 ILE C C 1
ATOM 4917 O O . ILE C 1 154 ? -31.90700 59.60900 36.20800 1.000 42.08847 154 ILE C O 1
ATOM 4922 N N . ALA C 1 155 ? -30.57300 58.79900 34.57500 1.000 37.29782 155 ALA C N 1
ATOM 4923 C CA . ALA C 1 155 ? -30.79200 57.39200 34.88600 1.000 38.46128 155 ALA C CA 1
ATOM 4924 C C . ALA C 1 155 ? -32.28600 57.10900 35.06700 1.000 43.31699 155 ALA C C 1
ATOM 4925 O O . ALA C 1 155 ? -32.70200 56.59900 36.11300 1.000 39.38517 155 ALA C O 1
ATOM 4927 N N . PRO C 1 156 ? -33.11200 57.42800 34.06800 1.000 43.27967 156 PRO C N 1
ATOM 4928 C CA . PRO C 1 156 ? -34.56500 57.45400 34.29200 1.000 45.62029 156 PRO C CA 1
ATOM 4929 C C . PRO C 1 156 ? -35.09700 56.08800 34.70200 1.000 42.11227 156 PRO C C 1
ATOM 4930 O O . PRO C 1 156 ? -34.73100 55.06100 34.12800 1.000 41.34485 156 PRO C O 1
ATOM 4934 N N . ALA C 1 157 ? -35.96800 56.08300 35.71000 1.000 40.73451 157 ALA C N 1
ATOM 4935 C CA . ALA C 1 157 ? -36.57700 54.85400 36.22000 1.000 46.86102 157 ALA C CA 1
ATOM 4936 C C . ALA C 1 157 ? -38.09900 54.94400 36.19800 1.000 45.53656 157 ALA C C 1
ATOM 4937 O O . ALA C 1 157 ? -38.75500 54.79800 37.23400 1.000 48.86350 157 ALA C O 1
ATOM 4939 N N . PRO C 1 158 ? -38.70300 55.16400 35.03000 1.000 44.20180 158 PRO C N 1
ATOM 4940 C CA . PRO C 1 158 ? -40.16600 55.17400 34.97200 1.000 47.75764 158 PRO C CA 1
ATOM 4941 C C . PRO C 1 158 ? -40.70500 53.75800 35.07100 1.000 47.69549 158 PRO C C 1
ATOM 4942 O O . PRO C 1 158 ? -40.09200 52.80600 34.57900 1.000 48.29337 158 PRO C O 1
ATOM 4946 N N . ASP C 1 159 ? -41.85000 53.62500 35.74400 1.000 42.75082 159 ASP C N 1
ATOM 4947 C CA . ASP C 1 159 ? -42.57600 52.36000 35.80700 1.000 46.87486 159 ASP C CA 1
ATOM 4948 C C . ASP C 1 159 ? -41.73500 51.25000 36.42500 1.000 50.03442 159 ASP C C 1
ATOM 4949 O O . ASP C 1 159 ? -41.94600 50.06800 36.13900 1.000 49.36933 159 ASP C O 1
ATOM 4954 N N . PHE C 1 160 ? -40.77800 51.62100 37.27900 1.000 49.43003 160 PHE C N 1
ATOM 4955 C CA . PHE C 1 160 ? -39.81800 50.64100 37.77100 1.000 54.32774 160 PHE C CA 1
ATOM 4956 C C . PHE C 1 160 ? -40.46600 49.58500 38.65400 1.000 54.25130 160 PHE C C 1
ATOM 4957 O O . PHE C 1 160 ? -39.93900 48.47000 38.74800 1.000 55.39294 160 PHE C O 1
ATOM 4965 N N . THR C 1 161 ? -41.58900 49.90500 39.30000 1.000 48.66546 161 THR C N 1
ATOM 4966 C CA . THR C 1 161 ? -42.27900 48.89500 40.09600 1.000 54.24044 161 THR C CA 1
ATOM 4967 C C . THR C 1 161 ? -42.78000 47.75800 39.21600 1.000 54.86124 161 THR C C 1
ATOM 4968 O O . THR C 1 161 ? -42.63800 46.58300 39.57100 1.000 56.19403 161 THR C O 1
ATOM 4972 N N . ALA C 1 162 ? -43.35000 48.08600 38.05800 1.000 53.54318 162 ALA C N 1
ATOM 4973 C CA . ALA C 1 162 ? -43.91100 47.07300 37.17500 1.000 58.02544 162 ALA C CA 1
ATOM 4974 C C . ALA C 1 162 ? -42.89300 46.52300 36.18900 1.000 57.49691 162 ALA C C 1
ATOM 4975 O O . ALA C 1 162 ? -42.99700 45.35800 35.78400 1.000 56.02728 162 ALA C O 1
ATOM 4977 N N . GLU C 1 163 ? -41.90900 47.33300 35.80000 1.000 57.06418 163 GLU C N 1
ATOM 4978 C CA . GLU C 1 163 ? -40.93300 46.91900 34.80100 1.000 54.75076 163 GLU C CA 1
ATOM 4979 C C . GLU C 1 163 ? -39.71900 46.22900 35.41200 1.000 54.09368 163 GLU C C 1
ATOM 4980 O O . GLU C 1 163 ? -39.21000 45.26000 34.83800 1.000 58.40687 163 GLU C O 1
ATOM 4986 N N . LEU C 1 164 ? -39.25100 46.68900 36.56900 1.000 56.14599 164 LEU C N 1
ATOM 4987 C CA . LEU C 1 164 ? -38.00800 46.19000 37.14700 1.000 61.63650 164 LEU C CA 1
ATOM 4988 C C . LEU C 1 164 ? -38.20200 45.36100 38.40800 1.000 63.60989 164 LEU C C 1
ATOM 4989 O O . LEU C 1 164 ? -37.54100 44.33200 38.56700 1.000 63.54900 164 LEU C O 1
ATOM 4994 N N . ILE C 1 165 ? -39.08500 45.77600 39.31500 1.000 63.17521 165 ILE C N 1
ATOM 4995 C CA . ILE C 1 165 ? -39.21900 45.07300 40.58700 1.000 61.10301 165 ILE C CA 1
ATOM 4996 C C . ILE C 1 165 ? -40.10100 43.84100 40.43500 1.000 63.80650 165 ILE C C 1
ATOM 4997 O O . ILE C 1 165 ? -39.75000 42.74900 40.89800 1.000 70.00808 165 ILE C O 1
ATOM 5002 N N . GLU C 1 166 ? -41.25400 43.99600 39.77300 1.000 58.24548 166 GLU C N 1
ATOM 5003 C CA . GLU C 1 166 ? -42.22300 42.90200 39.71400 1.000 66.92409 166 GLU C CA 1
ATOM 5004 C C . GLU C 1 166 ? -41.70500 41.68100 38.96200 1.000 69.66722 166 GLU C C 1
ATOM 5005 O O . GLU C 1 166 ? -41.83400 40.56300 39.49000 1.000 75.28891 166 GLU C O 1
ATOM 5011 N N . PRO C 1 167 ? -41.13300 41.79200 37.75500 1.000 68.11926 167 PRO C N 1
ATOM 5012 C CA . PRO C 1 167 ? -40.70500 40.57100 37.04900 1.000 70.25626 167 PRO C CA 1
ATOM 5013 C C . PRO C 1 167 ? -39.54300 39.84600 37.71500 1.000 72.58836 167 PRO C C 1
ATOM 5014 O O . PRO C 1 167 ? -39.28300 38.68900 37.35800 1.000 72.98231 167 PRO C O 1
ATOM 5018 N N . ASN C 1 168 ? -38.84500 40.47100 38.66700 1.000 74.47480 168 ASN C N 1
ATOM 5019 C CA . ASN C 1 168 ? -37.68800 39.86900 39.32000 1.000 79.60502 168 ASN C CA 1
ATOM 5020 C C . ASN C 1 168 ? -37.95500 39.54400 40.78900 1.000 81.46589 168 ASN C C 1
ATOM 5021 O O . ASN C 1 168 ? -37.02400 39.47400 41.59400 1.000 85.62004 168 ASN C O 1
ATOM 5026 N N . LEU C 1 169 ? -39.22000 39.33100 41.14700 1.000 82.87765 169 LEU C N 1
ATOM 5027 C CA . LEU C 1 169 ? -39.57900 38.97100 42.51200 1.000 85.30207 169 LEU C CA 1
ATOM 5028 C C . LEU C 1 169 ? -39.40100 37.47500 42.73700 1.000 88.40330 169 LEU C C 1
ATOM 5029 O O . LEU C 1 169 ? -39.94400 36.65600 41.98800 1.000 86.47316 169 LEU C O 1
ATOM 5034 N N . THR C 1 170 ? -38.65400 37.12300 43.77900 1.000 89.20538 170 THR C N 1
ATOM 5035 C CA . THR C 1 170 ? -38.58000 35.73400 44.20200 1.000 90.96854 170 THR C CA 1
ATOM 5036 C C . THR C 1 170 ? -39.88500 35.32800 44.87800 1.000 92.14811 170 THR C C 1
ATOM 5037 O O . THR C 1 170 ? -40.61400 36.16400 45.41700 1.000 93.79221 170 THR C O 1
ATOM 5041 N N . GLU C 1 171 ? -40.17900 34.02500 44.84100 1.000 98.33620 171 GLU C N 1
ATOM 5042 C CA . GLU C 1 171 ? -41.37200 33.52000 45.51500 1.000 102.00209 171 GLU C CA 1
ATOM 5043 C C . GLU C 1 171 ? -41.34600 33.84100 47.00500 1.000 98.57741 171 GLU C C 1
ATOM 5044 O O . GLU C 1 171 ? -42.40100 34.05700 47.61400 1.000 95.69240 171 GLU C O 1
ATOM 5050 N N . ALA C 1 172 ? -40.15300 33.89700 47.60300 1.000 102.28635 172 ALA C N 1
ATOM 5051 C CA . ALA C 1 172 ? -40.04000 34.31200 48.99600 1.000 99.01432 172 ALA C CA 1
ATOM 5052 C C . ALA C 1 172 ? -40.28500 35.80700 49.15900 1.000 94.45511 172 ALA C C 1
ATOM 5053 O O . ALA C 1 172 ? -40.71800 36.24900 50.22900 1.000 93.32438 172 ALA C O 1
ATOM 5055 N N . GLU C 1 173 ? -40.01600 36.59700 48.11700 1.000 92.09262 173 GLU C N 1
ATOM 5056 C CA . GLU C 1 173 ? -40.23600 38.03600 48.20400 1.000 90.65018 173 GLU C CA 1
ATOM 5057 C C . GLU C 1 173 ? -41.71900 38.38000 48.11300 1.000 88.98688 173 GLU C C 1
ATOM 5058 O O . GLU C 1 173 ? -42.21000 39.21900 48.87900 1.000 81.06467 173 GLU C O 1
ATOM 5064 N N . ARG C 1 174 ? -42.44800 37.74600 47.18800 1.000 87.36671 174 ARG C N 1
ATOM 5065 C CA . ARG C 1 174 ? -43.88300 37.99800 47.08300 1.000 86.89401 174 ARG C CA 1
ATOM 5066 C C . ARG C 1 174 ? -44.64200 37.40400 48.26000 1.000 87.78611 174 ARG C C 1
ATOM 5067 O O . ARG C 1 174 ? -45.72100 37.89500 48.60900 1.000 93.82422 174 ARG C O 1
ATOM 5075 N N . THR C 1 175 ? -44.11100 36.34200 48.87000 1.000 91.01755 175 THR C N 1
ATOM 5076 C CA . THR C 1 175 ? -44.70800 35.83500 50.10000 1.000 86.27839 175 THR C CA 1
ATOM 5077 C C . THR C 1 175 ? -44.65300 36.89300 51.19600 1.000 90.64553 175 THR C C 1
ATOM 5078 O O . THR C 1 175 ? -45.61500 37.06800 51.95500 1.000 93.03896 175 THR C O 1
ATOM 5082 N N . SER C 1 176 ? -43.54400 37.63400 51.27000 1.000 86.56864 176 SER C N 1
ATOM 5083 C CA . SER C 1 176 ? -43.45800 38.74200 52.21500 1.000 82.71892 176 SER C CA 1
ATOM 5084 C C . SER C 1 176 ? -44.45000 39.84400 51.86500 1.000 83.26416 176 SER C C 1
ATOM 5085 O O . SER C 1 176 ? -45.07500 40.42700 52.75600 1.000 88.30671 176 SER C O 1
ATOM 5088 N N . LEU C 1 177 ? -44.60900 40.14800 50.57500 1.000 80.73099 177 LEU C N 1
ATOM 5089 C CA . LEU C 1 177 ? -45.57100 41.16900 50.17600 1.000 83.49349 177 LEU C CA 1
ATOM 5090 C C . LEU C 1 177 ? -47.00500 40.74800 50.47200 1.000 86.12148 177 LEU C C 1
ATOM 5091 O O . LEU C 1 177 ? -47.87800 41.61200 50.61100 1.000 84.17036 177 LEU C O 1
ATOM 5096 N N . ALA C 1 178 ? -47.26500 39.44600 50.58700 1.000 81.74421 178 ALA C N 1
ATOM 5097 C CA . ALA C 1 178 ? -48.60800 38.94700 50.85700 1.000 91.32088 178 ALA C CA 1
ATOM 5098 C C . ALA C 1 178 ? -48.90800 38.86000 52.34800 1.000 103.78823 178 ALA C C 1
ATOM 5099 O O . ALA C 1 178 ? -50.01000 39.21700 52.78000 1.000 106.79604 178 ALA C O 1
ATOM 5101 N N . GLU C 1 179 ? -47.95000 38.38900 53.14500 1.000 108.77493 179 GLU C N 1
ATOM 5102 C CA . GLU C 1 179 ? -48.15900 38.24500 54.57800 1.000 108.80169 179 GLU C CA 1
ATOM 5103 C C . GLU C 1 179 ? -47.68800 39.45000 55.37500 1.000 106.08071 179 GLU C C 1
ATOM 5104 O O . GLU C 1 179 ? -48.13500 39.63700 56.51200 1.000 115.69181 179 GLU C O 1
ATOM 5110 N N . ARG C 1 180 ? -46.80600 40.27400 54.81300 1.000 101.38260 180 ARG C N 1
ATOM 5111 C CA . ARG C 1 180 ? -46.25900 41.40900 55.53600 1.000 102.61493 180 ARG C CA 1
ATOM 5112 C C . ARG C 1 180 ? -46.54900 42.75300 54.88600 1.000 95.74371 180 ARG C C 1
ATOM 5113 O O . ARG C 1 180 ? -46.37900 43.78400 55.54600 1.000 95.58562 180 ARG C O 1
ATOM 5121 N N . GLY C 1 181 ? -46.98800 42.77900 53.62900 1.000 89.71127 181 GLY C N 1
ATOM 5122 C CA . GLY C 1 181 ? -47.27300 44.02800 52.95400 1.000 78.17482 181 GLY C CA 1
ATOM 5123 C C . GLY C 1 181 ? -46.06100 44.77400 52.44500 1.000 83.63314 181 GLY C C 1
ATOM 5124 O O . GLY C 1 181 ? -46.18500 45.95100 52.08800 1.000 75.89572 181 GLY C O 1
ATOM 5125 N N . TYR C 1 182 ? -44.89900 44.13000 52.39800 1.000 82.12616 182 TYR C N 1
ATOM 5126 C CA . TYR C 1 182 ? -43.67100 44.75400 51.92100 1.000 74.28314 182 TYR C CA 1
ATOM 5127 C C . TYR C 1 182 ? -42.66000 43.65700 51.61800 1.000 74.14938 182 TYR C C 1
ATOM 5128 O O . TYR C 1 182 ? -42.92100 42.46900 51.82500 1.000 77.35758 182 TYR C O 1
ATOM 5137 N N . PHE C 1 183 ? -41.49100 44.06800 51.13300 1.000 74.35993 183 PHE C N 1
ATOM 5138 C CA . PHE C 1 183 ? -40.37100 43.15200 50.99100 1.000 72.58557 183 PHE C CA 1
ATOM 5139 C C . PHE C 1 183 ? -39.07800 43.94700 51.10400 1.000 77.35695 183 PHE C C 1
ATOM 5140 O O . PHE C 1 183 ? -39.03200 45.13900 50.79000 1.000 78.13671 183 PHE C O 1
ATOM 5148 N N . GLU C 1 184 ? -38.03400 43.27300 51.57800 1.000 86.02686 184 GLU C N 1
ATOM 5149 C CA . GLU C 1 184 ? -36.75600 43.89300 51.89600 1.000 86.12904 184 GLU C CA 1
ATOM 5150 C C . GLU C 1 184 ? -35.71900 43.53000 50.84400 1.000 90.15769 184 GLU C C 1
ATOM 5151 O O . GLU C 1 184 ? -35.64100 42.37900 50.40500 1.000 89.77097 184 GLU C O 1
ATOM 5157 N N . GLU C 1 185 ? -34.92100 44.51900 50.44400 1.000 99.29804 185 GLU C N 1
ATOM 5158 C CA . GLU C 1 185 ? -33.84300 44.31000 49.48900 1.000 105.96556 185 GLU C CA 1
ATOM 5159 C C . GLU C 1 185 ? -32.50700 44.51000 50.18600 1.000 112.31295 185 GLU C C 1
ATOM 5160 O O . GLU C 1 185 ? -32.26900 45.58600 50.75700 1.000 110.90843 185 GLU C O 1
ATOM 5166 N N . PRO C 1 186 ? -31.61100 43.51500 50.17400 1.000 118.35733 186 PRO C N 1
ATOM 5167 C CA . PRO C 1 186 ? -30.30400 43.60900 50.83600 1.000 119.27635 186 PRO C CA 1
ATOM 5168 C C . PRO C 1 186 ? -29.43100 44.72300 50.26500 1.000 115.88994 186 PRO C C 1
ATOM 5169 O O . PRO C 1 186 ? -29.43300 44.92400 49.05000 1.000 115.19389 186 PRO C O 1
ATOM 5173 N N . PRO C 1 191 ? -26.12800 50.51100 54.77700 1.000 146.31120 191 PRO C N 1
ATOM 5174 C CA . PRO C 1 191 ? -26.24900 49.35800 55.67900 1.000 138.66730 191 PRO C CA 1
ATOM 5175 C C . PRO C 1 191 ? -27.69300 49.05900 56.07200 1.000 134.45906 191 PRO C C 1
ATOM 5176 O O . PRO C 1 191 ? -27.97300 48.00100 56.63700 1.000 134.60293 191 PRO C O 1
ATOM 5180 N N . GLU C 1 192 ? -28.59100 50.00600 55.76900 1.000 134.31624 192 GLU C N 1
ATOM 5181 C CA . GLU C 1 192 ? -30.02300 49.83800 55.99500 1.000 131.10400 192 GLU C CA 1
ATOM 5182 C C . GLU C 1 192 ? -30.68700 49.38200 54.69800 1.000 127.20456 192 GLU C C 1
ATOM 5183 O O . GLU C 1 192 ? -30.48000 50.00700 53.66100 1.000 123.89222 192 GLU C O 1
ATOM 5189 N N . PRO C 1 193 ? -31.47700 48.30900 54.73600 1.000 124.28291 193 PRO C N 1
ATOM 5190 C CA . PRO C 1 193 ? -32.00100 47.73500 53.50400 1.000 115.65421 193 PRO C CA 1
ATOM 5191 C C . PRO C 1 193 ? -33.18000 48.51000 52.93600 1.000 107.25496 193 PRO C C 1
ATOM 5192 O O . PRO C 1 193 ? -34.03700 49.02700 53.65700 1.000 106.89469 193 PRO C O 1
ATOM 5196 N N . ASN C 1 194 ? -33.22400 48.57700 51.60000 1.000 104.78529 194 ASN C N 1
ATOM 5197 C CA . ASN C 1 194 ? -34.35000 49.22000 50.91900 1.000 93.89383 194 ASN C CA 1
ATOM 5198 C C . ASN C 1 194 ? -35.60600 48.37400 51.10600 1.000 91.74705 194 ASN C C 1
ATOM 5199 O O . ASN C 1 194 ? -35.58200 47.15300 50.91800 1.000 89.99657 194 ASN C O 1
ATOM 5204 N N . VAL C 1 195 ? -36.69100 49.02000 51.50200 1.000 85.85877 195 VAL C N 1
ATOM 5205 C CA . VAL C 1 195 ? -37.97200 48.35500 51.70500 1.000 82.55226 195 VAL C CA 1
ATOM 5206 C C . VAL C 1 195 ? -38.92900 48.85000 50.63000 1.000 72.19287 195 VAL C C 1
ATOM 5207 O O . VAL C 1 195 ? -39.13600 50.06100 50.48000 1.000 73.05631 195 VAL C O 1
ATOM 5211 N N . PHE C 1 196 ? -39.49000 47.91900 49.87000 1.000 68.39393 196 PHE C N 1
ATOM 5212 C CA . PHE C 1 196 ? -40.49800 48.22200 48.86700 1.000 68.28561 196 PHE C CA 1
ATOM 5213 C C . PHE C 1 196 ? -41.83200 47.69500 49.37600 1.000 68.51322 196 PHE C C 1
ATOM 5214 O O . PHE C 1 196 ? -41.98000 46.48900 49.60600 1.000 68.01673 196 PHE C O 1
ATOM 5222 N N . THR C 1 197 ? -42.78600 48.59800 49.57400 1.000 64.95733 197 THR C N 1
ATOM 5223 C CA . THR C 1 197 ? -44.06600 48.21900 50.14300 1.000 66.53038 197 THR C CA 1
ATOM 5224 C C . THR C 1 197 ? -45.00500 47.69700 49.06400 1.000 68.80234 197 THR C C 1
ATOM 5225 O O . THR C 1 197 ? -44.86900 48.00300 47.87600 1.000 66.72784 197 THR C O 1
ATOM 5229 N N . ARG C 1 198 ? -45.97100 46.88900 49.50400 1.000 75.66825 198 ARG C N 1
ATOM 5230 C CA . ARG C 1 198 ? -47.02200 46.42900 48.60700 1.000 79.67897 198 ARG C CA 1
ATOM 5231 C C . ARG C 1 198 ? -47.81300 47.60200 48.04000 1.000 75.99367 198 ARG C C 1
ATOM 5232 O O . ARG C 1 198 ? -48.23100 47.56600 46.87700 1.000 75.36890 198 ARG C O 1
ATOM 5240 N N . ALA C 1 199 ? -48.01600 48.65400 48.83700 1.000 72.30556 199 ALA C N 1
ATOM 5241 C CA . ALA C 1 199 ? -48.75600 49.81300 48.34800 1.000 63.37786 199 ALA C CA 1
ATOM 5242 C C . ALA C 1 199 ? -47.97700 50.56000 47.27400 1.000 60.07282 199 ALA C C 1
ATOM 5243 O O . ALA C 1 199 ? -48.57400 51.07800 46.32300 1.000 55.15702 199 ALA C O 1
ATOM 5245 N N . LEU C 1 200 ? -46.65200 50.62900 47.40500 1.000 57.01391 200 LEU C N 1
ATOM 5246 C CA . LEU C 1 200 ? -45.84800 51.27600 46.37500 1.000 57.64110 200 LEU C CA 1
ATOM 5247 C C . LEU C 1 200 ? -45.95900 50.53700 45.04500 1.000 56.09450 200 LEU C C 1
ATOM 5248 O O . LEU C 1 200 ? -46.08300 51.16600 43.98800 1.000 55.37291 200 LEU C O 1
ATOM 5253 N N . ILE C 1 201 ? -45.93800 49.20200 45.07800 1.000 59.77921 201 ILE C N 1
ATOM 5254 C CA . ILE C 1 201 ? -46.01500 48.43400 43.83800 1.000 62.08513 201 ILE C CA 1
ATOM 5255 C C . ILE C 1 201 ? -47.41300 48.53000 43.23700 1.000 57.06136 201 ILE C C 1
ATOM 5256 O O . ILE C 1 201 ? -47.57000 48.64700 42.01600 1.000 53.19257 201 ILE C O 1
ATOM 5261 N N . GLU C 1 202 ? -48.44900 48.49400 44.08000 1.000 62.26801 202 GLU C N 1
ATOM 5262 C CA . GLU C 1 202 ? -49.81200 48.58200 43.56700 1.000 57.88861 202 GLU C CA 1
ATOM 5263 C C . GLU C 1 202 ? -50.10300 49.96400 42.99300 1.000 51.85169 202 GLU C C 1
ATOM 5264 O O . GLU C 1 202 ? -50.63900 50.07800 41.88600 1.000 56.84891 202 GLU C O 1
ATOM 5270 N N . ASP C 1 203 ? -49.74800 51.02400 43.72500 1.000 54.58885 203 ASP C N 1
ATOM 5271 C CA . ASP C 1 203 ? -49.94300 52.37900 43.21900 1.000 51.54646 203 ASP C CA 1
ATOM 5272 C C . ASP C 1 203 ? -49.11100 52.64000 41.96800 1.000 47.46399 203 ASP C C 1
ATOM 5273 O O . ASP C 1 203 ? -49.48900 53.47400 41.13700 1.000 48.89465 203 ASP C O 1
ATOM 5278 N N . GLY C 1 204 ? -47.98400 51.94100 41.81500 1.000 46.83222 204 GLY C N 1
ATOM 5279 C CA . GLY C 1 204 ? -47.15400 52.13500 40.63800 1.000 51.04149 204 GLY C CA 1
ATOM 5280 C C . GLY C 1 204 ? -47.84000 51.75200 39.34100 1.000 56.66898 204 GLY C C 1
ATOM 5281 O O . GLY C 1 204 ? -47.57600 52.35200 38.29400 1.000 49.80049 204 GLY C O 1
ATOM 5282 N N . ARG C 1 205 ? -48.72800 50.75500 39.38500 1.000 54.30045 205 ARG C N 1
ATOM 5283 C CA . ARG C 1 205 ? -49.44800 50.36000 38.18000 1.000 60.72003 205 ARG C CA 1
ATOM 5284 C C . ARG C 1 205 ? -50.45800 51.41100 37.74200 1.000 58.75417 205 ARG C C 1
ATOM 5285 O O . ARG C 1 205 ? -50.85700 51.42000 36.57300 1.000 58.01517 205 ARG C O 1
ATOM 5293 N N . ASN C 1 206 ? -50.87300 52.29300 38.64700 1.000 49.57536 206 ASN C N 1
ATOM 5294 C CA . ASN C 1 206 ? -51.75200 53.40100 38.30700 1.000 57.92333 206 ASN C CA 1
ATOM 5295 C C . ASN C 1 206 ? -50.99200 54.63700 37.84200 1.000 57.21583 206 ASN C C 1
ATOM 5296 O O . ASN C 1 206 ? -51.62200 55.62600 37.45400 1.000 64.57364 206 ASN C O 1
ATOM 5301 N N . ASN C 1 207 ? -49.66000 54.60400 37.86500 1.000 60.49717 207 ASN C N 1
ATOM 5302 C CA . ASN C 1 207 ? -48.84400 55.73900 37.45100 1.000 56.39534 207 ASN C CA 1
ATOM 5303 C C . ASN C 1 207 ? -47.90200 55.39400 36.30200 1.000 54.53369 207 ASN C C 1
ATOM 5304 O O . ASN C 1 207 ? -46.97400 56.16400 36.02100 1.000 58.39702 207 ASN C O 1
ATOM 5309 N N . LEU C 1 208 ? -48.12000 54.26200 35.63300 1.000 57.04826 208 LEU C N 1
ATOM 5310 C CA . LEU C 1 208 ? -47.26500 53.85600 34.52500 1.000 56.77302 208 LEU C CA 1
ATOM 5311 C C . LEU C 1 208 ? -47.33900 54.87400 33.39600 1.000 60.83397 208 LEU C C 1
ATOM 5312 O O . LEU C 1 208 ? -48.42600 55.29400 32.98800 1.000 69.22286 208 LEU C O 1
ATOM 5317 N N . VAL C 1 209 ? -46.17300 55.27700 32.89700 1.000 61.44000 209 VAL C N 1
ATOM 5318 C CA . VAL C 1 209 ? -46.11400 56.23500 31.80200 1.000 58.04619 209 VAL C CA 1
ATOM 5319 C C . VAL C 1 209 ? -45.78400 55.57200 30.46800 1.000 66.04380 209 VAL C C 1
ATOM 5320 O O . VAL C 1 209 ? -46.11400 56.13700 29.41400 1.000 70.34775 209 VAL C O 1
ATOM 5324 N N . MET C 1 210 ? -45.16600 54.39100 30.47600 1.000 61.91134 210 MET C N 1
ATOM 5325 C CA . MET C 1 210 ? -44.88200 53.67700 29.23200 1.000 66.17053 210 MET C CA 1
ATOM 5326 C C . MET C 1 210 ? -46.09400 52.89900 28.73500 1.000 71.73114 210 MET C C 1
ATOM 5327 O O . MET C 1 210 ? -45.97100 51.76500 28.26500 1.000 60.87529 210 MET C O 1
ATOM 5332 N N . LYS C 1 211 ? -47.28200 53.50200 28.84700 1.000 104.72459 211 LYS C N 1
ATOM 5333 C CA . LYS C 1 211 ? -48.53400 52.91200 28.39400 1.000 105.94999 211 LYS C CA 1
ATOM 5334 C C . LYS C 1 211 ? -48.75800 53.08000 26.90000 1.000 109.23459 211 LYS C C 1
ATOM 5335 O O . LYS C 1 211 ? -49.71900 52.51700 26.36600 1.000 111.56075 211 LYS C O 1
ATOM 5341 N N . GLY C 1 212 ? -47.90500 53.83600 26.22100 1.000 84.72108 212 GLY C N 1
ATOM 5342 C CA . GLY C 1 212 ? -48.06200 54.10500 24.81500 1.000 76.81100 212 GLY C CA 1
ATOM 5343 C C . GLY C 1 212 ? -47.16600 55.25200 24.39900 1.000 74.36730 212 GLY C C 1
ATOM 5344 O O . GLY C 1 212 ? -46.10700 55.48000 24.98800 1.000 66.94729 212 GLY C O 1
ATOM 5345 N N . PRO C 1 213 ? -47.57200 55.99500 23.37200 1.000 74.90667 213 PRO C N 1
ATOM 5346 C CA . PRO C 1 213 ? -46.79000 57.17000 22.96400 1.000 70.00259 213 PRO C CA 1
ATOM 5347 C C . PRO C 1 213 ? -46.74900 58.21200 24.07200 1.000 70.33873 213 PRO C C 1
ATOM 5348 O O . PRO C 1 213 ? -47.74200 58.45800 24.76000 1.000 68.37689 213 PRO C O 1
ATOM 5352 N N . ILE C 1 214 ? -45.57900 58.82400 24.24000 1.000 62.71957 214 ILE C N 1
ATOM 5353 C CA . ILE C 1 214 ? -45.32700 59.78800 25.30500 1.000 65.44121 214 ILE C CA 1
ATOM 5354 C C . ILE C 1 214 ? -45.02100 61.12700 24.64400 1.000 71.03024 214 ILE C C 1
ATOM 5355 O O . ILE C 1 214 ? -43.90500 61.34800 24.16200 1.000 77.67414 214 ILE C O 1
ATOM 5360 N N . GLU C 1 215 ? -45.99200 62.03200 24.63700 1.000 74.59844 215 GLU C N 1
ATOM 5361 C CA . GLU C 1 215 ? -45.81600 63.36200 24.05900 1.000 72.82379 215 GLU C CA 1
ATOM 5362 C C . GLU C 1 215 ? -45.60600 64.35900 25.19500 1.000 69.34364 215 GLU C C 1
ATOM 5363 O O . GLU C 1 215 ? -46.54900 64.72000 25.90200 1.000 79.04872 215 GLU C O 1
ATOM 5369 N N . THR C 1 216 ? -44.36400 64.81300 25.36100 1.000 70.72122 216 THR C N 1
ATOM 5370 C CA . THR C 1 216 ? -44.05200 65.80500 26.38100 1.000 63.45491 216 THR C CA 1
ATOM 5371 C C . THR C 1 216 ? -44.21700 67.23800 25.89600 1.000 58.59311 216 THR C C 1
ATOM 5372 O O . THR C 1 216 ? -44.24700 68.15400 26.72500 1.000 60.49751 216 THR C O 1
ATOM 5376 N N . GLY C 1 217 ? -44.31100 67.45700 24.58600 1.000 55.45076 217 GLY C N 1
ATOM 5377 C CA . GLY C 1 217 ? -44.39100 68.80400 24.05600 1.000 55.28316 217 GLY C CA 1
ATOM 5378 C C . GLY C 1 217 ? -43.16000 69.66100 24.25900 1.000 55.63646 217 GLY C C 1
ATOM 5379 O O . GLY C 1 217 ? -43.23300 70.87700 24.06100 1.000 58.48588 217 GLY C O 1
ATOM 5380 N N . CYS C 1 218 ? -42.02900 69.07600 24.63400 1.000 51.21789 218 CYS C N 1
ATOM 5381 C CA . CYS C 1 218 ? -40.81300 69.83700 24.87800 1.000 50.06294 218 CYS C CA 1
ATOM 5382 C C . CYS C 1 218 ? -39.62200 68.96200 24.53200 1.000 41.88414 218 CYS C C 1
ATOM 5383 O O . CYS C 1 218 ? -39.74700 67.73300 24.48400 1.000 43.59494 218 CYS C O 1
ATOM 5386 N N . PRO C 1 219 ? -38.45600 69.55900 24.27700 1.000 52.68140 219 PRO C N 1
ATOM 5387 C CA . PRO C 1 219 ? -37.25600 68.74300 24.05900 1.000 49.78706 219 PRO C CA 1
ATOM 5388 C C . PRO C 1 219 ? -36.94800 67.89600 25.28300 1.000 44.46536 219 PRO C C 1
ATOM 5389 O O . PRO C 1 219 ? -37.23000 68.27600 26.42200 1.000 39.62510 219 PRO C O 1
ATOM 5393 N N . VAL C 1 220 ? -36.37500 66.72900 25.03300 1.000 43.35855 220 VAL C N 1
ATOM 5394 C CA . VAL C 1 220 ? -36.05600 65.77000 26.07900 1.000 42.01206 220 VAL C CA 1
ATOM 5395 C C . VAL C 1 220 ? -34.59400 65.37200 25.94500 1.000 45.27478 220 VAL C C 1
ATOM 5396 O O . VAL C 1 220 ? -34.10400 65.14100 24.83300 1.000 45.04534 220 VAL C O 1
ATOM 5400 N N . HIS C 1 221 ? -33.88700 65.30000 27.06500 1.000 42.18925 221 HIS C N 1
ATOM 5401 C CA . HIS C 1 221 ? -32.52900 64.81900 27.11200 1.000 38.13040 221 HIS C CA 1
ATOM 5402 C C . HIS C 1 221 ? -32.39600 63.77700 28.21300 1.000 40.44623 221 HIS C C 1
ATOM 5403 O O . HIS C 1 221 ? -32.75900 64.03200 29.32200 1.000 37.21531 221 HIS C O 1
ATOM 5410 N N . ILE C 1 222 ? -31.86600 62.60800 27.88500 1.000 34.70080 222 ILE C N 1
ATOM 5411 C CA . ILE C 1 222 ? -31.69300 61.49800 28.81600 1.000 39.81284 222 ILE C CA 1
ATOM 5412 C C . ILE C 1 222 ? -30.20200 61.27600 29.02900 1.000 39.64407 222 ILE C C 1
ATOM 5413 O O . ILE C 1 222 ? -29.42900 61.20700 28.06300 1.000 37.95802 222 ILE C O 1
ATOM 5418 N N . LEU C 1 223 ? -29.79900 61.15200 30.29000 1.000 35.67211 223 LEU C N 1
ATOM 5419 C CA . LEU C 1 223 ? -28.43600 60.77900 30.64700 1.000 35.78138 223 LEU C CA 1
ATOM 5420 C C . LEU C 1 223 ? -28.47500 59.40900 31.30500 1.000 38.18319 223 LEU C C 1
ATOM 5421 O O . LEU C 1 223 ? -29.27100 59.17700 32.22200 1.000 38.80450 223 LEU C O 1
ATOM 5426 N N . GLN C 1 224 ? -27.62700 58.50400 30.83300 1.000 38.22201 224 GLN C N 1
ATOM 5427 C CA . GLN C 1 224 ? -27.69700 57.12100 31.27000 1.000 41.85612 224 GLN C CA 1
ATOM 5428 C C . GLN C 1 224 ? -26.30200 56.52200 31.22400 1.000 42.46744 224 GLN C C 1
ATOM 5429 O O . GLN C 1 224 ? -25.51400 56.83000 30.32500 1.000 38.41650 224 GLN C O 1
ATOM 5435 N N . GLY C 1 225 ? -26.00200 55.68600 32.21000 1.000 40.31656 225 GLY C N 1
ATOM 5436 C CA . GLY C 1 225 ? -24.73100 54.99000 32.27800 1.000 40.65384 225 GLY C CA 1
ATOM 5437 C C . GLY C 1 225 ? -24.92900 53.53800 31.88400 1.000 48.27220 225 GLY C C 1
ATOM 5438 O O . GLY C 1 225 ? -25.90700 52.90200 32.28200 1.000 44.15869 225 GLY C O 1
ATOM 5439 N N . MET C 1 226 ? -23.99900 53.02400 31.08000 1.000 44.62861 226 MET C N 1
ATOM 5440 C CA . MET C 1 226 ? -24.12500 51.64000 30.64100 1.000 49.11418 226 MET C CA 1
ATOM 5441 C C . MET C 1 226 ? -23.81700 50.66700 31.77100 1.000 46.16088 226 MET C C 1
ATOM 5442 O O . MET C 1 226 ? -24.31200 49.53400 31.76300 1.000 49.10884 226 MET C O 1
ATOM 5447 N N . ARG C 1 227 ? -23.01600 51.08600 32.74900 1.000 46.17008 227 ARG C N 1
ATOM 5448 C CA . ARG C 1 227 ? -22.69600 50.26200 33.90500 1.000 53.08502 227 ARG C CA 1
ATOM 5449 C C . ARG C 1 227 ? -23.65200 50.49200 35.06600 1.000 44.92974 227 ARG C C 1
ATOM 5450 O O . ARG C 1 227 ? -23.29200 50.22400 36.21900 1.000 45.43164 227 ARG C O 1
ATOM 5458 N N . ASP C 1 228 ? -24.84800 50.98900 34.78500 1.000 51.12153 228 ASP C N 1
ATOM 5459 C CA . ASP C 1 228 ? -25.86400 51.19900 35.80900 1.000 46.77732 228 ASP C CA 1
ATOM 5460 C C . ASP C 1 228 ? -26.34000 49.85600 36.35000 1.000 51.94873 228 ASP C C 1
ATOM 5461 O O . ASP C 1 228 ? -26.85800 49.03800 35.57900 1.000 51.93448 228 ASP C O 1
ATOM 5466 N N . PRO C 1 229 ? -26.20200 49.58900 37.64900 1.000 53.38287 229 PRO C N 1
ATOM 5467 C CA . PRO C 1 229 ? -26.58900 48.27500 38.17800 1.000 53.56440 229 PRO C CA 1
ATOM 5468 C C . PRO C 1 229 ? -28.04000 48.19800 38.63600 1.000 59.81809 229 PRO C C 1
ATOM 5469 O O . PRO C 1 229 ? -28.56600 47.10100 38.84800 1.000 59.96727 229 PRO C O 1
ATOM 5473 N N . ASP C 1 230 ? -28.69600 49.34700 38.80000 1.000 55.85776 230 ASP C N 1
ATOM 5474 C CA . ASP C 1 230 ? -30.06500 49.40200 39.30300 1.000 57.02782 230 ASP C CA 1
ATOM 5475 C C . ASP C 1 230 ? -31.08600 49.62500 38.19500 1.000 52.80464 230 ASP C C 1
ATOM 5476 O O . ASP C 1 230 ? -32.14400 48.98700 38.18000 1.000 46.76332 230 ASP C O 1
ATOM 5481 N N . VAL C 1 231 ? -30.79800 50.53700 37.27500 1.000 49.39371 231 VAL C N 1
ATOM 5482 C CA . VAL C 1 231 ? -31.65300 50.75800 36.11500 1.000 47.65039 231 VAL C CA 1
ATOM 5483 C C . VAL C 1 231 ? -30.86200 50.34800 34.88100 1.000 50.84646 231 VAL C C 1
ATOM 5484 O O . VAL C 1 231 ? -29.97300 51.09300 34.43700 1.000 47.57977 231 VAL C O 1
ATOM 5488 N N . PRO C 1 232 ? -31.12400 49.16800 34.31900 1.000 48.12902 232 PRO C N 1
ATOM 5489 C CA . PRO C 1 232 ? -30.40700 48.76200 33.10700 1.000 44.29953 232 PRO C CA 1
ATOM 5490 C C . PRO C 1 232 ? -30.58600 49.81200 32.02500 1.000 46.37707 232 PRO C C 1
ATOM 5491 O O . PRO C 1 232 ? -31.65600 50.41100 31.88600 1.000 43.26862 232 PRO C O 1
ATOM 5495 N N . TYR C 1 233 ? -29.51000 50.07100 31.28300 1.000 41.30678 233 TYR C N 1
ATOM 5496 C CA . TYR C 1 233 ? -29.57100 51.14200 30.29900 1.000 42.78985 233 TYR C CA 1
ATOM 5497 C C . TYR C 1 233 ? -30.58400 50.85000 29.20000 1.000 43.08382 233 TYR C C 1
ATOM 5498 O O . TYR C 1 233 ? -31.08300 51.79100 28.57100 1.000 45.36240 233 TYR C O 1
ATOM 5507 N N . THR C 1 234 ? -30.92700 49.57600 28.97800 1.000 41.08108 234 THR C N 1
ATOM 5508 C CA . THR C 1 234 ? -31.97400 49.25500 28.01100 1.000 45.41932 234 THR C CA 1
ATOM 5509 C C . THR C 1 234 ? -33.33600 49.76600 28.46800 1.000 43.42382 234 THR C C 1
ATOM 5510 O O . THR C 1 234 ? -34.20200 50.04400 27.63100 1.000 44.09715 234 THR C O 1
ATOM 5514 N N . HIS C 1 235 ? -33.54700 49.88300 29.78500 1.000 43.23489 235 HIS C N 1
ATOM 5515 C CA . HIS C 1 235 ? -34.78200 50.47500 30.29600 1.000 38.97980 235 HIS C CA 1
ATOM 5516 C C . HIS C 1 235 ? -34.91700 51.92600 29.84500 1.000 42.33698 235 HIS C C 1
ATOM 5517 O O . HIS C 1 235 ? -35.99600 52.35600 29.41600 1.000 42.58662 235 HIS C O 1
ATOM 5524 N N . ALA C 1 236 ? -33.82600 52.69300 29.92600 1.000 39.32879 236 ALA C N 1
ATOM 5525 C CA . ALA C 1 236 ? -33.82400 54.04400 29.37400 1.000 46.63669 236 ALA C CA 1
ATOM 5526 C C . ALA C 1 236 ? -34.06200 54.02500 27.86900 1.000 42.74774 236 ALA C C 1
ATOM 5527 O O . ALA C 1 236 ? -34.76800 54.88900 27.33500 1.000 40.90739 236 ALA C O 1
ATOM 5529 N N . LEU C 1 237 ? -33.47900 53.05100 27.16500 1.000 45.26634 237 LEU C N 1
ATOM 5530 C CA . LEU C 1 237 ? -33.71200 52.95000 25.72900 1.000 47.93838 237 LEU C CA 1
ATOM 5531 C C . LEU C 1 237 ? -35.17200 52.63700 25.43300 1.000 44.02702 237 LEU C C 1
ATOM 5532 O O . LEU C 1 237 ? -35.75900 53.20100 24.50100 1.000 46.63441 237 LEU C O 1
ATOM 5537 N N . LYS C 1 238 ? -35.77600 51.74100 26.21600 1.000 45.58153 238 LYS C N 1
ATOM 5538 C CA . LYS C 1 238 ? -37.19400 51.44600 26.04100 1.000 47.86979 238 LYS C CA 1
ATOM 5539 C C . LYS C 1 238 ? -38.04500 52.69000 26.27400 1.000 44.65673 238 LYS C C 1
ATOM 5540 O O . LYS C 1 238 ? -39.02200 52.92400 25.55400 1.000 45.05144 238 LYS C O 1
ATOM 5546 N N . LEU C 1 239 ? -37.67800 53.51000 27.26500 1.000 46.68611 239 LEU C N 1
ATOM 5547 C CA . LEU C 1 239 ? -38.39500 54.76200 27.49400 1.000 46.34650 239 LEU C CA 1
ATOM 5548 C C . LEU C 1 239 ? -38.25500 55.69400 26.30100 1.000 44.43204 239 LEU C C 1
ATOM 5549 O O . LEU C 1 239 ? -39.23600 56.30000 25.85200 1.000 45.18347 239 LEU C O 1
ATOM 5554 N N . MET C 1 240 ? -37.03900 55.82000 25.77700 1.000 42.34728 240 MET C N 1
ATOM 5555 C CA . MET C 1 240 ? -36.81100 56.69200 24.63300 1.000 50.68260 240 MET C CA 1
ATOM 5556 C C . MET C 1 240 ? -37.57600 56.22200 23.40100 1.000 53.64979 240 MET C C 1
ATOM 5557 O O . MET C 1 240 ? -38.05900 57.04900 22.61700 1.000 50.12235 240 MET C O 1
ATOM 5562 N N . GLU C 1 241 ? -37.74100 54.90900 23.23500 1.000 49.76358 241 GLU C N 1
ATOM 5563 C CA . GLU C 1 241 ? -38.53600 54.41200 22.11500 1.000 53.39265 241 GLU C CA 1
ATOM 5564 C C . GLU C 1 241 ? -39.99400 54.85800 22.21200 1.000 55.55453 241 GLU C C 1
ATOM 5565 O O . GLU C 1 241 ? -40.65100 55.05100 21.18200 1.000 61.13401 241 GLU C O 1
ATOM 5571 N N . HIS C 1 242 ? -40.51700 55.03600 23.43000 1.000 51.13553 242 HIS C N 1
ATOM 5572 C CA . HIS C 1 242 ? -41.90300 55.45800 23.61400 1.000 55.47507 242 HIS C CA 1
ATOM 5573 C C . HIS C 1 242 ? -42.11300 56.94000 23.35000 1.000 55.58926 242 HIS C C 1
ATOM 5574 O O . HIS C 1 242 ? -43.25400 57.41000 23.35300 1.000 59.48492 242 HIS C O 1
ATOM 5581 N N . MET C 1 243 ? -41.09200 57.65300 23.09800 1.000 56.67920 243 MET C N 1
ATOM 5582 C CA . MET C 1 243 ? -41.19300 59.07400 22.81100 1.000 62.97049 243 MET C CA 1
ATOM 5583 C C . MET C 1 243 ? -41.15300 59.31400 21.30600 1.000 74.81495 243 MET C C 1
ATOM 5584 O O . MET C 1 243 ? -40.43700 58.62700 20.58100 1.000 81.77283 243 MET C O 1
ATOM 5589 N N . PRO C 1 244 ? -41.91200 60.30200 20.79100 1.000 93.95276 244 PRO C N 1
ATOM 5590 C CA . PRO C 1 244 ? -42.02000 60.46300 19.33800 1.000 94.07995 244 PRO C CA 1
ATOM 5591 C C . PRO C 1 244 ? -40.74600 61.01900 18.72500 1.000 104.51200 244 PRO C C 1
ATOM 5592 O O . PRO C 1 244 ? -39.70800 61.10300 19.38700 1.000 104.32296 244 PRO C O 1
ATOM 5596 N N . ALA C 1 245 ? -40.83300 61.43500 17.45900 1.000 94.88217 245 ALA C N 1
ATOM 5597 C CA . ALA C 1 245 ? -39.62900 61.72600 16.69400 1.000 89.11235 245 ALA C CA 1
ATOM 5598 C C . ALA C 1 245 ? -38.92900 62.98400 17.19500 1.000 99.55218 245 ALA C C 1
ATOM 5599 O O . ALA C 1 245 ? -37.70100 63.00100 17.34000 1.000 102.16346 245 ALA C O 1
ATOM 5601 N N . ASP C 1 246 ? -39.70100 64.04600 17.39400 1.000 99.01195 246 ASP C N 1
ATOM 5602 C CA . ASP C 1 246 ? -39.17700 65.36300 17.77500 1.000 97.34216 246 ASP C CA 1
ATOM 5603 C C . ASP C 1 246 ? -38.33500 65.54100 19.04600 1.000 96.39395 246 ASP C C 1
ATOM 5604 O O . ASP C 1 246 ? -38.80500 65.28300 20.15400 1.000 96.80300 246 ASP C O 1
ATOM 5609 N N . ASP C 1 247 ? -37.09900 66.01100 18.83900 1.000 77.92965 247 ASP C N 1
ATOM 5610 C CA . ASP C 1 247 ? -36.13100 66.35300 19.87900 1.000 66.55673 247 ASP C CA 1
ATOM 5611 C C . ASP C 1 247 ? -36.16600 65.50400 21.14700 1.000 61.41018 247 ASP C C 1
ATOM 5612 O O . ASP C 1 247 ? -36.54800 65.98500 22.22100 1.000 55.50221 247 ASP C O 1
ATOM 5617 N N . VAL C 1 248 ? -35.71100 64.25900 21.03300 1.000 51.77817 248 VAL C N 1
ATOM 5618 C CA . VAL C 1 248 ? -35.33100 63.43500 22.17000 1.000 49.94346 248 VAL C CA 1
ATOM 5619 C C . VAL C 1 248 ? -33.90300 62.96900 21.92200 1.000 49.68706 248 VAL C C 1
ATOM 5620 O O . VAL C 1 248 ? -33.61200 62.37200 20.87800 1.000 45.19976 248 VAL C O 1
ATOM 5624 N N . VAL C 1 249 ? -33.00600 63.25900 22.85400 1.000 39.86489 249 VAL C N 1
ATOM 5625 C CA . VAL C 1 249 ? -31.60300 62.89200 22.71800 1.000 43.66405 249 VAL C CA 1
ATOM 5626 C C . VAL C 1 249 ? -31.17800 62.16500 23.98500 1.000 38.96912 249 VAL C C 1
ATOM 5627 O O . VAL C 1 249 ? -31.65000 62.48200 25.08400 1.000 44.01942 249 VAL C O 1
ATOM 5631 N N . MET C 1 250 ? -30.31300 61.16800 23.82900 1.000 37.42918 250 MET C N 1
ATOM 5632 C CA . MET C 1 250 ? -29.74600 60.44900 24.96000 1.000 44.10940 250 MET C CA 1
ATOM 5633 C C . MET C 1 250 ? -28.23300 60.56200 24.92600 1.000 41.09346 250 MET C C 1
ATOM 5634 O O . MET C 1 250 ? -27.61400 60.38100 23.87000 1.000 38.68502 250 MET C O 1
ATOM 5639 N N . THR C 1 251 ? -27.64200 60.85000 26.07700 1.000 38.44994 251 THR C N 1
ATOM 5640 C CA . THR C 1 251 ? -26.19900 60.76400 26.25400 1.000 39.62109 251 THR C CA 1
ATOM 5641 C C . THR C 1 251 ? -25.91900 59.46700 27.00400 1.000 43.41361 251 THR C C 1
ATOM 5642 O O . THR C 1 251 ? -26.20700 59.36400 28.20100 1.000 41.92545 251 THR C O 1
ATOM 5646 N N . LEU C 1 252 ? -25.38300 58.47300 26.30100 1.000 38.79224 252 LEU C N 1
ATOM 5647 C CA . LEU C 1 252 ? -25.09200 57.17300 26.89200 1.000 43.47918 252 LEU C CA 1
ATOM 5648 C C . LEU C 1 252 ? -23.62800 57.14500 27.32100 1.000 43.38158 252 LEU C C 1
ATOM 5649 O O . LEU C 1 252 ? -22.72900 57.21800 26.47500 1.000 44.45477 252 LEU C O 1
ATOM 5654 N N . ILE C 1 253 ? -23.39100 57.02200 28.62900 1.000 39.42999 253 ILE C N 1
ATOM 5655 C CA . ILE C 1 253 ? -22.04500 57.00500 29.19900 1.000 45.27540 253 ILE C CA 1
ATOM 5656 C C . ILE C 1 253 ? -21.62800 55.55800 29.42400 1.000 43.50474 253 ILE C C 1
ATOM 5657 O O . ILE C 1 253 ? -22.31200 54.80800 30.13300 1.000 45.51561 253 ILE C O 1
ATOM 5662 N N . ARG C 1 254 ? -20.49300 55.17200 28.83800 1.000 40.61003 254 ARG C N 1
ATOM 5663 C CA . ARG C 1 254 ? -20.07300 53.77300 28.85300 1.000 46.44051 254 ARG C CA 1
ATOM 5664 C C . ARG C 1 254 ? -19.71800 53.29400 30.25800 1.000 53.32273 254 ARG C C 1
ATOM 5665 O O . ARG C 1 254 ? -20.06500 52.16800 30.63700 1.000 52.19528 254 ARG C O 1
ATOM 5673 N N . ASP C 1 255 ? -19.01400 54.12100 31.03600 1.000 52.22568 255 ASP C N 1
ATOM 5674 C CA . ASP C 1 255 ? -18.51700 53.72900 32.34900 1.000 50.87502 255 ASP C CA 1
ATOM 5675 C C . ASP C 1 255 ? -19.33200 54.32100 33.49200 1.000 48.85873 255 ASP C C 1
ATOM 5676 O O . ASP C 1 255 ? -18.90400 54.24000 34.64800 1.000 50.54567 255 ASP C O 1
ATOM 5681 N N . GLY C 1 256 ? -20.48900 54.91200 33.19900 1.000 42.13721 256 GLY C N 1
ATOM 5682 C CA . GLY C 1 256 ? -21.27600 55.54300 34.23800 1.000 41.16669 256 GLY C CA 1
ATOM 5683 C C . GLY C 1 256 ? -22.14200 54.55000 34.99000 1.000 45.69134 256 GLY C C 1
ATOM 5684 O O . GLY C 1 256 ? -22.62000 53.55900 34.43900 1.000 46.97779 256 GLY C O 1
ATOM 5685 N N . ASP C 1 257 ? -22.34100 54.82600 36.28100 1.000 44.08458 257 ASP C N 1
ATOM 5686 C CA . ASP C 1 257 ? -23.19900 53.97600 37.09800 1.000 49.27673 257 ASP C CA 1
ATOM 5687 C C . ASP C 1 257 ? -24.56600 54.63100 37.27500 1.000 48.85495 257 ASP C C 1
ATOM 5688 O O . ASP C 1 257 ? -24.97300 55.45700 36.45200 1.000 40.48054 257 ASP C O 1
ATOM 5693 N N . HIS C 1 258 ? -25.27800 54.28100 38.35000 1.000 48.43482 258 HIS C N 1
ATOM 5694 C CA . HIS C 1 258 ? -26.63200 54.79600 38.52900 1.000 45.81580 258 HIS C CA 1
ATOM 5695 C C . HIS C 1 258 ? -26.63500 56.22300 39.05400 1.000 48.10086 258 HIS C C 1
ATOM 5696 O O . HIS C 1 258 ? -27.51100 57.01500 38.68900 1.000 45.64829 258 HIS C O 1
ATOM 5703 N N . ARG C 1 259 ? -25.68200 56.56500 39.92600 1.000 49.93174 259 ARG C N 1
ATOM 5704 C CA . ARG C 1 259 ? -25.69300 57.89600 40.52300 1.000 49.40160 259 ARG C CA 1
ATOM 5705 C C . ARG C 1 259 ? -25.29900 58.96000 39.50700 1.000 48.00810 259 ARG C C 1
ATOM 5706 O O . ARG C 1 259 ? -25.90400 60.03800 39.47000 1.000 46.94146 259 ARG C O 1
ATOM 5714 N N . LEU C 1 260 ? -24.30300 58.67100 38.66800 1.000 48.93869 260 LEU C N 1
ATOM 5715 C CA . LEU C 1 260 ? -23.81000 59.61400 37.66200 1.000 44.70513 260 LEU C CA 1
ATOM 5716 C C . LEU C 1 260 ? -23.46000 60.95100 38.31000 1.000 46.93195 260 LEU C C 1
ATOM 5717 O O . LEU C 1 260 ? -23.88900 62.02100 37.87300 1.000 45.80297 260 LEU C O 1
ATOM 5722 N N . SER C 1 261 ? -22.67300 60.88000 39.38000 1.000 46.68421 261 SER C N 1
ATOM 5723 C CA . SER C 1 261 ? -22.32400 62.05700 40.15900 1.000 47.58583 261 SER C CA 1
ATOM 5724 C C . SER C 1 261 ? -20.83700 62.38000 40.10600 1.000 51.94908 261 SER C C 1
ATOM 5725 O O . SER C 1 261 ? -20.38100 63.27300 40.83000 1.000 51.39797 261 SER C O 1
ATOM 5728 N N . ARG C 1 262 ? -20.06700 61.67500 39.28100 1.000 53.78178 262 ARG C N 1
ATOM 5729 C CA . ARG C 1 262 ? -18.67700 62.05600 39.09200 1.000 53.00500 262 ARG C CA 1
ATOM 5730 C C . ARG C 1 262 ? -18.60700 63.42100 38.41800 1.000 52.39384 262 ARG C C 1
ATOM 5731 O O . ARG C 1 262 ? -19.57500 63.89500 37.81600 1.000 48.44584 262 ARG C O 1
ATOM 5739 N N . GLU C 1 263 ? -17.44200 64.05900 38.52700 1.000 52.53356 263 GLU C N 1
ATOM 5740 C CA . GLU C 1 263 ? -17.29000 65.38700 37.94500 1.000 53.70184 263 GLU C CA 1
ATOM 5741 C C . GLU C 1 263 ? -17.56600 65.36500 36.44600 1.000 49.02657 263 GLU C C 1
ATOM 5742 O O . GLU C 1 263 ? -18.24100 66.25800 35.92100 1.000 53.55115 263 GLU C O 1
ATOM 5748 N N . GLU C 1 264 ? -17.07900 64.33800 35.74500 1.000 50.57398 264 GLU C N 1
ATOM 5749 C CA . GLU C 1 264 ? -17.34000 64.24700 34.31200 1.000 49.64721 264 GLU C CA 1
ATOM 5750 C C . GLU C 1 264 ? -18.81400 63.98300 34.03100 1.000 44.92741 264 GLU C C 1
ATOM 5751 O O . GLU C 1 264 ? -19.34300 64.45100 33.01700 1.000 44.31996 264 GLU C O 1
ATOM 5757 N N . ASP C 1 265 ? -19.49100 63.24400 34.91300 1.000 46.77225 265 ASP C N 1
ATOM 5758 C CA . ASP C 1 265 ? -20.92400 63.02800 34.75000 1.000 48.20070 265 ASP C CA 1
ATOM 5759 C C . ASP C 1 265 ? -21.70000 64.32000 34.96400 1.000 44.37077 265 ASP C C 1
ATOM 5760 O O . ASP C 1 265 ? -22.61900 64.63800 34.19900 1.000 41.28660 265 ASP C O 1
ATOM 5765 N N . ILE C 1 266 ? -21.33900 65.08100 35.99800 1.000 46.05667 266 ILE C N 1
ATOM 5766 C CA . ILE C 1 266 ? -21.99100 66.36300 36.23900 1.000 41.71660 266 ILE C CA 1
ATOM 5767 C C . ILE C 1 266 ? -21.73600 67.31800 35.08000 1.000 44.50408 266 ILE C C 1
ATOM 5768 O O . ILE C 1 266 ? -22.60300 68.12200 34.71700 1.000 36.94848 266 ILE C O 1
ATOM 5773 N N . ALA C 1 267 ? -20.54200 67.25000 34.48000 1.000 43.80943 267 ALA C N 1
ATOM 5774 C CA . ALA C 1 267 ? -20.24600 68.12400 33.34900 1.000 44.42971 267 ALA C CA 1
ATOM 5775 C C . ALA C 1 267 ? -21.22200 67.88800 32.20500 1.000 45.87012 267 ALA C C 1
ATOM 5776 O O . ALA C 1 267 ? -21.68600 68.83900 31.56300 1.000 39.74667 267 ALA C O 1
ATOM 5778 N N . LYS C 1 268 ? -21.56300 66.62500 31.94700 1.000 40.73413 268 LYS C N 1
ATOM 5779 C CA . LYS C 1 268 ? -22.51200 66.33100 30.88400 1.000 38.77953 268 LYS C CA 1
ATOM 5780 C C . LYS C 1 268 ? -23.92300 66.75100 31.26900 1.000 44.60712 268 LYS C C 1
ATOM 5781 O O . LYS C 1 268 ? -24.68300 67.21500 30.41100 1.000 41.80928 268 LYS C O 1
ATOM 5787 N N . LEU C 1 269 ? -24.28500 66.61200 32.54900 1.000 45.15219 269 LEU C N 1
ATOM 5788 C CA . LEU C 1 269 ? -25.58100 67.09900 33.01000 1.000 42.93498 269 LEU C CA 1
ATOM 5789 C C . LEU C 1 269 ? -25.70100 68.60400 32.80300 1.000 43.98217 269 LEU C C 1
ATOM 5790 O O . LEU C 1 269 ? -26.72300 69.09200 32.30500 1.000 41.13814 269 LEU C O 1
ATOM 5795 N N . LYS C 1 270 ? -24.65500 69.35200 33.16600 1.000 45.94320 270 LYS C N 1
ATOM 5796 C CA . LYS C 1 270 ? -24.66400 70.79900 32.97300 1.000 46.45463 270 LYS C CA 1
ATOM 5797 C C . LYS C 1 270 ? -24.77200 71.15600 31.49500 1.000 44.79150 270 LYS C C 1
ATOM 5798 O O . LYS C 1 270 ? -25.42800 72.13900 31.13100 1.000 45.17342 270 LYS C O 1
ATOM 5804 N N . GLN C 1 271 ? -24.13300 70.36800 30.62700 1.000 39.43924 271 GLN C N 1
ATOM 5805 C CA . GLN C 1 271 ? -24.27300 70.59500 29.19300 1.000 43.03387 271 GLN C CA 1
ATOM 5806 C C . GLN C 1 271 ? -25.68000 70.27800 28.70900 1.000 39.10729 271 GLN C C 1
ATOM 5807 O O . GLN C 1 271 ? -26.17400 70.93000 27.78200 1.000 44.25474 271 GLN C O 1
ATOM 5813 N N . ALA C 1 272 ? -26.33800 69.28600 29.31200 1.000 36.34156 272 ALA C N 1
ATOM 5814 C CA . ALA C 1 272 ? -27.70700 68.97600 28.91500 1.000 41.53247 272 ALA C CA 1
ATOM 5815 C C . ALA C 1 272 ? -28.66500 70.07900 29.34600 1.000 42.65178 272 ALA C C 1
ATOM 5816 O O . ALA C 1 272 ? -29.60200 70.41500 28.61400 1.000 45.80953 272 ALA C O 1
ATOM 5818 N N . ILE C 1 273 ? -28.44400 70.65900 30.52500 1.000 39.96891 273 ILE C N 1
ATOM 5819 C CA . ILE C 1 273 ? -29.25500 71.79600 30.94600 1.000 41.98442 273 ILE C CA 1
ATOM 5820 C C . ILE C 1 273 ? -28.97800 73.00600 30.06300 1.000 46.93629 273 ILE C C 1
ATOM 5821 O O . ILE C 1 273 ? -29.89500 73.76300 29.72100 1.000 42.58073 273 ILE C O 1
ATOM 5826 N N . ASP C 1 274 ? -27.71100 73.21100 29.68400 1.000 47.42359 274 ASP C N 1
ATOM 5827 C CA . ASP C 1 274 ? -27.37000 74.33000 28.80800 1.000 45.03501 274 ASP C CA 1
ATOM 5828 C C . ASP C 1 274 ? -28.08400 74.21400 27.46400 1.000 48.22106 274 ASP C C 1
ATOM 5829 O O . ASP C 1 274 ? -28.51200 75.22200 26.89300 1.000 46.65953 274 ASP C O 1
ATOM 5834 N N . ALA C 1 275 ? -28.22000 72.99100 26.94000 1.000 47.21661 275 ALA C N 1
ATOM 5835 C CA . ALA C 1 275 ? -28.91000 72.80900 25.66500 1.000 48.55101 275 ALA C CA 1
ATOM 5836 C C . ALA C 1 275 ? -30.38900 73.14900 25.78600 1.000 49.93139 275 ALA C C 1
ATOM 5837 O O . ALA C 1 275 ? -30.94400 73.85100 24.93400 1.000 49.67571 275 ALA C O 1
ATOM 5839 N N . MET C 1 276 ? -31.04100 72.65400 26.84400 1.000 43.19380 276 MET C N 1
ATOM 5840 C CA . MET C 1 276 ? -32.42700 73.01400 27.13400 1.000 48.16615 276 MET C CA 1
ATOM 5841 C C . MET C 1 276 ? -32.61100 74.52500 27.24000 1.000 51.78946 276 MET C C 1
ATOM 5842 O O . MET C 1 276 ? -33.63400 75.05900 26.79800 1.000 57.04055 276 MET C O 1
ATOM 5847 N N . LEU C 1 277 ? -31.63500 75.23000 27.81600 1.000 48.02890 277 LEU C N 1
ATOM 5848 C CA . LEU C 1 277 ? -31.77800 76.67000 28.00000 1.000 54.22177 277 LEU C CA 1
ATOM 5849 C C . LEU C 1 277 ? -31.59000 77.44400 26.70400 1.000 54.33264 277 LEU C C 1
ATOM 5850 O O . LEU C 1 277 ? -32.14000 78.54200 26.56300 1.000 56.91186 277 LEU C O 1
ATOM 5855 N N . THR C 1 278 ? -30.81700 76.90400 25.75700 1.000 47.86091 278 THR C N 1
ATOM 5856 C CA . THR C 1 278 ? -30.54800 77.63100 24.52100 1.000 60.21265 278 THR C CA 1
ATOM 5857 C C . THR C 1 278 ? -31.66300 77.46700 23.49700 1.000 64.13138 278 THR C C 1
ATOM 5858 O O . THR C 1 278 ? -31.84400 78.34200 22.64200 1.000 69.01601 278 THR C O 1
ATOM 5862 N N . LYS C 1 279 ? -32.41100 76.36600 23.55700 1.000 57.96707 279 LYS C N 1
ATOM 5863 C CA . LYS C 1 279 ? -33.53100 76.14600 22.65300 1.000 64.26218 279 LYS C CA 1
ATOM 5864 C C . LYS C 1 279 ? -34.86100 76.58000 23.26300 1.000 66.93107 279 LYS C C 1
ATOM 5865 O O . LYS C 1 279 ? -35.92200 76.18900 22.76700 1.000 72.64364 279 LYS C O 1
ATOM 5871 N N . ALA C 1 280 ? -34.82400 77.38400 24.32200 1.000 68.71180 280 ALA C N 1
ATOM 5872 C CA . ALA C 1 280 ? -36.04600 77.86700 24.95800 1.000 73.01845 280 ALA C CA 1
ATOM 5873 C C . ALA C 1 280 ? -36.19100 79.37600 24.79500 1.000 75.71643 280 ALA C C 1
ATOM 5874 O O . ALA C 1 280 ? -37.29500 79.91400 24.88200 1.000 78.00567 280 ALA C O 1
ATOM 5876 N N . ALA D 1 6 ? 4.26400 49.96400 22.08700 1.000 116.18136 6 ALA D N 1
ATOM 5877 C CA . ALA D 1 6 ? 5.60200 49.44900 21.82200 1.000 121.34551 6 ALA D CA 1
ATOM 5878 C C . ALA D 1 6 ? 5.90400 49.46800 20.32600 1.000 122.47911 6 ALA D C 1
ATOM 5879 O O . ALA D 1 6 ? 6.35600 48.46900 19.76300 1.000 125.98079 6 ALA D O 1
ATOM 5881 N N . GLU D 1 7 ? 5.65600 50.61500 19.68800 1.000 128.99319 7 GLU D N 1
ATOM 5882 C CA . GLU D 1 7 ? 5.86600 50.73400 18.24800 1.000 119.60127 7 GLU D CA 1
ATOM 5883 C C . GLU D 1 7 ? 7.34300 50.91200 17.90700 1.000 118.53426 7 GLU D C 1
ATOM 5884 O O . GLU D 1 7 ? 7.85600 50.26200 16.99000 1.000 118.68897 7 GLU D O 1
ATOM 5890 N N . THR D 1 8 ? 8.04200 51.78700 18.63200 1.000 101.70143 8 THR D N 1
ATOM 5891 C CA . THR D 1 8 ? 9.45100 52.05000 18.35100 1.000 91.07039 8 THR D CA 1
ATOM 5892 C C . THR D 1 8 ? 10.30800 50.87800 18.81800 1.000 84.90537 8 THR D C 1
ATOM 5893 O O . THR D 1 8 ? 10.30400 50.53000 20.00300 1.000 79.40549 8 THR D O 1
ATOM 5897 N N . GLU D 1 9 ? 11.05100 50.28000 17.88900 1.000 76.89864 9 GLU D N 1
ATOM 5898 C CA . GLU D 1 9 ? 11.86800 49.11600 18.19600 1.000 75.89215 9 GLU D CA 1
ATOM 5899 C C . GLU D 1 9 ? 13.13000 49.52300 18.95900 1.000 72.83735 9 GLU D C 1
ATOM 5900 O O . GLU D 1 9 ? 13.49000 50.70000 19.04900 1.000 75.00314 9 GLU D O 1
ATOM 5906 N N . ILE D 1 10 ? 13.80900 48.52300 19.50300 1.000 71.92877 10 ILE D N 1
ATOM 5907 C CA . ILE D 1 10 ? 14.99900 48.73400 20.31800 1.000 73.62234 10 ILE D CA 1
ATOM 5908 C C . ILE D 1 10 ? 16.23200 48.70600 19.42700 1.000 71.79297 10 ILE D C 1
ATOM 5909 O O . ILE D 1 10 ? 16.43000 47.76300 18.65300 1.000 69.07685 10 ILE D O 1
ATOM 5914 N N . THR D 1 11 ? 17.06000 49.74300 19.53500 1.000 73.45150 11 THR D N 1
ATOM 5915 C CA . THR D 1 11 ? 18.34800 49.81300 18.85800 1.000 74.42371 11 THR D CA 1
ATOM 5916 C C . THR D 1 11 ? 19.42800 49.91100 19.92700 1.000 70.04292 11 THR D C 1
ATOM 5917 O O . THR D 1 11 ? 19.24700 50.60300 20.93500 1.000 70.87211 11 THR D O 1
ATOM 5921 N N . ARG D 1 12 ? 20.53700 49.19800 19.72700 1.000 66.99395 12 ARG D N 1
ATOM 5922 C CA . ARG D 1 12 ? 21.56000 49.05100 20.75400 1.000 71.86225 12 ARG D CA 1
ATOM 5923 C C . ARG D 1 12 ? 22.90500 49.58500 20.28300 1.000 70.17666 12 ARG D C 1
ATOM 5924 O O . ARG D 1 12 ? 23.27600 49.43200 19.11400 1.000 70.35781 12 ARG D O 1
ATOM 5932 N N . ILE D 1 13 ? 23.62400 50.21600 21.21300 1.000 70.35800 13 ILE D N 1
ATOM 5933 C CA . ILE D 1 13 ? 25.03600 50.54300 21.07400 1.000 73.51628 13 ILE D CA 1
ATOM 5934 C C . ILE D 1 13 ? 25.78600 49.89000 22.22700 1.000 72.24493 13 ILE D C 1
ATOM 5935 O O . ILE D 1 13 ? 25.21900 49.58400 23.27800 1.000 67.95759 13 ILE D O 1
ATOM 5940 N N . GLU D 1 14 ? 27.08100 49.68300 22.01900 1.000 71.25861 14 GLU D N 1
ATOM 5941 C CA . GLU D 1 14 ? 27.95800 49.15300 23.05300 1.000 72.59679 14 GLU D CA 1
ATOM 5942 C C . GLU D 1 14 ? 28.78200 50.30100 23.62600 1.000 78.95858 14 GLU D C 1
ATOM 5943 O O . GLU D 1 14 ? 29.53700 50.95100 22.89400 1.000 92.19258 14 GLU D O 1
ATOM 5949 N N . VAL D 1 15 ? 28.62900 50.55400 24.92400 1.000 82.09356 15 VAL D N 1
ATOM 5950 C CA . VAL D 1 15 ? 29.36500 51.60300 25.62300 1.000 78.14749 15 VAL D CA 1
ATOM 5951 C C . VAL D 1 15 ? 30.37100 50.94900 26.55800 1.000 80.68236 15 VAL D C 1
ATOM 5952 O O . VAL D 1 15 ? 30.01200 50.06800 27.34800 1.000 80.63926 15 VAL D O 1
ATOM 5956 N N . GLY D 1 16 ? 31.62300 51.39000 26.47900 1.000 90.75900 16 GLY D N 1
ATOM 5957 C CA . GLY D 1 16 ? 32.69900 50.78800 27.23300 1.000 92.70812 16 GLY D CA 1
ATOM 5958 C C . GLY D 1 16 ? 33.32600 49.61600 26.50000 1.000 98.24392 16 GLY D C 1
ATOM 5959 O O . GLY D 1 16 ? 32.86200 49.16800 25.44900 1.000 102.66924 16 GLY D O 1
ATOM 5960 N N . THR D 1 17 ? 34.41400 49.10800 27.07600 1.000 98.69682 17 THR D N 1
ATOM 5961 C CA . THR D 1 17 ? 35.14500 47.99600 26.48600 1.000 98.70488 17 THR D CA 1
ATOM 5962 C C . THR D 1 17 ? 35.48200 46.98000 27.57000 1.000 97.73947 17 THR D C 1
ATOM 5963 O O . THR D 1 17 ? 35.50200 47.29700 28.76300 1.000 97.89194 17 THR D O 1
ATOM 5967 N N . GLY D 1 18 ? 35.73500 45.74500 27.14000 1.000 102.53340 18 GLY D N 1
ATOM 5968 C CA . GLY D 1 18 ? 36.08800 44.69300 28.08300 1.000 102.38813 18 GLY D CA 1
ATOM 5969 C C . GLY D 1 18 ? 34.91700 44.30900 28.96900 1.000 104.44215 18 GLY D C 1
ATOM 5970 O O . GLY D 1 18 ? 33.76800 44.21700 28.52200 1.000 93.57560 18 GLY D O 1
ATOM 5971 N N . ALA D 1 19 ? 35.21300 44.07400 30.25000 1.000 113.99582 19 ALA D N 1
ATOM 5972 C CA . ALA D 1 19 ? 34.17000 43.73300 31.21200 1.000 103.56437 19 ALA D CA 1
ATOM 5973 C C . ALA D 1 19 ? 33.31900 44.93700 31.59500 1.000 102.69201 19 ALA D C 1
ATOM 5974 O O . ALA D 1 19 ? 32.22500 44.75800 32.14200 1.000 102.52476 19 ALA D O 1
ATOM 5976 N N . ALA D 1 20 ? 33.79600 46.15400 31.33000 1.000 102.71318 20 ALA D N 1
ATOM 5977 C CA . ALA D 1 20 ? 33.01200 47.35800 31.57000 1.000 95.87055 20 ALA D CA 1
ATOM 5978 C C . ALA D 1 20 ? 32.05300 47.67000 30.43000 1.000 93.19126 20 ALA D C 1
ATOM 5979 O O . ALA D 1 20 ? 31.24000 48.59300 30.55800 1.000 90.89623 20 ALA D O 1
ATOM 5981 N N . ALA D 1 21 ? 32.13300 46.92800 29.32900 1.000 89.49171 21 ALA D N 1
ATOM 5982 C CA . ALA D 1 21 ? 31.26900 47.17900 28.18500 1.000 93.77019 21 ALA D CA 1
ATOM 5983 C C . ALA D 1 21 ? 29.83300 46.79700 28.51600 1.000 86.79252 21 ALA D C 1
ATOM 5984 O O . ALA D 1 21 ? 29.57300 45.72300 29.06800 1.000 89.21585 21 ALA D O 1
ATOM 5986 N N . ARG D 1 22 ? 28.90100 47.68100 28.18000 1.000 73.72398 22 ARG D N 1
ATOM 5987 C CA . ARG D 1 22 ? 27.48800 47.46100 28.44100 1.000 75.79585 22 ARG D CA 1
ATOM 5988 C C . ARG D 1 22 ? 26.69200 47.74800 27.17800 1.000 73.48226 22 ARG D C 1
ATOM 5989 O O . ARG D 1 22 ? 26.92900 48.75200 26.49900 1.000 74.19300 22 ARG D O 1
ATOM 5997 N N . SER D 1 23 ? 25.75600 46.85900 26.86000 1.000 73.10696 23 SER D N 1
ATOM 5998 C CA . SER D 1 23 ? 24.83000 47.10200 25.76200 1.000 68.39263 23 SER D CA 1
ATOM 5999 C C . SER D 1 23 ? 23.72200 48.03000 26.24200 1.000 65.11796 23 SER D C 1
ATOM 6000 O O . SER D 1 23 ? 22.98500 47.69600 27.17600 1.000 64.36259 23 SER D O 1
ATOM 6003 N N . ILE D 1 24 ? 23.60300 49.19000 25.60700 1.000 63.61378 24 ILE D N 1
ATOM 6004 C CA . ILE D 1 24 ? 22.61500 50.19400 25.98000 1.000 61.11819 24 ILE D CA 1
ATOM 6005 C C . ILE D 1 24 ? 21.45100 50.08900 25.00300 1.000 65.37786 24 ILE D C 1
ATOM 6006 O O . ILE D 1 24 ? 21.60800 50.34400 23.80300 1.000 63.11788 24 ILE D O 1
ATOM 6011 N N . ALA D 1 25 ? 20.28200 49.70800 25.51000 1.000 59.67110 25 ALA D N 1
ATOM 6012 C CA . ALA D 1 25 ? 19.09400 49.61000 24.67500 1.000 62.90738 25 ALA D CA 1
ATOM 6013 C C . ALA D 1 25 ? 18.43400 50.97600 24.55600 1.000 58.35000 25 ALA D C 1
ATOM 6014 O O . ALA D 1 25 ? 18.21300 51.65900 25.56100 1.000 59.33839 25 ALA D O 1
ATOM 6016 N N . MET D 1 26 ? 18.12700 51.37900 23.32600 1.000 59.56692 26 MET D N 1
ATOM 6017 C CA . MET D 1 26 ? 17.47300 52.65200 23.07300 1.000 64.33370 26 MET D CA 1
ATOM 6018 C C . MET D 1 26 ? 16.22800 52.43900 22.22600 1.000 63.70822 26 MET D C 1
ATOM 6019 O O . MET D 1 26 ? 16.04700 51.39600 21.59000 1.000 60.28992 26 MET D O 1
ATOM 6024 N N . ARG D 1 27 ? 15.36600 53.45400 22.23600 1.000 60.82210 27 ARG D N 1
ATOM 6025 C CA . ARG D 1 27 ? 14.17100 53.51700 21.39800 1.000 63.49758 27 ARG D CA 1
ATOM 6026 C C . ARG D 1 27 ? 14.19000 54.89500 20.74400 1.000 67.08616 27 ARG D C 1
ATOM 6027 O O . ARG D 1 27 ? 13.71600 55.87600 21.32700 1.000 67.38237 27 ARG D O 1
ATOM 6035 N N . ILE D 1 28 ? 14.75000 54.96600 19.54000 1.000 63.81159 28 ILE D N 1
ATOM 6036 C CA . ILE D 1 28 ? 14.95800 56.22300 18.82900 1.000 68.61085 28 ILE D CA 1
ATOM 6037 C C . ILE D 1 28 ? 13.78800 56.40300 17.86800 1.000 66.81568 28 ILE D C 1
ATOM 6038 O O . ILE D 1 28 ? 13.79400 55.87000 16.75500 1.000 71.24815 28 ILE D O 1
ATOM 6043 N N . PHE D 1 29 ? 12.77700 57.15700 18.29300 1.000 64.61247 29 PHE D N 1
ATOM 6044 C CA . PHE D 1 29 ? 11.68000 57.50100 17.40000 1.000 66.80242 29 PHE D CA 1
ATOM 6045 C C . PHE D 1 29 ? 12.10400 58.62700 16.46600 1.000 73.19907 29 PHE D C 1
ATOM 6046 O O . PHE D 1 29 ? 12.64000 59.64600 16.91200 1.000 75.02413 29 PHE D O 1
ATOM 6054 N N . ARG D 1 30 ? 11.85600 58.44400 15.17000 1.000 70.08987 30 ARG D N 1
ATOM 6055 C CA . ARG D 1 30 ? 12.14500 59.45000 14.15500 1.000 72.96474 30 ARG D CA 1
ATOM 6056 C C . ARG D 1 30 ? 10.85000 59.81100 13.44000 1.000 77.22188 30 ARG D C 1
ATOM 6057 O O . ARG D 1 30 ? 10.19000 58.93900 12.86400 1.000 69.03250 30 ARG D O 1
ATOM 6065 N N . THR D 1 31 ? 10.49600 61.09200 13.47300 1.000 78.69914 31 THR D N 1
ATOM 6066 C CA . THR D 1 31 ? 9.23800 61.55700 12.91100 1.000 80.01663 31 THR D CA 1
ATOM 6067 C C . THR D 1 31 ? 9.32500 61.70400 11.39400 1.000 83.81619 31 THR D C 1
ATOM 6068 O O . THR D 1 31 ? 10.40700 61.80000 10.80800 1.000 82.05171 31 THR D O 1
ATOM 6072 N N . GLY D 1 32 ? 8.15600 61.74100 10.76200 1.000 87.86362 32 GLY D N 1
ATOM 6073 C CA . GLY D 1 32 ? 8.06900 61.93400 9.32500 1.000 94.40705 32 GLY D CA 1
ATOM 6074 C C . GLY D 1 32 ? 7.73300 63.36000 8.92700 1.000 97.02239 32 GLY D C 1
ATOM 6075 O O . GLY D 1 32 ? 8.16000 64.31600 9.57900 1.000 93.02243 32 GLY D O 1
ATOM 6076 N N . PRO D 1 45 ? 13.93100 69.64100 15.96700 1.000 95.24902 45 PRO D N 1
ATOM 6077 C CA . PRO D 1 45 ? 14.51600 69.33300 17.27900 1.000 100.89077 45 PRO D CA 1
ATOM 6078 C C . PRO D 1 45 ? 14.34200 67.86400 17.67300 1.000 96.70834 45 PRO D C 1
ATOM 6079 O O . PRO D 1 45 ? 14.14100 67.01900 16.79500 1.000 93.41147 45 PRO D O 1
ATOM 6083 N N . ALA D 1 46 ? 14.42700 67.56900 18.97000 1.000 70.71268 46 ALA D N 1
ATOM 6084 C CA . ALA D 1 46 ? 14.26100 66.20900 19.46500 1.000 68.65284 46 ALA D CA 1
ATOM 6085 C C . ALA D 1 46 ? 14.02800 66.25000 20.96600 1.000 62.41013 46 ALA D C 1
ATOM 6086 O O . ALA D 1 46 ? 14.61600 67.07600 21.66600 1.000 60.18447 46 ALA D O 1
ATOM 6088 N N . LEU D 1 47 ? 13.16100 65.36700 21.45000 1.000 56.89195 47 LEU D N 1
ATOM 6089 C CA . LEU D 1 47 ? 12.97700 65.18600 22.88000 1.000 54.09626 47 LEU D CA 1
ATOM 6090 C C . LEU D 1 47 ? 13.87700 64.05800 23.35600 1.000 51.24761 47 LEU D C 1
ATOM 6091 O O . LEU D 1 47 ? 14.00500 63.02700 22.68900 1.000 51.58366 47 LEU D O 1
ATOM 6096 N N . VAL D 1 48 ? 14.51000 64.26300 24.50500 1.000 45.26032 48 VAL D N 1
ATOM 6097 C CA . VAL D 1 48 ? 15.36300 63.26000 25.12900 1.000 51.28516 48 VAL D CA 1
ATOM 6098 C C . VAL D 1 48 ? 14.80200 62.97800 26.51300 1.000 52.07544 48 VAL D C 1
ATOM 6099 O O . VAL D 1 48 ? 14.60700 63.90700 27.31000 1.000 47.78109 48 VAL D O 1
ATOM 6103 N N . TRP D 1 49 ? 14.53800 61.70800 26.79700 1.000 45.44118 49 TRP D N 1
ATOM 6104 C CA . TRP D 1 49 ? 14.07100 61.29000 28.11000 1.000 48.92680 49 TRP D CA 1
ATOM 6105 C C . TRP D 1 49 ? 15.23800 60.76200 28.93200 1.000 54.07183 49 TRP D C 1
ATOM 6106 O O . TRP D 1 49 ? 16.09800 60.03800 28.41900 1.000 52.69960 49 TRP D O 1
ATOM 6117 N N . LEU D 1 50 ? 15.26500 61.13600 30.21000 1.000 55.58831 50 LEU D N 1
ATOM 6118 C CA . LEU D 1 50 ? 16.24700 60.63300 31.17000 1.000 56.19753 50 LEU D CA 1
ATOM 6119 C C . LEU D 1 50 ? 15.47800 60.16100 32.40100 1.000 57.63806 50 LEU D C 1
ATOM 6120 O O . LEU D 1 50 ? 15.06000 60.97600 33.23000 1.000 57.26941 50 LEU D O 1
ATOM 6125 N N . GLY D 1 51 ? 15.28400 58.85000 32.51000 1.000 52.85511 51 GLY D N 1
ATOM 6126 C CA . GLY D 1 51 ? 14.47000 58.30200 33.57300 1.000 53.06559 51 GLY D CA 1
ATOM 6127 C C . GLY D 1 51 ? 15.13200 58.40900 34.93100 1.000 53.35554 51 GLY D C 1
ATOM 6128 O O . GLY D 1 51 ? 16.30200 58.76700 35.07300 1.000 52.25918 51 GLY D O 1
ATOM 6129 N N . GLY D 1 52 ? 14.35300 58.08100 35.95600 1.000 55.27875 52 GLY D N 1
ATOM 6130 C CA . GLY D 1 52 ? 14.82400 58.14100 37.32200 1.000 52.49312 52 GLY D CA 1
ATOM 6131 C C . GLY D 1 52 ? 15.65000 56.92900 37.70900 1.000 61.22010 52 GLY D C 1
ATOM 6132 O O . GLY D 1 52 ? 16.04800 56.10400 36.88300 1.000 57.97697 52 GLY D O 1
ATOM 6133 N N . TYR D 1 53 ? 15.90600 56.83100 39.01200 1.000 58.79146 53 TYR D N 1
ATOM 6134 C CA . TYR D 1 53 ? 16.70600 55.74700 39.56900 1.000 59.78754 53 TYR D CA 1
ATOM 6135 C C . TYR D 1 53 ? 15.87100 54.47600 39.66300 1.000 67.66115 53 TYR D C 1
ATOM 6136 O O . TYR D 1 53 ? 14.78700 54.47600 40.26000 1.000 65.57041 53 TYR D O 1
ATOM 6145 N N . ARG D 1 54 ? 16.37900 53.39500 39.06600 1.000 76.27598 54 ARG D N 1
ATOM 6146 C CA . ARG D 1 54 ? 15.71800 52.08600 39.04900 1.000 77.85082 54 ARG D CA 1
ATOM 6147 C C . ARG D 1 54 ? 14.36900 52.12700 38.33300 1.000 80.20271 54 ARG D C 1
ATOM 6148 O O . ARG D 1 54 ? 13.48200 51.31700 38.60800 1.000 89.67769 54 ARG D O 1
ATOM 6156 N N . SER D 1 55 ? 14.20300 53.06500 37.40900 1.000 71.00277 55 SER D N 1
ATOM 6157 C CA . SER D 1 55 ? 13.06500 53.08600 36.50700 1.000 65.13964 55 SER D CA 1
ATOM 6158 C C . SER D 1 55 ? 13.52800 52.61200 35.12900 1.000 63.96439 55 SER D C 1
ATOM 6159 O O . SER D 1 55 ? 14.64800 52.11900 34.96600 1.000 66.32971 55 SER D O 1
ATOM 6162 N N . ASP D 1 56 ? 12.66900 52.75400 34.12200 1.000 66.28309 56 ASP D N 1
ATOM 6163 C CA . ASP D 1 56 ? 13.04000 52.34800 32.77100 1.000 64.95629 56 ASP D CA 1
ATOM 6164 C C . ASP D 1 56 ? 12.20500 53.13600 31.77000 1.000 61.00104 56 ASP D C 1
ATOM 6165 O O . ASP D 1 56 ? 11.23200 53.80200 32.12800 1.000 58.87617 56 ASP D O 1
ATOM 6170 N N . MET D 1 57 ? 12.60300 53.04700 30.49700 1.000 58.04759 57 MET D N 1
ATOM 6171 C CA . MET D 1 57 ? 12.04200 53.88400 29.44100 1.000 57.62685 57 MET D CA 1
ATOM 6172 C C . MET D 1 57 ? 10.63500 53.47000 29.01700 1.000 64.43799 57 MET D C 1
ATOM 6173 O O . MET D 1 57 ? 10.04100 54.15900 28.17700 1.000 58.14923 57 MET D O 1
ATOM 6178 N N . THR D 1 58 ? 10.08300 52.38500 29.55900 1.000 60.65566 58 THR D N 1
ATOM 6179 C CA . THR D 1 58 ? 8.70100 52.01600 29.28900 1.000 62.60642 58 THR D CA 1
ATOM 6180 C C . THR D 1 58 ? 7.74900 52.51900 30.36700 1.000 59.46629 58 THR D C 1
ATOM 6181 O O . THR D 1 58 ? 6.58700 52.10300 30.39700 1.000 65.27300 58 THR D O 1
ATOM 6185 N N . GLY D 1 59 ? 8.21600 53.39300 31.25300 1.000 60.83222 59 GLY D N 1
ATOM 6186 C CA . GLY D 1 59 ? 7.35300 53.96300 32.26300 1.000 59.64208 59 GLY D CA 1
ATOM 6187 C C . GLY D 1 59 ? 6.32000 54.89600 31.66600 1.000 57.04309 59 GLY D C 1
ATOM 6188 O O . GLY D 1 59 ? 6.35200 55.24600 30.48500 1.000 58.22396 59 GLY D O 1
ATOM 6189 N N . THR D 1 60 ? 5.37800 55.31000 32.51500 1.000 54.30261 60 THR D N 1
ATOM 6190 C CA . THR D 1 60 ? 4.25900 56.11700 32.04000 1.000 54.78462 60 THR D CA 1
ATOM 6191 C C . THR D 1 60 ? 4.74100 57.43900 31.45900 1.000 55.00352 60 THR D C 1
ATOM 6192 O O . THR D 1 60 ? 4.40600 57.79000 30.32200 1.000 51.57351 60 THR D O 1
ATOM 6196 N N . LYS D 1 61 ? 5.53500 58.18700 32.22400 1.000 50.92167 61 LYS D N 1
ATOM 6197 C CA . LYS D 1 61 ? 5.99400 59.48300 31.74100 1.000 52.38027 61 LYS D CA 1
ATOM 6198 C C . LYS D 1 61 ? 6.86700 59.33000 30.50100 1.000 56.78368 61 LYS D C 1
ATOM 6199 O O . LYS D 1 61 ? 6.74000 60.10300 29.54300 1.000 48.42390 61 LYS D O 1
ATOM 6205 N N . ALA D 1 62 ? 7.74400 58.32200 30.49300 1.000 54.40714 62 ALA D N 1
ATOM 6206 C CA . ALA D 1 62 ? 8.63700 58.12800 29.35500 1.000 52.56358 62 ALA D CA 1
ATOM 6207 C C . ALA D 1 62 ? 7.85400 57.82400 28.08300 1.000 55.29864 62 ALA D C 1
ATOM 6208 O O . ALA D 1 62 ? 8.16600 58.35500 27.00900 1.000 56.61926 62 ALA D O 1
ATOM 6210 N N . VAL D 1 63 ? 6.83300 56.97300 28.18100 1.000 49.84656 63 VAL D N 1
ATOM 6211 C CA . VAL D 1 63 ? 6.01200 56.66800 27.01500 1.000 52.43588 63 VAL D CA 1
ATOM 6212 C C . VAL D 1 63 ? 5.25200 57.90900 26.56200 1.000 59.41934 63 VAL D C 1
ATOM 6213 O O . VAL D 1 63 ? 5.12200 58.17300 25.36100 1.000 55.09770 63 VAL D O 1
ATOM 6217 N N . GLU D 1 64 ? 4.76500 58.70700 27.51600 1.000 61.02264 64 GLU D N 1
ATOM 6218 C CA . GLU D 1 64 ? 4.03900 59.92100 27.16100 1.000 52.70181 64 GLU D CA 1
ATOM 6219 C C . GLU D 1 64 ? 4.94500 60.94400 26.49000 1.000 57.98677 64 GLU D C 1
ATOM 6220 O O . GLU D 1 64 ? 4.47200 61.74200 25.67100 1.000 53.70649 64 GLU D O 1
ATOM 6226 N N . VAL D 1 65 ? 6.24100 60.93700 26.81300 1.000 52.52758 65 VAL D N 1
ATOM 6227 C CA . VAL D 1 65 ? 7.16400 61.88000 26.18700 1.000 50.60099 65 VAL D CA 1
ATOM 6228 C C . VAL D 1 65 ? 7.32500 61.56000 24.70500 1.000 52.14417 65 VAL D C 1
ATOM 6229 O O . VAL D 1 65 ? 7.26600 62.45500 23.85300 1.000 55.22266 65 VAL D O 1
ATOM 6233 N N . GLU D 1 66 ? 7.51600 60.28000 24.36800 1.000 51.95210 66 GLU D N 1
ATOM 6234 C CA . GLU D 1 66 ? 7.56400 59.90800 22.95500 1.000 55.73819 66 GLU D CA 1
ATOM 6235 C C . GLU D 1 66 ? 6.22400 60.15000 22.27400 1.000 57.31324 66 GLU D C 1
ATOM 6236 O O . GLU D 1 66 ? 6.18100 60.51300 21.09200 1.000 56.87043 66 GLU D O 1
ATOM 6242 N N . ARG D 1 67 ? 5.12200 59.96000 22.99900 1.000 55.48960 67 ARG D N 1
ATOM 6243 C CA . ARG D 1 67 ? 3.81000 60.27300 22.44400 1.000 61.16068 67 ARG D CA 1
ATOM 6244 C C . ARG D 1 67 ? 3.67400 61.76700 22.17200 1.000 62.28670 67 ARG D C 1
ATOM 6245 O O . ARG D 1 67 ? 3.10100 62.17400 21.15400 1.000 53.55560 67 ARG D O 1
ATOM 6253 N N . HIS D 1 68 ? 4.22700 62.59600 23.06000 1.000 56.93508 68 HIS D N 1
ATOM 6254 C CA . HIS D 1 68 ? 4.23300 64.03300 22.82400 1.000 49.95076 68 HIS D CA 1
ATOM 6255 C C . HIS D 1 68 ? 5.08700 64.38400 21.61300 1.000 57.71739 68 HIS D C 1
ATOM 6256 O O . HIS D 1 68 ? 4.71800 65.25900 20.81900 1.000 56.61790 68 HIS D O 1
ATOM 6263 N N . ALA D 1 69 ? 6.23200 63.70900 21.45100 1.000 54.53800 69 ALA D N 1
ATOM 6264 C CA . ALA D 1 69 ? 7.04400 63.89300 20.25000 1.000 61.62582 69 ALA D CA 1
ATOM 6265 C C . ALA D 1 69 ? 6.30200 63.44800 18.99800 1.000 59.99580 69 ALA D C 1
ATOM 6266 O O . ALA D 1 69 ? 6.47200 64.04700 17.92900 1.000 57.06312 69 ALA D O 1
ATOM 6268 N N . ARG D 1 70 ? 5.49300 62.39000 19.10500 1.000 59.46662 70 ARG D N 1
ATOM 6269 C CA . ARG D 1 70 ? 4.68200 61.96600 17.97100 1.000 59.33027 70 ARG D CA 1
ATOM 6270 C C . ARG D 1 70 ? 3.65800 63.02600 17.59700 1.000 62.53117 70 ARG D C 1
ATOM 6271 O O . ARG D 1 70 ? 3.31700 63.17100 16.41800 1.000 65.49094 70 ARG D O 1
ATOM 6279 N N . GLU D 1 71 ? 3.16000 63.77600 18.58000 1.000 62.38268 71 GLU D N 1
ATOM 6280 C CA . GLU D 1 71 ? 2.19400 64.83000 18.30500 1.000 65.24889 71 GLU D CA 1
ATOM 6281 C C . GLU D 1 71 ? 2.85100 66.11900 17.82600 1.000 63.28696 71 GLU D C 1
ATOM 6282 O O . GLU D 1 71 ? 2.20800 66.90100 17.11900 1.000 67.71178 71 GLU D O 1
ATOM 6288 N N . ALA D 1 72 ? 4.11100 66.35900 18.18800 1.000 66.28379 72 ALA D N 1
ATOM 6289 C CA . ALA D 1 72 ? 4.79200 67.60000 17.84300 1.000 65.26413 72 ALA D CA 1
ATOM 6290 C C . ALA D 1 72 ? 5.58900 67.51800 16.54700 1.000 68.55487 72 ALA D C 1
ATOM 6291 O O . ALA D 1 72 ? 6.04200 68.55700 16.05400 1.000 74.28551 72 ALA D O 1
ATOM 6293 N N . GLY D 1 73 ? 5.77200 66.32600 15.98600 1.000 66.23278 73 GLY D N 1
ATOM 6294 C CA . GLY D 1 73 ? 6.56900 66.19400 14.78300 1.000 69.10809 73 GLY D CA 1
ATOM 6295 C C . GLY D 1 73 ? 8.06100 66.31500 15.00200 1.000 75.51917 73 GLY D C 1
ATOM 6296 O O . GLY D 1 73 ? 8.76600 66.85900 14.14400 1.000 74.81608 73 GLY D O 1
ATOM 6297 N N . THR D 1 74 ? 8.56700 65.83800 16.13900 1.000 66.50881 74 THR D N 1
ATOM 6298 C CA . THR D 1 74 ? 9.99600 65.81200 16.40700 1.000 69.50623 74 THR D CA 1
ATOM 6299 C C . THR D 1 74 ? 10.40700 64.40100 16.80100 1.000 68.40096 74 THR D C 1
ATOM 6300 O O . THR D 1 74 ? 9.58700 63.58900 17.23700 1.000 67.00280 74 THR D O 1
ATOM 6304 N N . ASP D 1 75 ? 11.69700 64.12300 16.64100 1.000 73.09393 75 ASP D N 1
ATOM 6305 C CA . ASP D 1 75 ? 12.24700 62.84900 17.06800 1.000 69.29933 75 ASP D CA 1
ATOM 6306 C C . ASP D 1 75 ? 12.21900 62.73800 18.58900 1.000 59.36383 75 ASP D C 1
ATOM 6307 O O . ASP D 1 75 ? 12.12300 63.73400 19.31300 1.000 54.88625 75 ASP D O 1
ATOM 6312 N N . CYS D 1 76 ? 12.29900 61.50300 19.07500 1.000 61.05915 76 CYS D N 1
ATOM 6313 C CA . CYS D 1 76 ? 12.36700 61.26100 20.50800 1.000 59.68551 76 CYS D CA 1
ATOM 6314 C C . CYS D 1 76 ? 13.44800 60.22800 20.78000 1.000 62.62529 76 CYS D C 1
ATOM 6315 O O . CYS D 1 76 ? 13.53900 59.21900 20.07400 1.000 62.53740 76 CYS D O 1
ATOM 6318 N N . ILE D 1 77 ? 14.26900 60.49100 21.79300 1.000 56.99293 77 ILE D N 1
ATOM 6319 C CA . ILE D 1 77 ? 15.33700 59.59000 22.20600 1.000 63.67108 77 ILE D CA 1
ATOM 6320 C C . ILE D 1 77 ? 14.99200 59.06600 23.59400 1.000 59.78616 77 ILE D C 1
ATOM 6321 O O . ILE D 1 77 ? 14.89800 59.83900 24.55500 1.000 55.28622 77 ILE D O 1
ATOM 6326 N N . ARG D 1 78 ? 14.78200 57.75600 23.69000 1.000 57.47555 78 ARG D N 1
ATOM 6327 C CA . ARG D 1 78 ? 14.64200 57.06500 24.96000 1.000 53.21149 78 ARG D CA 1
ATOM 6328 C C . ARG D 1 78 ? 15.66500 55.93900 25.00000 1.000 59.04721 78 ARG D C 1
ATOM 6329 O O . ARG D 1 78 ? 16.04100 55.38600 23.96300 1.000 56.22777 78 ARG D O 1
ATOM 6337 N N . PHE D 1 79 ? 16.11900 55.61100 26.20300 1.000 54.10852 79 PHE D N 1
ATOM 6338 C CA . PHE D 1 79 ? 17.11800 54.56800 26.40200 1.000 60.35890 79 PHE D CA 1
ATOM 6339 C C . PHE D 1 79 ? 17.07600 54.15700 27.86700 1.000 55.31053 79 PHE D C 1
ATOM 6340 O O . PHE D 1 79 ? 16.38700 54.77100 28.68500 1.000 53.99948 79 PHE D O 1
ATOM 6348 N N . ASP D 1 80 ? 17.83100 53.11400 28.19700 1.000 52.94864 80 ASP D N 1
ATOM 6349 C CA . ASP D 1 80 ? 17.90900 52.60000 29.55700 1.000 51.89779 80 ASP D CA 1
ATOM 6350 C C . ASP D 1 80 ? 19.34800 52.68000 30.04300 1.000 57.97443 80 ASP D C 1
ATOM 6351 O O . ASP D 1 80 ? 20.27400 52.29000 29.32000 1.000 52.42216 80 ASP D O 1
ATOM 6356 N N . TYR D 1 81 ? 19.53100 53.19500 31.25700 1.000 49.23955 81 TYR D N 1
ATOM 6357 C CA . TYR D 1 81 ? 20.83300 53.14800 31.90300 1.000 52.82222 81 TYR D CA 1
ATOM 6358 C C . TYR D 1 81 ? 21.30000 51.70000 32.03700 1.000 56.86059 81 TYR D C 1
ATOM 6359 O O . TYR D 1 81 ? 20.50200 50.75700 32.03300 1.000 55.93354 81 TYR D O 1
ATOM 6368 N N . SER D 1 82 ? 22.61400 51.52700 32.16300 1.000 51.81624 82 SER D N 1
ATOM 6369 C CA . SER D 1 82 ? 23.15000 50.21600 32.50600 1.000 59.04793 82 SER D CA 1
ATOM 6370 C C . SER D 1 82 ? 22.58400 49.76400 33.84700 1.000 61.20876 82 SER D C 1
ATOM 6371 O O . SER D 1 82 ? 22.64500 50.49700 34.83900 1.000 60.32820 82 SER D O 1
ATOM 6374 N N . GLY D 1 83 ? 22.02100 48.55900 33.87200 1.000 59.43942 83 GLY D N 1
ATOM 6375 C CA . GLY D 1 83 ? 21.32200 48.07300 35.03900 1.000 54.07245 83 GLY D CA 1
ATOM 6376 C C . GLY D 1 83 ? 19.86300 48.45600 35.10100 1.000 56.51935 83 GLY D C 1
ATOM 6377 O O . GLY D 1 83 ? 19.21300 48.19600 36.12000 1.000 60.06977 83 GLY D O 1
ATOM 6378 N N . HIS D 1 84 ? 19.33200 49.07200 34.04700 1.000 53.81338 84 HIS D N 1
ATOM 6379 C CA . HIS D 1 84 ? 17.93400 49.46700 33.96900 1.000 54.92470 84 HIS D CA 1
ATOM 6380 C C . HIS D 1 84 ? 17.31100 48.87200 32.71600 1.000 53.76026 84 HIS D C 1
ATOM 6381 O O . HIS D 1 84 ? 17.96900 48.77200 31.67500 1.000 51.32325 84 HIS D O 1
ATOM 6388 N N . GLY D 1 85 ? 16.04400 48.47800 32.83300 1.000 48.12354 85 GLY D N 1
ATOM 6389 C CA . GLY D 1 85 ? 15.25900 48.06400 31.68000 1.000 53.60119 85 GLY D CA 1
ATOM 6390 C C . GLY D 1 85 ? 15.93000 46.98800 30.85100 1.000 57.67908 85 GLY D C 1
ATOM 6391 O O . GLY D 1 85 ? 16.37300 45.95100 31.35900 1.000 54.64120 85 GLY D O 1
ATOM 6392 N N . ALA D 1 86 ? 16.00800 47.24000 29.54700 1.000 56.02057 86 ALA D N 1
ATOM 6393 C CA . ALA D 1 86 ? 16.56200 46.29200 28.59200 1.000 58.85158 86 ALA D CA 1
ATOM 6394 C C . ALA D 1 86 ? 18.06300 46.46900 28.37500 1.000 60.09827 86 ALA D C 1
ATOM 6395 O O . ALA D 1 86 ? 18.60600 45.90400 27.42000 1.000 58.93058 86 ALA D O 1
ATOM 6397 N N . SER D 1 87 ? 18.74100 47.22800 29.23200 1.000 55.77508 87 SER D N 1
ATOM 6398 C CA . SER D 1 87 ? 20.18500 47.39400 29.13800 1.000 62.22504 87 SER D CA 1
ATOM 6399 C C . SER D 1 87 ? 20.89900 46.34700 29.99200 1.000 63.24727 87 SER D C 1
ATOM 6400 O O . SER D 1 87 ? 20.32000 45.75000 30.90200 1.000 67.27158 87 SER D O 1
ATOM 6403 N N . ASP D 1 88 ? 22.17800 46.13900 29.69000 1.000 65.93802 88 ASP D N 1
ATOM 6404 C CA . ASP D 1 88 ? 22.99900 45.17900 30.41300 1.000 70.16577 88 ASP D CA 1
ATOM 6405 C C . ASP D 1 88 ? 23.36300 45.69600 31.80300 1.000 70.39544 88 ASP D C 1
ATOM 6406 O O . ASP D 1 88 ? 23.25300 46.88700 32.10500 1.000 73.46387 88 ASP D O 1
ATOM 6411 N N . GLY D 1 89 ? 23.81100 44.77100 32.65100 1.000 66.78292 89 GLY D N 1
ATOM 6412 C CA . GLY D 1 89 ? 24.41000 45.12500 33.92100 1.000 67.06528 89 GLY D CA 1
ATO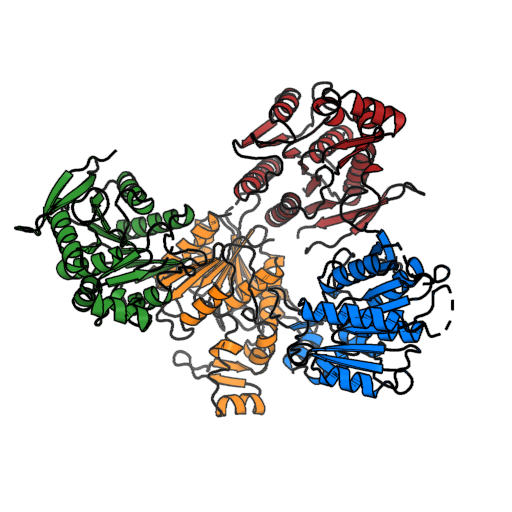M 6413 C C . GLY D 1 89 ? 23.44100 45.14700 35.08600 1.000 66.62016 89 GLY D C 1
ATOM 6414 O O . GLY D 1 89 ? 22.23100 44.93400 34.96100 1.000 70.10067 89 GLY D O 1
ATOM 6415 N N . ASP D 1 90 ? 24.01300 45.41200 36.25700 1.000 66.28524 90 ASP D N 1
ATOM 6416 C CA . ASP D 1 90 ? 23.28000 45.57100 37.50200 1.000 63.07438 90 ASP D CA 1
ATOM 6417 C C . ASP D 1 90 ? 23.31600 47.03900 37.91300 1.000 66.67833 90 ASP D C 1
ATOM 6418 O O . ASP D 1 90 ? 24.33200 47.71800 37.72600 1.000 66.09654 90 ASP D O 1
ATOM 6423 N N . TYR D 1 91 ? 22.20400 47.52900 38.46900 1.000 65.70468 91 TYR D N 1
ATOM 6424 C CA . TYR D 1 91 ? 22.11900 48.94200 38.82800 1.000 69.63349 91 TYR D CA 1
ATOM 6425 C C . TYR D 1 91 ? 23.05000 49.30800 39.97800 1.000 70.04820 91 TYR D C 1
ATOM 6426 O O . TYR D 1 91 ? 23.40900 50.48300 40.11900 1.000 68.14055 91 TYR D O 1
ATOM 6435 N N . ARG D 1 92 ? 23.44300 48.33600 40.80400 1.000 68.07519 92 ARG D N 1
ATOM 6436 C CA . ARG D 1 92 ? 24.38200 48.60000 41.88700 1.000 67.03094 92 ARG D CA 1
ATOM 6437 C C . ARG D 1 92 ? 25.81400 48.77000 41.39900 1.000 67.08295 92 ARG D C 1
ATOM 6438 O O . ARG D 1 92 ? 26.66400 49.21200 42.17900 1.000 63.18225 92 ARG D O 1
ATOM 6446 N N . ASP D 1 93 ? 26.10100 48.42500 40.14200 1.000 67.17316 93 ASP D N 1
ATOM 6447 C CA . ASP D 1 93 ? 27.40000 48.69600 39.54100 1.000 62.00577 93 ASP D CA 1
ATOM 6448 C C . ASP D 1 93 ? 27.50600 50.10500 38.98000 1.000 60.27795 93 ASP D C 1
ATOM 6449 O O . ASP D 1 93 ? 28.60300 50.52100 38.59400 1.000 66.90341 93 ASP D O 1
ATOM 6454 N N . GLY D 1 94 ? 26.40400 50.84100 38.92100 1.000 56.43474 94 GLY D N 1
ATOM 6455 C CA . GLY D 1 94 ? 26.37900 52.12100 38.25600 1.000 60.20242 94 GLY D CA 1
ATOM 6456 C C . GLY D 1 94 ? 26.65500 53.28900 39.18100 1.000 60.47699 94 GLY D C 1
ATOM 6457 O O . GLY D 1 94 ? 26.58100 53.18800 40.40500 1.000 57.40071 94 GLY D O 1
ATOM 6458 N N . THR D 1 95 ? 26.99700 54.41200 38.55900 1.000 55.94999 95 THR D N 1
ATOM 6459 C CA . THR D 1 95 ? 27.17500 55.68500 39.23400 1.000 53.28817 95 THR D CA 1
ATOM 6460 C C . THR D 1 95 ? 26.52700 56.76000 38.38000 1.000 49.71997 95 THR D C 1
ATOM 6461 O O . THR D 1 95 ? 26.09800 56.50900 37.25100 1.000 55.36178 95 THR D O 1
ATOM 6465 N N . ILE D 1 96 ? 26.48300 57.97900 38.91800 1.000 56.95769 96 ILE D N 1
ATOM 6466 C CA . ILE D 1 96 ? 26.03300 59.11800 38.12300 1.000 53.44982 96 ILE D CA 1
ATOM 6467 C C . ILE D 1 96 ? 26.98600 59.35900 36.95600 1.000 53.78980 96 ILE D C 1
ATOM 6468 O O . ILE D 1 96 ? 26.55300 59.64400 35.83100 1.000 51.34414 96 ILE D O 1
ATOM 6473 N N . SER D 1 97 ? 28.29600 59.22300 37.19500 1.000 57.41510 97 SER D N 1
ATOM 6474 C CA . SER D 1 97 ? 29.27300 59.44500 36.13100 1.000 58.50937 97 SER D CA 1
ATOM 6475 C C . SER D 1 97 ? 29.05000 58.48600 34.96700 1.000 57.71213 97 SER D C 1
ATOM 6476 O O . SER D 1 97 ? 29.01500 58.90200 33.80300 1.000 56.45981 97 SER D O 1
ATOM 6479 N N . ARG D 1 98 ? 28.89000 57.19400 35.26300 1.000 59.00713 98 ARG D N 1
ATOM 6480 C CA . ARG D 1 98 ? 28.70200 56.21400 34.19800 1.000 58.88039 98 ARG D CA 1
ATOM 6481 C C . ARG D 1 98 ? 27.37900 56.42900 33.46900 1.000 57.28889 98 ARG D C 1
ATOM 6482 O O . ARG D 1 98 ? 27.31700 56.32000 32.23800 1.000 53.97285 98 ARG D O 1
ATOM 6490 N N . TRP D 1 99 ? 26.31100 56.75600 34.20000 1.000 52.16433 99 TRP D N 1
ATOM 6491 C CA . TRP D 1 99 ? 25.02600 56.96800 33.54400 1.000 54.97577 99 TRP D CA 1
ATOM 6492 C C . TRP D 1 99 ? 25.00000 58.26500 32.74200 1.000 51.24435 99 TRP D C 1
ATOM 6493 O O . TRP D 1 99 ? 24.25600 58.35600 31.76000 1.000 55.24717 99 TRP D O 1
ATOM 6504 N N . VAL D 1 100 ? 25.81600 59.25300 33.11400 1.000 54.72033 100 VAL D N 1
ATOM 6505 C CA . VAL D 1 100 ? 25.94900 60.45400 32.29400 1.000 57.31229 100 VAL D CA 1
ATOM 6506 C C . VAL D 1 100 ? 26.70400 60.13600 31.00400 1.000 58.45351 100 VAL D C 1
ATOM 6507 O O . VAL D 1 100 ? 26.31200 60.57400 29.91400 1.000 58.03977 100 VAL D O 1
ATOM 6511 N N . GLU D 1 101 ? 27.79000 59.36100 31.10200 1.000 54.94229 101 GLU D N 1
ATOM 6512 C CA . GLU D 1 101 ? 28.54600 58.99600 29.90600 1.000 63.37477 101 GLU D CA 1
ATOM 6513 C C . GLU D 1 101 ? 27.69100 58.18200 28.94500 1.000 59.32783 101 GLU D C 1
ATOM 6514 O O . GLU D 1 101 ? 27.73900 58.39300 27.72700 1.000 56.96734 101 GLU D O 1
ATOM 6520 N N . GLU D 1 102 ? 26.89600 57.24900 29.47500 1.000 62.50316 102 GLU D N 1
ATOM 6521 C CA . GLU D 1 102 ? 25.98700 56.48800 28.62700 1.000 54.67101 102 GLU D CA 1
ATOM 6522 C C . GLU D 1 102 ? 24.97700 57.40000 27.94700 1.000 50.27182 102 GLU D C 1
ATOM 6523 O O . GLU D 1 102 ? 24.74300 57.28200 26.73900 1.000 52.86313 102 GLU D O 1
ATOM 6529 N N . SER D 1 103 ? 24.37000 58.31900 28.70600 1.000 49.70933 103 SER D N 1
ATOM 6530 C CA . SER D 1 103 ? 23.39000 59.22900 28.12000 1.000 57.86613 103 SER D CA 1
ATOM 6531 C C . SER D 1 103 ? 24.00500 60.06200 27.00100 1.000 56.96763 103 SER D C 1
ATOM 6532 O O . SER D 1 103 ? 23.38100 60.25900 25.95100 1.000 53.19213 103 SER D O 1
ATOM 6535 N N . LEU D 1 104 ? 25.22900 60.55400 27.20400 1.000 56.14205 104 LEU D N 1
ATOM 6536 C CA . LEU D 1 104 ? 25.88700 61.33600 26.16200 1.000 54.45182 104 LEU D CA 1
ATOM 6537 C C . LEU D 1 104 ? 26.26000 60.47200 24.96500 1.000 57.75928 104 LEU D C 1
ATOM 6538 O O . LEU D 1 104 ? 26.25600 60.95600 23.82700 1.000 59.19911 104 LEU D O 1
ATOM 6543 N N . ALA D 1 105 ? 26.58000 59.19600 25.19300 1.000 56.97168 105 ALA D N 1
ATOM 6544 C CA . ALA D 1 105 ? 26.85400 58.30200 24.07500 1.000 57.59732 105 ALA D CA 1
ATOM 6545 C C . ALA D 1 105 ? 25.58900 58.03300 23.26900 1.000 56.50056 105 ALA D C 1
ATOM 6546 O O . ALA D 1 105 ? 25.63900 57.92800 22.03800 1.000 59.02130 105 ALA D O 1
ATOM 6548 N N . VAL D 1 106 ? 24.44400 57.92800 23.94600 1.000 52.54355 106 VAL D N 1
ATOM 6549 C CA . VAL D 1 106 ? 23.17700 57.75300 23.24300 1.000 60.51952 106 VAL D CA 1
ATOM 6550 C C . VAL D 1 106 ? 22.82200 59.01200 22.46100 1.000 59.28558 106 VAL D C 1
ATOM 6551 O O . VAL D 1 106 ? 22.36200 58.94100 21.31400 1.000 57.80004 106 VAL D O 1
ATOM 6555 N N . ILE D 1 107 ? 23.04100 60.18200 23.06300 1.000 56.83743 107 ILE D N 1
ATOM 6556 C CA . ILE D 1 107 ? 22.76900 61.44400 22.38100 1.000 58.12357 107 ILE D CA 1
ATOM 6557 C C . ILE D 1 107 ? 23.67200 61.59700 21.16100 1.000 64.23754 107 ILE D C 1
ATOM 6558 O O . ILE D 1 107 ? 23.20900 61.94200 20.06900 1.000 62.26010 107 ILE D O 1
ATOM 6563 N N . ASP D 1 108 ? 24.97400 61.33800 21.32800 1.000 60.32212 108 ASP D N 1
ATOM 6564 C CA . ASP D 1 108 ? 25.90700 61.47300 20.21300 1.000 65.37625 108 ASP D CA 1
ATOM 6565 C C . ASP D 1 108 ? 25.57600 60.49900 19.08800 1.000 67.47402 108 ASP D C 1
ATOM 6566 O O . ASP D 1 108 ? 25.84500 60.78700 17.91600 1.000 72.08131 108 ASP D O 1
ATOM 6571 N N . HIS D 1 109 ? 24.99500 59.34600 19.42100 1.000 64.70520 109 HIS D N 1
ATOM 6572 C CA . HIS D 1 109 ? 24.69200 58.35600 18.39700 1.000 67.29740 109 HIS D CA 1
ATOM 6573 C C . HIS D 1 109 ? 23.36800 58.64000 17.70000 1.000 70.82282 109 HIS D C 1
ATOM 6574 O O . HIS D 1 109 ? 23.18700 58.25400 16.53800 1.000 76.58101 109 HIS D O 1
ATOM 6581 N N . ALA D 1 110 ? 22.45100 59.32700 18.36600 1.000 68.08380 110 ALA D N 1
ATOM 6582 C CA . ALA D 1 110 ? 21.08500 59.45400 17.87200 1.000 75.58538 110 ALA D CA 1
ATOM 6583 C C . ALA D 1 110 ? 20.66800 60.88000 17.54800 1.000 81.58888 110 ALA D C 1
ATOM 6584 O O . ALA D 1 110 ? 20.00000 61.10500 16.53400 1.000 78.18005 110 ALA D O 1
ATOM 6586 N N . ALA D 1 111 ? 21.05500 61.85600 18.36800 1.000 80.55660 111 ALA D N 1
ATOM 6587 C CA . ALA D 1 111 ? 20.50700 63.20200 18.24500 1.000 85.97316 111 ALA D CA 1
ATOM 6588 C C . ALA D 1 111 ? 21.04500 63.90300 17.00200 1.000 93.12668 111 ALA D C 1
ATOM 6589 O O . ALA D 1 111 ? 22.26000 64.05700 16.83800 1.000 85.66214 111 ALA D O 1
ATOM 6591 N N . THR D 1 112 ? 20.13300 64.33000 16.13100 1.000 121.37629 112 THR D N 1
ATOM 6592 C CA . THR D 1 112 ? 20.45200 65.20600 15.01300 1.000 124.76344 112 THR D CA 1
ATOM 6593 C C . THR D 1 112 ? 19.95700 66.60600 15.35100 1.000 136.24663 112 THR D C 1
ATOM 6594 O O . THR D 1 112 ? 18.75100 66.81900 15.51900 1.000 139.36012 112 THR D O 1
ATOM 6598 N N . GLY D 1 113 ? 20.88800 67.54900 15.47200 1.000 120.05527 113 GLY D N 1
ATOM 6599 C CA . GLY D 1 113 ? 20.51700 68.92500 15.73600 1.000 115.70657 113 GLY D CA 1
ATOM 6600 C C . GLY D 1 113 ? 20.16800 69.17400 17.19600 1.000 100.43777 113 GLY D C 1
ATOM 6601 O O . GLY D 1 113 ? 20.62100 68.47700 18.10600 1.000 91.36585 113 GLY D O 1
ATOM 6602 N N . ARG D 1 114 ? 19.34100 70.19400 17.40600 1.000 97.52563 114 ARG D N 1
ATOM 6603 C CA . ARG D 1 114 ? 18.98300 70.63700 18.74300 1.000 85.97173 114 ARG D CA 1
ATOM 6604 C C . ARG D 1 114 ? 18.14400 69.58200 19.46100 1.000 79.58321 114 ARG D C 1
ATOM 6605 O O . ARG D 1 114 ? 17.59500 68.66200 18.85000 1.000 83.23290 114 ARG D O 1
ATOM 6613 N N . MET D 1 115 ? 18.05600 69.72100 20.78100 1.000 67.60707 115 MET D N 1
ATOM 6614 C CA . MET D 1 115 ? 17.27500 68.78100 21.56800 1.000 66.82808 115 MET D CA 1
ATOM 6615 C C . MET D 1 115 ? 16.81300 69.44500 22.85600 1.000 63.97092 115 MET D C 1
ATOM 6616 O O . MET D 1 115 ? 17.37900 70.44600 23.30500 1.000 56.83844 115 MET D O 1
ATOM 6621 N N . ILE D 1 116 ? 15.77300 68.85500 23.44300 1.000 58.51696 116 ILE D N 1
ATOM 6622 C CA . ILE D 1 116 ? 15.21600 69.27000 24.72500 1.000 52.14486 116 ILE D CA 1
ATOM 6623 C C . ILE D 1 116 ? 15.33800 68.09400 25.68100 1.000 49.49907 116 ILE D C 1
ATOM 6624 O O . ILE D 1 116 ? 14.75500 67.02900 25.43700 1.000 54.08598 116 ILE D O 1
ATOM 6629 N N . LEU D 1 117 ? 16.08400 68.28500 26.76700 1.000 48.26804 117 LEU D N 1
ATOM 6630 C CA . LEU D 1 117 ? 16.26800 67.23500 27.76000 1.000 49.55554 117 LEU D CA 1
ATOM 6631 C C . LEU D 1 117 ? 15.11400 67.24100 28.75800 1.000 53.67026 117 LEU D C 1
ATOM 6632 O O . LEU D 1 117 ? 14.75700 68.29000 29.30400 1.000 51.23741 117 LEU D O 1
ATOM 6637 N N . ILE D 1 118 ? 14.55000 66.06000 29.00800 1.000 53.38104 118 ILE D N 1
ATOM 6638 C CA . ILE D 1 118 ? 13.41700 65.88400 29.91400 1.000 52.91145 118 ILE D CA 1
ATOM 6639 C C . ILE D 1 118 ? 13.82900 64.82900 30.93700 1.000 46.06022 118 ILE D C 1
ATOM 6640 O O . ILE D 1 118 ? 13.78000 63.62700 30.65100 1.000 45.89538 118 ILE D O 1
ATOM 6645 N N . GLY D 1 119 ? 14.23800 65.26600 32.12300 1.000 44.01367 119 GLY D N 1
ATOM 6646 C CA . GLY D 1 119 ? 14.75800 64.37400 33.15400 1.000 47.12686 119 GLY D CA 1
ATOM 6647 C C . GLY D 1 119 ? 13.83100 64.29400 34.35500 1.000 51.89865 119 GLY D C 1
ATOM 6648 O O . GLY D 1 119 ? 13.31000 65.31400 34.81800 1.000 46.09951 119 GLY D O 1
ATOM 6649 N N . SER D 1 120 ? 13.64100 63.07600 34.86400 1.000 48.77504 120 SER D N 1
ATOM 6650 C CA . SER D 1 120 ? 12.80000 62.83300 36.03000 1.000 46.31068 120 SER D CA 1
ATOM 6651 C C . SER D 1 120 ? 13.65400 62.32400 37.18200 1.000 47.45671 120 SER D C 1
ATOM 6652 O O . SER D 1 120 ? 14.41000 61.35800 37.02100 1.000 53.76771 120 SER D O 1
ATOM 6655 N N . SER D 1 121 ? 13.52700 62.98200 38.33600 1.000 50.46792 121 SER D N 1
ATOM 6656 C CA . SER D 1 121 ? 14.20000 62.60900 39.58500 1.000 49.86448 121 SER D CA 1
ATOM 6657 C C . SER D 1 121 ? 15.69700 62.53900 39.31000 1.000 49.03859 121 SER D C 1
ATOM 6658 O O . SER D 1 121 ? 16.29500 63.58700 39.01400 1.000 49.77340 121 SER D O 1
ATOM 6661 N N . MET D 1 122 ? 16.34300 61.37300 39.40100 1.000 47.00656 122 MET D N 1
ATOM 6662 C CA . MET D 1 122 ? 17.77700 61.33000 39.13000 1.000 53.76285 122 MET D CA 1
ATOM 6663 C C . MET D 1 122 ? 18.07100 61.68900 37.68100 1.000 49.65164 122 MET D C 1
ATOM 6664 O O . MET D 1 122 ? 19.15400 62.20300 37.37400 1.000 44.38384 122 MET D O 1
ATOM 6669 N N . GLY D 1 123 ? 17.11000 61.45500 36.78400 1.000 48.96677 123 GLY D N 1
ATOM 6670 C CA . GLY D 1 123 ? 17.27700 61.88200 35.40700 1.000 49.07797 123 GLY D CA 1
ATOM 6671 C C . GLY D 1 123 ? 17.47800 63.37800 35.27700 1.000 48.71888 123 GLY D C 1
ATOM 6672 O O . GLY D 1 123 ? 18.23500 63.83500 34.41600 1.000 46.73904 123 GLY D O 1
ATOM 6673 N N . ALA D 1 124 ? 16.81100 64.16000 36.12900 1.000 44.68961 124 ALA D N 1
ATOM 6674 C CA . ALA D 1 124 ? 17.05800 65.59600 36.14100 1.000 51.81058 124 ALA D CA 1
ATOM 6675 C C . ALA D 1 124 ? 18.48200 65.91100 36.58400 1.000 52.63910 124 ALA D C 1
ATOM 6676 O O . ALA D 1 124 ? 19.05200 66.92000 36.15300 1.000 51.72261 124 ALA D O 1
ATOM 6678 N N . TRP D 1 125 ? 19.06500 65.07100 37.44600 1.000 49.65034 125 TRP D N 1
ATOM 6679 C CA . TRP D 1 125 ? 20.47800 65.22300 37.78000 1.000 48.72508 125 TRP D CA 1
ATOM 6680 C C . TRP D 1 125 ? 21.34900 64.94200 36.56500 1.000 48.89825 125 TRP D C 1
ATOM 6681 O O . TRP D 1 125 ? 22.31400 65.67000 36.30500 1.000 44.15283 125 TRP D O 1
ATOM 6692 N N . VAL D 1 126 ? 21.02600 63.88400 35.81500 1.000 45.30576 126 VAL D N 1
ATOM 6693 C CA . VAL D 1 126 ? 21.77000 63.58700 34.59400 1.000 50.78280 126 VAL D CA 1
ATOM 6694 C C . VAL D 1 126 ? 21.63000 64.73400 33.60100 1.000 53.45817 126 VAL D C 1
ATOM 6695 O O . VAL D 1 126 ? 22.60800 65.14700 32.96000 1.000 47.82666 126 VAL D O 1
ATOM 6699 N N . ALA D 1 127 ? 20.41700 65.28300 33.48500 1.000 49.52842 127 ALA D N 1
ATOM 6700 C CA . ALA D 1 127 ? 20.14500 66.32400 32.49700 1.000 52.27788 127 ALA D CA 1
ATOM 6701 C C . ALA D 1 127 ? 20.98400 67.56900 32.75600 1.000 51.06630 127 ALA D C 1
ATOM 6702 O O . ALA D 1 127 ? 21.51600 68.17800 31.81800 1.000 51.26989 127 ALA D O 1
ATOM 6704 N N . LEU D 1 128 ? 21.10900 67.96500 34.02400 1.000 47.70030 128 LEU D N 1
ATOM 6705 C CA . LEU D 1 128 ? 21.93700 69.11600 34.36300 1.000 48.88067 128 LEU D CA 1
ATOM 6706 C C . LEU D 1 128 ? 23.41300 68.84600 34.07800 1.000 51.28516 128 LEU D C 1
ATOM 6707 O O . LEU D 1 128 ? 24.13500 69.74500 33.63300 1.000 52.26621 128 LEU D O 1
ATOM 6712 N N . ARG D 1 129 ? 23.88400 67.61800 34.32100 1.000 49.49375 129 ARG D N 1
ATOM 6713 C CA . ARG D 1 129 ? 25.27000 67.29900 33.98600 1.000 53.00121 129 ARG D CA 1
ATOM 6714 C C . ARG D 1 129 ? 25.49100 67.35000 32.48300 1.000 54.17264 129 ARG D C 1
ATOM 6715 O O . ARG D 1 129 ? 26.53600 67.82100 32.01800 1.000 52.03251 129 ARG D O 1
ATOM 6723 N N . LEU D 1 130 ? 24.51800 66.86000 31.70900 1.000 56.27384 130 LEU D N 1
ATOM 6724 C CA . LEU D 1 130 ? 24.62300 66.92100 30.25600 1.000 57.15119 130 LEU D CA 1
ATOM 6725 C C . LEU D 1 130 ? 24.71000 68.36300 29.77000 1.000 62.44901 130 LEU D C 1
ATOM 6726 O O . LEU D 1 130 ? 25.47100 68.66800 28.84300 1.000 58.19099 130 LEU D O 1
ATOM 6731 N N . ALA D 1 131 ? 23.94200 69.26300 30.39000 1.000 51.45004 131 ALA D N 1
ATOM 6732 C CA . ALA D 1 131 ? 23.97200 70.66900 29.99900 1.000 59.72622 131 ALA D CA 1
ATOM 6733 C C . ALA D 1 131 ? 25.34300 71.28600 30.24500 1.000 58.92472 131 ALA D C 1
ATOM 6734 O O . ALA D 1 131 ? 25.81500 72.10500 29.44800 1.000 70.27540 131 ALA D O 1
ATOM 6736 N N . GLU D 1 132 ? 25.99300 70.91700 31.35100 1.000 57.77534 132 GLU D N 1
ATOM 6737 C CA . GLU D 1 132 ? 27.33300 71.43100 31.61900 1.000 64.51875 132 GLU D CA 1
ATOM 6738 C C . GLU D 1 132 ? 28.33700 70.90800 30.60000 1.000 69.11108 132 GLU D C 1
ATOM 6739 O O . GLU D 1 132 ? 29.23300 71.64300 30.16800 1.000 76.69595 132 GLU D O 1
ATOM 6745 N N . LYS D 1 133 ? 28.20200 69.64200 30.20300 1.000 65.44804 133 LYS D N 1
ATOM 6746 C CA . LYS D 1 133 ? 29.12300 69.05300 29.24100 1.000 69.49646 133 LYS D CA 1
ATOM 6747 C C . LYS D 1 133 ? 28.85100 69.50400 27.81400 1.000 77.40006 133 LYS D C 1
ATOM 6748 O O . LYS D 1 133 ? 29.75800 69.44300 26.97700 1.000 81.96826 133 LYS D O 1
ATOM 6754 N N . LEU D 1 134 ? 27.63700 69.96600 27.52100 1.000 78.02166 134 LEU D N 1
ATOM 6755 C CA . LEU D 1 134 ? 27.24000 70.27700 26.15500 1.000 82.85066 134 LEU D CA 1
ATOM 6756 C C . LEU D 1 134 ? 27.66800 71.67300 25.70600 1.000 96.90038 134 LEU D C 1
ATOM 6757 O O . LEU D 1 134 ? 27.07000 72.21100 24.76500 1.000 99.19286 134 LEU D O 1
ATOM 6762 N N . LYS D 1 135 ? 28.67600 72.26200 26.34700 1.000 117.58940 135 LYS D N 1
ATOM 6763 C CA . LYS D 1 135 ? 29.29600 73.49000 25.85600 1.000 122.79573 135 LYS D CA 1
ATOM 6764 C C . LYS D 1 135 ? 30.62800 73.73900 26.56100 1.000 119.67238 135 LYS D C 1
ATOM 6765 O O . LYS D 1 135 ? 30.71900 74.56900 27.46600 1.000 127.91788 135 LYS D O 1
ATOM 6771 N N . GLY D 1 146 ? 24.68200 69.07800 18.12400 1.000 115.40196 146 GLY D N 1
ATOM 6772 C CA . GLY D 1 146 ? 23.94600 68.83400 19.35100 1.000 97.81056 146 GLY D CA 1
ATOM 6773 C C . GLY D 1 146 ? 23.94000 70.01100 20.31000 1.000 100.97249 146 GLY D C 1
ATOM 6774 O O . GLY D 1 146 ? 24.84700 70.15600 21.13000 1.000 99.82351 146 GLY D O 1
ATOM 6775 N N . ARG D 1 147 ? 22.90800 70.84700 20.21300 1.000 96.82103 147 ARG D N 1
ATOM 6776 C CA . ARG D 1 147 ? 22.76700 72.03600 21.04100 1.000 86.50553 147 ARG D CA 1
ATOM 6777 C C . ARG D 1 147 ? 21.50200 71.94400 21.88700 1.000 78.63791 147 ARG D C 1
ATOM 6778 O O . ARG D 1 147 ? 20.50300 71.34000 21.48200 1.000 67.07925 147 ARG D O 1
ATOM 6786 N N . LEU D 1 148 ? 21.55400 72.56100 23.06700 1.000 74.78936 148 LEU D N 1
ATOM 6787 C CA . LEU D 1 148 ? 20.46900 72.49200 24.03600 1.000 65.68193 148 LEU D CA 1
ATOM 6788 C C . LEU D 1 148 ? 19.48700 73.63800 23.83200 1.000 67.28510 148 LEU D C 1
ATOM 6789 O O . LEU D 1 148 ? 19.88600 74.80600 23.78200 1.000 68.85538 148 LEU D O 1
ATOM 6794 N N . CYS D 1 149 ? 18.20100 73.29800 23.73600 1.000 67.40036 149 CYS D N 1
ATOM 6795 C CA . CYS D 1 149 ? 17.14400 74.27800 23.53900 1.000 61.05679 149 CYS D CA 1
ATOM 6796 C C . CYS D 1 149 ? 16.21300 74.42000 24.73200 1.000 58.10218 149 CYS D C 1
ATOM 6797 O O . CYS D 1 149 ? 15.40600 75.35500 24.75300 1.000 64.66000 149 CYS D O 1
ATOM 6800 N N . GLY D 1 150 ? 16.29100 73.52700 25.70900 1.000 60.02465 150 GLY D N 1
ATOM 6801 C CA . GLY D 1 150 ? 15.46500 73.64900 26.89500 1.000 58.35285 150 GLY D CA 1
ATOM 6802 C C . GLY D 1 150 ? 15.65300 72.45500 27.80700 1.000 52.87487 150 GLY D C 1
ATOM 6803 O O . GLY D 1 150 ? 16.16300 71.40400 27.40000 1.000 49.69868 150 GLY D O 1
ATOM 6804 N N . LEU D 1 151 ? 15.21500 72.63700 29.05300 1.000 52.21862 151 LEU D N 1
ATOM 6805 C CA . LEU D 1 151 ? 15.32000 71.61500 30.08600 1.000 57.38123 151 LEU D CA 1
ATOM 6806 C C . LEU D 1 151 ? 13.98900 71.48800 30.81400 1.000 58.74309 151 LEU D C 1
ATOM 6807 O O . LEU D 1 151 ? 13.44000 72.49000 31.28500 1.000 53.83021 151 LEU D O 1
ATOM 6812 N N . VAL D 1 152 ? 13.47600 70.26400 30.90600 1.000 56.13659 152 VAL D N 1
ATOM 6813 C CA . VAL D 1 152 ? 12.24600 69.97300 31.63800 1.000 49.24488 152 VAL D CA 1
ATOM 6814 C C . VAL D 1 152 ? 12.59100 68.95400 32.71500 1.000 47.34553 152 VAL D C 1
ATOM 6815 O O . VAL D 1 152 ? 12.94900 67.80700 32.41200 1.000 46.71592 152 VAL D O 1
ATOM 6819 N N . LEU D 1 153 ? 12.49500 69.37400 33.96900 1.000 46.63927 153 LEU D N 1
ATOM 6820 C CA . LEU D 1 153 ? 12.87600 68.55300 35.10900 1.000 50.02158 153 LEU D CA 1
ATOM 6821 C C . LEU D 1 153 ? 11.62400 68.20700 35.90000 1.000 48.65542 153 LEU D C 1
ATOM 6822 O O . LEU D 1 153 ? 10.88000 69.10300 36.31900 1.000 45.98994 153 LEU D O 1
ATOM 6827 N N . ILE D 1 154 ? 11.38100 66.91200 36.07200 1.000 47.70578 154 ILE D N 1
ATOM 6828 C CA . ILE D 1 154 ? 10.21300 66.40600 36.78100 1.000 52.90892 154 ILE D CA 1
ATOM 6829 C C . ILE D 1 154 ? 10.69800 65.81600 38.09400 1.000 49.38765 154 ILE D C 1
ATOM 6830 O O . ILE D 1 154 ? 11.57800 64.94600 38.10000 1.000 46.03656 154 ILE D O 1
ATOM 6835 N N . ALA D 1 155 ? 10.11600 66.28100 39.19800 1.000 48.84367 155 ALA D N 1
ATOM 6836 C CA . ALA D 1 155 ? 10.49100 65.89600 40.55700 1.000 55.78819 155 ALA D CA 1
ATOM 6837 C C . ALA D 1 155 ? 12.01900 65.82100 40.68600 1.000 51.35514 155 ALA D C 1
ATOM 6838 O O . ALA D 1 155 ? 12.55700 64.78300 41.08100 1.000 50.15418 155 ALA D O 1
ATOM 6840 N N . PRO D 1 156 ? 12.73300 66.89800 40.36200 1.000 52.35848 156 PRO D N 1
ATOM 6841 C CA . PRO D 1 156 ? 14.18600 66.78800 40.18600 1.000 51.15373 156 PRO D CA 1
ATOM 6842 C C . PRO D 1 156 ? 14.88800 66.39300 41.47700 1.000 49.34082 156 PRO D C 1
ATOM 6843 O O . PRO D 1 156 ? 14.50600 66.82300 42.56600 1.000 50.02268 156 PRO D O 1
ATOM 6847 N N . ALA D 1 157 ? 15.91800 65.55100 41.34900 1.000 54.95423 157 ALA D N 1
ATOM 6848 C CA . ALA D 1 157 ? 16.74100 65.12800 42.48800 1.000 55.53070 157 ALA D CA 1
ATOM 6849 C C . ALA D 1 157 ? 18.22800 65.26300 42.17500 1.000 52.34692 157 ALA D C 1
ATOM 6850 O O . ALA D 1 157 ? 18.97100 64.27900 42.19800 1.000 53.48920 157 ALA D O 1
ATOM 6852 N N . PRO D 1 158 ? 18.70800 66.47800 41.91300 1.000 53.21504 158 PRO D N 1
ATOM 6853 C CA . PRO D 1 158 ? 20.14800 66.65500 41.70000 1.000 56.92701 158 PRO D CA 1
ATOM 6854 C C . PRO D 1 158 ? 20.88400 66.67800 43.03100 1.000 52.93665 158 PRO D C 1
ATOM 6855 O O . PRO D 1 158 ? 20.38400 67.20700 44.02800 1.000 58.54804 158 PRO D O 1
ATOM 6859 N N . ASP D 1 159 ? 22.07700 66.07500 43.04500 1.000 48.28155 159 ASP D N 1
ATOM 6860 C CA . ASP D 1 159 ? 22.90600 65.98900 44.25100 1.000 50.33671 159 ASP D CA 1
ATOM 6861 C C . ASP D 1 159 ? 22.19100 65.26400 45.38900 1.000 53.72503 159 ASP D C 1
ATOM 6862 O O . ASP D 1 159 ? 22.48600 65.50000 46.56600 1.000 48.86639 159 ASP D O 1
ATOM 6867 N N . PHE D 1 160 ? 21.25200 64.37100 45.05400 1.000 52.58206 160 PHE D N 1
ATOM 6868 C CA . PHE D 1 160 ? 20.41800 63.75500 46.08200 1.000 53.75329 160 PHE D CA 1
ATOM 6869 C C . PHE D 1 160 ? 21.22400 62.89000 47.03800 1.000 52.13311 160 PHE D C 1
ATOM 6870 O O . PHE D 1 160 ? 20.79200 62.68100 48.17700 1.000 49.73434 160 PHE D O 1
ATOM 6878 N N . THR D 1 161 ? 22.37300 62.37000 46.59400 1.000 52.37434 161 THR D N 1
ATOM 6879 C CA . THR D 1 161 ? 23.24900 61.63600 47.50000 1.000 55.99974 161 THR D CA 1
ATOM 6880 C C . THR D 1 161 ? 23.86600 62.56900 48.53700 1.000 50.55410 161 THR D C 1
ATOM 6881 O O . THR D 1 161 ? 24.02000 62.19400 49.70600 1.000 52.99957 161 THR D O 1
ATOM 6885 N N . ALA D 1 162 ? 24.20300 63.79500 48.13300 1.000 46.83228 162 ALA D N 1
ATOM 6886 C CA . ALA D 1 162 ? 24.88200 64.74100 49.01200 1.000 56.32327 162 ALA D CA 1
ATOM 6887 C C . ALA D 1 162 ? 23.92400 65.62900 49.79400 1.000 58.75739 162 ALA D C 1
ATOM 6888 O O . ALA D 1 162 ? 24.24500 66.03400 50.91900 1.000 57.47535 162 ALA D O 1
ATOM 6890 N N . GLU D 1 163 ? 22.75900 65.94000 49.22500 1.000 55.27476 163 GLU D N 1
ATOM 6891 C CA . GLU D 1 163 ? 21.78400 66.82300 49.85600 1.000 58.13228 163 GLU D CA 1
ATOM 6892 C C . GLU D 1 163 ? 20.72900 66.08800 50.67100 1.000 56.30164 163 GLU D C 1
ATOM 6893 O O . GLU D 1 163 ? 20.26600 66.62500 51.68200 1.000 54.49566 163 GLU D O 1
ATOM 6899 N N . LEU D 1 164 ? 20.33400 64.88000 50.26600 1.000 51.53068 164 LEU D N 1
ATOM 6900 C CA . LEU D 1 164 ? 19.26000 64.16700 50.94400 1.000 59.11346 164 LEU D CA 1
ATOM 6901 C C . LEU D 1 164 ? 19.71000 62.91000 51.67100 1.000 58.15250 164 LEU D C 1
ATOM 6902 O O . LEU D 1 164 ? 19.13000 62.57800 52.70700 1.000 62.54609 164 LEU D O 1
ATOM 6907 N N . ILE D 1 165 ? 20.72500 62.21100 51.16600 1.000 55.75055 165 ILE D N 1
ATOM 6908 C CA . ILE D 1 165 ? 21.16500 60.94400 51.74200 1.000 54.47318 165 ILE D CA 1
ATOM 6909 C C . ILE D 1 165 ? 22.21100 61.17200 52.82700 1.000 62.06087 165 ILE D C 1
ATOM 6910 O O . ILE D 1 165 ? 22.03300 60.74300 53.97300 1.000 64.42592 165 ILE D O 1
ATOM 6915 N N . GLU D 1 166 ? 23.31000 61.84400 52.46900 1.000 62.10275 166 GLU D N 1
ATOM 6916 C CA . GLU D 1 166 ? 24.45600 61.95200 53.37300 1.000 67.37308 166 GLU D CA 1
ATOM 6917 C C . GLU D 1 166 ? 24.13200 62.61800 54.70700 1.000 71.09068 166 GLU D C 1
ATOM 6918 O O . GLU D 1 166 ? 24.54100 62.07600 55.75000 1.000 72.16561 166 GLU D O 1
ATOM 6924 N N . PRO D 1 167 ? 23.45000 63.77200 54.76900 1.000 68.53698 167 PRO D N 1
ATOM 6925 C CA . PRO D 1 167 ? 23.15300 64.35500 56.09200 1.000 68.67511 167 PRO D CA 1
ATOM 6926 C C . PRO D 1 167 ? 22.19700 63.51800 56.92500 1.000 73.04365 167 PRO D C 1
ATOM 6927 O O . PRO D 1 167 ? 22.12500 63.72500 58.14300 1.000 71.56724 167 PRO D O 1
ATOM 6931 N N . ASN D 1 168 ? 21.46000 62.58900 56.31600 1.000 72.05857 168 ASN D N 1
ATOM 6932 C CA . ASN D 1 168 ? 20.50100 61.75300 57.02800 1.000 75.04902 168 ASN D CA 1
ATOM 6933 C C . ASN D 1 168 ? 20.99000 60.31900 57.19300 1.000 76.59594 168 ASN D C 1
ATOM 6934 O O . ASN D 1 168 ? 20.17800 59.40700 57.37300 1.000 79.13712 168 ASN D O 1
ATOM 6939 N N . LEU D 1 169 ? 22.30100 60.10400 57.14200 1.000 75.39533 169 LEU D N 1
ATOM 6940 C CA . LEU D 1 169 ? 22.86300 58.76900 57.29100 1.000 80.53213 169 LEU D CA 1
ATOM 6941 C C . LEU D 1 169 ? 22.99200 58.42500 58.76900 1.000 79.56513 169 LEU D C 1
ATOM 6942 O O . LEU D 1 169 ? 23.70000 59.11300 59.51300 1.000 83.52192 169 LEU D O 1
ATOM 6947 N N . THR D 1 170 ? 22.31300 57.36500 59.19600 1.000 79.98551 170 THR D N 1
ATOM 6948 C CA . THR D 1 170 ? 22.51400 56.86900 60.54600 1.000 89.09317 170 THR D CA 1
ATOM 6949 C C . THR D 1 170 ? 23.89600 56.22800 60.66500 1.000 87.05865 170 THR D C 1
ATOM 6950 O O . THR D 1 170 ? 24.53100 55.86800 59.66900 1.000 88.44770 170 THR D O 1
ATOM 6954 N N . GLU D 1 171 ? 24.36800 56.09800 61.90800 1.000 90.45774 171 GLU D N 1
ATOM 6955 C CA . GLU D 1 171 ? 25.69400 55.52800 62.13600 1.000 90.83464 171 GLU D CA 1
ATOM 6956 C C . GLU D 1 171 ? 25.75700 54.06300 61.72300 1.000 91.76085 171 GLU D C 1
ATOM 6957 O O . GLU D 1 171 ? 26.82800 53.57600 61.34000 1.000 90.86452 171 GLU D O 1
ATOM 6963 N N . ALA D 1 172 ? 24.63300 53.34600 61.80000 1.000 93.07436 172 ALA D N 1
ATOM 6964 C CA . ALA D 1 172 ? 24.59500 51.97500 61.30000 1.000 90.82632 172 ALA D CA 1
ATOM 6965 C C . ALA D 1 172 ? 24.73000 51.94400 59.78300 1.000 87.11895 172 ALA D C 1
ATOM 6966 O O . ALA D 1 172 ? 25.36600 51.04000 59.22700 1.000 83.54075 172 ALA D O 1
ATOM 6968 N N . GLU D 1 173 ? 24.13200 52.92300 59.09800 1.000 86.34474 173 GLU D N 1
ATOM 6969 C CA . GLU D 1 173 ? 24.28500 53.02200 57.65100 1.000 86.09357 173 GLU D CA 1
ATOM 6970 C C . GLU D 1 173 ? 25.69600 53.45300 57.26800 1.000 84.13469 173 GLU D C 1
ATOM 6971 O O . GLU D 1 173 ? 26.21800 53.01400 56.23700 1.000 78.21016 173 GLU D O 1
ATOM 6977 N N . ARG D 1 174 ? 26.33000 54.29900 58.08400 1.000 84.26769 174 ARG D N 1
ATOM 6978 C CA . ARG D 1 174 ? 27.67100 54.77300 57.75900 1.000 85.2005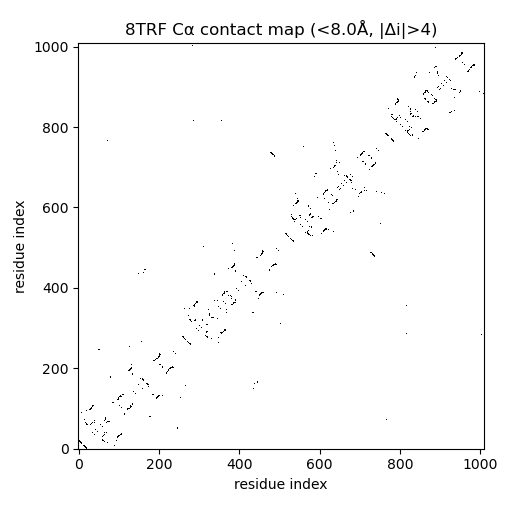1 174 ARG D CA 1
ATOM 6979 C C . ARG D 1 174 ? 28.69500 53.64800 57.84900 1.000 85.42040 174 ARG D C 1
ATOM 6980 O O . ARG D 1 174 ? 29.55400 53.51200 56.96900 1.000 86.20019 174 ARG D O 1
ATOM 6988 N N . THR D 1 175 ? 28.62400 52.83200 58.90400 1.000 88.73650 175 THR D N 1
ATOM 6989 C CA . THR D 1 175 ? 29.57600 51.73500 59.03900 1.000 96.23739 175 THR D CA 1
ATOM 6990 C C . THR D 1 175 ? 29.29400 50.62500 58.03500 1.000 95.08768 175 THR D C 1
ATOM 6991 O O . THR D 1 175 ? 30.22700 49.95200 57.58100 1.000 100.18623 175 THR D O 1
ATOM 6995 N N . SER D 1 176 ? 28.02400 50.41800 57.67700 1.000 84.76743 176 SER D N 1
ATOM 6996 C CA . SER D 1 176 ? 27.70700 49.46400 56.62100 1.000 80.26502 176 SER D CA 1
ATOM 6997 C C . SER D 1 176 ? 28.30500 49.90300 55.28900 1.000 78.41884 176 SER D C 1
ATOM 6998 O O . SER D 1 176 ? 28.74500 49.06000 54.50000 1.000 79.89404 176 SER D O 1
ATOM 7001 N N . LEU D 1 177 ? 28.35100 51.21400 55.03000 1.000 76.73368 177 LEU D N 1
ATOM 7002 C CA . LEU D 1 177 ? 29.03600 51.71500 53.84200 1.000 76.77523 177 LEU D CA 1
ATOM 7003 C C . LEU D 1 177 ? 30.54100 51.49500 53.92100 1.000 74.70946 177 LEU D C 1
ATOM 7004 O O . LEU D 1 177 ? 31.19200 51.30000 52.88800 1.000 73.79924 177 LEU D O 1
ATOM 7009 N N . ALA D 1 178 ? 31.10700 51.52100 55.13000 1.000 78.13730 178 ALA D N 1
ATOM 7010 C CA . ALA D 1 178 ? 32.55300 51.42500 55.29100 1.000 78.87089 178 ALA D CA 1
ATOM 7011 C C . ALA D 1 178 ? 33.04000 49.98200 55.23500 1.000 84.35384 178 ALA D C 1
ATOM 7012 O O . ALA D 1 178 ? 34.12000 49.71100 54.69900 1.000 83.81181 178 ALA D O 1
ATOM 7014 N N . GLU D 1 179 ? 32.26900 49.04600 55.78700 1.000 94.02960 179 GLU D N 1
ATOM 7015 C CA . GLU D 1 179 ? 32.67100 47.64500 55.84900 1.000 92.97006 179 GLU D CA 1
ATOM 7016 C C . GLU D 1 179 ? 32.03200 46.80200 54.75200 1.000 92.25220 179 GLU D C 1
ATOM 7017 O O . GLU D 1 179 ? 32.72600 46.04000 54.07300 1.000 96.23519 179 GLU D O 1
ATOM 7023 N N . ARG D 1 180 ? 30.71700 46.92300 54.56600 1.000 91.19087 180 ARG D N 1
ATOM 7024 C CA . ARG D 1 180 ? 30.02900 46.16300 53.53000 1.000 87.92900 180 ARG D CA 1
ATOM 7025 C C . ARG D 1 180 ? 30.11000 46.82500 52.16000 1.000 85.52633 180 ARG D C 1
ATOM 7026 O O . ARG D 1 180 ? 29.98600 46.13200 51.14400 1.000 89.35097 180 ARG D O 1
ATOM 7034 N N . GLY D 1 181 ? 30.31200 48.13800 52.10600 1.000 80.23425 181 GLY D N 1
ATOM 7035 C CA . GLY D 1 181 ? 30.35200 48.85000 50.84700 1.000 73.20514 181 GLY D CA 1
ATOM 7036 C C . GLY D 1 181 ? 29.02000 49.36500 50.35300 1.000 73.56010 181 GLY D C 1
ATOM 7037 O O . GLY D 1 181 ? 28.95500 49.88800 49.23500 1.000 72.97095 181 GLY D O 1
ATOM 7038 N N . TYR D 1 182 ? 27.95900 49.24000 51.14500 1.000 75.01548 182 TYR D N 1
ATOM 7039 C CA . TYR D 1 182 ? 26.63000 49.69600 50.75600 1.000 69.12440 182 TYR D CA 1
ATOM 7040 C C . TYR D 1 182 ? 25.77800 49.80800 52.01200 1.000 72.83020 182 TYR D C 1
ATOM 7041 O O . TYR D 1 182 ? 26.22800 49.51100 53.12100 1.000 77.05675 182 TYR D O 1
ATOM 7050 N N . PHE D 1 183 ? 24.53500 50.23700 51.82600 1.000 73.42062 183 PHE D N 1
ATOM 7051 C CA . PHE D 1 183 ? 23.53100 50.12200 52.87200 1.000 76.22999 183 PHE D CA 1
ATOM 7052 C C . PHE D 1 183 ? 22.17200 49.96900 52.20600 1.000 79.05688 183 PHE D C 1
ATOM 7053 O O . PHE D 1 183 ? 22.01300 50.23000 51.01100 1.000 78.83882 183 PHE D O 1
ATOM 7061 N N . GLU D 1 184 ? 21.19500 49.52300 52.98900 1.000 83.45775 184 GLU D N 1
ATOM 7062 C CA . GLU D 1 184 ? 19.88200 49.18600 52.46400 1.000 84.01889 184 GLU D CA 1
ATOM 7063 C C . GLU D 1 184 ? 18.81200 50.09500 53.05200 1.000 89.20216 184 GLU D C 1
ATOM 7064 O O . GLU D 1 184 ? 18.92200 50.56700 54.18800 1.000 82.52567 184 GLU D O 1
ATOM 7070 N N . GLU D 1 185 ? 17.77200 50.33400 52.25300 1.000 99.55034 185 GLU D N 1
ATOM 7071 C CA . GLU D 1 185 ? 16.63800 51.17700 52.60900 1.000 101.28957 185 GLU D CA 1
ATOM 7072 C C . GLU D 1 185 ? 15.38400 50.62600 51.94000 1.000 104.44842 185 GLU D C 1
ATOM 7073 O O . GLU D 1 185 ? 15.32600 50.53600 50.70700 1.000 107.07198 185 GLU D O 1
ATOM 7079 N N . PRO D 1 186 ? 14.35500 50.24600 52.71600 1.000 108.59878 186 PRO D N 1
ATOM 7080 C CA . PRO D 1 186 ? 13.17500 49.55500 52.18100 1.000 106.23042 186 PRO D CA 1
ATOM 7081 C C . PRO D 1 186 ? 12.33300 50.41900 51.24600 1.000 101.23202 186 PRO D C 1
ATOM 7082 O O . PRO D 1 186 ? 11.86600 49.89300 50.23300 1.000 106.84755 186 PRO D O 1
ATOM 7086 N N . PRO D 1 193 ? 13.89700 45.56200 48.40400 1.000 104.60555 193 PRO D N 1
ATOM 7087 C CA . PRO D 1 193 ? 14.92200 46.33700 49.11200 1.000 111.10052 193 PRO D CA 1
ATOM 7088 C C . PRO D 1 193 ? 15.82200 47.13400 48.17000 1.000 109.15819 193 PRO D C 1
ATOM 7089 O O . PRO D 1 193 ? 16.29700 46.60400 47.16500 1.000 110.02811 193 PRO D O 1
ATOM 7093 N N . ASN D 1 194 ? 16.05500 48.39800 48.50100 1.000 106.89764 194 ASN D N 1
ATOM 7094 C CA . ASN D 1 194 ? 16.89000 49.27500 47.69400 1.000 110.18970 194 ASN D CA 1
ATOM 7095 C C . ASN D 1 194 ? 18.26800 49.41200 48.32900 1.000 102.24064 194 ASN D C 1
ATOM 7096 O O . ASN D 1 194 ? 18.39500 49.48200 49.55500 1.000 97.28408 194 ASN D O 1
ATOM 7101 N N . VAL D 1 195 ? 19.29700 49.44000 47.48600 1.000 90.69373 195 VAL D N 1
ATOM 7102 C CA . VAL D 1 195 ? 20.68500 49.50200 47.92200 1.000 88.01724 195 VAL D CA 1
ATOM 7103 C C . VAL D 1 195 ? 21.29600 50.80200 47.41900 1.000 80.72394 195 VAL D C 1
ATOM 7104 O O . VAL D 1 195 ? 21.10700 51.17600 46.25500 1.000 80.49973 195 VAL D O 1
ATOM 7108 N N . PHE D 1 196 ? 22.02100 51.49000 48.29800 1.000 74.36618 196 PHE D N 1
ATOM 7109 C CA . PHE D 1 196 ? 22.77900 52.69200 47.95400 1.000 70.90821 196 PHE D CA 1
ATOM 7110 C C . PHE D 1 196 ? 24.24800 52.38600 48.23500 1.000 66.67187 196 PHE D C 1
ATOM 7111 O O . PHE D 1 196 ? 24.67600 52.36400 49.39400 1.000 67.21545 196 PHE D O 1
ATOM 7119 N N . THR D 1 197 ? 25.01900 52.14400 47.17900 1.000 55.31919 197 THR D N 1
ATOM 7120 C CA . THR D 1 197 ? 26.39900 51.72800 47.35700 1.000 60.48484 197 THR D CA 1
ATOM 7121 C C . THR D 1 197 ? 27.26800 52.91200 47.76800 1.000 57.99374 197 THR D C 1
ATOM 7122 O O . THR D 1 197 ? 26.91900 54.07900 47.56800 1.000 54.29787 197 THR D O 1
ATOM 7126 N N . ARG D 1 198 ? 28.42400 52.59500 48.35000 1.000 58.78336 198 ARG D N 1
ATOM 7127 C CA . ARG D 1 198 ? 29.40000 53.63600 48.63900 1.000 60.64841 198 ARG D CA 1
ATOM 7128 C C . ARG D 1 198 ? 29.91200 54.28800 47.35700 1.000 56.36088 198 ARG D C 1
ATOM 7129 O O . ARG D 1 198 ? 30.19000 55.49400 47.34500 1.000 53.12420 198 ARG D O 1
ATOM 7137 N N . ALA D 1 199 ? 30.01400 53.51600 46.26900 1.000 57.99076 199 ALA D N 1
ATOM 7138 C CA . ALA D 1 199 ? 30.47200 54.06700 44.99400 1.000 55.11106 199 ALA D CA 1
ATOM 7139 C C . ALA D 1 199 ? 29.52700 55.14500 44.47800 1.000 49.66902 199 ALA D C 1
ATOM 7140 O O . ALA D 1 199 ? 29.97200 56.17100 43.95400 1.000 48.42680 199 ALA D O 1
ATOM 7142 N N . LEU D 1 200 ? 28.21800 54.92400 44.60300 1.000 50.09085 200 LEU D N 1
ATOM 7143 C CA . LEU D 1 200 ? 27.26300 55.91500 44.12200 1.000 53.86787 200 LEU D CA 1
ATOM 7144 C C . LEU D 1 200 ? 27.37200 57.21700 44.91000 1.000 51.24256 200 LEU D C 1
ATOM 7145 O O . LEU D 1 200 ? 27.30500 58.30600 44.32900 1.000 50.00935 200 LEU D O 1
ATOM 7150 N N . ILE D 1 201 ? 27.55200 57.12900 46.23100 1.000 50.64199 201 ILE D N 1
ATOM 7151 C CA . ILE D 1 201 ? 27.59600 58.33800 47.04800 1.000 49.10857 201 ILE D CA 1
ATOM 7152 C C . ILE D 1 201 ? 28.89900 59.09400 46.81700 1.000 51.50056 201 ILE D C 1
ATOM 7153 O O . ILE D 1 201 ? 28.90300 60.31900 46.64600 1.000 48.88367 201 ILE D O 1
ATOM 7158 N N . GLU D 1 202 ? 30.02800 58.37700 46.80700 1.000 49.30132 202 GLU D N 1
ATOM 7159 C CA . GLU D 1 202 ? 31.32100 59.04000 46.65200 1.000 50.13129 202 GLU D CA 1
ATOM 7160 C C . GLU D 1 202 ? 31.50100 59.59300 45.24100 1.000 47.49949 202 GLU D C 1
ATOM 7161 O O . GLU D 1 202 ? 31.99400 60.71300 45.06800 1.000 47.02582 202 GLU D O 1
ATOM 7167 N N . ASP D 1 203 ? 31.10500 58.83100 44.22100 1.000 46.61725 203 ASP D N 1
ATOM 7168 C CA . ASP D 1 203 ? 31.13000 59.37200 42.86600 1.000 49.93316 203 ASP D CA 1
ATOM 7169 C C . ASP D 1 203 ? 30.12200 60.50400 42.70400 1.000 46.22321 203 ASP D C 1
ATOM 7170 O O . ASP D 1 203 ? 30.33500 61.41000 41.89000 1.000 45.44182 203 ASP D O 1
ATOM 7175 N N . GLY D 1 204 ? 29.03400 60.48100 43.47900 1.000 47.80229 204 GLY D N 1
ATOM 7176 C CA . GLY D 1 204 ? 28.07800 61.57300 43.42800 1.000 48.80914 204 GLY D CA 1
ATOM 7177 C C . GLY D 1 204 ? 28.69500 62.91200 43.78100 1.000 48.20469 204 GLY D C 1
ATOM 7178 O O . GLY D 1 204 ? 28.23900 63.95500 43.30300 1.000 48.92257 204 GLY D O 1
ATOM 7179 N N . ARG D 1 205 ? 29.74300 62.90200 44.61200 1.000 47.86646 205 ARG D N 1
ATOM 7180 C CA . ARG D 1 205 ? 30.44000 64.13800 44.95600 1.000 53.00511 205 ARG D CA 1
ATOM 7181 C C . ARG D 1 205 ? 31.10400 64.76600 43.73900 1.000 48.31064 205 ARG D C 1
ATOM 7182 O O . ARG D 1 205 ? 31.27900 65.98800 43.68800 1.000 49.73088 205 ARG D O 1
ATOM 7190 N N . ASN D 1 206 ? 31.48400 63.95400 42.75900 1.000 46.62899 206 ASN D N 1
ATOM 7191 C CA . ASN D 1 206 ? 32.10300 64.45100 41.54100 1.000 49.55232 206 ASN D CA 1
ATOM 7192 C C . ASN D 1 206 ? 31.07500 64.84100 40.48700 1.000 50.99237 206 ASN D C 1
ATOM 7193 O O . ASN D 1 206 ? 31.45400 65.15500 39.35300 1.000 47.01165 206 ASN D O 1
ATOM 7198 N N . ASN D 1 207 ? 29.78500 64.83700 40.84100 1.000 49.05632 207 ASN D N 1
ATOM 7199 C CA . ASN D 1 207 ? 28.72500 65.24600 39.92900 1.000 50.15518 207 ASN D CA 1
ATOM 7200 C C . ASN D 1 207 ? 27.83200 66.33300 40.51900 1.000 52.14084 207 ASN D C 1
ATOM 7201 O O . ASN D 1 207 ? 26.77000 66.62100 39.95300 1.000 52.91844 207 ASN D O 1
ATOM 7206 N N . LEU D 1 208 ? 28.23900 66.95600 41.62300 1.000 67.94616 208 LEU D N 1
ATOM 7207 C CA . LEU D 1 208 ? 27.40800 67.96500 42.26500 1.000 65.78855 208 LEU D CA 1
ATOM 7208 C C . LEU D 1 208 ? 27.25900 69.18500 41.36200 1.000 65.22674 208 LEU D C 1
ATOM 7209 O O . LEU D 1 208 ? 28.25300 69.75400 40.90100 1.000 68.18542 208 LEU D O 1
ATOM 7214 N N . VAL D 1 209 ? 26.01100 69.58100 41.10500 1.000 61.75542 209 VAL D N 1
ATOM 7215 C CA . VAL D 1 209 ? 25.72900 70.76100 40.29400 1.000 64.90023 209 VAL D CA 1
ATOM 7216 C C . VAL D 1 209 ? 25.34300 71.98100 41.13100 1.000 70.23580 209 VAL D C 1
ATOM 7217 O O . VAL D 1 209 ? 25.51800 73.11600 40.66300 1.000 79.17091 209 VAL D O 1
ATOM 7221 N N . MET D 1 210 ? 24.83900 71.78800 42.35300 1.000 71.25017 210 MET D N 1
ATOM 7222 C CA . MET D 1 210 ? 24.39900 72.89500 43.19600 1.000 73.69430 210 MET D CA 1
ATOM 7223 C C . MET D 1 210 ? 25.51900 73.45900 44.05800 1.000 71.66918 210 MET D C 1
ATOM 7224 O O . MET D 1 210 ? 25.25900 73.93900 45.16900 1.000 77.94637 210 MET D O 1
ATOM 7229 N N . LYS D 1 211 ? 26.76400 73.40800 43.58200 1.000 78.47893 211 LYS D N 1
ATOM 7230 C CA . LYS D 1 211 ? 27.85200 74.05200 44.30600 1.000 85.94472 211 LYS D CA 1
ATOM 7231 C C . LYS D 1 211 ? 27.72600 75.56800 44.22500 1.000 89.17476 211 LYS D C 1
ATOM 7232 O O . LYS D 1 211 ? 27.89700 76.27200 45.22700 1.000 102.40284 211 LYS D O 1
ATOM 7238 N N . GLY D 1 212 ? 27.41600 76.08500 43.04100 1.000 84.62721 212 GLY D N 1
ATOM 7239 C CA . GLY D 1 212 ? 27.19700 77.49700 42.85500 1.000 82.50584 212 GLY D CA 1
ATOM 7240 C C . GLY D 1 212 ? 26.03900 77.75000 41.91400 1.000 82.12241 212 GLY D C 1
ATOM 7241 O O . GLY D 1 212 ? 25.13700 76.91800 41.76600 1.000 69.58352 212 GLY D O 1
ATOM 7242 N N . PRO D 1 213 ? 26.03200 78.91800 41.27300 1.000 83.69323 213 PRO D N 1
ATOM 7243 C CA . PRO D 1 213 ? 25.01000 79.19200 40.25500 1.000 77.58499 213 PRO D CA 1
ATOM 7244 C C . PRO D 1 213 ? 25.08300 78.18000 39.12100 1.000 78.21975 213 PRO D C 1
ATOM 7245 O O . PRO D 1 213 ? 26.16800 77.78100 38.69100 1.000 75.11708 213 PRO D O 1
ATOM 7249 N N . ILE D 1 214 ? 23.91300 77.77200 38.63600 1.000 79.12006 214 ILE D N 1
ATOM 7250 C CA . ILE D 1 214 ? 23.78900 76.78800 37.56600 1.000 75.99612 214 ILE D CA 1
ATOM 7251 C C . ILE D 1 214 ? 23.19200 77.49800 36.35800 1.000 84.40803 214 ILE D C 1
ATOM 7252 O O . ILE D 1 214 ? 21.97500 77.70000 36.28300 1.000 88.22697 214 ILE D O 1
ATOM 7257 N N . GLU D 1 215 ? 24.03900 77.86500 35.40100 1.000 84.92020 215 GLU D N 1
ATOM 7258 C CA . GLU D 1 215 ? 23.59400 78.44500 34.14000 1.000 90.64926 215 GLU D CA 1
ATOM 7259 C C . GLU D 1 215 ? 23.58400 77.35600 33.07400 1.000 83.18653 215 GLU D C 1
ATOM 7260 O O . GLU D 1 215 ? 24.62300 76.75000 32.79000 1.000 82.25798 215 GLU D O 1
ATOM 7266 N N . THR D 1 216 ? 22.41300 77.11600 32.48800 1.000 78.50839 216 THR D N 1
ATOM 7267 C CA . THR D 1 216 ? 22.22800 76.06700 31.49700 1.000 74.04681 216 THR D CA 1
ATOM 7268 C C . THR D 1 216 ? 22.23500 76.58200 30.06500 1.000 73.42600 216 THR D C 1
ATOM 7269 O O . THR D 1 216 ? 22.27900 75.76900 29.13500 1.000 84.40534 216 THR D O 1
ATOM 7273 N N . GLY D 1 217 ? 22.16400 77.89700 29.86300 1.000 69.08329 217 GLY D N 1
ATOM 7274 C CA . GLY D 1 217 ? 22.07300 78.46000 28.53100 1.000 71.92910 217 GLY D CA 1
ATOM 7275 C C . GLY D 1 217 ? 20.75900 78.23300 27.81700 1.000 67.45994 217 GLY D C 1
ATOM 7276 O O . GLY D 1 217 ? 20.63800 78.60700 26.64500 1.000 64.02390 217 GLY D O 1
ATOM 7277 N N . CYS D 1 218 ? 19.77200 77.64000 28.47800 1.000 63.66874 218 CYS D N 1
ATOM 7278 C CA . CYS D 1 218 ? 18.47900 77.34100 27.88400 1.000 61.41390 218 CYS D CA 1
ATOM 7279 C C . CYS D 1 218 ? 17.40100 77.52700 28.94100 1.000 58.82908 218 CYS D C 1
ATOM 7280 O O . CYS D 1 218 ? 17.68700 77.43500 30.14100 1.000 58.23333 218 CYS D O 1
ATOM 7283 N N . PRO D 1 219 ? 16.16200 77.80400 28.53200 1.000 56.54606 219 PRO D N 1
ATOM 7284 C CA . PRO D 1 219 ? 15.07400 77.88100 29.51400 1.000 59.18704 219 PRO D CA 1
ATOM 7285 C C . PRO D 1 219 ? 14.89700 76.55700 30.24100 1.000 53.69104 219 PRO D C 1
ATOM 7286 O O . PRO D 1 219 ? 15.17900 75.48400 29.70500 1.000 52.09903 219 PRO D O 1
ATOM 7290 N N . VAL D 1 220 ? 14.42800 76.65100 31.48300 1.000 55.41797 220 VAL D N 1
ATOM 7291 C CA . VAL D 1 220 ? 14.24800 75.49900 32.35600 1.000 51.72419 220 VAL D CA 1
ATOM 7292 C C . VAL D 1 220 ? 12.83800 75.54300 32.92600 1.000 55.67454 220 VAL D C 1
ATOM 7293 O O . VAL D 1 220 ? 12.37600 76.60100 33.36900 1.000 52.46021 220 VAL D O 1
ATOM 7297 N N . HIS D 1 221 ? 12.15800 74.39800 32.91400 1.000 53.47541 221 HIS D N 1
ATOM 7298 C CA . HIS D 1 221 ? 10.86800 74.24900 33.57100 1.000 54.31496 221 HIS D CA 1
ATOM 7299 C C . HIS D 1 221 ? 10.92400 73.06400 34.52300 1.000 47.88543 221 HIS D C 1
ATOM 7300 O O . HIS D 1 221 ? 11.25900 71.95000 34.11100 1.000 51.23574 221 HIS D O 1
ATOM 7307 N N . ILE D 1 222 ? 10.58900 73.30600 35.78800 1.000 48.09907 222 ILE D N 1
ATOM 7308 C CA . ILE D 1 222 ? 10.61500 72.29100 36.83400 1.000 47.75348 222 ILE D CA 1
ATOM 7309 C C . ILE D 1 222 ? 9.18100 71.91500 37.18000 1.000 50.18541 222 ILE D C 1
ATOM 7310 O O . ILE D 1 222 ? 8.34700 72.79200 37.43100 1.000 47.35611 222 ILE D O 1
ATOM 7315 N N . LEU D 1 223 ? 8.89400 70.61700 37.20200 1.000 47.90078 223 LEU D N 1
ATOM 7316 C CA . LEU D 1 223 ? 7.60800 70.10700 37.66500 1.000 45.44015 223 LEU D CA 1
ATOM 7317 C C . LEU D 1 223 ? 7.83800 69.35300 38.96500 1.000 44.45633 223 LEU D C 1
ATOM 7318 O O . LEU D 1 223 ? 8.65600 68.42900 39.01400 1.000 48.44183 223 LEU D O 1
ATOM 7323 N N . GLN D 1 224 ? 7.12400 69.74900 40.01300 1.000 47.19714 224 GLN D N 1
ATOM 7324 C CA . GLN D 1 224 ? 7.33600 69.18700 41.33600 1.000 52.11277 224 GLN D CA 1
ATOM 7325 C C . GLN D 1 224 ? 5.99800 69.03300 42.04000 1.000 48.21120 224 GLN D C 1
ATOM 7326 O O . GLN D 1 224 ? 5.14100 69.91900 41.96500 1.000 46.29313 224 GLN D O 1
ATOM 7332 N N . GLY D 1 225 ? 5.82300 67.89900 42.71200 1.000 51.42763 225 GLY D N 1
ATOM 7333 C CA . GLY D 1 225 ? 4.65400 67.68300 43.54000 1.000 45.72374 225 GLY D CA 1
ATOM 7334 C C . GLY D 1 225 ? 4.92500 68.14000 44.96400 1.000 51.91576 225 GLY D C 1
ATOM 7335 O O . GLY D 1 225 ? 6.01400 67.94400 45.50000 1.000 47.91352 225 GLY D O 1
ATOM 7336 N N . MET D 1 226 ? 3.91200 68.75500 45.57000 1.000 51.80820 226 MET D N 1
ATOM 7337 C CA . MET D 1 226 ? 4.06200 69.26300 46.92500 1.000 55.36223 226 MET D CA 1
ATOM 7338 C C . MET D 1 226 ? 3.91600 68.17000 47.97800 1.000 55.79426 226 MET D C 1
ATOM 7339 O O . MET D 1 226 ? 4.31100 68.38000 49.13000 1.000 57.75964 226 MET D O 1
ATOM 7344 N N . ARG D 1 227 ? 3.37200 67.01100 47.60900 1.000 50.61599 227 ARG D N 1
ATOM 7345 C CA . ARG D 1 227 ? 3.27000 65.86600 48.50600 1.000 58.40771 227 ARG D CA 1
ATOM 7346 C C . ARG D 1 227 ? 4.26700 64.77400 48.11600 1.000 54.19577 227 ARG D C 1
ATOM 7347 O O . ARG D 1 227 ? 4.00200 63.57800 48.26300 1.000 53.25845 227 ARG D O 1
ATOM 7355 N N . ASP D 1 228 ? 5.43000 65.18700 47.62000 1.000 52.71414 228 ASP D N 1
ATOM 7356 C CA . ASP D 1 228 ? 6.47400 64.25900 47.20500 1.000 55.29883 228 ASP D CA 1
ATOM 7357 C C . ASP D 1 228 ? 7.17800 63.68400 48.43200 1.000 55.07982 228 ASP D C 1
ATOM 7358 O O . ASP D 1 228 ? 7.80500 64.43900 49.18700 1.000 54.50135 228 ASP D O 1
ATOM 7363 N N . PRO D 1 229 ? 7.10600 62.36700 48.66600 1.000 53.85521 229 PRO D N 1
ATOM 7364 C CA . PRO D 1 229 ? 7.72900 61.78900 49.86500 1.000 62.43150 229 PRO D CA 1
ATOM 7365 C C . PRO D 1 229 ? 9.19000 61.42100 49.66900 1.000 60.47506 229 PRO D C 1
ATOM 7366 O O . PRO D 1 229 ? 9.91500 61.20800 50.64800 1.000 63.25641 229 PRO D O 1
ATOM 7370 N N . ASP D 1 230 ? 9.63200 61.31800 48.41800 1.000 59.38964 230 ASP D N 1
ATOM 7371 C CA . ASP D 1 230 ? 11.00900 60.94000 48.11600 1.000 60.98343 230 ASP D CA 1
ATOM 7372 C C . ASP D 1 230 ? 11.91500 62.15000 47.92200 1.000 59.48604 230 ASP D C 1
ATOM 7373 O O . ASP D 1 230 ? 13.02900 62.18300 48.45600 1.000 59.24125 230 ASP D O 1
ATOM 7378 N N . VAL D 1 231 ? 11.46100 63.14300 47.17200 1.000 58.54471 231 VAL D N 1
ATOM 7379 C CA . VAL D 1 231 ? 12.18000 64.39600 46.98800 1.000 56.80360 231 VAL D CA 1
ATOM 7380 C C . VAL D 1 231 ? 11.33700 65.51300 47.59300 1.000 58.15628 231 VAL D C 1
ATOM 7381 O O . VAL D 1 231 ? 10.32000 65.91000 47.02600 1.000 46.62627 231 VAL D O 1
ATOM 7385 N N . PRO D 1 232 ? 11.71500 66.03000 48.76500 1.000 54.70063 232 PRO D N 1
ATOM 7386 C CA . PRO D 1 232 ? 10.95300 67.13900 49.35100 1.000 50.47632 232 PRO D CA 1
ATOM 7387 C C . PRO D 1 232 ? 10.95400 68.33600 48.41400 1.000 58.05068 232 PRO D C 1
ATOM 7388 O O . PRO D 1 232 ? 11.97900 68.67700 47.81800 1.000 50.88178 232 PRO D O 1
ATOM 7392 N N . TYR D 1 233 ? 9.78200 68.96600 48.27000 1.000 52.10200 233 TYR D N 1
ATOM 7393 C CA . TYR D 1 233 ? 9.64700 70.01800 47.26700 1.000 51.79787 233 TYR D CA 1
ATOM 7394 C C . TYR D 1 233 ? 10.54800 71.21400 47.56100 1.000 51.13482 233 TYR D C 1
ATOM 7395 O O . TYR D 1 233 ? 10.81700 72.01200 46.65700 1.000 51.03851 233 TYR D O 1
ATOM 7404 N N . THR D 1 234 ? 11.03700 71.34500 48.79300 1.000 57.69874 234 THR D N 1
ATOM 7405 C CA . THR D 1 234 ? 12.04400 72.35800 49.08400 1.000 59.26353 234 THR D CA 1
ATOM 7406 C C . THR D 1 234 ? 13.36900 72.07800 48.38200 1.000 50.29085 234 THR D C 1
ATOM 7407 O O . THR D 1 234 ? 14.16100 73.00600 48.19000 1.000 52.03641 234 THR D O 1
ATOM 7411 N N . HIS D 1 235 ? 13.63300 70.82400 48.00600 1.000 49.86833 235 HIS D N 1
ATOM 7412 C CA . HIS D 1 235 ? 14.86400 70.51700 47.28200 1.000 53.51837 235 HIS D CA 1
ATOM 7413 C C . HIS D 1 235 ? 14.84100 71.10900 45.87900 1.000 56.83529 235 HIS D C 1
ATOM 7414 O O . HIS D 1 235 ? 15.84600 71.66100 45.41500 1.000 56.37432 235 HIS D O 1
ATOM 7421 N N . ALA D 1 236 ? 13.70400 70.99500 45.18700 1.000 49.77058 236 ALA D N 1
ATOM 7422 C CA . ALA D 1 236 ? 13.55700 71.63100 43.88400 1.000 58.72623 236 ALA D CA 1
ATOM 7423 C C . ALA D 1 236 ? 13.61500 73.14800 43.99600 1.000 55.87043 236 ALA D C 1
ATOM 7424 O O . ALA D 1 236 ? 14.14700 73.81500 43.10200 1.000 49.89018 236 ALA D O 1
ATOM 7426 N N . LEU D 1 237 ? 13.06500 73.70700 45.07800 1.000 59.04999 237 LEU D N 1
ATOM 7427 C CA . LEU D 1 237 ? 13.19100 75.14000 45.31200 1.000 62.31897 237 LEU D CA 1
ATOM 7428 C C . LEU D 1 237 ? 14.65000 75.54100 45.48300 1.000 61.51334 237 LEU D C 1
ATOM 7429 O O . LEU D 1 237 ? 15.09300 76.54700 44.91500 1.000 58.95772 237 LEU D O 1
ATOM 7434 N N . LYS D 1 238 ? 15.41100 74.77000 46.26500 1.000 54.82358 238 LYS D N 1
ATOM 7435 C CA . LYS D 1 238 ? 16.83200 75.05600 46.42300 1.000 58.54222 238 LYS D CA 1
ATOM 7436 C C . LYS D 1 238 ? 17.54900 74.99700 45.08100 1.000 62.74705 238 LYS D C 1
ATOM 7437 O O . LYS D 1 238 ? 18.41400 75.83200 44.79100 1.000 61.37933 238 LYS D O 1
ATOM 7443 N N . LEU D 1 239 ? 17.19500 74.01900 44.24200 1.000 56.54968 239 LEU D N 1
ATOM 7444 C CA . LEU D 1 239 ? 17.77400 73.94900 42.90400 1.000 62.32613 239 LEU D CA 1
ATOM 7445 C C . LEU D 1 239 ? 17.40400 75.17800 42.08500 1.000 63.36623 239 LEU D C 1
ATOM 7446 O O . LEU D 1 239 ? 18.23000 75.71100 41.33400 1.000 57.05971 239 LEU D O 1
ATOM 7451 N N . MET D 1 240 ? 16.16500 75.64800 42.23100 1.000 56.04778 240 MET D N 1
ATOM 7452 C CA . MET D 1 240 ? 15.71300 76.80700 41.47100 1.000 64.33986 240 MET D CA 1
ATOM 7453 C C . MET D 1 240 ? 16.41700 78.08200 41.92300 1.000 64.87021 240 MET D C 1
ATOM 7454 O O . MET D 1 240 ? 16.76300 78.93400 41.09500 1.000 60.99874 240 MET D O 1
ATOM 7459 N N . GLU D 1 241 ? 16.64800 78.22800 43.22900 1.000 59.84036 241 GLU D N 1
ATOM 7460 C CA . GLU D 1 241 ? 17.39100 79.38200 43.71600 1.000 61.49834 241 GLU D CA 1
ATOM 7461 C C . GLU D 1 241 ? 18.81400 79.41400 43.17200 1.000 63.96693 241 GLU D C 1
ATOM 7462 O O . GLU D 1 241 ? 19.41700 80.49000 43.10900 1.000 62.71640 241 GLU D O 1
ATOM 7468 N N . HIS D 1 242 ? 19.35600 78.26200 42.76600 1.000 62.72905 242 HIS D N 1
ATOM 7469 C CA . HIS D 1 242 ? 20.69900 78.18500 42.20400 1.000 64.56661 242 HIS D CA 1
ATOM 7470 C C . HIS D 1 242 ? 20.75900 78.56100 40.72900 1.000 73.34051 242 HIS D C 1
ATOM 7471 O O . HIS D 1 242 ? 21.85900 78.62000 40.17000 1.000 77.67095 242 HIS D O 1
ATOM 7478 N N . MET D 1 243 ? 19.61400 78.81000 40.08400 1.000 70.81703 243 MET D N 1
ATOM 7479 C CA . MET D 1 243 ? 19.59400 79.16600 38.67500 1.000 78.32276 243 MET D CA 1
ATOM 7480 C C . MET D 1 243 ? 19.58200 80.68400 38.50900 1.000 91.03364 243 MET D C 1
ATOM 7481 O O . MET D 1 243 ? 18.98000 81.39700 39.31800 1.000 91.04654 243 MET D O 1
ATOM 7486 N N . PRO D 1 244 ? 20.24100 81.21200 37.46500 1.000 110.69612 244 PRO D N 1
ATOM 7487 C CA . PRO D 1 244 ? 20.60900 82.63500 37.46700 1.000 116.86953 244 PRO D CA 1
ATOM 7488 C C . PRO D 1 244 ? 19.54100 83.58400 36.94100 1.000 125.22004 244 PRO D C 1
ATOM 7489 O O . PRO D 1 244 ? 19.86800 84.56400 36.26300 1.000 135.90970 244 PRO D O 1
ATOM 7493 N N . ALA D 1 245 ? 18.27200 83.30500 37.24100 1.000 131.40793 245 ALA D N 1
ATOM 7494 C CA . ALA D 1 245 ? 17.17200 84.25900 37.08000 1.000 133.28557 245 ALA D CA 1
ATOM 7495 C C . ALA D 1 245 ? 17.03100 84.72700 35.62600 1.000 141.76715 245 ALA D C 1
ATOM 7496 O O . ALA D 1 245 ? 17.27600 85.88700 35.28300 1.000 141.25434 245 ALA D O 1
ATOM 7498 N N . ASP D 1 246 ? 16.61300 83.78300 34.77900 1.000 113.58426 246 ASP D N 1
ATOM 7499 C CA . ASP D 1 246 ? 16.20000 84.09500 33.41300 1.000 108.78457 246 ASP D CA 1
ATOM 7500 C C . ASP D 1 246 ? 15.48500 82.90400 32.78800 1.000 92.62696 246 ASP D C 1
ATOM 7501 O O . ASP D 1 246 ? 16.12800 81.94400 32.35300 1.000 88.63788 246 ASP D O 1
ATOM 7506 N N . ASP D 1 247 ? 14.15600 82.97200 32.73400 1.000 88.08374 247 ASP D N 1
ATOM 7507 C CA . ASP D 1 247 ? 13.31900 81.91800 32.15900 1.000 77.75556 247 ASP D CA 1
ATOM 7508 C C . ASP D 1 247 ? 13.56500 80.57600 32.84600 1.000 66.30347 247 ASP D C 1
ATOM 7509 O O . ASP D 1 247 ? 13.89300 79.56800 32.21400 1.000 57.00190 247 ASP D O 1
ATOM 7514 N N . VAL D 1 248 ? 13.41700 80.58300 34.16400 1.000 66.32225 248 VAL D N 1
ATOM 7515 C CA . VAL D 1 248 ? 13.35900 79.37800 34.97600 1.000 64.59717 248 VAL D CA 1
ATOM 7516 C C . VAL D 1 248 ? 12.00000 79.37900 35.66000 1.000 50.31448 248 VAL D C 1
ATOM 7517 O O . VAL D 1 248 ? 11.68800 80.29700 36.42800 1.000 52.46456 248 VAL D O 1
ATOM 7521 N N . VAL D 1 249 ? 11.18600 78.37500 35.36100 1.000 55.37275 249 VAL D N 1
ATOM 7522 C CA . VAL D 1 249 ? 9.81300 78.30700 35.84300 1.000 54.16305 249 VAL D CA 1
ATOM 7523 C C . VAL D 1 249 ? 9.62000 76.98700 36.57400 1.000 49.96925 249 VAL D C 1
ATOM 7524 O O . VAL D 1 249 ? 10.19900 75.96500 36.18700 1.000 54.10883 249 VAL D O 1
ATOM 7528 N N . MET D 1 250 ? 8.81400 77.00900 37.63300 1.000 45.10082 250 MET D N 1
ATOM 7529 C CA . MET D 1 250 ? 8.42900 75.78400 38.31800 1.000 49.90882 250 MET D CA 1
ATOM 7530 C C . MET D 1 250 ? 6.91300 75.70200 38.39100 1.000 53.52597 250 MET D C 1
ATOM 7531 O O . MET D 1 250 ? 6.24600 76.68800 38.72300 1.000 53.69745 250 MET D O 1
ATOM 7536 N N . THR D 1 251 ? 6.37700 74.52600 38.07500 1.000 55.77921 251 THR D N 1
ATOM 7537 C CA . THR D 1 251 ? 4.97200 74.20900 38.29200 1.000 51.64616 251 THR D CA 1
ATOM 7538 C C . THR D 1 251 ? 4.90200 73.32200 39.52800 1.000 47.76111 251 THR D C 1
ATOM 7539 O O . THR D 1 251 ? 5.34800 72.17100 39.50100 1.000 41.73970 251 THR D O 1
ATOM 7543 N N . LEU D 1 252 ? 4.36800 73.86900 40.61300 1.000 40.39792 252 LEU D N 1
ATOM 7544 C CA . LEU D 1 252 ? 4.25300 73.15800 41.87700 1.000 45.56802 252 LEU D CA 1
ATOM 7545 C C . LEU D 1 252 ? 2.82500 72.65200 42.02100 1.000 52.74624 252 LEU D C 1
ATOM 7546 O O . LEU D 1 252 ? 1.88300 73.44700 42.11500 1.000 48.06356 252 LEU D O 1
ATOM 7551 N N . ILE D 1 253 ? 2.66900 71.33200 42.03300 1.000 52.58658 253 ILE D N 1
ATOM 7552 C CA . ILE D 1 253 ? 1.36500 70.69900 42.17800 1.000 48.29719 253 ILE D CA 1
ATOM 7553 C C . ILE D 1 253 ? 1.14900 70.36200 43.64700 1.000 49.24151 253 ILE D C 1
ATOM 7554 O O . ILE D 1 253 ? 1.97300 69.67500 44.26400 1.000 49.78138 253 ILE D O 1
ATOM 7559 N N . ARG D 1 254 ? 0.02900 70.83300 44.20500 1.000 53.46994 254 ARG D N 1
ATOM 7560 C CA . ARG D 1 254 ? -0.19400 70.72400 45.64500 1.000 48.94188 254 ARG D CA 1
ATOM 7561 C C . ARG D 1 254 ? -0.36100 69.27400 46.09100 1.000 52.30263 254 ARG D C 1
ATOM 7562 O O . ARG D 1 254 ? 0.21100 68.86400 47.11000 1.000 49.27361 254 ARG D O 1
ATOM 7570 N N . ASP D 1 255 ? -1.14200 68.48200 45.35700 1.000 46.83093 255 ASP D N 1
ATOM 7571 C CA . ASP D 1 255 ? -1.41700 67.10400 45.74300 1.000 50.40776 255 ASP D CA 1
ATOM 7572 C C . ASP D 1 255 ? -0.62300 66.09300 44.91900 1.000 54.36732 255 ASP D C 1
ATOM 7573 O O . ASP D 1 255 ? -1.00700 64.92200 44.84800 1.000 55.45981 255 ASP D O 1
ATOM 7578 N N . GLY D 1 256 ? 0.47100 66.52100 44.29700 1.000 52.18707 256 GLY D N 1
ATOM 7579 C CA . GLY D 1 256 ? 1.29100 65.62200 43.51300 1.000 55.59197 256 GLY D CA 1
ATOM 7580 C C . GLY D 1 256 ? 2.35500 64.93300 44.35100 1.000 54.34832 256 GLY D C 1
ATOM 7581 O O . GLY D 1 256 ? 2.88700 65.49800 45.30400 1.000 49.46195 256 GLY D O 1
ATOM 7582 N N . ASP D 1 257 ? 2.65400 63.69100 43.98800 1.000 48.98450 257 ASP D N 1
ATOM 7583 C CA . ASP D 1 257 ? 3.67100 62.91700 44.67600 1.000 55.87266 257 ASP D CA 1
ATOM 7584 C C . ASP D 1 257 ? 4.94700 62.89300 43.82500 1.000 59.88750 257 ASP D C 1
ATOM 7585 O O . ASP D 1 257 ? 5.14300 63.74600 42.95100 1.000 50.94869 257 ASP D O 1
ATOM 7590 N N . HIS D 1 258 ? 5.81500 61.90700 44.06200 1.000 55.86395 258 HIS D N 1
ATOM 7591 C CA . HIS D 1 258 ? 7.06200 61.84000 43.30900 1.000 55.47062 258 HIS D CA 1
ATOM 7592 C C . HIS D 1 258 ? 6.82300 61.38200 41.87500 1.000 63.60077 258 HIS D C 1
ATOM 7593 O O . HIS D 1 258 ? 7.49500 61.85300 40.95000 1.000 68.61450 258 HIS D O 1
ATOM 7600 N N . ARG D 1 259 ? 5.87200 60.46500 41.66900 1.000 63.55446 259 ARG D N 1
ATOM 7601 C CA . ARG D 1 259 ? 5.66700 59.89900 40.33700 1.000 65.46424 259 ARG D CA 1
ATOM 7602 C C . ARG D 1 259 ? 5.12700 60.94000 39.36300 1.000 62.01224 259 ARG D C 1
ATOM 7603 O O . ARG D 1 259 ? 5.54300 60.97900 38.19800 1.000 59.59800 259 ARG D O 1
ATOM 7611 N N . LEU D 1 260 ? 4.20300 61.78700 39.82000 1.000 62.81920 260 LEU D N 1
ATOM 7612 C CA . LEU D 1 260 ? 3.54300 62.78000 38.97300 1.000 62.59240 260 LEU D CA 1
ATOM 7613 C C . LEU D 1 260 ? 3.00500 62.12000 37.70700 1.000 61.99324 260 LEU D C 1
ATOM 7614 O O . LEU D 1 260 ? 3.25900 62.56000 36.58200 1.000 53.68601 260 LEU D O 1
ATOM 7619 N N . SER D 1 261 ? 2.25700 61.03400 37.90500 1.000 63.13005 261 SER D N 1
ATOM 7620 C CA . SER D 1 261 ? 1.83600 60.17100 36.81000 1.000 66.04752 261 SER D CA 1
ATOM 7621 C C . SER D 1 261 ? 0.32300 60.10000 36.65500 1.000 61.02723 261 SER D C 1
ATOM 7622 O O . SER D 1 261 ? -0.17200 59.21600 35.94700 1.000 67.10542 261 SER D O 1
ATOM 7625 N N . ARG D 1 262 ? -0.42500 60.99400 37.29300 1.000 63.44035 262 ARG D N 1
ATOM 7626 C CA . ARG D 1 262 ? -1.85400 61.05700 37.03900 1.000 59.19100 262 ARG D CA 1
ATOM 7627 C C . ARG D 1 262 ? -2.11500 61.77900 35.72200 1.000 58.92528 262 ARG D C 1
ATOM 7628 O O . ARG D 1 262 ? -1.26500 62.51100 35.20700 1.000 60.28769 262 ARG D O 1
ATOM 7636 N N . GLU D 1 263 ? -3.31400 61.55700 35.17400 1.000 54.70088 263 GLU D N 1
ATOM 7637 C CA . GLU D 1 263 ? -3.68200 62.19800 33.91500 1.000 61.58064 263 GLU D CA 1
ATOM 7638 C C . GLU D 1 263 ? -3.48900 63.70900 33.97900 1.000 65.28736 263 GLU D C 1
ATOM 7639 O O . GLU D 1 263 ? -2.92300 64.31000 33.05800 1.000 57.40879 263 GLU D O 1
ATOM 7645 N N . GLU D 1 264 ? -3.93800 64.34200 35.06500 1.000 60.59095 264 GLU D N 1
ATOM 7646 C CA . GLU D 1 264 ? -3.72800 65.77900 35.20000 1.000 59.38138 264 GLU D CA 1
ATOM 7647 C C . GLU D 1 264 ? -2.24800 66.12000 35.32800 1.000 55.74946 264 GLU D C 1
ATOM 7648 O O . GLU D 1 264 ? -1.83700 67.22600 34.96000 1.000 59.00540 264 GLU D O 1
ATOM 7654 N N . ASP D 1 265 ? -1.43800 65.19100 35.84300 1.000 54.72983 265 ASP D N 1
ATOM 7655 C CA . ASP D 1 265 ? -0.00400 65.44100 35.97400 1.000 57.33694 265 ASP D CA 1
ATOM 7656 C C . ASP D 1 265 ? 0.69000 65.38800 34.61900 1.000 50.99488 265 ASP D C 1
ATOM 7657 O O . ASP D 1 265 ? 1.50500 66.25800 34.29200 1.000 49.66129 265 ASP D O 1
ATOM 7662 N N . ILE D 1 266 ? 0.39100 64.36200 33.82200 1.000 52.96805 266 ILE D N 1
ATOM 7663 C CA . ILE D 1 266 ? 0.99600 64.27100 32.49800 1.000 56.95958 266 ILE D CA 1
ATOM 7664 C C . ILE D 1 266 ? 0.57200 65.46000 31.64300 1.000 54.00934 266 ILE D C 1
ATOM 7665 O O . ILE D 1 266 ? 1.36000 65.98900 30.84600 1.000 57.24575 266 ILE D O 1
ATOM 7670 N N . ALA D 1 267 ? -0.67500 65.91000 31.80600 1.000 51.43179 267 ALA D N 1
ATOM 7671 C CA . ALA D 1 267 ? -1.13400 67.09900 31.09400 1.000 54.79902 267 ALA D CA 1
ATOM 7672 C C . ALA D 1 267 ? -0.22900 68.29300 31.37900 1.000 52.11800 267 ALA D C 1
ATOM 7673 O O . ALA D 1 267 ? 0.13700 69.03800 30.46300 1.000 48.61638 267 ALA D O 1
ATOM 7675 N N . LYS D 1 268 ? 0.15300 68.48600 32.64200 1.000 49.55101 268 LYS D N 1
ATOM 7676 C CA . LYS D 1 268 ? 1.05900 69.58300 32.96000 1.000 52.45078 268 LYS D CA 1
ATOM 7677 C C . LYS D 1 268 ? 2.44800 69.34200 32.38500 1.000 49.40682 268 LYS D C 1
ATOM 7678 O O . LYS D 1 268 ? 3.09000 70.28700 31.90900 1.000 46.26263 268 LYS D O 1
ATOM 7684 N N . LEU D 1 269 ? 2.92000 68.09200 32.39300 1.000 44.60024 269 LEU D N 1
ATOM 7685 C CA . LEU D 1 269 ? 4.19600 67.79700 31.75000 1.000 56.60189 269 LEU D CA 1
ATOM 7686 C C . LEU D 1 269 ? 4.14300 68.12900 30.26300 1.000 52.47541 269 LEU D C 1
ATOM 7687 O O . LEU D 1 269 ? 5.07000 68.74700 29.72400 1.000 52.67944 269 LEU D O 1
ATOM 7692 N N . LYS D 1 270 ? 3.05800 67.74200 29.58600 1.000 46.75648 270 LYS D N 1
ATOM 7693 C CA . LYS D 1 270 ? 2.94600 68.02900 28.16000 1.000 51.80842 270 LYS D CA 1
ATOM 7694 C C . LYS D 1 270 ? 2.92700 69.53000 27.91200 1.000 49.91620 270 LYS D C 1
ATOM 7695 O O . LYS D 1 270 ? 3.51900 70.01800 26.94100 1.000 52.88391 270 LYS D O 1
ATOM 7701 N N . GLN D 1 271 ? 2.26100 70.28100 28.78900 1.000 48.77383 271 GLN D N 1
ATOM 7702 C CA . GLN D 1 271 ? 2.26600 71.73300 28.66800 1.000 50.59074 271 GLN D CA 1
ATOM 7703 C C . GLN D 1 271 ? 3.66700 72.30600 28.86300 1.000 50.94531 271 GLN D C 1
ATOM 7704 O O . GLN D 1 271 ? 4.01700 73.31000 28.23300 1.000 53.67655 271 GLN D O 1
ATOM 7710 N N . ALA D 1 272 ? 4.48800 71.68100 29.70900 1.000 45.49235 272 ALA D N 1
ATOM 7711 C CA . ALA D 1 272 ? 5.85100 72.17500 29.88600 1.000 57.66937 272 ALA D CA 1
ATOM 7712 C C . ALA D 1 272 ? 6.68600 71.95800 28.62600 1.000 59.04147 272 ALA D C 1
ATOM 7713 O O . ALA D 1 272 ? 7.45800 72.84100 28.23100 1.000 51.67239 272 ALA D O 1
ATOM 7715 N N . ILE D 1 273 ? 6.54500 70.79500 27.98000 1.000 57.35111 273 ILE D N 1
ATOM 7716 C CA . ILE D 1 273 ? 7.26800 70.54000 26.73400 1.000 51.37783 273 ILE D CA 1
ATOM 7717 C C . ILE D 1 273 ? 6.80900 71.50300 25.64600 1.000 56.86651 273 ILE D C 1
ATOM 7718 O O . ILE D 1 273 ? 7.61800 71.99100 24.84700 1.000 53.97492 273 ILE D O 1
ATOM 7723 N N . ASP D 1 274 ? 5.50400 71.78800 25.59900 1.000 51.17978 274 ASP D N 1
ATOM 7724 C CA . ASP D 1 274 ? 4.98100 72.73900 24.62300 1.000 57.30061 274 ASP D CA 1
ATOM 7725 C C . ASP D 1 274 ? 5.64400 74.10300 24.77300 1.000 61.38228 274 ASP D C 1
ATOM 7726 O O . ASP D 1 274 ? 6.04200 74.72000 23.77800 1.000 58.77007 274 ASP D O 1
ATOM 7731 N N . ALA D 1 275 ? 5.77500 74.58600 26.01300 1.000 58.23491 275 ALA D N 1
ATOM 7732 C CA . ALA D 1 275 ? 6.40900 75.88100 26.23400 1.000 58.30905 275 ALA D CA 1
ATOM 7733 C C . ALA D 1 275 ? 7.85000 75.87800 25.73700 1.000 59.73051 275 ALA D C 1
ATOM 7734 O O . ALA D 1 275 ? 8.31900 76.86900 25.16700 1.000 63.58333 275 ALA D O 1
ATOM 7736 N N . MET D 1 276 ? 8.56300 74.76800 25.93800 1.000 55.71100 276 MET D N 1
ATOM 7737 C CA . MET D 1 276 ? 9.92900 74.65800 25.43500 1.000 61.70364 276 MET D CA 1
ATOM 7738 C C . MET D 1 276 ? 9.96400 74.71700 23.91300 1.000 64.87993 276 MET D C 1
ATOM 7739 O O . MET D 1 276 ? 10.83700 75.37400 23.33300 1.000 68.47920 276 MET D O 1
ATOM 7744 N N . LEU D 1 277 ? 9.01900 74.05000 23.24900 1.000 61.10329 277 LEU D N 1
ATOM 7745 C CA . LEU D 1 277 ? 9.04200 74.01700 21.79200 1.000 70.75031 277 LEU D CA 1
ATOM 7746 C C . LEU D 1 277 ? 8.75100 75.38900 21.19600 1.000 70.65726 277 LEU D C 1
ATOM 7747 O O . LEU D 1 277 ? 9.31100 75.74600 20.15200 1.000 75.16529 277 LEU D O 1
ATOM 7752 N N . THR D 1 278 ? 7.87900 76.17300 21.83700 1.000 65.58726 278 THR D N 1
ATOM 7753 C CA . THR D 1 278 ? 7.57500 77.50400 21.31900 1.000 69.36399 278 THR D CA 1
ATOM 7754 C C . THR D 1 278 ? 8.69000 78.50500 21.58200 1.000 71.59702 278 THR D C 1
ATOM 7755 O O . THR D 1 278 ? 8.63800 79.61900 21.05000 1.000 73.93927 278 THR D O 1
ATOM 7759 N N . LYS D 1 279 ? 9.68600 78.14000 22.38600 1.000 72.73776 279 LYS D N 1
ATOM 7760 C CA . LYS D 1 279 ? 10.85700 78.97300 22.61500 1.000 80.99543 279 LYS D CA 1
ATOM 7761 C C . LYS D 1 279 ? 11.96600 78.72600 21.59600 1.000 83.43545 279 LYS D C 1
ATOM 7762 O O . LYS D 1 279 ? 12.97400 79.44100 21.62100 1.000 88.08774 279 LYS D O 1
ATOM 7768 N N . ALA D 1 280 ? 11.80000 77.74200 20.71000 1.000 85.83400 280 ALA D N 1
ATOM 7769 C CA . ALA D 1 280 ? 12.79400 77.38200 19.69200 1.000 90.77953 280 ALA D CA 1
ATOM 7770 C C . ALA D 1 280 ? 14.15800 77.07800 20.30900 1.000 95.11209 280 ALA D C 1
ATOM 7771 O O . ALA D 1 280 ? 15.15900 77.72000 19.98600 1.000 93.68497 280 ALA D O 1
#

Sequence (1009 aa):
ETEITRIEVGTGAAARSIAMRIFRTGDPRRPALVWLGGYRSDMTGTKAVEVERHAREAGTDCIRFDYSGHGASDGDYRDGTISRWVEESLAVIDHAATGRMILIGSSMGAWVALRLAEKLKGVGRLCGLVLIAPAPDFTAELIEPNLTEAERTSLAERGYFEEPSEYSPEPNVFTRALIEDGRNNLVMKGPIETGCPVHILQGMRDPDVPYTHALKLMEHMPADDVVMTLIRDGDHRLSREEDIAKLKQAIDAMLTKAETEITRIEVGTGAAARSIAMRIFRTGDPRRPALVWLGGYRSDMTGTKAVEVERHAREAGTDCIRFDYSGHGASDGDYRDGTISRWVEESLAVIDHAATGRMILIGSSMGAWVALRLAEKLKGRLCGLVLIAPAPDFTAELIEPNLTEAERTSLAERGYFEEPSEYSPEPNVFTRALIEDGRNNLVMKGPIETGCPVHILQGMRDPDVPYTHALKLMEHMPADDVVMTLIRDGDHRLSREEDIAKLKQAIDAMLTKAETEITRIEV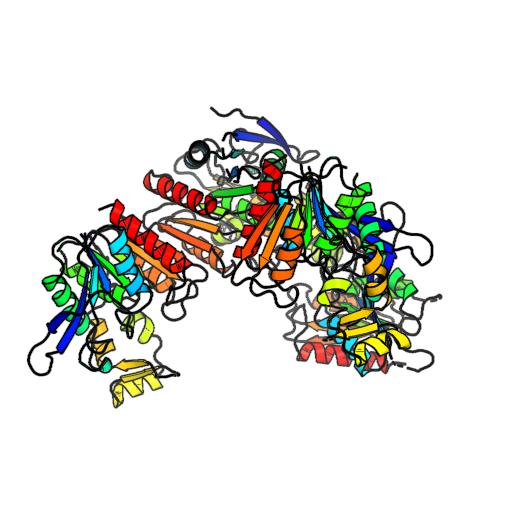GTGAAARSIAMRIFRTGPALVWLGGYRSDMTGTKAVEVERHAREAGTDCIRFDYSGHGASDGDYRDGTISRWVEESLAVIDHAATGRMILIGSSMGAWVALRLAEKLKGRLCGLVLIAPAPDFTAELIEPNLTEAERTSLAERGYFEEPPEPNVFTRALIEDGRNNLVMKGPIETGCPVHILQGMRDPDVPYTHALKLMEHMPADDVVMTLIRDGDHRLSREEDIAKLKQAIDAMLTKAAETEITRIEVGTGAAARSIAMRIFRTGPALVWLGGYRSDMTGTKAVEVERHAREAGTDCIRFDYSGHGASDGDYRDGTISRWVEESLAVIDHAATGRMILIGSSMGAWVALRLAEKLKGRLCGLVLIAPAPDFTAELIEPNLTEAERTSLAERGYFEEPPNVFTRALIEDGRNNLVMKGPIETGCPVHILQGMRDPDVPYTHALKLMEHMPADDVVMTLIRDGDHRLSREEDIAKLKQAIDAMLTKA

Solvent-accessible surface area: 42245 Å² total; per-residue (Å²): 192,12,121,65,59,41,30,133,6,24,120,68,119,36,41,19,12,0,0,0,50,30,30,106,86,60,110,128,133,91,13,0,0,0,10,0,4,7,43,70,36,61,2,76,15,59,12,1,56,25,1,14,117,6,0,94,111,44,19,5,11,0,0,12,9,5,6,8,17,7,51,32,9,12,40,30,21,123,89,4,20,0,49,78,0,4,80,0,0,52,32,0,1,78,106,3,2,84,26,31,0,3,0,0,0,10,14,2,0,0,0,0,0,4,41,1,2,95,104,30,133,126,58,18,173,10,21,0,0,0,0,2,0,0,4,0,1,18,0,22,50,41,22,25,91,104,24,48,110,9,15,127,76,8,18,90,41,47,28,58,8,14,69,13,14,116,147,39,30,74,16,38,19,25,19,115,56,2,15,97,29,0,138,123,3,40,23,8,172,29,110,11,82,5,58,9,32,2,32,0,4,0,0,65,141,10,100,75,6,62,68,76,11,0,74,94,0,52,153,44,13,100,67,24,76,32,70,35,46,72,14,162,62,0,64,32,104,5,36,78,164,90,2,13,48,69,5,44,122,5,0,64,46,5,40,111,89,106,165,8,122,64,62,127,31,136,8,31,102,66,118,12,39,20,23,0,0,0,36,28,24,111,84,38,92,38,12,103,13,0,0,0,9,0,3,9,46,89,36,58,2,74,28,81,26,0,42,30,0,4,106,8,0,111,113,44,30,6,13,0,0,4,6,5,4,8,20,5,50,36,11,70,64,54,17,127,101,4,18,0,19,42,0,5,45,0,0,58,30,0,3,123,105,4,4,82,4,17,0,0,0,0,0,8,17,2,0,0,0,0,0,2,10,0,1,18,72,43,87,32,42,9,14,0,0,0,0,0,0,0,4,0,2,18,0,24,48,37,18,24,87,112,23,73,156,72,41,132,65,14,18,76,124,136,16,72,7,85,70,126,48,161,208,47,143,93,42,25,13,21,16,69,45,3,14,46,4,0,121,10,3,26,18,12,79,17,53,9,75,10,63,14,28,0,26,0,3,0,0,18,154,11,107,98,6,64,25,74,10,0,11,89,0,0,93,47,4,57,48,96,44,3,9,0,17,0,5,34,42,0,55,36,167,4,24,85,155,83,2,14,49,40,3,50,119,4,0,64,38,4,38,119,80,50,186,18,135,58,68,115,30,135,7,22,123,66,120,42,38,15,27,0,0,0,50,29,27,112,53,119,62,10,0,0,12,0,9,7,30,87,58,51,1,80,24,61,9,1,40,43,0,12,126,6,0,96,125,49,47,5,23,1,0,14,8,4,8,4,20,7,55,42,14,77,60,56,25,125,94,3,19,0,49,74,0,7,73,0,0,52,30,0,3,118,104,1,17,115,32,97,0,0,0,0,0,10,12,1,0,0,0,0,0,8,44,0,3,96,123,27,141,63,177,16,21,0,0,0,0,3,1,0,3,0,2,17,0,25,58,34,23,20,92,114,23,72,148,76,40,115,59,31,17,88,139,158,23,63,8,90,76,155,196,112,48,51,16,19,17,117,46,4,15,102,27,0,145,122,5,51,14,18,182,19,122,15,110,10,76,13,29,2,25,0,3,0,0,18,142,12,105,91,5,58,27,76,10,0,8,85,0,0,90,50,2,54,50,120,40,4,10,0,15,0,5,34,24,0,66,41,104,5,33,84,152,85,2,12,44,41,4,51,118,3,1,67,33,4,40,118,98,61,133,119,15,91,29,64,58,30,135,25,41,120,70,102,62,23,36,26,0,0,0,37,28,26,125,47,115,59,1,0,0,10,0,8,8,43,117,49,48,2,74,29,74,27,1,42,26,0,13,83,0,0,39,4,19,30,8,19,0,2,10,9,4,8,1,19,6,45,12,9,47,45,49,35,120,78,1,22,0,46,70,0,3,92,4,0,33,25,0,4,115,102,5,22,85,44,94,0,2,0,0,0,10,14,1,0,0,0,0,0,0,33,0,12,83,106,40,182,73,168,25,22,0,0,0,0,2,0,0,3,0,2,18,0,20,50,40,21,33,96,106,23,76,151,81,44,127,75,23,14,70,147,171,31,78,13,95,83,163,129,27,16,21,17,113,56,4,11,87,28,0,123,116,2,37,3,11,175,22,122,6,136,18,64,14,27,2,23,0,2,0,0,56,130,13,107,93,5,58,62,78,8,0,67,83,0,54,153,43,12,55,97,118,63,28,70,32,41,66,14,142,86,0,46,35,158,4,44,85,150,84,2,17,46,72,5,22,119,3,0,21,36,4,29,81,94,79

Nearest PDB structures (foldseek):
  3llc-assembly1_A  TM=9.723E-01  e=9.214E-42  Allorhizobium ampelinum S4
  6ny9-assembly1_B  TM=9.054E-01  e=1.879E-23  Mus musculus
  2wtn-assembly1_A  TM=7.912E-01  e=1.881E-15  Butyrivibrio proteoclasticus
  3pf8-assembly1_B  TM=7.746E-01  e=1.380E-14  Lactobacillus johnsonii
  3u1t-assembly2_B  TM=6.092E-01  e=4.799E-11  unidentified

Radius of gyration: 33.36 Å; Cα contacts (8 Å, |Δi|>4): 2219; chains: 4; bounding box: 92×83×73 Å